Protein 9CP0 (pdb70)

Secondary structure (DSSP, 8-state):
-EEEE-PPPTTPPPP-EEE--BTTB--SEEEEEE-TTS--EEEE---EEESS-EEEETTEEE-GGGS----EEEEEEETTEEEEEEEEEEEEEEEE-SSS-EEEEEEEEEESS-EEEEEB--SSS-BEEEEEEEEEE--SSS--EEEEEEEEPPPB-PPPEEEEE-TT-EEEEEEEEES-EEEEEETTEEEEE--SPPPS---EE---HHHHHHTSS--TTPPEEEEE--/-EEEE-PPPTTPPPP-EEE--BTTB--SEEEEEE-TTSS-EEEE---EEESS-EEEETTEE--TT---EEEEEEETTEEEEEEEEEEEEEEEE-SSS-EEEEEEEEEESS-EEEEEB--SSS-BEEEEEEEEEE--SSS--EEEEEEEEPPPB-PPPEEEEE-TT-EEEEEEEEES-EEEEEETTEEEEE--SPPPS---EE---HHHHHHTSB--TTPPEEEEE--/-EEEE-PPPTTPPPP-EEE--BTTB--SEEEEEEPTTS--EEEE---EEESS-EEEETTEE--TT---EEEEEEETTEEEEEEEEEEEEEEEE-SSS-EEEEEEEEEESS-EEEEEB--SSS-BEEEEEEEEEE--SSS--EEEEEEEEPPPB-PPPEEEEE-TT-EEEEEEEEES-EEEEEETTEEEEE--SPPPS---EE---HHHHHTTSB--TTPPEEEEE--/-EEEE-PPPTTPPPP-EEE--STT---SEEEEEE-TTS--EEEE---EEESS-EEEETTEE--TT---EEEEEEETTEEEEEEEEEEEEEEEE-SSS-EEEEEEEEEES--EEEEEB--SSS-BEEEEEEEEEE--SSS--EEEEEEEEPPPB-PPPEEEEE-TT-EEEEEEEEES-EEEEEETTEEEEE--SPPPS----B---HHHHHHTSS--TT--EEEEE--

Structure (mmCIF, N/CA/C/O backbone):
data_9CP0
#
_entry.id   9CP0
#
_cell.length_a   46.386
_cell.length_b   66.211
_cell.length_c   87.752
_cell.angle_alpha   74.540
_cell.angle_beta   81.670
_cell.angle_gamma   78.610
#
_symmetry.space_group_name_H-M   'P 1'
#
loop_
_entity.id
_entity.type
_entity.pdbx_description
1 polymer 'Spike protein'
2 non-polymer 'CALCIUM ION'
3 water water
#
loop_
_atom_site.group_PDB
_atom_site.id
_atom_site.type_symbol
_atom_site.label_atom_id
_atom_site.label_alt_id
_atom_site.label_comp_id
_atom_site.label_asym_id
_atom_site.label_entity_id
_atom_site.label_seq_id
_atom_site.pdbx_PDB_ins_code
_atom_site.Cartn_x
_atom_site.Cartn_y
_atom_site.Cartn_z
_atom_site.occupancy
_atom_site.B_iso_or_equiv
_atom_site.auth_seq_id
_atom_site.auth_comp_id
_atom_site.auth_asym_id
_atom_site.auth_atom_id
_atom_site.pdbx_PDB_model_num
ATOM 1 N N . PRO A 1 8 ? 42.17827 33.57388 31.75040 1.000 23.92000 425 PRO B N 1
ATOM 2 C CA . PRO A 1 8 ? 41.43625 33.86484 32.98639 1.000 19.48000 425 PRO B CA 1
ATOM 3 C C . PRO A 1 8 ? 40.99526 35.32184 33.03044 1.000 19.19000 425 PRO B C 1
ATOM 4 O O . PRO A 1 8 ? 41.83027 36.21684 32.85849 1.000 21.77000 425 PRO B O 1
ATOM 8 N N . VAL A 1 9 ? 39.69926 35.56185 33.21942 1.000 11.85000 426 VAL B N 1
ATOM 9 C CA . VAL A 1 9 ? 39.13027 36.90485 33.21846 1.000 11.97000 426 VAL B CA 1
ATOM 10 C C . VAL A 1 9 ? 38.61325 37.23580 34.61246 1.000 16.98000 426 VAL B C 1
ATOM 11 O O . VAL A 1 9 ? 37.85223 36.45879 35.20142 1.000 9.89000 426 VAL B O 1
ATOM 15 N N . GLN A 1 10 ? 39.03925 38.38478 35.13351 1.000 12.24000 427 GLN B N 1
ATOM 16 C CA . GLN A 1 10 ? 38.42623 38.96174 36.32052 1.000 15.66000 427 GLN B CA 1
ATOM 17 C C . GLN A 1 10 ? 37.13525 39.67177 35.93552 1.000 15.68000 427 GLN B C 1
ATOM 18 O O . GLN A 1 10 ? 37.07228 40.36681 34.91755 1.000 12.20000 427 GLN B O 1
ATOM 24 N N . ILE A 1 11 ? 36.09523 39.47475 36.74150 1.000 11.73000 428 ILE B N 1
ATOM 25 C CA . ILE A 1 11 ? 34.80224 40.10677 36.52150 1.000 10.22000 428 ILE B CA 1
ATOM 26 C C . ILE A 1 11 ? 34.39422 40.81373 37.80551 1.000 14.42000 428 ILE B C 1
ATOM 27 O O . ILE A 1 11 ? 34.57220 40.27369 38.90150 1.000 13.64000 428 ILE B O 1
ATOM 32 N N . TYR A 1 12 ? 33.85824 42.02074 37.66655 1.000 11.30000 429 TYR B N 1
ATOM 33 C CA . TYR A 1 12 ? 33.19522 42.70970 38.75956 1.000 12.11000 429 TYR B CA 1
ATOM 34 C C . TYR A 1 12 ? 32.04824 43.52674 38.18757 1.000 13.37000 429 TYR B C 1
ATOM 35 O O . TYR A 1 12 ? 31.96227 43.75278 36.98058 1.000 12.18000 429 TYR B O 1
ATOM 44 N N . SER A 1 13 ? 31.17323 43.97971 39.08057 1.000 13.24000 430 SER B N 1
ATOM 45 C CA . SER A 1 13 ? 29.99524 44.75574 38.71758 1.000 11.49000 430 SER B CA 1
ATOM 46 C C . SER A 1 13 ? 29.41823 45.39470 39.96859 1.000 14.42000 430 SER B C 1
ATOM 47 O O . SER A 1 13 ? 29.46620 44.79365 41.04857 1.000 11.56000 430 SER B O 1
ATOM 50 N N . PRO A 1 14 ? 28.86524 46.60170 39.86062 1.000 14.96000 431 PRO B N 1
ATOM 51 C CA . PRO A 1 14 ? 28.08822 47.15067 40.97563 1.000 14.35000 431 PRO B CA 1
ATOM 52 C C . PRO A 1 14 ? 26.79221 46.37568 41.13158 1.000 14.96000 431 PRO B C 1
ATOM 53 O O . PRO A 1 14 ? 26.17323 45.95972 40.14855 1.000 12.01000 431 PRO B O 1
ATOM 57 N N . SER A 1 15 ? 26.41219 46.15263 42.38856 1.000 15.12000 432 SER B N 1
ATOM 58 C CA . SER A 1 15 ? 25.18518 45.36464 42.65551 1.000 12.90000 432 SER B CA 1
ATOM 59 C C . SER A 1 15 ? 23.97519 46.29665 42.62052 1.000 14.91000 432 SER B C 1
ATOM 60 O O . SER A 1 15 ? 24.13519 47.48664 42.93557 1.000 19.06000 432 SER B O 1
ATOM 63 N N . LEU A 1 16 ? 22.81519 45.77167 42.23048 1.000 17.97000 433 LEU B N 1
ATOM 64 C CA . LEU A 1 16 ? 21.58019 46.58968 42.27348 1.000 17.99000 433 LEU B CA 1
ATOM 65 C C . LEU A 1 16 ? 21.17717 46.74963 43.74148 1.000 19.80000 433 LEU B C 1
ATOM 66 O O . LEU A 1 16 ? 21.69414 45.99360 44.58546 1.000 16.33000 433 LEU B O 1
ATOM 71 N N . PHE A 1 17 ? 20.28117 47.69163 44.01750 1.000 20.09000 434 PHE B N 1
ATOM 72 C CA . PHE A 1 17 ? 19.81115 47.92459 45.40250 1.000 23.12000 434 PHE B CA 1
ATOM 73 C C . PHE A 1 17 ? 19.28112 46.61157 45.98444 1.000 23.26000 434 PHE B C 1
ATOM 74 O O . PHE A 1 17 ? 18.31613 46.05460 45.43240 1.000 22.83000 434 PHE B O 1
ATOM 82 N N . GLY A 1 18 ? 19.91010 46.12852 47.05644 1.000 22.40000 435 GLY B N 1
ATOM 83 C CA . GLY A 1 18 ? 19.42707 44.91050 47.73438 1.000 23.46000 435 GLY B CA 1
ATOM 84 C C . GLY A 1 18 ? 19.56708 43.64553 46.90034 1.000 19.31000 435 GLY B C 1
ATOM 85 O O . GLY A 1 18 ? 18.85106 42.67453 47.20729 1.000 20.88000 435 GLY B O 1
ATOM 86 N N . GLU A 1 19 ? 20.43610 43.63756 45.88735 1.000 17.27000 436 GLU B N 1
ATOM 87 C CA . GLU A 1 19 ? 20.49810 42.44659 45.04631 1.000 17.55000 436 GLU B CA 1
ATOM 88 C C . GLU A 1 19 ? 21.08108 41.28756 45.84928 1.000 17.64000 436 GLU B C 1
ATOM 89 O O . GLU A 1 19 ? 22.11907 41.45652 46.50030 1.000 15.85000 436 GLU B O 1
ATOM 95 N N . PRO A 1 20 ? 20.43706 40.11556 45.84922 1.000 16.87000 437 PRO B N 1
ATOM 96 C CA . PRO A 1 20 ? 20.96704 38.97553 46.61019 1.000 12.73000 437 PRO B CA 1
ATOM 97 C C . PRO A 1 20 ? 22.34804 38.55754 46.13120 1.000 12.32000 437 PRO B C 1
ATOM 98 O O . PRO A 1 20 ? 22.67507 38.63858 44.94421 1.000 13.11000 437 PRO B O 1
ATOM 102 N N . ALA A 1 21 ? 23.16202 38.09549 47.07420 1.000 11.33000 438 ALA B N 1
ATOM 103 C CA . ALA A 1 21 ? 24.45602 37.54849 46.70720 1.000 13.38000 438 ALA B CA 1
ATOM 104 C C . ALA A 1 21 ? 24.29702 36.15752 46.10015 1.000 12.78000 438 ALA B C 1
ATOM 105 O O . ALA A 1 21 ? 23.26901 35.48452 46.25611 1.000 10.52000 438 ALA B O 1
ATOM 107 N N . LEU A 1 22 ? 25.34503 35.73453 45.39615 1.000 13.00000 439 LEU B N 1
ATOM 108 C CA . LEU A 1 22 ? 25.38003 34.41056 44.79311 1.000 15.17000 439 LEU B CA 1
ATOM 109 C C . LEU A 1 22 ? 25.08500 33.32552 45.82206 1.000 12.08000 439 LEU B C 1
ATOM 110 O O . LEU A 1 22 ? 25.66598 33.31247 46.91007 1.000 11.68000 439 LEU B O 1
ATOM 115 N N . TYR A 1 23 ? 24.19400 32.40254 45.46701 1.000 10.41000 440 TYR B N 1
ATOM 116 C CA . TYR A 1 23 ? 23.87197 31.25951 46.31396 1.000 10.60000 440 TYR B CA 1
ATOM 117 C C . TYR A 1 23 ? 23.78098 29.99655 45.47091 1.000 13.02000 440 TYR B C 1
ATOM 118 O O . TYR A 1 23 ? 23.80000 30.03559 44.23391 1.000 12.96000 440 TYR B O 1
ATOM 127 N N . GLY A 1 24 ? 23.67695 28.86452 46.16087 1.000 11.58000 441 GLY B N 1
ATOM 128 C CA . GLY A 1 24 ? 23.58195 27.56855 45.52282 1.000 11.44000 441 GLY B CA 1
ATOM 129 C C . GLY A 1 24 ? 22.16794 27.03556 45.62077 1.000 11.21000 441 GLY B C 1
ATOM 130 O O . GLY A 1 24 ? 21.44593 27.33153 46.57177 1.000 10.25000 441 GLY B O 1
ATOM 131 N N . SER A 1 25 ? 21.76796 26.25360 44.62774 1.000 9.89000 442 SER B N 1
ATOM 132 C CA . SER A 1 25 ? 20.47795 25.59061 44.68869 1.000 11.85000 442 SER B CA 1
ATOM 133 C C . SER A 1 25 ? 20.62494 24.15762 44.21864 1.000 12.39000 442 SER B C 1
ATOM 134 O O . SER A 1 25 ? 21.38496 23.87165 43.28864 1.000 10.35000 442 SER B O 1
ATOM 137 N N . THR A 1 26 ? 19.89292 23.26260 44.87159 1.000 12.29000 443 THR B N 1
ATOM 138 C CA . THR A 1 26 ? 19.74992 21.88462 44.43254 1.000 12.87000 443 THR B CA 1
ATOM 139 C C . THR A 1 26 ? 18.27092 21.59364 44.24650 1.000 11.65000 443 THR B C 1
ATOM 140 O O . THR A 1 26 ? 17.43591 22.06362 45.02550 1.000 11.67000 443 THR B O 1
ATOM 144 N N . ALA A 1 27 ? 17.94693 20.82669 43.20546 1.000 11.64000 444 ALA B N 1
ATOM 145 C CA . ALA A 1 27 ? 16.54493 20.57571 42.89843 1.000 13.87000 444 ALA B CA 1
ATOM 146 C C . ALA A 1 27 ? 16.26293 19.12873 42.50137 1.000 12.79000 444 ALA B C 1
ATOM 147 O O . ALA A 1 27 ? 15.21194 18.85776 41.90834 1.000 11.52000 444 ALA B O 1
ATOM 149 N N . THR A 1 28 ? 17.16591 18.19371 42.79335 1.000 13.71000 445 THR B N 1
ATOM 150 C CA . THR A 1 28 ? 17.03191 16.82473 42.31430 1.000 16.80000 445 THR B CA 1
ATOM 151 C C . THR A 1 28 ? 17.26388 15.84268 43.45227 1.000 16.15000 445 THR B C 1
ATOM 152 O O . THR A 1 28 ? 18.27987 15.92365 44.14929 1.000 17.73000 445 THR B O 1
ATOM 156 N N . ILE A 1 29 ? 16.33087 14.90469 43.61921 1.000 17.24000 446 ILE B N 1
ATOM 157 C CA . ILE A 1 29 ? 16.48284 13.79365 44.55518 1.000 16.96000 446 ILE B CA 1
ATOM 158 C C . ILE A 1 29 ? 15.94784 12.54268 43.87412 1.000 14.07000 446 ILE B C 1
ATOM 159 O O . ILE A 1 29 ? 14.78085 12.50471 43.47410 1.000 14.27000 446 ILE B O 1
ATOM 164 N N . GLY A 1 30 ? 16.79183 11.52668 43.73910 1.000 12.72000 447 GLY B N 1
ATOM 165 C CA . GLY A 1 30 ? 16.37183 10.33571 43.02205 1.000 17.22000 447 GLY B CA 1
ATOM 166 C C . GLY A 1 30 ? 16.14286 10.66876 41.56305 1.000 16.57000 447 GLY B C 1
ATOM 167 O O . GLY A 1 30 ? 16.98588 11.28978 40.90409 1.000 18.34000 447 GLY B O 1
ATOM 168 N N . GLN A 1 31 ? 14.98187 10.28079 41.05002 1.000 14.95000 448 GLN B N 1
ATOM 169 C CA . GLN A 1 31 ? 14.60290 10.58185 39.67602 1.000 19.99000 448 GLN B CA 1
ATOM 170 C C . GLN A 1 31 ? 13.84991 11.89986 39.55106 1.000 17.00000 448 GLN B C 1
ATOM 171 O O . GLN A 1 31 ? 13.46594 12.27790 38.43806 1.000 13.81000 448 GLN B O 1
ATOM 177 N N . ARG A 1 32 ? 13.63390 12.60182 40.65808 1.000 12.54000 449 ARG B N 1
ATOM 178 C CA . ARG A 1 32 ? 12.89491 13.85483 40.62811 1.000 10.10000 449 ARG B CA 1
ATOM 179 C C . ARG A 1 32 ? 13.77493 14.96484 40.06417 1.000 13.06000 449 ARG B C 1
ATOM 180 O O . ARG A 1 32 ? 14.94693 15.08482 40.42919 1.000 13.21000 449 ARG B O 1
ATOM 188 N N . VAL A 1 33 ? 13.19896 15.77188 39.17719 1.000 7.83000 450 VAL B N 1
ATOM 189 C CA . VAL A 1 33 ? 13.84998 16.94689 38.60224 1.000 9.30000 450 VAL B CA 1
ATOM 190 C C . VAL A 1 33 ? 12.85099 18.09190 38.71727 1.000 9.17000 450 VAL B C 1
ATOM 191 O O . VAL A 1 33 ? 11.63799 17.84191 38.77023 1.000 9.04000 450 VAL B O 1
ATOM 195 N N . PRO A 1 34 ? 13.29600 19.34389 38.78432 1.000 8.11000 451 PRO B N 1
ATOM 196 C CA . PRO A 1 34 ? 12.34401 20.45290 38.91134 1.000 8.44000 451 PRO B CA 1
ATOM 197 C C . PRO A 1 34 ? 11.39403 20.52795 37.72733 1.000 11.83000 451 PRO B C 1
ATOM 198 O O . PRO A 1 34 ? 11.68405 20.03499 36.63132 1.000 12.30000 451 PRO B O 1
ATOM 202 N N . VAL A 1 35 ? 10.23703 21.15295 37.96233 1.000 11.94000 452 VAL B N 1
ATOM 203 C CA . VAL A 1 35 ? 9.29106 21.36300 36.87032 1.000 11.24000 452 VAL B CA 1
ATOM 204 C C . VAL A 1 35 ? 9.80108 22.44403 35.92737 1.000 12.46000 452 VAL B C 1
ATOM 205 O O . VAL A 1 35 ? 9.68611 22.32608 34.70036 1.000 12.70000 452 VAL B O 1
ATOM 209 N N . ALA A 1 36 ? 10.38208 23.50301 36.47642 1.000 12.06000 453 ALA B N 1
ATOM 210 C CA . ALA A 1 36 ? 10.93611 24.56603 35.65847 1.000 10.91000 453 ALA B CA 1
ATOM 211 C C . ALA A 1 36 ? 12.16410 25.12899 36.35251 1.000 12.50000 453 ALA B C 1
ATOM 212 O O . ALA A 1 36 ? 12.12008 25.44395 37.54552 1.000 12.36000 453 ALA B O 1
ATOM 214 N N . ALA A 1 37 ? 13.25412 25.25301 35.60554 1.000 11.90000 454 ALA B N 1
ATOM 215 C CA . ALA A 1 37 ? 14.51511 25.71398 36.16758 1.000 11.65000 454 ALA B CA 1
ATOM 216 C C . ALA A 1 37 ? 15.45414 26.05601 35.02461 1.000 12.79000 454 ALA B C 1
ATOM 217 O O . ALA A 1 37 ? 15.18916 25.74506 33.85859 1.000 12.25000 454 ALA B O 1
ATOM 219 N N . VAL A 1 38 ? 16.56014 26.69699 35.38165 1.000 9.33000 455 VAL B N 1
ATOM 220 C CA . VAL A 1 38 ? 17.63916 26.94901 34.44168 1.000 11.65000 455 VAL B CA 1
ATOM 221 C C . VAL A 1 38 ? 18.43415 25.66201 34.27965 1.000 12.11000 455 VAL B C 1
ATOM 222 O O . VAL A 1 38 ? 18.77412 25.00197 35.26863 1.000 10.64000 455 VAL B O 1
ATOM 226 N N . CYS A 1 39 ? 18.69817 25.28105 33.02864 1.000 13.34000 456 CYS B N 1
ATOM 227 C CA . CYS A 1 39 ? 19.36216 24.02906 32.68661 1.000 11.95000 456 CYS B CA 1
ATOM 228 C C . CYS A 1 39 ? 20.68318 24.27207 31.97464 1.000 12.52000 456 CYS B C 1
ATOM 229 O O . CYS A 1 39 ? 20.77520 25.14410 31.11168 1.000 10.99000 456 CYS B O 1
ATOM 232 N N . MET A 1 40 ? 21.68816 23.46005 32.30763 1.000 14.19000 457 MET B N 1
ATOM 233 C CA . MET A 1 40 ? 22.97118 23.43807 31.60966 1.000 12.47000 457 MET B CA 1
ATOM 234 C C . MET A 1 40 ? 23.16117 22.02308 31.08261 1.000 16.64000 457 MET B C 1
ATOM 235 O O . MET A 1 40 ? 23.21815 21.07005 31.86757 1.000 14.58000 457 MET B O 1
ATOM 240 N N . GLN A 1 41 ? 23.24320 21.88613 29.76260 1.000 15.51000 458 GLN B N 1
ATOM 241 C CA . GLN A 1 41 ? 23.40320 20.59515 29.10856 1.000 15.61000 458 GLN B CA 1
ATOM 242 C C . GLN A 1 41 ? 24.83820 20.42716 28.62758 1.000 17.62000 458 GLN B C 1
ATOM 243 O O . GLN A 1 41 ? 25.48922 21.40017 28.23063 1.000 17.98000 458 GLN B O 1
ATOM 249 N N . ALA A 1 42 ? 25.33119 19.18915 28.67054 1.000 17.08000 459 ALA B N 1
ATOM 250 C CA . ALA A 1 42 ? 26.66220 18.91316 28.15256 1.000 18.71000 459 ALA B CA 1
ATOM 251 C C . ALA A 1 42 ? 26.71123 19.20721 26.65857 1.000 21.17000 459 ALA B C 1
ATOM 252 O O . ALA A 1 42 ? 25.75924 18.93325 25.92154 1.000 17.05000 459 ALA B O 1
ATOM 254 N N . VAL A 1 43 ? 27.82824 19.78722 26.21461 1.000 22.56000 460 VAL B N 1
ATOM 255 C CA . VAL A 1 43 ? 27.93927 20.17727 24.81263 1.000 23.01000 460 VAL B CA 1
ATOM 256 C C . VAL A 1 43 ? 27.86128 18.96130 23.90358 1.000 23.07000 460 VAL B C 1
ATOM 257 O O . VAL A 1 43 ? 27.27730 19.02935 22.81557 1.000 28.90000 460 VAL B O 1
ATOM 261 N N . GLY A 1 44 ? 28.41326 17.82928 24.32855 1.000 24.45000 461 GLY B N 1
ATOM 262 C CA . GLY A 1 44 ? 28.39627 16.64831 23.48851 1.000 25.74000 461 GLY B CA 1
ATOM 263 C C . GLY A 1 44 ? 27.65524 15.47430 24.09245 1.000 23.66000 461 GLY B C 1
ATOM 264 O O . GLY A 1 44 ? 27.98124 14.31731 23.80541 1.000 26.30000 461 GLY B O 1
ATOM 265 N N . GLY A 1 45 ? 26.65823 15.75128 24.93044 1.000 24.83000 462 GLY B N 1
ATOM 266 C CA . GLY A 1 45 ? 25.94421 14.69626 25.61839 1.000 19.09000 462 GLY B CA 1
ATOM 267 C C . GLY A 1 45 ? 24.52820 15.10726 25.96138 1.000 19.16000 462 GLY B C 1
ATOM 268 O O . GLY A 1 45 ? 24.08422 16.21427 25.64941 1.000 18.93000 462 GLY B O 1
ATOM 269 N N . ALA A 1 46 ? 23.81618 14.18624 26.61133 1.000 18.54000 463 ALA B N 1
ATOM 270 C CA . ALA A 1 46 ? 22.45718 14.42624 27.07431 1.000 17.40000 463 ALA B CA 1
ATOM 271 C C . ALA A 1 46 ? 22.38715 14.69018 28.57632 1.000 19.15000 463 ALA B C 1
ATOM 272 O O . ALA A 1 46 ? 21.28514 14.77517 29.12630 1.000 15.75000 463 ALA B O 1
ATOM 274 N N . GLN A 1 47 ? 23.52614 14.81815 29.25335 1.000 19.19000 464 GLN B N 1
ATOM 275 C CA . GLN A 1 47 ? 23.50511 15.04109 30.69236 1.000 17.44000 464 GLN B CA 1
ATOM 276 C C . GLN A 1 47 ? 23.16512 16.49409 30.99140 1.000 16.67000 464 GLN B C 1
ATOM 277 O O . GLN A 1 47 ? 23.44415 17.39611 30.19644 1.000 15.48000 464 GLN B O 1
ATOM 283 N N . LYS A 1 48 ? 22.56710 16.72105 32.15940 1.000 12.80000 465 LYS B N 1
ATOM 284 C CA . LYS A 1 48 ? 22.08411 18.04304 32.52444 1.000 13.27000 465 LYS B CA 1
ATOM 285 C C . LYS A 1 48 ? 22.19408 18.25498 34.02545 1.000 13.58000 465 LYS B C 1
ATOM 286 O O . LYS A 1 48 ? 22.14606 17.30495 34.81141 1.000 12.84000 465 LYS B O 1
ATOM 292 N N . VAL A 1 49 ? 22.33409 19.52297 34.40750 1.000 11.33000 466 VAL B N 1
ATOM 293 C CA . VAL A 1 49 ? 22.19106 19.95992 35.78651 1.000 12.24000 466 VAL B CA 1
ATOM 294 C C . VAL A 1 49 ? 21.20307 21.11893 35.78954 1.000 11.50000 466 VAL B C 1
ATOM 295 O O . VAL A 1 49 ? 20.88010 21.69097 34.74655 1.000 11.69000 466 VAL B O 1
ATOM 299 N N . TYR A 1 50 ? 20.68706 21.43289 36.97354 1.000 10.11000 467 TYR B N 1
ATOM 300 C CA . TYR A 1 50 ? 19.62206 22.41589 37.11455 1.000 9.12000 467 TYR B CA 1
ATOM 301 C C . TYR A 1 50 ? 19.98305 23.41485 38.20760 1.000 9.31000 467 TYR B C 1
ATOM 302 O O . TYR A 1 50 ? 20.83603 23.15181 39.05460 1.000 8.08000 467 TYR B O 1
ATOM 311 N N . THR A 1 51 ? 19.33806 24.57986 38.15463 1.000 7.47000 468 THR B N 1
ATOM 312 C CA . THR A 1 51 ? 19.53105 25.61282 39.16067 1.000 9.27000 468 THR B CA 1
ATOM 313 C C . THR A 1 51 ? 18.36406 26.57983 39.08168 1.000 6.98000 468 THR B C 1
ATOM 314 O O . THR A 1 51 ? 17.64708 26.63988 38.08067 1.000 8.26000 468 THR B O 1
ATOM 318 N N . TYR A 1 52 ? 18.15805 27.30479 40.17771 1.000 6.93000 469 TYR B N 1
ATOM 319 C CA . TYR A 1 52 ? 17.32406 28.49680 40.18674 1.000 6.06000 469 TYR B CA 1
ATOM 320 C C . TYR A 1 52 ? 18.15807 29.75879 40.36680 1.000 6.41000 469 TYR B C 1
ATOM 321 O O . TYR A 1 52 ? 17.59708 30.85579 40.45383 1.000 5.15000 469 TYR B O 1
ATOM 330 N N . SER A 1 53 ? 19.48007 29.62577 40.41682 1.000 5.51000 470 SER B N 1
ATOM 331 C CA . SER A 1 53 ? 20.35808 30.78876 40.53588 1.000 7.11000 470 SER B CA 1
ATOM 332 C C . SER A 1 53 ? 20.41911 31.56081 39.22391 1.000 9.66000 470 SER B C 1
ATOM 333 O O . SER A 1 53 ? 20.73612 30.99084 38.17589 1.000 7.57000 470 SER B O 1
ATOM 336 N N . LEU A 1 54 ? 20.13912 32.86681 39.29295 1.000 13.65000 471 LEU B N 1
ATOM 337 C CA . LEU A 1 54 ? 20.09115 33.71685 38.09598 1.000 12.65000 471 LEU B CA 1
ATOM 338 C C . LEU A 1 54 ? 20.23616 35.17784 38.54404 1.000 12.57000 471 LEU B C 1
ATOM 339 O O . LEU A 1 54 ? 19.23516 35.86584 38.74204 1.000 16.30000 471 LEU B O 1
ATOM 344 N N . ARG A 1 55 ? 21.48116 35.64882 38.65708 1.000 14.44000 472 ARG B N 1
ATOM 345 C CA . ARG A 1 55 ? 21.77216 36.96480 39.22213 1.000 12.04000 472 ARG B CA 1
ATOM 346 C C . ARG A 1 55 ? 22.32319 37.90183 38.15218 1.000 11.72000 472 ARG B C 1
ATOM 347 O O . ARG A 1 55 ? 23.40220 37.65984 37.60419 1.000 7.96000 472 ARG B O 1
ATOM 355 N N . GLU A 1 56 ? 21.59821 38.98685 37.89120 1.000 9.89000 473 GLU B N 1
ATOM 356 C CA . GLU A 1 56 ? 22.00023 39.93888 36.87025 1.000 13.48000 473 GLU B CA 1
ATOM 357 C C . GLU A 1 56 ? 23.21323 40.73985 37.31930 1.000 12.86000 473 GLU B C 1
ATOM 358 O O . GLU A 1 56 ? 23.32321 41.14481 38.48232 1.000 9.78000 473 GLU B O 1
ATOM 364 N N . LEU A 1 57 ? 24.12525 40.96188 36.36432 1.000 13.97000 474 LEU B N 1
ATOM 365 C CA . LEU A 1 57 ? 25.29426 41.84386 36.60838 1.000 13.80000 474 LEU B CA 1
ATOM 366 C C . LEU A 1 57 ? 24.92728 43.20088 36.00142 1.000 15.18000 474 LEU B C 1
ATOM 367 O O . LEU A 1 57 ? 24.96831 43.30993 34.76443 1.000 17.31000 474 LEU B O 1
ATOM 372 N N . LEU A 1 58 ? 24.55828 44.17986 36.82945 1.000 15.56000 475 LEU B N 1
ATOM 373 C CA . LEU A 1 58 ? 24.07530 45.50088 36.34049 1.000 17.87000 475 LEU B CA 1
ATOM 374 C C . LEU A 1 58 ? 24.98832 46.06991 35.25153 1.000 17.82000 475 LEU B C 1
ATOM 375 O O . LEU A 1 58 ? 24.48235 46.34296 34.14953 1.000 22.09000 475 LEU B O 1
ATOM 380 N N . ASP A 1 59 ? 26.27332 46.25389 35.55856 1.000 20.57000 476 ASP B N 1
ATOM 381 C CA . ASP A 1 59 ? 27.21234 46.87891 34.58860 1.000 17.12000 476 ASP B CA 1
ATOM 382 C C . ASP A 1 59 ? 28.56933 46.21189 34.78160 1.000 15.75000 476 ASP B C 1
ATOM 383 O O . ASP A 1 59 ? 29.43033 46.80686 35.44964 1.000 18.84000 476 ASP B O 1
ATOM 388 N N . PRO A 1 60 ? 28.79433 45.00691 34.22456 1.000 14.91000 477 PRO B N 1
ATOM 389 C CA . PRO A 1 60 ? 30.02732 44.26389 34.48756 1.000 14.02000 477 PRO B CA 1
ATOM 390 C C . PRO A 1 60 ? 31.22234 44.89091 33.79360 1.000 16.62000 477 PRO B C 1
ATOM 391 O O . PRO A 1 60 ? 31.10136 45.69494 32.86563 1.000 15.75000 477 PRO B O 1
ATOM 395 N N . VAL A 1 61 ? 32.39533 44.51488 34.28361 1.000 13.80000 478 VAL B N 1
ATOM 396 C CA . VAL A 1 61 ? 33.66234 44.88389 33.67165 1.000 14.59000 478 VAL B CA 1
ATOM 397 C C . VAL A 1 61 ? 34.52833 43.63688 33.66462 1.000 14.33000 478 VAL B C 1
ATOM 398 O O . VAL A 1 61 ? 34.61630 42.92984 34.67260 1.000 12.89000 478 VAL B O 1
ATOM 402 N N . PHE A 1 62 ? 35.12535 43.33692 32.52062 1.000 13.16000 479 PHE B N 1
ATOM 403 C CA . PHE A 1 62 ? 35.96034 42.15991 32.37459 1.000 13.93000 479 PHE B CA 1
ATOM 404 C C . PHE A 1 62 ? 37.40835 42.60690 32.25764 1.000 14.25000 479 PHE B C 1
ATOM 405 O O . PHE A 1 62 ? 37.72037 43.49693 31.46468 1.000 13.06000 479 PHE B O 1
ATOM 413 N N . VAL A 1 63 ? 38.28433 41.99287 33.04663 1.000 14.00000 480 VAL B N 1
ATOM 414 C CA . VAL A 1 63 ? 39.69733 42.33785 33.06267 1.000 16.29000 480 VAL B CA 1
ATOM 415 C C . VAL A 1 63 ? 40.49732 41.06985 32.84664 1.000 15.99000 480 VAL B C 1
ATOM 416 O O . VAL A 1 63 ? 40.29630 40.07283 33.54860 1.000 13.86000 480 VAL B O 1
ATOM 420 N N . GLN A 1 64 ? 41.40434 41.11088 31.88166 1.000 16.65000 481 GLN B N 1
ATOM 421 C CA . GLN A 1 64 ? 42.24134 39.96688 31.55963 1.000 19.10000 481 GLN B CA 1
ATOM 422 C C . GLN A 1 64 ? 43.69134 40.42587 31.55768 1.000 20.07000 481 GLN B C 1
ATOM 423 O O . GLN A 1 64 ? 44.06636 41.31789 30.78572 1.000 18.80000 481 GLN B O 1
ATOM 429 N N . ASN A 1 65 ? 44.49132 39.82983 32.44167 1.000 21.22000 482 ASN B N 1
ATOM 430 C CA . ASN A 1 65 ? 45.92132 40.10881 32.53471 1.000 21.27000 482 ASN B CA 1
ATOM 431 C C . ASN A 1 65 ? 46.20333 41.59980 32.71677 1.000 22.48000 482 ASN B C 1
ATOM 432 O O . ASN A 1 65 ? 47.21534 42.12081 32.23481 1.000 21.42000 482 ASN B O 1
ATOM 437 N N . GLY A 1 66 ? 45.30032 42.30079 33.40178 1.000 21.45000 483 GLY B N 1
ATOM 438 C CA . GLY A 1 66 ? 45.49733 43.69077 33.74783 1.000 20.23000 483 GLY B CA 1
ATOM 439 C C . GLY A 1 66 ? 44.76535 44.70181 32.89186 1.000 18.86000 483 GLY B C 1
ATOM 440 O O . GLY A 1 66 ? 44.84336 45.89980 33.18990 1.000 16.92000 483 GLY B O 1
ATOM 441 N N . ASN A 1 67 ? 44.05537 44.27285 31.84983 1.000 18.99000 484 ASN B N 1
ATOM 442 C CA . ASN A 1 67 ? 43.41240 45.20789 30.93785 1.000 16.60000 484 ASN B CA 1
ATOM 443 C C . ASN A 1 67 ? 41.95240 44.84692 30.72181 1.000 15.00000 484 ASN B C 1
ATOM 444 O O . ASN A 1 67 ? 41.61039 43.67493 30.54476 1.000 16.46000 484 ASN B O 1
ATOM 449 N N . ILE A 1 68 ? 41.10041 45.87592 30.73783 1.000 13.81000 485 ILE B N 1
ATOM 450 C CA . ILE A 1 68 ? 39.69741 45.71295 30.37880 1.000 11.46000 485 ILE B CA 1
ATOM 451 C C . ILE A 1 68 ? 39.59443 45.16900 28.96077 1.000 16.34000 485 ILE B C 1
ATOM 452 O O . ILE A 1 68 ? 40.27846 45.64303 28.04780 1.000 13.94000 485 ILE B O 1
ATOM 457 N N . ILE A 1 69 ? 38.74643 44.15002 28.76472 1.000 17.91000 486 ILE B N 1
ATOM 458 C CA . ILE A 1 69 ? 38.56545 43.56107 27.44370 1.000 15.46000 486 ILE B CA 1
ATOM 459 C C . ILE A 1 69 ? 37.08245 43.45910 27.10366 1.000 17.82000 486 ILE B C 1
ATOM 460 O O . ILE A 1 69 ? 36.21044 43.47807 27.97665 1.000 16.42000 486 ILE B O 1
ATOM 465 N N . ASP A 1 70 ? 36.80848 43.36015 25.80165 1.000 16.56000 487 ASP B N 1
ATOM 466 C CA . ASP A 1 70 ? 35.46948 43.10318 25.28462 1.000 20.59000 487 ASP B CA 1
ATOM 467 C C . ASP A 1 70 ? 35.38548 41.60819 25.00056 1.000 19.58000 487 ASP B C 1
ATOM 468 O O . ASP A 1 70 ? 35.82649 41.14023 23.95155 1.000 21.58000 487 ASP B O 1
ATOM 473 N N . ILE A 1 71 ? 34.80845 40.86016 25.94052 1.000 22.05000 488 ILE B N 1
ATOM 474 C CA . ILE A 1 71 ? 34.81444 39.40516 25.89047 1.000 20.57000 488 ILE B CA 1
ATOM 475 C C . ILE A 1 71 ? 34.03645 38.83521 24.70743 1.000 20.14000 488 ILE B C 1
ATOM 476 O O . ILE A 1 71 ? 34.19845 37.65522 24.38039 1.000 18.65000 488 ILE B O 1
ATOM 481 N N . THR A 1 72 ? 33.19947 39.63725 24.05045 1.000 20.09000 489 THR B N 1
ATOM 482 C CA . THR A 1 72 ? 32.40149 39.13230 22.94141 1.000 20.35000 489 THR B CA 1
ATOM 483 C C . THR A 1 72 ? 33.12552 39.16634 21.60443 1.000 22.37000 489 THR B C 1
ATOM 484 O O . THR A 1 72 ? 32.69053 38.49038 20.66540 1.000 23.85000 489 THR B O 1
ATOM 488 N N . VAL A 1 73 ? 34.20753 39.92533 21.48648 1.000 21.24000 490 VAL B N 1
ATOM 489 C CA . VAL A 1 73 ? 34.89155 40.02237 20.21349 1.000 18.37000 490 VAL B CA 1
ATOM 490 C C . VAL A 1 73 ? 36.19254 39.23736 20.28749 1.000 19.12000 490 VAL B C 1
ATOM 491 O O . VAL A 1 73 ? 37.21656 39.65837 19.75853 1.000 29.08000 490 VAL B O 1
ATOM 495 N N . PRO A 1 77 ? 33.91645 30.93935 21.06714 1.000 16.92000 494 PRO B N 1
ATOM 496 C CA . PRO A 1 77 ? 33.32643 29.60135 21.22108 1.000 21.08000 494 PRO B CA 1
ATOM 497 C C . PRO A 1 77 ? 32.44641 29.49031 22.46906 1.000 20.70000 494 PRO B C 1
ATOM 498 O O . PRO A 1 77 ? 32.95238 29.19527 23.54506 1.000 21.04000 494 PRO B O 1
ATOM 502 N N . THR A 1 78 ? 31.14341 29.71233 22.30504 1.000 20.45000 495 THR B N 1
ATOM 503 C CA . THR A 1 78 ? 30.19939 29.78230 23.40803 1.000 19.44000 495 THR B CA 1
ATOM 504 C C . THR A 1 78 ? 29.28538 28.56031 23.41296 1.000 20.06000 495 THR B C 1
ATOM 505 O O . THR A 1 78 ? 29.01340 27.96735 22.36494 1.000 17.84000 495 THR B O 1
ATOM 509 N N . TYR A 1 79 ? 28.82135 28.17427 24.61094 1.000 15.68000 496 TYR B N 1
ATOM 510 C CA . TYR A 1 79 ? 27.85634 27.08427 24.69288 1.000 16.30000 496 TYR B CA 1
ATOM 511 C C . TYR A 1 79 ? 26.57133 27.57326 25.34988 1.000 15.61000 496 TYR B C 1
ATOM 512 O O . TYR A 1 79 ? 26.61933 28.41923 26.25091 1.000 16.38000 496 TYR B O 1
ATOM 521 N N . PRO A 1 80 ? 25.41634 27.08129 24.91784 1.000 15.61000 497 PRO B N 1
ATOM 522 C CA . PRO A 1 80 ? 24.15734 27.69929 25.33684 1.000 16.12000 497 PRO B CA 1
ATOM 523 C C . PRO A 1 80 ? 23.76431 27.30224 26.74981 1.000 13.00000 497 PRO B C 1
ATOM 524 O O . PRO A 1 80 ? 24.18029 26.26721 27.27078 1.000 10.02000 497 PRO B O 1
ATOM 528 N N . ILE A 1 81 ? 22.96330 28.16522 27.37483 1.000 13.39000 498 ILE B N 1
ATOM 529 C CA . ILE A 1 81 ? 22.30827 27.87518 28.64481 1.000 10.89000 498 ILE B CA 1
ATOM 530 C C . ILE A 1 81 ? 20.81028 27.91520 28.39878 1.000 11.99000 498 ILE B C 1
ATOM 531 O O . ILE A 1 81 ? 20.31130 28.81623 27.71380 1.000 14.26000 498 ILE B O 1
ATOM 536 N N . TYR A 1 82 ? 20.10326 26.92019 28.92073 1.000 10.84000 499 TYR B N 1
ATOM 537 C CA . TYR A 1 82 ? 18.69726 26.72822 28.61870 1.000 11.66000 499 TYR B CA 1
ATOM 538 C C . TYR A 1 82 ? 17.83924 26.93818 29.85569 1.000 12.45000 499 TYR B C 1
ATOM 539 O O . TYR A 1 82 ? 18.32522 27.04513 30.98670 1.000 9.25000 499 TYR B O 1
ATOM 548 N N . GLN A 1 83 ? 16.53825 26.99820 29.60866 1.000 10.22000 500 GLN B N 1
ATOM 549 C CA . GLN A 1 83 ? 15.53323 26.82617 30.63964 1.000 11.23000 500 GLN B CA 1
ATOM 550 C C . GLN A 1 83 ? 14.83622 25.49619 30.41458 1.000 14.13000 500 GLN B C 1
ATOM 551 O O . GLN A 1 83 ? 14.61724 25.08823 29.26756 1.000 9.10000 500 GLN B O 1
ATOM 557 N N . LYS A 1 84 ? 14.52419 24.80915 31.50655 1.000 8.55000 501 LYS B N 1
ATOM 558 C CA . LYS A 1 84 ? 13.57818 23.70216 31.48649 1.000 12.19000 501 LYS B CA 1
ATOM 559 C C . LYS A 1 84 ? 12.22818 24.25016 31.91648 1.000 10.73000 501 LYS B C 1
ATOM 560 O O . LYS A 1 84 ? 12.13316 24.92312 32.94750 1.000 10.38000 501 LYS B O 1
ATOM 566 N N . ASP A 1 85 ? 11.19919 23.99320 31.11445 1.000 11.10000 502 ASP B N 1
ATOM 567 C CA . ASP A 1 85 ? 9.83919 24.45120 31.40444 1.000 13.11000 502 ASP B CA 1
ATOM 568 C C . ASP A 1 85 ? 8.90018 23.28122 31.13038 1.000 13.73000 502 ASP B C 1
ATOM 569 O O . ASP A 1 85 ? 8.49020 23.06226 29.98537 1.000 11.40000 502 ASP B O 1
ATOM 574 N N . GLY A 1 86 ? 8.56716 22.53118 32.17635 1.000 14.13000 503 GLY B N 1
ATOM 575 C CA . GLY A 1 86 ? 7.83315 21.29120 31.97129 1.000 12.88000 503 GLY B CA 1
ATOM 576 C C . GLY A 1 86 ? 8.75215 20.25821 31.35127 1.000 13.76000 503 GLY B C 1
ATOM 577 O O . GLY A 1 86 ? 9.88614 20.05418 31.80328 1.000 13.52000 503 GLY B O 1
ATOM 578 N N . SER A 1 87 ? 8.27116 19.59425 30.30023 1.000 14.69000 504 SER B N 1
ATOM 579 C CA . SER A 1 87 ? 9.12417 18.72928 29.49722 1.000 14.59000 504 SER B CA 1
ATOM 580 C C . SER A 1 87 ? 9.92820 19.49931 28.46126 1.000 11.68000 504 SER B C 1
ATOM 581 O O . SER A 1 87 ? 10.79221 18.90932 27.80726 1.000 12.74000 504 SER B O 1
ATOM 584 N N . ASP A 1 88 ? 9.65821 20.78632 28.28630 1.000 13.60000 505 ASP B N 1
ATOM 585 C CA . ASP A 1 88 ? 10.28224 21.57535 27.23635 1.000 11.70000 505 ASP B CA 1
ATOM 586 C C . ASP A 1 88 ? 11.58724 22.19432 27.72039 1.000 13.30000 505 ASP B C 1
ATOM 587 O O . ASP A 1 88 ? 11.70322 22.61327 28.87641 1.000 16.12000 505 ASP B O 1
ATOM 592 N N . TYR A 1 89 ? 12.57526 22.23234 26.83041 1.000 13.32000 506 TYR B N 1
ATOM 593 C CA . TYR A 1 89 ? 13.82426 22.95532 27.04846 1.000 12.33000 506 TYR B CA 1
ATOM 594 C C . TYR A 1 89 ? 13.98329 24.01036 25.97451 1.000 14.80000 506 TYR B C 1
ATOM 595 O O . TYR A 1 89 ? 13.66731 23.76441 24.81549 1.000 13.88000 506 TYR B O 1
ATOM 604 N N . SER A 1 90 ? 14.53029 25.16534 26.34156 1.000 14.88000 507 SER B N 1
ATOM 605 C CA . SER A 1 90 ? 14.67132 26.21238 25.35260 1.000 10.35000 507 SER B CA 1
ATOM 606 C C . SER A 1 90 ? 15.90232 27.04435 25.67365 1.000 12.26000 507 SER B C 1
ATOM 607 O O . SER A 1 90 ? 16.17430 27.30331 26.85667 1.000 10.95000 507 SER B O 1
ATOM 610 N N . PRO A 1 91 ? 16.65735 27.47338 24.66968 1.000 11.80000 508 PRO B N 1
ATOM 611 C CA . PRO A 1 91 ? 17.85235 28.27536 24.94874 1.000 10.83000 508 PRO B CA 1
ATOM 612 C C . PRO A 1 91 ? 17.46735 29.67335 25.38878 1.000 12.05000 508 PRO B C 1
ATOM 613 O O . PRO A 1 91 ? 16.50937 30.26238 24.87978 1.000 11.53000 508 PRO B O 1
ATOM 617 N N . ILE A 1 92 ? 18.21834 30.19630 26.35281 1.000 13.73000 509 ILE B N 1
ATOM 618 C CA . ILE A 1 92 ? 18.01334 31.55429 26.83286 1.000 13.66000 509 ILE B CA 1
ATOM 619 C C . ILE A 1 92 ? 19.26235 32.41628 26.72492 1.000 12.40000 509 ILE B C 1
ATOM 620 O O . ILE A 1 92 ? 19.14137 33.65228 26.73296 1.000 14.99000 509 ILE B O 1
ATOM 625 N N . GLY A 1 93 ? 20.44835 31.83127 26.61092 1.000 12.34000 510 GLY B N 1
ATOM 626 C CA . GLY A 1 93 ? 21.64536 32.63927 26.51597 1.000 15.17000 510 GLY B CA 1
ATOM 627 C C . GLY A 1 93 ? 22.85036 31.81227 26.12796 1.000 15.39000 510 GLY B C 1
ATOM 628 O O . GLY A 1 93 ? 22.74136 30.62628 25.81292 1.000 15.13000 510 GLY B O 1
ATOM 629 N N . ASP A 1 94 ? 24.01037 32.46626 26.14501 1.000 17.07000 511 ASP B N 1
ATOM 630 C CA . ASP A 1 94 ? 25.26937 31.83726 25.77001 1.000 16.26000 511 ASP B CA 1
ATOM 631 C C . ASP A 1 94 ? 26.31435 32.07621 26.84904 1.000 13.61000 511 ASP B C 1
ATOM 632 O O . ASP A 1 94 ? 26.46135 33.19819 27.34008 1.000 16.57000 511 ASP B O 1
ATOM 637 N N . VAL A 1 95 ? 27.05033 31.02419 27.19301 1.000 13.74000 512 VAL B N 1
ATOM 638 C CA . VAL A 1 95 ? 28.04831 31.07814 28.25303 1.000 15.17000 512 VAL B CA 1
ATOM 639 C C . VAL A 1 95 ? 29.38933 31.46915 27.65307 1.000 15.98000 512 VAL B C 1
ATOM 640 O O . VAL A 1 95 ? 29.82634 30.89518 26.65006 1.000 16.58000 512 VAL B O 1
ATOM 644 N N . TYR A 1 96 ? 30.04433 32.44912 28.27912 1.000 14.84000 513 TYR B N 1
ATOM 645 C CA . TYR A 1 96 ? 31.34234 32.94812 27.84517 1.000 16.07000 513 TYR B CA 1
ATOM 646 C C . TYR A 1 96 ? 32.49632 32.53408 28.74517 1.000 18.31000 513 TYR B C 1
ATOM 647 O O . TYR A 1 96 ? 33.62933 32.45309 28.26119 1.000 16.87000 513 TYR B O 1
ATOM 656 N N . ALA A 1 97 ? 32.23729 32.26804 30.02516 1.000 15.66000 514 ALA B N 1
ATOM 657 C CA . ALA A 1 97 ? 33.26127 31.84799 30.97216 1.000 17.71000 514 ALA B CA 1
ATOM 658 C C . ALA A 1 97 ? 32.61224 30.99796 32.06012 1.000 12.84000 514 ALA B C 1
ATOM 659 O O . ALA A 1 97 ? 31.40924 31.09796 32.31410 1.000 11.02000 514 ALA B O 1
ATOM 661 N N . ALA A 1 98 ? 33.42822 30.15093 32.69110 1.000 12.47000 515 ALA B N 1
ATOM 662 C CA . ALA A 1 98 ? 32.98519 29.33089 33.81106 1.000 15.77000 515 ALA B CA 1
ATOM 663 C C . ALA A 1 98 ? 34.19617 28.89885 34.62707 1.000 16.44000 515 ALA B C 1
ATOM 664 O O . ALA A 1 98 ? 35.33218 28.92985 34.14709 1.000 16.26000 515 ALA B O 1
ATOM 666 N N . HIS A 1 99 ? 33.93614 28.48280 35.86905 1.000 15.35000 516 HIS B N 1
ATOM 667 C CA . HIS A 1 99 ? 34.98312 27.97876 36.75105 1.000 15.52000 516 HIS B CA 1
ATOM 668 C C . HIS A 1 99 ? 34.36309 27.06173 37.79401 1.000 15.05000 516 HIS B C 1
ATOM 669 O O . HIS A 1 99 ? 33.20009 27.22473 38.17199 1.000 15.63000 516 HIS B O 1
ATOM 676 N N . PHE A 1 100 ? 35.16308 26.10570 38.26499 1.000 14.98000 517 PHE B N 1
ATOM 677 C CA . PHE A 1 100 ? 34.71205 25.08767 39.20194 1.000 16.61000 517 PHE B CA 1
ATOM 678 C C . PHE A 1 100 ? 35.66202 25.02062 40.39196 1.000 20.12000 517 PHE B C 1
ATOM 679 O O . PHE A 1 100 ? 36.84803 25.35161 40.27799 1.000 21.92000 517 PHE B O 1
ATOM 687 N N . THR A 1 101 ? 35.12500 24.60458 41.54293 1.000 18.81000 518 THR B N 1
ATOM 688 C CA . THR A 1 101 ? 35.93897 24.31653 42.71793 1.000 21.46000 518 THR B CA 1
ATOM 689 C C . THR A 1 101 ? 35.10895 23.54350 43.73289 1.000 19.68000 518 THR B C 1
ATOM 690 O O . THR A 1 101 ? 33.88495 23.68651 43.79787 1.000 16.26000 518 THR B O 1
ATOM 694 N N . THR A 1 102 ? 35.79392 22.72347 44.52187 1.000 19.93000 519 THR B N 1
ATOM 695 C CA . THR A 1 102 ? 35.19090 22.02443 45.64784 1.000 21.28000 519 THR B CA 1
ATOM 696 C C . THR A 1 102 ? 35.61588 22.69938 46.94387 1.000 21.20000 519 THR B C 1
ATOM 697 O O . THR A 1 102 ? 36.80288 22.96636 47.15190 1.000 19.98000 519 THR B O 1
ATOM 701 N N . ILE A 1 103 ? 34.64286 22.97736 47.80586 1.000 21.44000 520 ILE B N 1
ATOM 702 C CA . ILE A 1 103 ? 34.87984 23.55230 49.12489 1.000 21.68000 520 ILE B CA 1
ATOM 703 C C . ILE A 1 103 ? 34.52081 22.49727 50.15984 1.000 23.36000 520 ILE B C 1
ATOM 704 O O . ILE A 1 103 ? 33.37181 22.04128 50.22380 1.000 22.36000 520 ILE B O 1
ATOM 709 N N . GLY A 1 104 ? 35.50180 22.10023 50.95284 1.000 26.24000 521 GLY B N 1
ATOM 710 C CA . GLY A 1 104 ? 35.29977 21.13719 52.01281 1.000 28.72000 521 GLY B CA 1
ATOM 711 C C . GLY A 1 104 ? 36.09576 19.86320 51.78177 1.000 31.10000 521 GLY B C 1
ATOM 712 O O . GLY A 1 104 ? 36.56378 19.56923 50.67777 1.000 31.64000 521 GLY B O 1
ATOM 713 N N . SER A 1 105 ? 36.24373 19.09015 52.86075 1.000 32.89000 522 SER B N 1
ATOM 714 C CA . SER A 1 105 ? 36.95972 17.81815 52.81071 1.000 35.09000 522 SER B CA 1
ATOM 715 C C . SER A 1 105 ? 36.02470 16.65615 53.12465 1.000 34.47000 522 SER B C 1
ATOM 716 O O . SER A 1 105 ? 35.68071 15.89118 52.21962 1.000 36.09000 522 SER B O 1
ATOM 719 N N . SER A 1 106 ? 35.59568 16.49810 54.37964 1.000 34.44000 523 SER B N 1
ATOM 720 C CA . SER A 1 106 ? 34.72666 15.37510 54.71858 1.000 33.13000 523 SER B CA 1
ATOM 721 C C . SER A 1 106 ? 33.35367 15.52414 54.07356 1.000 30.45000 523 SER B C 1
ATOM 722 O O . SER A 1 106 ? 32.77467 14.53916 53.59951 1.000 36.06000 523 SER B O 1
ATOM 725 N N . ARG A 1 107 ? 32.82269 16.74914 54.03160 1.000 30.04000 524 ARG B N 1
ATOM 726 C CA . ARG A 1 107 ? 31.53170 17.04818 53.41458 1.000 28.55000 524 ARG B CA 1
ATOM 727 C C . ARG A 1 107 ? 31.75873 18.10722 52.33863 1.000 27.74000 524 ARG B C 1
ATOM 728 O O . ARG A 1 107 ? 31.57474 19.30921 52.58367 1.000 27.07000 524 ARG B O 1
ATOM 736 N N . PRO A 1 108 ? 32.15475 17.69826 51.13662 1.000 26.54000 525 PRO B N 1
ATOM 737 C CA . PRO A 1 108 ? 32.51378 18.67129 50.10166 1.000 26.59000 525 PRO B CA 1
ATOM 738 C C . PRO A 1 108 ? 31.29580 19.22433 49.38166 1.000 24.85000 525 PRO B C 1
ATOM 739 O O . PRO A 1 108 ? 30.25979 18.56634 49.25261 1.000 22.17000 525 PRO B O 1
ATOM 743 N N . VAL A 1 109 ? 31.44182 20.45535 48.89571 1.000 18.22000 526 VAL B N 1
ATOM 744 C CA . VAL A 1 109 ? 30.41284 21.13738 48.11971 1.000 15.50000 526 VAL B CA 1
ATOM 745 C C . VAL A 1 109 ? 31.02787 21.49643 46.77674 1.000 17.66000 526 VAL B C 1
ATOM 746 O O . VAL A 1 109 ? 31.98188 22.28342 46.71578 1.000 16.31000 526 VAL B O 1
ATOM 750 N N . GLN A 1 110 ? 30.49588 20.92047 45.70171 1.000 16.93000 527 GLN B N 1
ATOM 751 C CA . GLN A 1 110 ? 31.00091 21.23552 44.37373 1.000 15.63000 527 GLN B CA 1
ATOM 752 C C . GLN A 1 110 ? 30.25093 22.44254 43.82576 1.000 13.97000 527 GLN B C 1
ATOM 753 O O . GLN A 1 110 ? 29.01793 22.47656 43.83674 1.000 12.99000 527 GLN B O 1
ATOM 759 N N . TRP A 1 111 ? 31.00395 23.43955 43.35881 1.000 16.13000 528 TRP B N 1
ATOM 760 C CA . TRP A 1 111 ? 30.46597 24.74257 42.97985 1.000 15.58000 528 TRP B CA 1
ATOM 761 C C . TRP A 1 111 ? 30.96700 25.11162 41.59187 1.000 14.06000 528 TRP B C 1
ATOM 762 O O . TRP A 1 111 ? 32.18001 25.20862 41.37890 1.000 15.48000 528 TRP B O 1
ATOM 773 N N . THR A 1 112 ? 30.04102 25.33066 40.65586 1.000 15.21000 529 THR B N 1
ATOM 774 C CA . THR A 1 112 ? 30.37205 25.80371 39.31388 1.000 10.60000 529 THR B CA 1
ATOM 775 C C . THR A 1 112 ? 29.60907 27.08473 39.02892 1.000 10.88000 529 THR B C 1
ATOM 776 O O . THR A 1 112 ? 28.37507 27.09474 39.06789 1.000 9.30000 529 THR B O 1
ATOM 780 N N . THR A 1 113 ? 30.33609 28.15573 38.71897 1.000 8.45000 530 THR B N 1
ATOM 781 C CA . THR A 1 113 ? 29.73711 29.42075 38.31601 1.000 9.09000 530 THR B CA 1
ATOM 782 C C . THR A 1 113 ? 29.96014 29.62281 36.82402 1.000 11.99000 530 THR B C 1
ATOM 783 O O . THR A 1 113 ? 31.04814 29.34381 36.31303 1.000 11.20000 530 THR B O 1
ATOM 787 N N . VAL A 1 114 ? 28.92315 30.08284 36.12801 1.000 10.59000 531 VAL B N 1
ATOM 788 C CA . VAL A 1 114 ? 28.99618 30.33589 34.69802 1.000 11.83000 531 VAL B CA 1
ATOM 789 C C . VAL A 1 114 ? 28.50020 31.74591 34.42707 1.000 10.94000 531 VAL B C 1
ATOM 790 O O . VAL A 1 114 ? 27.46020 32.17890 34.94106 1.000 10.26000 531 VAL B O 1
ATOM 794 N N . LEU A 1 115 ? 29.28622 32.46993 33.65511 1.000 12.14000 532 LEU B N 1
ATOM 795 C CA . LEU A 1 115 ? 28.91825 33.76795 33.12915 1.000 13.14000 532 LEU B CA 1
ATOM 796 C C . LEU A 1 115 ? 28.27727 33.55701 31.76513 1.000 11.03000 532 LEU B C 1
ATOM 797 O O . LEU A 1 115 ? 28.83228 32.84803 30.92011 1.000 12.99000 532 LEU B O 1
ATOM 802 N N . TRP A 1 116 ? 27.10728 34.15503 31.55413 1.000 11.10000 533 TRP B N 1
ATOM 803 C CA . TRP A 1 116 ? 26.40030 33.99408 30.29611 1.000 12.42000 533 TRP B CA 1
ATOM 804 C C . TRP A 1 116 ? 25.60532 35.25110 29.99414 1.000 13.42000 533 TRP B C 1
ATOM 805 O O . TRP A 1 116 ? 25.24431 36.01007 30.89716 1.000 11.29000 533 TRP B O 1
ATOM 816 N N . ARG A 1 117 ? 25.36535 35.48015 28.70615 1.000 14.29000 534 ARG B N 1
ATOM 817 C CA . ARG A 1 117 ? 24.61137 36.63517 28.24617 1.000 15.02000 534 ARG B CA 1
ATOM 818 C C . ARG A 1 117 ? 23.30737 36.15121 27.62813 1.000 15.98000 534 ARG B C 1
ATOM 819 O O . ARG A 1 117 ? 23.31338 35.24924 26.78310 1.000 17.12000 534 ARG B O 1
ATOM 827 N N . ALA A 1 118 ? 22.19637 36.74420 28.06113 1.000 16.27000 535 ALA B N 1
ATOM 828 C CA . ALA A 1 118 ? 20.89338 36.37324 27.53009 1.000 17.80000 535 ALA B CA 1
ATOM 829 C C . ALA A 1 118 ? 20.79441 36.73629 26.05511 1.000 16.98000 535 ALA B C 1
ATOM 830 O O . ALA A 1 118 ? 21.30843 37.77030 25.61715 1.000 15.79000 535 ALA B O 1
ATOM 832 N N . ASN A 1 119 ? 20.13542 35.87133 25.28606 1.000 16.58000 536 ASN B N 1
ATOM 833 C CA . ASN A 1 119 ? 19.87844 36.11238 23.87206 1.000 17.08000 536 ASN B CA 1
ATOM 834 C C . ASN A 1 119 ? 18.39345 36.27141 23.57404 1.000 18.21000 536 ASN B C 1
ATOM 835 O O . ASN A 1 119 ? 17.99547 36.23145 22.40703 1.000 21.02000 536 ASN B O 1
ATOM 840 N N . ILE A 1 120 ? 17.56543 36.43638 24.60303 1.000 18.24000 537 ILE B N 1
ATOM 841 C CA . ILE A 1 120 ? 16.13744 36.66640 24.42601 1.000 16.67000 537 ILE B CA 1
ATOM 842 C C . ILE A 1 120 ? 15.64142 37.40636 25.65803 1.000 19.06000 537 ILE B C 1
ATOM 843 O O . ILE A 1 120 ? 16.22140 37.29331 26.74104 1.000 19.23000 537 ILE B O 1
ATOM 848 N N . SER A 1 121 ? 14.57143 38.18137 25.48504 1.000 21.02000 538 SER B N 1
ATOM 849 C CA . SER A 1 121 ? 13.92542 38.92034 26.56606 1.000 18.66000 538 SER B CA 1
ATOM 850 C C . SER A 1 121 ? 12.56341 38.27934 26.81301 1.000 23.02000 538 SER B C 1
ATOM 851 O O . SER A 1 121 ? 11.65443 38.41038 25.98399 1.000 26.52000 538 SER B O 1
ATOM 854 N N . LYS A 1 122 ? 12.42338 37.59230 27.94298 1.000 18.24000 539 LYS B N 1
ATOM 855 C CA . LYS A 1 122 ? 11.19137 36.87930 28.26393 1.000 19.70000 539 LYS B CA 1
ATOM 856 C C . LYS A 1 122 ? 11.19434 36.53725 29.74892 1.000 19.65000 539 LYS B C 1
ATOM 857 O O . LYS A 1 122 ? 12.15533 36.81821 30.46994 1.000 19.82000 539 LYS B O 1
ATOM 863 N N . GLN A 1 123 ? 10.10732 35.91224 30.19987 1.000 22.42000 540 GLN B N 1
ATOM 864 C CA . GLN A 1 123 ? 9.94229 35.52719 31.59685 1.000 19.69000 540 GLN B CA 1
ATOM 865 C C . GLN A 1 123 ? 10.30027 34.05518 31.75181 1.000 18.60000 540 GLN B C 1
ATOM 866 O O . GLN A 1 123 ? 9.64928 33.18921 31.15876 1.000 22.72000 540 GLN B O 1
ATOM 872 N N . ILE A 1 124 ? 11.32826 33.77314 32.54382 1.000 17.97000 541 ILE B N 1
ATOM 873 C CA . ILE A 1 124 ? 11.80124 32.40813 32.74377 1.000 15.30000 541 ILE B CA 1
ATOM 874 C C . ILE A 1 124 ? 11.04821 31.78509 33.91274 1.000 17.60000 541 ILE B C 1
ATOM 875 O O . ILE A 1 124 ? 10.97220 32.36905 34.99976 1.000 16.01000 541 ILE B O 1
ATOM 880 N N . ARG A 1 125 ? 10.49820 30.59411 33.69068 1.000 16.87000 542 ARG B N 1
ATOM 881 C CA . ARG A 1 125 ? 9.69818 29.91708 34.69964 1.000 13.94000 542 ARG B CA 1
ATOM 882 C C . ARG A 1 125 ? 10.58815 29.14003 35.65663 1.000 12.09000 542 ARG B C 1
ATOM 883 O O . ARG A 1 125 ? 11.46015 28.37804 35.22762 1.000 9.52000 542 ARG B O 1
ATOM 891 N N . LEU A 1 126 ? 10.35413 29.33399 36.95363 1.000 14.52000 543 LEU B N 1
ATOM 892 C CA . LEU A 1 126 ? 10.96210 28.53694 38.00762 1.000 13.01000 543 LEU B CA 1
ATOM 893 C C . LEU A 1 126 ? 9.84208 27.88593 38.80457 1.000 12.11000 543 LEU B C 1
ATOM 894 O O . LEU A 1 126 ? 8.93508 28.57692 39.28158 1.000 13.74000 543 LEU B O 1
ATOM 899 N N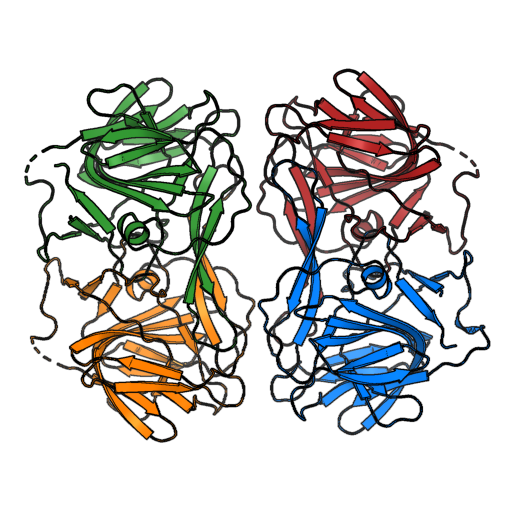 . ARG A 1 127 ? 9.90707 26.56792 38.94752 1.000 10.80000 544 ARG B N 1
ATOM 900 C CA . ARG A 1 127 ? 8.89705 25.82390 39.69848 1.000 12.35000 544 ARG B CA 1
ATOM 901 C C . ARG A 1 127 ? 9.48803 24.47388 40.05744 1.000 10.72000 544 ARG B C 1
ATOM 902 O O . ARG A 1 127 ? 9.86404 23.70791 39.16742 1.000 10.03000 544 ARG B O 1
ATOM 910 N N . GLY A 1 128 ? 9.58300 24.18283 41.35243 1.000 9.46000 545 GLY B N 1
ATOM 911 C CA . GLY A 1 128 ? 10.10898 22.90481 41.77539 1.000 8.11000 545 GLY B CA 1
ATOM 912 C C . GLY A 1 128 ? 9.10497 21.78583 41.59133 1.000 8.57000 545 GLY B C 1
ATOM 913 O O . GLY A 1 128 ? 7.91698 22.00385 41.34732 1.000 9.15000 545 GLY B O 1
ATOM 914 N N . HIS A 1 129 ? 9.61296 20.56182 41.69430 1.000 7.47000 546 HIS B N 1
ATOM 915 C CA . HIS A 1 129 ? 8.74895 19.38883 41.72924 1.000 9.02000 546 HIS B CA 1
ATOM 916 C C . HIS A 1 129 ? 7.70693 19.53280 42.83222 1.000 11.62000 546 HIS B C 1
ATOM 917 O O . HIS A 1 129 ? 7.95091 20.16576 43.86825 1.000 7.86000 546 HIS B O 1
ATOM 924 N N . ALA A 1 130 ? 6.52892 18.93982 42.59718 1.000 12.54000 547 ALA B N 1
ATOM 925 C CA . ALA A 1 130 ? 5.44291 19.02779 43.57116 1.000 11.08000 547 ALA B CA 1
ATOM 926 C C . ALA A 1 130 ? 5.87588 18.49474 44.93215 1.000 11.51000 547 ALA B C 1
ATOM 927 O O . ALA A 1 130 ? 5.58386 19.09470 45.97416 1.000 11.07000 547 ALA B O 1
ATOM 929 N N . THR A 1 131 ? 6.55786 17.35473 44.94012 1.000 13.33000 548 THR B N 1
ATOM 930 C CA . THR A 1 131 ? 7.15484 16.83868 46.16111 1.000 11.60000 548 THR B CA 1
ATOM 931 C C . THR A 1 131 ? 8.36084 17.69265 46.52917 1.000 11.55000 548 THR B C 1
ATOM 932 O O . THR A 1 131 ? 9.17786 18.00068 45.65319 1.000 10.97000 548 THR B O 1
ATOM 936 N N . PRO A 1 132 ? 8.50782 18.10361 47.80318 1.000 10.19000 549 PRO B N 1
ATOM 937 C CA . PRO A 1 132 ? 9.65482 18.93558 48.17924 1.000 9.62000 549 PRO B CA 1
ATOM 938 C C . PRO A 1 132 ? 10.97582 18.30458 47.77924 1.000 9.89000 549 PRO B C 1
ATOM 939 O O . PRO A 1 132 ? 11.29180 17.16857 48.14320 1.000 8.70000 549 PRO B O 1
ATOM 943 N N . THR A 1 133 ? 11.74884 19.05560 47.00428 1.000 9.83000 550 THR B N 1
ATOM 944 C CA . THR A 1 133 ? 13.02685 18.60061 46.48629 1.000 9.36000 550 THR B CA 1
ATOM 945 C C . THR A 1 133 ? 14.06286 19.71360 46.46535 1.000 8.60000 550 THR B C 1
ATOM 946 O O . THR A 1 133 ? 15.24586 19.42260 46.27036 1.000 10.55000 550 THR B O 1
ATOM 950 N N . ASP A 1 134 ? 13.66786 20.95660 46.73239 1.000 9.47000 551 ASP B N 1
ATOM 951 C CA . ASP A 1 134 ? 14.50088 22.14059 46.54545 1.000 9.79000 551 ASP B CA 1
ATOM 952 C C . ASP A 1 134 ? 15.18986 22.55154 47.84247 1.000 11.04000 551 ASP B C 1
ATOM 953 O O . ASP A 1 134 ? 14.53284 22.73651 48.87447 1.000 11.62000 551 ASP B O 1
ATOM 958 N N . GLN A 1 135 ? 16.50986 22.71853 47.77651 1.000 12.42000 552 GLN B N 1
ATOM 959 C CA . GLN A 1 135 ? 17.29885 23.22548 48.88854 1.000 8.81000 552 GLN B CA 1
ATOM 960 C C . GLN A 1 135 ? 18.29087 24.25249 48.36660 1.000 11.14000 552 GLN B C 1
ATOM 961 O O . GLN A 1 135 ? 18.75489 24.17053 47.22460 1.000 9.59000 552 GLN B O 1
ATOM 967 N N . PHE A 1 136 ? 18.61786 25.21146 49.22064 1.000 8.47000 553 PHE B N 1
ATOM 968 C CA . PHE A 1 136 ? 19.50588 26.30846 48.86670 1.000 8.77000 553 PHE B CA 1
ATOM 969 C C . PHE A 1 136 ? 20.67286 26.35141 49.83472 1.000 10.57000 553 PHE B C 1
ATOM 970 O O . PHE A 1 136 ? 20.52883 26.00537 51.00970 1.000 10.60000 553 PHE B O 1
ATOM 978 N N . LEU A 1 137 ? 21.83787 26.74642 49.32576 1.000 12.77000 554 LEU B N 1
ATOM 979 C CA . LEU A 1 137 ? 23.08786 26.70438 50.07078 1.000 8.70000 554 LEU B CA 1
ATOM 980 C C . LEU A 1 137 ? 23.76687 28.06138 49.97784 1.000 9.71000 554 LEU B C 1
ATOM 981 O O . LEU A 1 137 ? 23.79890 28.67942 48.90786 1.000 8.21000 554 LEU B O 1
ATOM 986 N N . PHE A 1 138 ? 24.30085 28.52333 51.10487 1.000 7.95000 555 PHE B N 1
ATOM 987 C CA . PHE A 1 138 ? 24.99887 29.79832 51.15193 1.000 8.67000 555 PHE B CA 1
ATOM 988 C C . PHE A 1 138 ? 26.12385 29.69628 52.16395 1.000 12.22000 555 PHE B C 1
ATOM 989 O O . PHE A 1 138 ? 25.92782 29.17224 53.26692 1.000 9.37000 555 PHE B O 1
ATOM 997 N N . PHE A 1 139 ? 27.29586 30.20128 51.78599 1.000 9.14000 556 PHE B N 1
ATOM 998 C CA . PHE A 1 139 ? 28.43384 30.30123 52.69601 1.000 11.74000 556 PHE B CA 1
ATOM 999 C C . PHE A 1 139 ? 28.34684 31.67021 53.35106 1.000 12.69000 556 PHE B C 1
ATOM 1000 O O . PHE A 1 139 ? 28.88686 32.65622 52.84711 1.000 10.64000 556 PHE B O 1
ATOM 1008 N N . ASN A 1 140 ? 27.66082 31.73618 54.48505 1.000 13.03000 557 ASN B N 1
ATOM 1009 C CA . ASN A 1 140 ? 27.41682 33.02215 55.12809 1.000 12.99000 557 ASN B CA 1
ATOM 1010 C C . ASN A 1 140 ? 28.67681 33.51012 55.84014 1.000 11.02000 557 ASN B C 1
ATOM 1011 O O . ASN A 1 140 ? 29.17179 32.82708 56.74512 1.000 10.41000 557 ASN B O 1
ATOM 1016 N N . PRO A 1 141 ? 29.22883 34.66312 55.46119 1.000 11.60000 558 PRO B N 1
ATOM 1017 C CA . PRO A 1 141 ? 30.42982 35.16509 56.13723 1.000 9.18000 558 PRO B CA 1
ATOM 1018 C C . PRO A 1 141 ? 30.11980 35.53904 57.58024 1.000 8.31000 558 PRO B C 1
ATOM 1019 O O . PRO A 1 141 ? 29.12280 36.20604 57.86424 1.000 7.83000 558 PRO B O 1
ATOM 1023 N N . GLN A 1 142 ? 30.97878 35.10700 58.49124 1.000 6.07000 559 GLN B N 1
ATOM 1024 C CA . GLN A 1 142 ? 30.76875 35.36795 59.90924 1.000 10.77000 559 GLN B CA 1
ATOM 1025 C C . GLN A 1 142 ? 31.98575 36.06091 60.51029 1.000 11.52000 559 GLN B C 1
ATOM 1026 O O . GLN A 1 142 ? 33.12675 35.78892 60.11930 1.000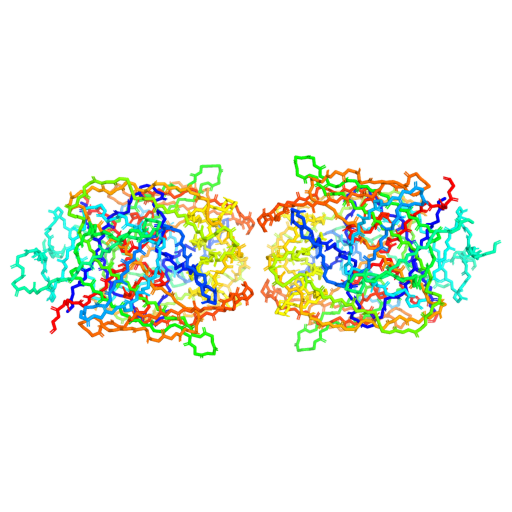 9.45000 559 GLN B O 1
ATOM 1032 N N . LEU A 1 143 ? 31.73074 36.95788 61.45932 1.000 11.49000 560 LEU B N 1
ATOM 1033 C CA . LEU A 1 143 ? 32.78573 37.54384 62.27536 1.000 13.08000 560 LEU B CA 1
ATOM 1034 C C . LEU A 1 143 ? 33.07170 36.59779 63.42933 1.000 13.03000 560 LEU B C 1
ATOM 1035 O O . LEU A 1 143 ? 32.20568 36.36577 64.27431 1.000 14.21000 560 LEU B O 1
ATOM 1040 N N . SER A 1 144 ? 34.26469 36.01878 63.44733 1.000 15.00000 561 SER B N 1
ATOM 1041 C CA . SER A 1 144 ? 34.67466 35.13274 64.52331 1.000 14.37000 561 SER B CA 1
ATOM 1042 C C . SER A 1 144 ? 35.74965 35.81070 65.35436 1.000 16.02000 561 SER B C 1
ATOM 1043 O O . SER A 1 144 ? 36.62367 36.50471 64.82140 1.000 14.14000 561 SER B O 1
ATOM 1046 N N . MET A 1 145 ? 35.67963 35.59965 66.66035 1.000 14.98000 562 MET B N 1
ATOM 1047 C CA . MET A 1 145 ? 36.61261 36.19261 67.60139 1.000 12.70000 562 MET B CA 1
ATOM 1048 C C . MET A 1 145 ? 37.10059 35.12357 68.56236 1.000 16.66000 562 MET B C 1
ATOM 1049 O O . MET A 1 145 ? 36.29357 34.41855 69.17831 1.000 18.14000 562 MET B O 1
ATOM 1054 N N . SER A 1 146 ? 38.41358 34.99755 68.67838 1.000 14.37000 563 SER B N 1
ATOM 1055 C CA . SER A 1 146 ? 39.04756 34.08251 69.61835 1.000 18.81000 563 SER B CA 1
ATOM 1056 C C . SER A 1 146 ? 39.64754 34.93846 70.73240 1.000 20.20000 563 SER B C 1
ATOM 1057 O O . SER A 1 146 ? 40.76055 35.45446 70.60944 1.000 22.12000 563 SER B O 1
ATOM 1060 N N . GLY A 1 147 ? 38.88552 35.10843 71.81239 1.000 18.42000 564 GLY B N 1
ATOM 1061 C CA . GLY A 1 147 ? 39.35451 35.85138 72.96443 1.000 17.53000 564 GLY B CA 1
ATOM 1062 C C . GLY A 1 147 ? 39.34353 37.35439 72.77548 1.000 19.18000 564 GLY B C 1
ATOM 1063 O O . GLY A 1 147 ? 38.38254 37.91642 72.23848 1.000 19.47000 564 GLY B O 1
ATOM 1064 N N . SER A 1 148 ? 40.40252 38.01636 73.22653 1.000 14.71000 565 SER B N 1
ATOM 1065 C CA . SER A 1 148 ? 40.54254 39.46737 73.09258 1.000 15.48000 565 SER B CA 1
ATOM 1066 C C . SER A 1 148 ? 41.48357 39.83240 71.95261 1.000 12.61000 565 SER B C 1
ATOM 1067 O O . SER A 1 148 ? 42.40057 40.63238 72.12666 1.000 15.19000 565 SER B O 1
ATOM 1070 N N . ASN A 1 149 ? 41.27758 39.26644 70.76759 1.000 14.85000 566 ASN B N 1
ATOM 1071 C CA . ASN A 1 149 ? 42.15461 39.54348 69.63762 1.000 15.46000 566 ASN B CA 1
ATOM 1072 C C . ASN A 1 149 ? 41.33963 40.00753 68.44162 1.000 14.17000 566 ASN B C 1
ATOM 1073 O O . ASN A 1 149 ? 40.10463 40.01854 68.46459 1.000 13.72000 566 ASN B O 1
ATOM 1078 N N . LEU A 1 150 ? 42.05766 40.39756 67.38864 1.000 12.69000 567 LEU B N 1
ATOM 1079 C CA . LEU A 1 150 ? 41.41569 40.86861 66.17565 1.000 12.13000 567 LEU B CA 1
ATOM 1080 C C . LEU A 1 150 ? 40.56069 39.76364 65.56759 1.000 9.33000 567 LEU B C 1
ATOM 1081 O O . LEU A 1 150 ? 40.99568 38.61064 65.49356 1.000 10.72000 567 LEU B O 1
ATOM 1086 N N . PRO A 1 151 ? 39.35670 40.08567 65.10758 1.000 9.07000 568 PRO B N 1
ATOM 1087 C CA . PRO A 1 151 ? 38.47370 39.06070 64.55553 1.000 12.05000 568 PRO B CA 1
ATOM 1088 C C . PRO A 1 151 ? 38.88972 38.66375 63.14852 1.000 12.44000 568 PRO B C 1
ATOM 1089 O O . PRO A 1 151 ? 39.60774 39.38177 62.45056 1.000 11.62000 568 PRO B O 1
ATOM 1093 N N . THR A 1 152 ? 38.42672 37.48677 62.74947 1.000 13.63000 569 THR B N 1
ATOM 1094 C CA . THR A 1 152 ? 38.59874 36.98682 61.39345 1.000 12.32000 569 THR B CA 1
ATOM 1095 C C . THR A 1 152 ? 37.22975 36.68085 60.79842 1.000 14.15000 569 THR B C 1
ATOM 1096 O O . THR A 1 152 ? 36.20474 36.73184 61.48440 1.000 12.07000 569 THR B O 1
ATOM 1100 N N . THR A 1 153 ? 37.21577 36.33990 59.50840 1.000 11.05000 570 THR B N 1
ATOM 1101 C CA . THR A 1 153 ? 35.98478 35.96594 58.82037 1.000 12.41000 570 THR B CA 1
ATOM 1102 C C . THR A 1 153 ? 35.97277 34.45794 58.59731 1.000 12.83000 570 THR B C 1
ATOM 1103 O O . THR A 1 153 ? 36.78378 33.93597 57.82631 1.000 14.93000 570 THR B O 1
ATOM 1107 N N . THR A 1 154 ? 35.05975 33.76393 59.27527 1.000 13.17000 571 THR B N 1
ATOM 1108 C CA . THR A 1 154 ? 34.73974 32.37294 58.97421 1.000 10.34000 571 THR B CA 1
ATOM 1109 C C . THR A 1 154 ? 33.46376 32.30999 58.14618 1.000 9.86000 571 THR B C 1
ATOM 1110 O O . THR A 1 154 ? 32.67777 33.26299 58.09120 1.000 8.04000 571 THR B O 1
ATOM 1114 N N . TYR A 1 155 ? 33.24876 31.15401 57.51614 1.000 12.20000 572 TYR B N 1
ATOM 1115 C CA . TYR A 1 155 ? 32.08177 30.92705 56.67411 1.000 10.42000 572 TYR B CA 1
ATOM 1116 C C . TYR A 1 155 ? 31.36775 29.67104 57.14905 1.000 11.66000 572 TYR B C 1
ATOM 1117 O O . TYR A 1 155 ? 31.97574 28.59803 57.21602 1.000 12.50000 572 TYR B O 1
ATOM 1126 N N . GLY A 1 156 ? 30.09374 29.81204 57.49503 1.000 10.43000 573 GLY B N 1
ATOM 1127 C CA . GLY A 1 156 ? 29.26373 28.65804 57.75297 1.000 12.79000 573 GLY B CA 1
ATOM 1128 C C . GLY A 1 156 ? 28.50975 28.23609 56.51094 1.000 14.20000 573 GLY B C 1
ATOM 1129 O O . GLY A 1 156 ? 28.38477 28.99513 55.55396 1.000 16.73000 573 GLY B O 1
ATOM 1130 N N . LEU A 1 157 ? 28.02874 26.99810 56.50688 1.000 14.11000 574 LEU B N 1
ATOM 1131 C CA . LEU A 1 157 ? 27.24575 26.48415 55.38485 1.000 12.30000 574 LEU B CA 1
ATOM 1132 C C . LEU A 1 157 ? 25.78075 26.52915 55.79982 1.000 12.06000 574 LEU B C 1
ATOM 1133 O O . LEU A 1 157 ? 25.32572 25.71312 56.60078 1.000 11.57000 574 LEU B O 1
ATOM 1138 N N . THR A 1 158 ? 25.05277 27.51017 55.27985 1.000 10.94000 575 THR B N 1
ATOM 1139 C CA . THR A 1 158 ? 23.61476 27.60518 55.49682 1.000 12.70000 575 THR B CA 1
ATOM 1140 C C . THR A 1 158 ? 22.89577 26.77522 54.43378 1.000 11.97000 575 THR B C 1
ATOM 1141 O O . THR A 1 158 ? 23.03880 27.03427 53.23179 1.000 10.61000 575 THR B O 1
ATOM 1145 N N . VAL A 1 159 ? 22.12776 25.78321 54.87473 1.000 9.96000 576 VAL B N 1
ATOM 1146 C CA . VAL A 1 159 ? 21.33676 24.93325 53.99068 1.000 11.19000 576 VAL B CA 1
ATOM 1147 C C . VAL A 1 159 ? 19.87476 25.09925 54.36866 1.000 11.67000 576 VAL B C 1
ATOM 1148 O O . VAL A 1 159 ? 19.49974 24.86922 55.52464 1.000 11.57000 576 VAL B O 1
ATOM 1152 N N . SER A 1 160 ? 19.05378 25.49530 53.40366 1.000 9.35000 577 SER B N 1
ATOM 1153 C CA . SER A 1 160 ? 17.64378 25.67330 53.68564 1.000 10.68000 577 SER B CA 1
ATOM 1154 C C . SER A 1 160 ? 16.96776 24.31630 53.86957 1.000 11.03000 577 SER B C 1
ATOM 1155 O O . SER A 1 160 ? 17.48976 23.27231 53.46555 1.000 11.47000 577 SER B O 1
ATOM 1158 N N . SER A 1 161 ? 15.80275 24.33929 54.50955 1.000 10.96000 578 SER B N 1
ATOM 1159 C CA . SER A 1 161 ? 15.03173 23.11629 54.65849 1.000 10.65000 578 SER B CA 1
ATOM 1160 C C . SER A 1 161 ? 14.44676 22.70535 53.31047 1.000 11.34000 578 SER B C 1
ATOM 1161 O O . SER A 1 161 ? 14.44678 23.46738 52.34049 1.000 12.93000 578 SER B O 1
ATOM 1164 N N . LEU A 1 162 ? 13.94975 21.47535 53.25641 1.000 12.08000 579 LEU B N 1
ATOM 1165 C CA . LEU A 1 162 ? 13.32476 20.97640 52.04038 1.000 14.37000 579 LEU B CA 1
ATOM 1166 C C . LEU A 1 162 ? 12.04078 21.74743 51.76539 1.000 13.68000 579 LEU B C 1
ATOM 1167 O O . LEU A 1 162 ? 11.20776 21.91740 52.65738 1.000 11.60000 579 LEU B O 1
ATOM 1172 N N . VAL A 1 163 ? 11.89480 22.24547 50.53540 1.000 11.05000 580 VAL B N 1
ATOM 1173 C CA . VAL A 1 163 ? 10.69482 22.96650 50.13140 1.000 11.02000 580 VAL B CA 1
ATOM 1174 C C . VAL A 1 163 ? 10.36984 22.59855 48.69239 1.000 11.95000 580 VAL B C 1
ATOM 1175 O O . VAL A 1 163 ? 11.21885 22.10957 47.94338 1.000 12.16000 580 VAL B O 1
ATOM 1179 N N . SER A 1 164 ? 9.12185 22.84058 48.31237 1.000 11.36000 581 SER B N 1
ATOM 1180 C CA . SER A 1 164 ? 8.69688 22.75864 46.92036 1.000 12.80000 581 SER B CA 1
ATOM 1181 C C . SER A 1 164 ? 8.57690 24.18766 46.40741 1.000 11.88000 581 SER B C 1
ATOM 1182 O O . SER A 1 164 ? 7.62090 24.89465 46.74842 1.000 12.04000 581 SER B O 1
ATOM 1185 N N . LEU A 1 165 ? 9.55292 24.61168 45.59844 1.000 14.89000 582 LEU B N 1
ATOM 1186 C CA . LEU A 1 165 ? 9.60694 25.99269 45.13650 1.000 10.62000 582 LEU B CA 1
ATOM 1187 C C . LEU A 1 165 ? 8.31596 26.38673 44.44049 1.000 11.44000 582 LEU B C 1
ATOM 1188 O O . LEU A 1 165 ? 7.94297 25.79677 43.42146 1.000 15.06000 582 LEU B O 1
ATOM 1193 N N . THR A 1 166 ? 7.64496 27.39772 44.98451 1.000 11.25000 583 THR B N 1
ATOM 1194 C CA . THR A 1 166 ? 6.41598 27.89375 44.38251 1.000 12.43000 583 THR B CA 1
ATOM 1195 C C . THR A 1 166 ? 6.69001 28.50480 43.01253 1.000 17.93000 583 THR B C 1
ATOM 1196 O O . THR A 1 166 ? 7.71402 29.16280 42.79558 1.000 13.67000 583 THR B O 1
ATOM 1200 N N . GLU A 1 167 ? 5.75902 28.26884 42.08751 1.000 18.69000 584 GLU B N 1
ATOM 1201 C CA . GLU A 1 167 ? 5.87705 28.79589 40.73453 1.000 19.45000 584 GLU B CA 1
ATOM 1202 C C . GLU A 1 167 ? 6.14307 30.29689 40.76059 1.000 21.42000 584 GLU B C 1
ATOM 1203 O O . GLU A 1 167 ? 5.66506 31.01786 41.64561 1.000 20.98000 584 GLU B O 1
ATOM 1209 N N . ARG A 1 168 ? 6.92709 30.75692 39.78862 1.000 19.18000 585 ARG B N 1
ATOM 1210 C CA . ARG A 1 168 ? 7.30911 32.15892 39.69868 1.000 21.38000 585 ARG B CA 1
ATOM 1211 C C . ARG A 1 168 ? 7.89313 32.41196 38.31870 1.000 20.31000 585 ARG B C 1
ATOM 1212 O O . ARG A 1 168 ? 8.17914 31.48199 37.56467 1.000 18.57000 585 ARG B O 1
ATOM 1220 N N . GLN A 1 169 ? 8.08115 33.69197 38.00875 1.000 21.76000 586 GLN B N 1
ATOM 1221 C CA . GLN A 1 169 ? 8.61918 34.12901 36.72578 1.000 21.00000 586 GLN B CA 1
ATOM 1222 C C . GLN A 1 169 ? 9.78218 35.07099 36.99583 1.000 23.05000 586 GLN B C 1
ATOM 1223 O O . GLN A 1 169 ? 9.61418 36.07797 37.69087 1.000 24.18000 586 GLN B O 1
ATOM 1229 N N . GLU A 1 170 ? 10.95619 34.74900 36.45384 1.000 21.32000 587 GLU B N 1
ATOM 1230 C CA . GLU A 1 170 ? 12.12420 35.61899 36.53090 1.000 18.81000 587 GLU B CA 1
ATOM 1231 C C . GLU A 1 170 ? 12.38823 36.21704 35.15693 1.000 22.80000 587 GLU B C 1
ATOM 1232 O O . GLU A 1 170 ? 12.54224 35.48207 34.17490 1.000 19.02000 587 GLU B O 1
ATOM 1238 N N . GLU A 1 171 ? 12.45224 37.54204 35.09198 1.000 21.53000 588 GLU B N 1
ATOM 1239 C CA . GLU A 1 171 ? 12.64228 38.24208 33.83001 1.000 23.28000 588 GLU B CA 1
ATOM 1240 C C . GLU A 1 171 ? 14.12228 38.34208 33.49304 1.000 22.45000 588 GLU B C 1
ATOM 1241 O O . GLU A 1 171 ? 14.94227 38.71104 34.34307 1.000 18.55000 588 GLU B O 1
ATOM 1247 N N . ILE A 1 172 ? 14.46030 37.98412 32.25603 1.000 19.25000 589 ILE B N 1
ATOM 1248 C CA . ILE A 1 172 ? 15.79232 38.19613 31.71206 1.000 18.45000 589 ILE B CA 1
ATOM 1249 C C . ILE A 1 172 ? 15.65035 39.03518 30.45109 1.000 19.79000 589 ILE B C 1
ATOM 1250 O O . ILE A 1 172 ? 14.61636 39.00721 29.77507 1.000 20.33000 589 ILE B O 1
ATOM 1255 N N . ASN A 1 173 ? 16.69236 39.79918 30.14814 1.000 18.85000 590 ASN B N 1
ATOM 1256 C CA . ASN A 1 173 ? 16.70339 40.68422 28.99517 1.000 21.57000 590 ASN B CA 1
ATOM 1257 C C . ASN A 1 173 ? 17.90240 40.35624 28.12318 1.000 20.07000 590 ASN B C 1
ATOM 1258 O O . ASN A 1 173 ? 19.02039 40.21121 28.62820 1.000 18.46000 590 ASN B O 1
ATOM 1263 N N . ALA A 1 174 ? 17.66343 40.23129 26.82017 1.000 16.07000 591 ALA B N 1
ATOM 1264 C CA . ALA A 1 174 ? 18.74044 39.93632 25.88818 1.000 18.90000 591 ALA B CA 1
ATOM 1265 C C . ALA A 1 174 ? 19.80945 41.01830 25.95424 1.000 16.41000 591 ALA B C 1
ATOM 1266 O O . ALA A 1 174 ? 19.50546 42.21331 26.01128 1.000 15.19000 591 ALA B O 1
ATOM 1268 N N . GLY A 1 175 ? 21.07045 40.58929 25.96025 1.000 15.26000 592 GLY B N 1
ATOM 1269 C CA . GLY A 1 175 ? 22.20246 41.47828 26.00631 1.000 17.99000 592 GLY B CA 1
ATOM 1270 C C . GLY A 1 175 ? 22.77343 41.69222 27.39133 1.000 19.66000 592 GLY B C 1
ATOM 1271 O O . GLY A 1 175 ? 23.90943 42.16521 27.51136 1.000 19.26000 592 GLY B O 1
ATOM 1272 N N . LYS A 1 176 ? 22.01941 41.35719 28.43630 1.000 19.06000 593 LYS B N 1
ATOM 1273 C CA . LYS A 1 176 ? 22.49238 41.51114 29.80131 1.000 16.89000 593 LYS B CA 1
ATOM 1274 C C . LYS A 1 176 ? 23.29936 40.29111 30.21928 1.000 16.35000 593 LYS B C 1
ATOM 1275 O O . LYS A 1 176 ? 23.13136 39.19513 29.68024 1.000 19.90000 593 LYS B O 1
ATOM 1281 N N . TRP A 1 177 ? 24.18735 40.49407 31.18131 1.000 15.40000 594 TRP B N 1
ATOM 1282 C CA . TRP A 1 177 ? 25.03933 39.43404 31.69829 1.000 15.45000 594 TRP B CA 1
ATOM 1283 C C . TRP A 1 177 ? 24.45730 38.88000 32.98925 1.000 12.85000 594 TRP B C 1
ATOM 1284 O O . TRP A 1 177 ? 23.97629 39.63397 33.84027 1.000 14.92000 594 TRP B O 1
ATOM 1295 N N . TYR A 1 178 ? 24.51628 37.55999 33.13121 1.000 13.37000 595 TYR B N 1
ATOM 1296 C CA . TYR A 1 178 ? 23.92125 36.87696 34.26817 1.000 14.02000 595 TYR B CA 1
ATOM 1297 C C . TYR A 1 178 ? 24.89123 35.82393 34.77915 1.000 12.18000 595 TYR B C 1
ATOM 1298 O O . TYR A 1 178 ? 25.53124 35.11895 33.99414 1.000 12.08000 595 TYR B O 1
ATOM 1307 N N . LEU A 1 179 ? 25.01221 35.74188 36.09715 1.000 8.08000 596 LEU B N 1
ATOM 1308 C CA . LEU A 1 179 ? 25.70619 34.64585 36.75212 1.000 9.14000 596 LEU B CA 1
ATOM 1309 C C . LEU A 1 179 ? 24.69417 33.55085 37.06906 1.000 6.87000 596 LEU B C 1
ATOM 1310 O O . LEU A 1 179 ? 23.51317 33.83185 37.27205 1.000 9.16000 596 LEU B O 1
ATOM 1315 N N . SER A 1 180 ? 25.15616 32.29684 37.08502 1.000 7.33000 597 SER B N 1
ATOM 1316 C CA . SER A 1 180 ? 24.31314 31.16284 37.46497 1.000 7.83000 597 SER B CA 1
ATOM 1317 C C . SER A 1 180 ? 25.19512 30.06781 38.04294 1.000 9.90000 597 SER B C 1
ATOM 1318 O O . SER A 1 180 ? 26.13913 29.61782 37.38994 1.000 11.84000 597 SER B O 1
ATOM 1321 N N . THR A 1 181 ? 24.85809 29.60277 39.23692 1.000 10.84000 598 THR B N 1
ATOM 1322 C CA . THR A 1 181 ? 25.63407 28.56173 39.88390 1.000 9.93000 598 THR B CA 1
ATOM 1323 C C . THR A 1 181 ? 25.00506 27.20075 39.63583 1.000 9.11000 598 THR B C 1
ATOM 1324 O O . THR A 1 181 ? 23.79306 27.07877 39.46081 1.000 9.46000 598 THR B O 1
ATOM 1328 N N . PHE A 1 182 ? 25.84805 26.17374 39.63281 1.000 8.32000 599 PHE B N 1
ATOM 1329 C CA . PHE A 1 182 ? 25.40704 24.78475 39.56075 1.000 11.52000 599 PHE B CA 1
ATOM 1330 C C . PHE A 1 182 ? 26.20101 24.04770 40.63374 1.000 12.53000 599 PHE B C 1
ATOM 1331 O O . PHE A 1 182 ? 27.41001 23.84470 40.48576 1.000 13.94000 599 PHE B O 1
ATOM 1339 N N . VAL A 1 183 ? 25.52399 23.66567 41.72071 1.000 15.17000 600 VAL B N 1
ATOM 1340 C CA . VAL A 1 183 ? 26.19096 23.19062 42.92571 1.000 14.01000 600 VAL B CA 1
ATOM 1341 C C . VAL A 1 183 ? 25.66494 21.81061 43.30265 1.000 14.23000 600 VAL B C 1
ATOM 1342 O O . VAL A 1 183 ? 24.56294 21.40663 42.92461 1.000 13.43000 600 VAL B O 1
ATOM 1346 N N . ALA A 1 184 ? 26.48092 21.09157 44.06964 1.000 14.51000 601 ALA B N 1
ATOM 1347 C CA . ALA A 1 184 ? 26.14190 19.75756 44.53858 1.000 18.72000 601 ALA B CA 1
ATOM 1348 C C . ALA A 1 184 ? 26.74787 19.55550 45.91958 1.000 18.79000 601 ALA B C 1
ATOM 1349 O O . ALA A 1 184 ? 27.77587 20.14948 46.25363 1.000 15.77000 601 ALA B O 1
ATOM 1351 N N . PHE A 1 185 ? 26.10584 18.71348 46.71954 1.000 17.78000 602 PHE B N 1
ATOM 1352 C CA . PHE A 1 185 ? 26.59182 18.37542 48.05454 1.000 17.69000 602 PHE B CA 1
ATOM 1353 C C . PHE A 1 185 ? 27.01980 16.91342 48.02749 1.000 17.25000 602 PHE B C 1
ATOM 1354 O O . PHE A 1 185 ? 26.18279 16.01242 48.12544 1.000 20.02000 602 PHE B O 1
ATOM 1362 N N . ASN A 1 186 ? 28.32580 16.68841 47.88951 1.000 16.21000 603 ASN B N 1
ATOM 1363 C CA . ASN A 1 186 ? 28.90379 15.35141 47.76247 1.000 18.71000 603 ASN B CA 1
ATOM 1364 C C . ASN A 1 186 ? 28.22581 14.57546 46.62943 1.000 19.15000 603 ASN B C 1
ATOM 1365 O O . ASN A 1 186 ? 27.69279 13.47846 46.81238 1.000 16.94000 603 ASN B O 1
ATOM 1370 N N . GLY A 1 187 ? 28.24383 15.18250 45.44345 1.000 19.32000 604 GLY B N 1
ATOM 1371 C CA . GLY A 1 187 ? 27.57785 14.63555 44.28142 1.000 19.85000 604 GLY B CA 1
ATOM 1372 C C . GLY A 1 187 ? 28.53586 13.96458 43.31041 1.000 20.50000 604 GLY B C 1
ATOM 1373 O O . GLY A 1 187 ? 29.69885 13.69056 43.61542 1.000 22.30000 604 GLY B O 1
ATOM 1374 N N . ARG A 1 188 ? 28.01988 13.68563 42.11339 1.000 19.94000 605 ARG B N 1
ATOM 1375 C CA . ARG A 1 188 ? 28.80090 13.07066 41.05138 1.000 21.64000 605 ARG B CA 1
ATOM 1376 C C . ARG A 1 188 ? 29.04893 14.08570 39.94343 1.000 18.19000 605 ARG B C 1
ATOM 1377 O O . ARG A 1 188 ? 28.26194 15.01271 39.73445 1.000 18.68000 605 ARG B O 1
ATOM 1385 N N . ARG A 1 189 ? 30.16194 13.91471 39.24344 1.000 22.19000 606 ARG B N 1
ATOM 1386 C CA . ARG A 1 189 ? 30.48097 14.77175 38.10548 1.000 22.12000 606 ARG B CA 1
ATOM 1387 C C . ARG A 1 189 ? 29.63199 14.32581 36.92445 1.000 20.33000 606 ARG B C 1
ATOM 1388 O O . ARG A 1 189 ? 29.91299 13.30583 36.29641 1.000 25.19000 606 ARG B O 1
ATOM 1396 N N . GLU A 1 190 ? 28.59600 15.10783 36.61045 1.000 17.99000 607 GLU B N 1
ATOM 1397 C CA . GLU A 1 190 ? 27.68802 14.74688 35.52742 1.000 16.63000 607 GLU B CA 1
ATOM 1398 C C . GLU A 1 190 ? 28.36705 14.87392 34.16844 1.000 20.37000 607 GLU B C 1
ATOM 1399 O O . GLU A 1 190 ? 28.24205 13.98695 33.31641 1.000 20.75000 607 GLU B O 1
ATOM 1405 N N . PHE A 1 191 ? 29.08106 15.97192 33.94750 1.000 18.23000 608 PHE B N 1
ATOM 1406 C CA . PHE A 1 191 ? 29.70209 16.25096 32.65452 1.000 18.97000 608 PHE B CA 1
ATOM 1407 C C . PHE A 1 191 ? 30.64310 17.43995 32.81558 1.000 21.06000 608 PHE B C 1
ATOM 1408 O O . PHE A 1 191 ? 30.79508 17.99691 33.90960 1.000 19.35000 608 PHE B O 1
ATOM 1416 N N . ASP A 1 192 ? 31.26512 17.83598 31.70661 1.000 19.82000 609 ASP B N 1
ATOM 1417 C CA . ASP A 1 192 ? 32.09613 19.02698 31.67967 1.000 20.76000 609 ASP B CA 1
ATOM 1418 C C . ASP A 1 192 ? 31.90916 19.75603 30.35969 1.000 22.95000 609 ASP B C 1
ATOM 1419 O O . ASP A 1 192 ? 31.65418 19.14607 29.31666 1.000 24.03000 609 ASP B O 1
ATOM 1424 N N . ASN A 1 193 ? 32.02518 21.07702 30.41474 1.000 22.30000 610 ASN B N 1
ATOM 1425 C CA . ASN A 1 193 ? 31.88121 21.92007 29.23777 1.000 21.01000 610 ASN B CA 1
ATOM 1426 C C . ASN A 1 193 ? 33.17022 22.71106 29.08082 1.000 24.18000 610 ASN B C 1
ATOM 1427 O O . ASN A 1 193 ? 33.44521 23.62403 29.86886 1.000 19.51000 610 ASN B O 1
ATOM 1432 N N . TYR A 1 194 ? 33.96123 22.34109 28.07182 1.000 24.06000 611 TYR B N 1
ATOM 1433 C CA . TYR A 1 194 ? 35.24424 22.98609 27.80487 1.000 24.49000 611 TYR B CA 1
ATOM 1434 C C . TYR A 1 194 ? 36.16322 22.91003 29.02189 1.000 25.48000 611 TYR B C 1
ATOM 1435 O O . TYR A 1 194 ? 36.88022 23.86002 29.34394 1.000 24.73000 611 TYR B O 1
ATOM 1444 N N . GLY A 1 195 ? 36.12620 21.77301 29.71184 1.000 24.70000 612 GLY B N 1
ATOM 1445 C CA . GLY A 1 195 ? 37.01317 21.49796 30.81685 1.000 24.27000 612 GLY B CA 1
ATOM 1446 C C . GLY A 1 195 ? 36.43015 21.74392 32.19585 1.000 21.44000 612 GLY B C 1
ATOM 1447 O O . GLY A 1 195 ? 36.97313 21.22687 33.17784 1.000 20.90000 612 GLY B O 1
ATOM 1448 N N . ILE A 1 196 ? 35.34415 22.51192 32.29886 1.000 20.64000 613 ILE B N 1
ATOM 1449 C CA . ILE A 1 196 ? 34.77413 22.88888 33.58786 1.000 20.52000 613 ILE B CA 1
ATOM 1450 C C . ILE A 1 196 ? 33.72912 21.83088 33.96680 1.000 19.76000 613 ILE B C 1
ATOM 1451 O O . ILE A 1 196 ? 32.69213 21.73691 33.29478 1.000 19.21000 613 ILE B O 1
ATOM 1456 N N . PRO A 1 197 ? 33.95509 21.05583 35.02378 1.000 21.41000 614 PRO B N 1
ATOM 1457 C CA . PRO A 1 197 ? 32.98707 20.01483 35.39672 1.000 20.06000 614 PRO B CA 1
ATOM 1458 C C . PRO A 1 197 ? 31.73507 20.60082 36.02572 1.000 16.66000 614 PRO B C 1
ATOM 1459 O O . PRO A 1 197 ? 31.74506 21.69080 36.60276 1.000 19.19000 614 PRO B O 1
ATOM 1463 N N . PHE A 1 198 ? 30.64206 19.84983 35.90567 1.000 16.16000 615 PHE B N 1
ATOM 1464 C CA . PHE A 1 198 ? 29.36705 20.21482 36.51466 1.000 16.82000 615 PHE B CA 1
ATOM 1465 C C . PHE A 1 198 ? 28.87403 19.03080 37.33361 1.000 19.42000 615 PHE B C 1
ATOM 1466 O O . PHE A 1 198 ? 28.69902 17.93182 36.79556 1.000 16.93000 615 PHE B O 1
ATOM 1474 N N . TYR A 1 199 ? 28.65300 19.24975 38.62561 1.000 15.31000 616 TYR B N 1
ATOM 1475 C CA . TYR A 1 199 ? 28.26298 18.19672 39.55056 1.000 16.11000 616 TYR B CA 1
ATOM 1476 C C . TYR A 1 199 ? 26.78097 18.29272 39.89554 1.000 15.44000 616 TYR B C 1
ATOM 1477 O O . TYR A 1 199 ? 26.16398 19.35773 39.81057 1.000 15.64000 616 TYR B O 1
ATOM 1486 N N . LEU A 1 200 ? 26.21995 17.15071 40.29249 1.000 18.19000 617 LEU B N 1
ATOM 1487 C CA . LEU A 1 200 ? 24.80994 17.04271 40.62845 1.000 16.53000 617 LEU B CA 1
ATOM 1488 C C . LEU A 1 200 ? 24.66491 16.21567 41.89742 1.000 16.95000 617 LEU B C 1
ATOM 1489 O O . LEU A 1 200 ? 25.33990 15.19466 42.05740 1.000 15.80000 617 LEU B O 1
ATOM 1494 N N . SER A 1 201 ? 23.79290 16.66564 42.79842 1.000 14.98000 618 SER B N 1
ATOM 1495 C CA . SER A 1 201 ? 23.45987 15.93360 44.01739 1.000 19.01000 618 SER B CA 1
ATOM 1496 C C . SER A 1 201 ? 22.02886 15.41762 43.94434 1.000 17.07000 618 SER B C 1
ATOM 1497 O O . SER A 1 201 ? 21.12688 16.12664 43.48435 1.000 17.72000 618 SER B O 1
ATOM 1500 N N . LEU A 1 202 ? 21.81484 14.18960 44.42129 1.000 19.66000 619 LEU B N 1
ATOM 1501 C CA . LEU A 1 202 ? 20.51084 13.54362 44.31724 1.000 18.20000 619 LEU B CA 1
ATOM 1502 C C . LEU A 1 202 ? 20.01481 13.04957 45.66822 1.000 17.82000 619 LEU B C 1
ATOM 1503 O O . LEU A 1 202 ? 19.30180 12.04658 45.74217 1.000 17.83000 619 LEU B O 1
ATOM 1508 N N . GLN A 1 203 ? 20.36480 13.75053 46.74425 1.000 19.29000 620 GLN B N 1
ATOM 1509 C CA . GLN A 1 203 ? 19.95477 13.38649 48.09123 1.000 19.39000 620 GLN B CA 1
ATOM 1510 C C . GLN A 1 203 ? 19.62676 14.65146 48.86327 1.000 17.13000 620 GLN B C 1
ATOM 1511 O O . GLN A 1 203 ? 20.26178 15.69146 48.66932 1.000 17.62000 620 GLN B O 1
ATOM 1517 N N . GLN A 1 204 ? 18.63775 14.55744 49.74525 1.000 16.24000 621 GLN B N 1
ATOM 1518 C CA . GLN A 1 204 ? 18.34074 15.67841 50.62428 1.000 16.27000 621 GLN B CA 1
ATOM 1519 C C . GLN A 1 204 ? 19.55273 15.99536 51.49632 1.000 15.13000 621 GLN B C 1
ATOM 1520 O O . GLN A 1 204 ? 20.26071 15.09534 51.95530 1.000 15.26000 621 GLN B O 1
ATOM 1526 N N . ILE A 1 205 ? 19.81874 17.29235 51.67637 1.000 12.68000 622 ILE B N 1
ATOM 1527 C CA . ILE A 1 205 ? 20.96873 17.76632 52.43541 1.000 13.79000 622 ILE B CA 1
ATOM 1528 C C . ILE A 1 205 ? 20.56570 17.98727 53.88541 1.000 11.99000 622 ILE B C 1
ATOM 1529 O O . ILE A 1 205 ? 19.54870 18.62926 54.17241 1.000 11.63000 622 ILE B O 1
ATOM 1534 N N . ASP A 1 206 ? 21.37568 17.46722 54.80340 1.000 13.24000 623 ASP B N 1
ATOM 1535 C CA . ASP A 1 206 ? 21.18365 17.75517 56.21941 1.000 16.36000 623 ASP B CA 1
ATOM 1536 C C . ASP A 1 206 ? 21.34066 19.25016 56.47447 1.000 17.92000 623 ASP B C 1
ATOM 1537 O O . ASP A 1 206 ? 22.36668 19.84717 56.13451 1.000 18.70000 623 ASP B O 1
ATOM 1542 N N . THR A 1 207 ? 20.31466 19.85415 57.07847 1.000 18.65000 624 THR B N 1
ATOM 1543 C CA . THR A 1 207 ? 20.34467 21.28114 57.38053 1.000 17.77000 624 THR B CA 1
ATOM 1544 C C . THR A 1 207 ? 21.38865 21.64409 58.42856 1.000 20.01000 624 THR B C 1
ATOM 1545 O O . THR A 1 207 ? 21.73066 22.82208 58.55861 1.000 18.84000 624 THR B O 1
ATOM 1549 N N . GLN A 1 208 ? 21.88063 20.67506 59.19453 1.000 22.14000 625 GLN B N 1
ATOM 1550 C CA . GLN A 1 208 ? 22.90061 20.93201 60.20356 1.000 23.12000 625 GLN B CA 1
ATOM 1551 C C . GLN A 1 208 ? 24.26462 20.77802 59.54758 1.000 21.85000 625 GLN B C 1
ATOM 1552 O O . GLN A 1 208 ? 24.63662 19.67903 59.12355 1.000 21.70000 625 GLN B O 1
ATOM 1558 N N . GLN A 1 209 ? 25.00263 21.88202 59.44464 1.000 22.45000 626 GLN B N 1
ATOM 1559 C CA . GLN A 1 209 ? 26.34164 21.87103 58.88166 1.000 20.55000 626 GLN B CA 1
ATOM 1560 C C . GLN A 1 209 ? 27.24263 22.75099 59.73371 1.000 24.17000 626 GLN B C 1
ATOM 1561 O O . GLN A 1 209 ? 26.78962 23.46596 60.63273 1.000 22.36000 626 GLN B O 1
ATOM 1567 N N . GLY A 1 210 ? 28.53564 22.69298 59.43173 1.000 21.21000 627 GLY B N 1
ATOM 1568 C CA . GLY A 1 210 ? 29.51963 23.40995 60.21378 1.000 21.96000 627 GLY B CA 1
ATOM 1569 C C . GLY A 1 210 ? 30.13866 24.57197 59.47383 1.000 19.82000 627 GLY B C 1
ATOM 1570 O O . GLY A 1 210 ? 29.46168 25.24700 58.69385 1.000 19.96000 627 GLY B O 1
ATOM 1571 N N . ASN A 1 211 ? 31.42065 24.82295 59.72087 1.000 18.73000 628 ASN B N 1
ATOM 1572 C CA . ASN A 1 211 ? 32.17168 25.87996 59.06192 1.000 19.33000 628 ASN B CA 1
ATOM 1573 C C . ASN A 1 211 ? 33.07369 25.28399 57.98692 1.000 17.71000 628 ASN B C 1
ATOM 1574 O O . ASN A 1 211 ? 33.51668 24.13699 58.09088 1.000 20.68000 628 ASN B O 1
ATOM 1579 N N . TYR A 1 212 ? 33.35372 26.07903 56.95595 1.000 17.62000 629 TYR B N 1
ATOM 1580 C CA . TYR A 1 212 ? 34.21974 25.67006 55.85495 1.000 18.85000 629 TYR B CA 1
ATOM 1581 C C . TYR A 1 212 ? 35.39475 26.63306 55.75401 1.000 18.95000 629 TYR B C 1
ATOM 1582 O O . TYR A 1 212 ? 35.19976 27.84906 55.65805 1.000 15.77000 629 TYR B O 1
ATOM 1591 N N . GLU A 1 213 ? 36.60674 26.08404 55.75801 1.000 18.94000 630 GLU B N 1
ATOM 1592 C CA . GLU A 1 213 ? 37.81075 26.89504 55.66407 1.000 25.15000 630 GLU B CA 1
ATOM 1593 C C . GLU A 1 213 ? 37.86578 27.64608 54.33009 1.000 27.05000 630 GLU B C 1
ATOM 1594 O O . GLU A 1 213 ? 37.37680 27.15713 53.30707 1.000 25.45000 630 GLU B O 1
ATOM 1600 N N . PRO A 1 214 ? 38.45280 28.84008 54.31815 1.000 23.62000 631 PRO B N 1
ATOM 1601 C CA . PRO A 1 214 ? 38.50683 29.62512 53.07918 1.000 24.39000 631 PRO B CA 1
ATOM 1602 C C . PRO A 1 214 ? 39.41384 28.98215 52.04117 1.000 25.13000 631 PRO B C 1
ATOM 1603 O O . PRO A 1 214 ? 40.25883 28.14013 52.35016 1.000 28.79000 631 PRO B O 1
ATOM 1607 N N . THR A 1 215 ? 39.20887 29.38520 50.78618 1.000 25.96000 632 THR B N 1
ATOM 1608 C CA . THR A 1 215 ? 40.09589 29.03823 49.68319 1.000 23.98000 632 THR B CA 1
ATOM 1609 C C . THR A 1 215 ? 40.11692 30.20127 48.70623 1.000 20.54000 632 THR B C 1
ATOM 1610 O O . THR A 1 215 ? 39.15492 30.96728 48.61524 1.000 18.40000 632 THR B O 1
ATOM 1614 N N . THR A 1 216 ? 41.21693 30.32129 47.96326 1.000 22.76000 633 THR B N 1
ATOM 1615 C CA . THR A 1 216 ? 41.26296 31.34233 46.92130 1.000 21.61000 633 THR B CA 1
ATOM 1616 C C . THR A 1 216 ? 40.27598 31.03638 45.80527 1.000 20.14000 633 THR B C 1
ATOM 1617 O O . THR A 1 216 ? 39.69500 31.95940 45.22429 1.000 19.60000 633 THR B O 1
ATOM 1621 N N . GLU A 1 217 ? 40.05897 29.75539 45.50321 1.000 21.61000 634 GLU B N 1
ATOM 1622 C CA . GLU A 1 217 ? 39.12399 29.40144 44.43918 1.000 20.95000 634 GLU B CA 1
ATOM 1623 C C . GLU A 1 217 ? 37.68799 29.73044 44.82017 1.000 19.92000 634 GLU B C 1
ATOM 1624 O O . GLU A 1 217 ? 36.87700 30.05248 43.94416 1.000 17.35000 634 GLU B O 1
ATOM 1630 N N . ALA A 1 218 ? 37.35796 29.65239 46.11216 1.000 16.55000 635 ALA B N 1
ATOM 1631 C CA . ALA A 1 218 ? 36.00395 29.97039 46.54814 1.000 16.09000 635 ALA B CA 1
ATOM 1632 C C . ALA A 1 218 ? 35.66797 31.42740 46.27219 1.000 13.07000 635 ALA B C 1
ATOM 1633 O O . ALA A 1 218 ? 34.52198 31.75843 45.94418 1.000 12.26000 635 ALA B O 1
ATOM 1635 N N . TYR A 1 219 ? 36.65098 32.31939 46.42024 1.000 15.66000 636 TYR B N 1
ATOM 1636 C CA . TYR A 1 219 ? 36.43900 33.71540 46.05629 1.000 15.53000 636 TYR B CA 1
ATOM 1637 C C . TYR A 1 219 ? 36.27703 33.86146 44.54829 1.000 13.55000 636 TYR B C 1
ATOM 1638 O O . TYR A 1 219 ? 35.40005 34.59849 44.07930 1.000 13.75000 636 TYR B O 1
ATOM 1647 N N . ASN A 1 220 ? 37.11404 33.16348 43.77728 1.000 13.07000 637 ASN B N 1
ATOM 1648 C CA . ASN A 1 220 ? 37.10207 33.31353 42.32329 1.000 16.57000 637 ASN B CA 1
ATOM 1649 C C . ASN A 1 220 ? 35.77607 32.85457 41.73625 1.000 14.70000 637 ASN B C 1
ATOM 1650 O O . ASN A 1 220 ? 35.16210 33.56460 40.93526 1.000 16.28000 637 ASN B O 1
ATOM 1655 N N . VAL A 1 221 ? 35.31705 31.66256 42.13019 1.000 19.25000 638 VAL B N 1
ATOM 1656 C CA . VAL A 1 221 ? 34.01306 31.16659 41.69415 1.000 14.47000 638 VAL B CA 1
ATOM 1657 C C . VAL A 1 221 ? 32.87305 31.86257 42.41615 1.000 13.54000 638 VAL B C 1
ATOM 1658 O O . VAL A 1 221 ? 31.72606 31.78660 41.96313 1.000 12.84000 638 VAL B O 1
ATOM 1662 N N . GLY A 1 222 ? 33.15404 32.56153 43.51119 1.000 11.31000 639 GLY B N 1
ATOM 1663 C CA . GLY A 1 222 ? 32.13403 33.32051 44.20219 1.000 11.49000 639 GLY B CA 1
ATOM 1664 C C . GLY A 1 222 ? 31.35500 32.54348 45.24015 1.000 10.36000 639 GLY B C 1
ATOM 1665 O O . GLY A 1 222 ? 30.26900 32.98348 45.63715 1.000 5.61000 639 GLY B O 1
ATOM 1666 N N . ALA A 1 223 ? 31.86998 31.39346 45.67812 1.000 8.02000 640 ALA B N 1
ATOM 1667 C CA . ALA A 1 223 ? 31.19396 30.62743 46.71608 1.000 10.61000 640 ALA B CA 1
ATOM 1668 C C . ALA A 1 223 ? 31.27494 31.33638 48.06611 1.000 10.16000 640 ALA B C 1
ATOM 1669 O O . ALA A 1 223 ? 30.32692 31.28236 48.85209 1.000 10.65000 640 ALA B O 1
ATOM 1671 N N . MET A 1 224 ? 32.39094 32.00336 48.36315 1.000 11.03000 641 MET B N 1
ATOM 1672 C CA . MET A 1 224 ? 32.50692 32.78031 49.59318 1.000 11.05000 641 MET B CA 1
ATOM 1673 C C . MET A 1 224 ? 32.80894 34.23532 49.28824 1.000 11.51000 641 MET B C 1
ATOM 1674 O O . MET A 1 224 ? 33.72896 34.54434 48.52527 1.000 12.31000 641 MET B O 1
ATOM 1679 N N . LEU A 1 225 ? 32.03394 35.12030 49.89426 1.000 11.85000 642 LEU B N 1
ATOM 1680 C CA . LEU A 1 225 ? 32.20296 36.53931 49.66331 1.000 10.10000 642 LEU B CA 1
ATOM 1681 C C . LEU A 1 225 ? 33.44795 37.04627 50.37736 1.000 11.91000 642 LEU B C 1
ATOM 1682 O O . LEU A 1 225 ? 33.88592 36.50023 51.39435 1.000 11.31000 642 LEU B O 1
ATOM 1687 N N . ASN A 1 226 ? 34.02797 38.09329 49.81541 1.000 9.60000 643 ASN B N 1
ATOM 1688 C CA . ASN A 1 226 ? 35.12796 38.78725 50.44945 1.000 11.39000 643 ASN B CA 1
ATOM 1689 C C . ASN A 1 226 ? 35.10699 40.21927 49.95151 1.000 12.38000 643 ASN B C 1
ATOM 1690 O O . ASN A 1 226 ? 34.30201 40.59431 49.09350 1.000 11.14000 643 ASN B O 1
ATOM 1695 N N . THR A 1 227 ? 35.99298 41.01924 50.51155 1.000 10.40000 644 THR B N 1
ATOM 1696 C CA . THR A 1 227 ? 35.95200 42.45125 50.27760 1.000 10.98000 644 THR B CA 1
ATOM 1697 C C . THR A 1 227 ? 36.65703 42.79829 48.97263 1.000 9.98000 644 THR B C 1
ATOM 1698 O O . THR A 1 227 ? 37.75503 42.30129 48.69763 1.000 9.03000 644 THR B O 1
ATOM 1702 N N . ALA A 1 228 ? 35.99705 43.62533 48.16165 1.000 7.15000 645 ALA B N 1
ATOM 1703 C CA . ALA A 1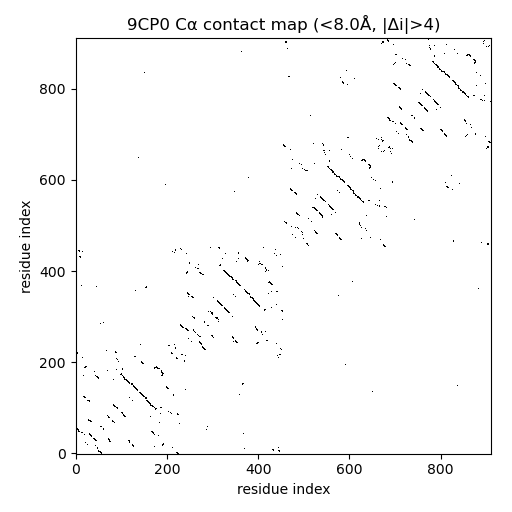 228 ? 36.54008 44.11137 46.89368 1.000 14.99000 645 ALA B CA 1
ATOM 1704 C C . ALA A 1 228 ? 37.11209 42.98240 46.03765 1.000 14.76000 645 ALA B C 1
ATOM 1705 O O . ALA A 1 228 ? 38.04511 43.18942 45.25667 1.000 12.99000 645 ALA B O 1
ATOM 1707 N N . THR A 1 229 ? 36.55707 41.77640 46.17159 1.000 11.39000 646 THR B N 1
ATOM 1708 C CA . THR A 1 229 ? 37.12708 40.61842 45.50056 1.000 12.93000 646 THR B CA 1
ATOM 1709 C C . THR A 1 229 ? 36.31310 40.27647 44.26453 1.000 11.93000 646 THR B C 1
ATOM 1710 O O . THR A 1 229 ? 35.11609 39.98048 44.38450 1.000 9.60000 646 THR B O 1
ATOM 1714 N N . PRO A 1 230 ? 36.90612 40.29351 43.07754 1.000 11.39000 647 PRO B N 1
ATOM 1715 C CA . PRO A 1 230 ? 36.15414 39.96856 41.86652 1.000 12.73000 647 PRO B CA 1
ATOM 1716 C C . PRO A 1 230 ? 36.03913 38.46457 41.68346 1.000 13.31000 647 PRO B C 1
ATOM 1717 O O . PRO A 1 230 ? 36.80111 37.67754 42.24644 1.000 10.33000 647 PRO B O 1
ATOM 1721 N N . LEU A 1 231 ? 35.07214 38.08361 40.85443 1.000 14.06000 648 LEU B N 1
ATOM 1722 C CA . LEU A 1 231 ? 35.07714 36.76463 40.24838 1.000 15.31000 648 LEU B CA 1
ATOM 1723 C C . LEU A 1 231 ? 36.24916 36.62965 39.28640 1.000 17.09000 648 LEU B C 1
ATOM 1724 O O . LEU A 1 231 ? 36.73418 37.61167 38.71744 1.000 15.19000 648 LEU B O 1
ATOM 1729 N N . LYS A 1 232 ? 36.71215 35.39266 39.12036 1.000 18.43000 649 LYS B N 1
ATOM 1730 C CA . LYS A 1 232 ? 37.75916 35.06568 38.15737 1.000 17.63000 649 LYS B CA 1
ATOM 1731 C C . LYS A 1 232 ? 37.43416 33.69571 37.57131 1.000 17.99000 649 LYS B C 1
ATOM 1732 O O . LYS A 1 232 ? 37.53314 32.68068 38.26927 1.000 18.12000 649 LYS B O 1
ATOM 1738 N N . LEU A 1 233 ? 37.03318 33.67076 36.30130 1.000 17.00000 650 LEU B N 1
ATOM 1739 C CA . LEU A 1 233 ? 36.61019 32.45679 35.61925 1.000 16.17000 650 LEU B CA 1
ATOM 1740 C C . LEU A 1 233 ? 37.47621 32.21282 34.39126 1.000 18.53000 650 LEU B C 1
ATOM 1741 O O . LEU A 1 233 ? 38.10223 33.13384 33.85630 1.000 16.91000 650 LEU B O 1
ATOM 1746 N N . HIS A 1 234 ? 37.49020 30.96184 33.93421 1.000 19.10000 651 HIS B N 1
ATOM 1747 C CA . HIS A 1 234 ? 38.23122 30.58388 32.74021 1.000 19.63000 651 HIS B CA 1
ATOM 1748 C C . HIS A 1 234 ? 37.39525 30.82293 31.48820 1.000 19.14000 651 HIS B C 1
ATOM 1749 O O . HIS A 1 234 ? 36.17225 30.66094 31.49217 1.000 16.94000 651 HIS B O 1
ATOM 1756 N N . LEU A 1 235 ? 38.07427 31.21197 30.41023 1.000 20.99000 652 LEU B N 1
ATOM 1757 C CA . LEU A 1 235 ? 37.43030 31.31502 29.10822 1.000 20.49000 652 LEU B CA 1
ATOM 1758 C C . LEU A 1 235 ? 37.15130 29.92104 28.55216 1.000 19.93000 652 LEU B C 1
ATOM 1759 O O . LEU A 1 235 ? 37.63228 28.90902 29.06614 1.000 23.78000 652 LEU B O 1
ATOM 1764 N N . ASN A 1 236 ? 36.36632 29.87409 27.47915 1.000 22.79000 653 ASN B N 1
ATOM 1765 C CA . ASN A 1 236 ? 35.99032 28.60912 26.84809 1.000 22.20000 653 ASN B CA 1
ATOM 1766 C C . ASN A 1 236 ? 37.13033 28.14314 25.94910 1.000 24.24000 653 ASN B C 1
ATOM 1767 O O . ASN A 1 236 ? 37.33035 28.67018 24.85312 1.000 26.60000 653 ASN B O 1
ATOM 1772 N N . ALA A 1 237 ? 37.87831 27.14511 26.40908 1.000 25.72000 654 ALA B N 1
ATOM 1773 C CA . ALA A 1 237 ? 38.99632 26.60413 25.64008 1.000 26.12000 654 ALA B CA 1
ATOM 1774 C C . ALA A 1 237 ? 39.34530 25.19111 26.09603 1.000 29.22000 654 ALA B C 1
ATOM 1775 O O . ALA A 1 237 ? 39.43027 24.91607 27.29402 1.000 32.01000 654 ALA B O 1
ATOM 1777 N N . PRO B 1 8 ? 34.20850 59.19962 40.89166 1.000 21.00000 425 PRO C N 1
ATOM 1778 C CA . PRO B 1 8 ? 34.62852 58.12660 41.79663 1.000 15.59000 425 PRO C CA 1
ATOM 1779 C C . PRO B 1 8 ? 35.48252 57.06063 41.12659 1.000 17.13000 425 PRO C C 1
ATOM 1780 O O . PRO B 1 8 ? 35.43351 56.87966 39.90258 1.000 17.96000 425 PRO C O 1
ATOM 1784 N N . VAL B 1 9 ? 36.26054 56.36261 41.94756 1.000 12.32000 426 VAL C N 1
ATOM 1785 C CA . VAL B 1 9 ? 37.12254 55.27063 41.51652 1.000 12.96000 426 VAL C CA 1
ATOM 1786 C C . VAL B 1 9 ? 36.53056 53.95361 41.99649 1.000 15.75000 426 VAL C C 1
ATOM 1787 O O . VAL B 1 9 ? 36.27857 53.77658 43.19549 1.000 12.34000 426 VAL C O 1
ATOM 1791 N N . GLN B 1 10 ? 36.30556 53.03764 41.05747 1.000 12.82000 427 GLN C N 1
ATOM 1792 C CA . GLN B 1 10 ? 35.98057 51.65762 41.38543 1.000 14.48000 427 GLN C CA 1
ATOM 1793 C C . GLN B 1 10 ? 37.26058 50.90162 41.72240 1.000 16.12000 427 GLN C C 1
ATOM 1794 O O . GLN B 1 10 ? 38.25757 50.99065 40.99639 1.000 14.11000 427 GLN C O 1
ATOM 1800 N N . ILE B 1 11 ? 37.23760 50.17359 42.83338 1.000 13.04000 428 ILE C N 1
ATOM 1801 C CA . ILE B 1 11 ? 38.40361 49.46459 43.34134 1.000 12.67000 428 ILE C CA 1
ATOM 1802 C C . ILE B 1 11 ? 38.05263 47.99658 43.51731 1.000 16.23000 428 ILE C C 1
ATOM 1803 O O . ILE B 1 11 ? 36.97063 47.65956 44.00631 1.000 16.14000 428 ILE C O 1
ATOM 1808 N N . TYR B 1 12 ? 38.97263 47.12660 43.11427 1.000 13.74000 429 TYR C N 1
ATOM 1809 C CA . TYR B 1 12 ? 38.86064 45.70059 43.37623 1.000 12.98000 429 TYR C CA 1
ATOM 1810 C C . TYR B 1 12 ? 40.25165 45.10360 43.50820 1.000 13.58000 429 TYR C C 1
ATOM 1811 O O . TYR B 1 12 ? 41.25464 45.72562 43.14621 1.000 15.25000 429 TYR C O 1
ATOM 1820 N N . SER B 1 13 ? 40.29067 43.88259 44.04117 1.000 13.11000 430 SER C N 1
ATOM 1821 C CA . SER B 1 13 ? 41.52167 43.13559 44.24713 1.000 12.92000 430 SER C CA 1
ATOM 1822 C C . SER B 1 13 ? 41.20669 41.70358 44.65210 1.000 15.49000 430 SER C C 1
ATOM 1823 O O . SER B 1 13 ? 40.23470 41.46055 45.38110 1.000 16.27000 430 SER C O 1
ATOM 1826 N N . PRO B 1 14 ? 42.00369 40.73360 44.21006 1.000 16.50000 431 PRO C N 1
ATOM 1827 C CA . PRO B 1 14 ? 41.89771 39.38658 44.78102 1.000 17.86000 431 PRO C CA 1
ATOM 1828 C C . PRO B 1 14 ? 42.27073 39.41254 46.25602 1.000 18.35000 431 PRO C C 1
ATOM 1829 O O . PRO B 1 14 ? 43.12273 40.19154 46.69103 1.000 17.20000 431 PRO C O 1
ATOM 1833 N N . SER B 1 15 ? 41.62074 38.55751 47.03100 1.000 16.06000 432 SER C N 1
ATOM 1834 C CA . SER B 1 15 ? 41.94076 38.46748 48.44500 1.000 18.47000 432 SER C CA 1
ATOM 1835 C C . SER B 1 15 ? 42.98677 37.38148 48.67796 1.000 20.37000 432 SER C C 1
ATOM 1836 O O . SER B 1 15 ? 43.13777 36.45050 47.88493 1.000 20.84000 432 SER C O 1
ATOM 1839 N N . LEU B 1 16 ? 43.72379 37.52046 49.77595 1.000 19.02000 433 LEU C N 1
ATOM 1840 C CA . LEU B 1 16 ? 44.63380 36.45845 50.16891 1.000 21.73000 433 LEU C CA 1
ATOM 1841 C C . LEU B 1 16 ? 43.86082 35.28743 50.76189 1.000 22.36000 433 LEU C C 1
ATOM 1842 O O . LEU B 1 16 ? 42.70782 35.41841 51.17791 1.000 22.42000 433 LEU C O 1
ATOM 1847 N N . PHE B 1 17 ? 44.51583 34.12744 50.77985 1.000 24.39000 434 PHE C N 1
ATOM 1848 C CA . PHE B 1 17 ? 43.97184 32.92141 51.39082 1.000 24.49000 434 PHE C CA 1
ATOM 1849 C C . PHE B 1 17 ? 43.64286 33.18637 52.85483 1.000 27.99000 434 PHE C C 1
ATOM 1850 O O . PHE B 1 17 ? 44.54486 33.40736 53.67383 1.000 32.21000 434 PHE C O 1
ATOM 1858 N N . GLY B 1 18 ? 42.35486 33.17535 53.19085 1.000 23.29000 435 GLY C N 1
ATOM 1859 C CA . GLY B 1 18 ? 41.92587 33.41631 54.55486 1.000 23.91000 435 GLY C CA 1
ATOM 1860 C C . GLY B 1 18 ? 41.92787 34.86430 54.98390 1.000 21.66000 435 GLY C C 1
ATOM 1861 O O . GLY B 1 18 ? 41.70388 35.13826 56.16691 1.000 22.67000 435 GLY C O 1
ATOM 1862 N N . GLU B 1 19 ? 42.16885 35.79633 54.07192 1.000 17.59000 436 GLU C N 1
ATOM 1863 C CA . GLU B 1 19 ? 42.17084 37.20832 54.42796 1.000 17.10000 436 GLU C CA 1
ATOM 1864 C C . GLU B 1 19 ? 40.78684 37.62829 54.91799 1.000 17.11000 436 GLU C C 1
ATOM 1865 O O . GLU B 1 19 ? 39.78884 37.37930 54.22799 1.000 15.20000 436 GLU C O 1
ATOM 1871 N N . PRO B 1 20 ? 40.68185 38.23926 56.10201 1.000 14.08000 437 PRO C N 1
ATOM 1872 C CA . PRO B 1 20 ? 39.37186 38.67023 56.60303 1.000 10.45000 437 PRO C CA 1
ATOM 1873 C C . PRO B 1 20 ? 38.72484 39.72025 55.71507 1.000 10.22000 437 PRO C C 1
ATOM 1874 O O . PRO B 1 20 ? 39.39782 40.48928 55.02608 1.000 10.79000 437 PRO C O 1
ATOM 1878 N N . ALA B 1 21 ? 37.39584 39.75924 55.75509 1.000 9.17000 438 ALA C N 1
ATOM 1879 C CA . ALA B 1 21 ? 36.63982 40.81725 55.10613 1.000 8.57000 438 ALA C CA 1
ATOM 1880 C C . ALA B 1 21 ? 36.66682 42.09023 55.93916 1.000 11.07000 438 ALA C C 1
ATOM 1881 O O . ALA B 1 21 ? 36.89383 42.06620 57.15516 1.000 6.81000 438 ALA C O 1
ATOM 1883 N N . LEU B 1 22 ? 36.44280 43.21525 55.25619 1.000 10.78000 439 LEU C N 1
ATOM 1884 C CA . LEU B 1 22 ? 36.35780 44.50623 55.92623 1.000 9.93000 439 LEU C CA 1
ATOM 1885 C C . LEU B 1 22 ? 35.41181 44.44719 57.11824 1.000 7.75000 439 LEU C C 1
ATOM 1886 O O . LEU B 1 22 ? 34.35382 43.81218 57.07123 1.000 7.33000 439 LEU C O 1
ATOM 1891 N N . TYR B 1 23 ? 35.77682 45.15416 58.17925 1.000 7.57000 440 TYR C N 1
ATOM 1892 C CA . TYR B 1 23 ? 34.90883 45.22312 59.34127 1.000 7.87000 440 TYR C CA 1
ATOM 1893 C C . TYR B 1 23 ? 35.09683 46.55910 60.03630 1.000 9.35000 440 TYR C C 1
ATOM 1894 O O . TYR B 1 23 ? 35.91282 47.40012 59.63431 1.000 7.21000 440 TYR C O 1
ATOM 1903 N N . GLY B 1 24 ? 34.31084 46.74407 61.08932 1.000 7.66000 441 GLY C N 1
ATOM 1904 C CA . GLY B 1 24 ? 34.30784 47.97305 61.85135 1.000 6.10000 441 GLY C CA 1
ATOM 1905 C C . GLY B 1 24 ? 34.81786 47.70601 63.25134 1.000 8.30000 441 GLY C C 1
ATOM 1906 O O . GLY B 1 24 ? 34.56787 46.64799 63.82731 1.000 6.82000 441 GLY C O 1
ATOM 1907 N N . SER B 1 25 ? 35.55586 48.66400 63.78735 1.000 7.11000 442 SER C N 1
ATOM 1908 C CA . SER B 1 25 ? 36.03787 48.55797 65.14835 1.000 7.46000 442 SER C CA 1
ATOM 1909 C C . SER B 1 25 ? 35.81587 49.87895 65.85138 1.000 8.42000 442 SER C C 1
ATOM 1910 O O . SER B 1 25 ? 35.83885 50.94697 65.22841 1.000 7.81000 442 SER C O 1
ATOM 1913 N N . THR B 1 26 ? 35.60089 49.79091 67.15838 1.000 7.22000 443 THR C N 1
ATOM 1914 C CA . THR B 1 26 ? 35.54889 50.95589 68.01742 1.000 10.44000 443 THR C CA 1
ATOM 1915 C C . THR B 1 26 ? 36.45190 50.70386 69.21440 1.000 9.39000 443 THR C C 1
ATOM 1916 O O . THR B 1 26 ? 36.64092 49.55685 69.63437 1.000 8.85000 443 THR C O 1
ATOM 1920 N N . ALA B 1 27 ? 37.06190 51.78785 69.72042 1.000 10.14000 444 ALA C N 1
ATOM 1921 C CA . ALA B 1 27 ? 38.06991 51.66983 70.76741 1.000 9.87000 444 ALA C CA 1
ATOM 1922 C C . ALA B 1 27 ? 38.02891 52.81880 71.77544 1.000 10.09000 444 ALA C C 1
ATOM 1923 O O . ALA B 1 27 ? 38.98992 52.99079 72.53543 1.000 7.97000 444 ALA C O 1
ATOM 1925 N N . THR B 1 28 ? 36.94591 53.59779 71.81747 1.000 10.89000 445 THR C N 1
ATOM 1926 C CA . THR B 1 28 ? 36.85091 54.77577 72.67051 1.000 12.21000 445 THR C CA 1
ATOM 1927 C C . THR B 1 28 ? 35.55092 54.74274 73.45752 1.000 10.88000 445 THR C C 1
ATOM 1928 O O . THR B 1 28 ? 34.47891 54.55474 72.87853 1.000 11.01000 445 THR C O 1
ATOM 1932 N N . ILE B 1 29 ? 35.64093 54.97170 74.76753 1.000 11.68000 446 ILE C N 1
ATOM 1933 C CA . ILE B 1 29 ? 34.47894 55.07867 75.64254 1.000 12.46000 446 ILE C CA 1
ATOM 1934 C C . ILE B 1 29 ? 34.79594 56.12964 76.69757 1.000 10.81000 446 ILE C C 1
ATOM 1935 O O . ILE B 1 29 ? 35.81895 56.03163 77.38455 1.000 9.81000 446 ILE C O 1
ATOM 1940 N N . GLY B 1 30 ? 33.94094 57.14063 76.81661 1.000 10.56000 447 GLY C N 1
ATOM 1941 C CA . GLY B 1 30 ? 34.26494 58.26361 77.68063 1.000 12.10000 447 GLY C CA 1
ATOM 1942 C C . GLY B 1 30 ? 35.51193 58.96263 77.17064 1.000 13.73000 447 GLY C C 1
ATOM 1943 O O . GLY B 1 30 ? 35.63291 59.27767 75.98165 1.000 12.61000 447 GLY C O 1
ATOM 1944 N N . GLN B 1 31 ? 36.46694 59.17762 78.06663 1.000 9.86000 448 GLN C N 1
ATOM 1945 C CA . GLN B 1 31 ? 37.74093 59.79164 77.71663 1.000 17.06000 448 GLN C CA 1
ATOM 1946 C C . GLN B 1 31 ? 38.79693 58.75666 77.35659 1.000 13.44000 448 GLN C C 1
ATOM 1947 O O . GLN B 1 31 ? 39.92392 59.13268 77.01159 1.000 9.36000 448 GLN C O 1
ATOM 1953 N N . ARG B 1 32 ? 38.44894 57.47365 77.42856 1.000 9.46000 449 ARG C N 1
ATOM 1954 C CA . ARG B 1 32 ? 39.39495 56.41067 77.12852 1.000 8.42000 449 ARG C CA 1
ATOM 1955 C C . ARG B 1 32 ? 39.69793 56.37471 75.63252 1.000 9.39000 449 ARG C C 1
ATOM 1956 O O . ARG B 1 32 ? 38.80492 56.53573 74.80053 1.000 9.74000 449 ARG C O 1
ATOM 1964 N N . VAL B 1 33 ? 40.96893 56.17573 75.29550 1.000 6.11000 450 VAL C N 1
ATOM 1965 C CA . VAL B 1 33 ? 41.36891 55.92677 73.91249 1.000 7.19000 450 VAL C CA 1
ATOM 1966 C C . VAL B 1 33 ? 42.28292 54.69778 73.92244 1.000 7.02000 450 VAL C C 1
ATOM 1967 O O . VAL B 1 33 ? 42.79994 54.31176 74.97742 1.000 5.19000 450 VAL C O 1
ATOM 1971 N N . PRO B 1 34 ? 42.47892 54.06881 72.76642 1.000 3.91000 451 PRO C N 1
ATOM 1972 C CA . PRO B 1 34 ? 43.36293 52.89782 72.72438 1.000 5.62000 451 PRO C CA 1
ATOM 1973 C C . PRO B 1 34 ? 44.80693 53.26483 73.01737 1.000 8.00000 451 PRO C C 1
ATOM 1974 O O . PRO B 1 34 ? 45.23091 54.41183 72.84640 1.000 8.90000 451 PRO C O 1
ATOM 1978 N N . VAL B 1 35 ? 45.56894 52.26182 73.45534 1.000 8.55000 452 VAL C N 1
ATOM 1979 C CA . VAL B 1 35 ? 46.98194 52.47782 73.74433 1.000 8.27000 452 VAL C CA 1
ATOM 1980 C C . VAL B 1 35 ? 47.77392 52.57087 72.45032 1.000 11.92000 452 VAL C C 1
ATOM 1981 O O . VAL B 1 35 ? 48.69592 53.38388 72.31733 1.000 11.06000 452 VAL C O 1
ATOM 1985 N N . ALA B 1 36 ? 47.42292 51.73889 71.47730 1.000 12.14000 453 ALA C N 1
ATOM 1986 C CA . ALA B 1 36 ? 48.07291 51.70993 70.17829 1.000 10.02000 453 ALA C CA 1
ATOM 1987 C C . ALA B 1 36 ? 47.02290 51.32795 69.14829 1.000 9.76000 453 ALA C C 1
ATOM 1988 O O . ALA B 1 36 ? 46.28491 50.35694 69.34728 1.000 10.71000 453 ALA C O 1
ATOM 1990 N N . ALA B 1 37 ? 46.93988 52.09398 68.06532 1.000 11.42000 454 ALA C N 1
ATOM 1991 C CA . ALA B 1 37 ? 45.94187 51.84100 67.02832 1.000 9.28000 454 ALA C CA 1
ATOM 1992 C C . ALA B 1 37 ? 46.31485 52.64304 65.79734 1.000 9.81000 454 ALA C C 1
ATOM 1993 O O . ALA B 1 37 ? 47.24984 53.45204 65.82135 1.000 8.38000 454 ALA C O 1
ATOM 1995 N N . VAL B 1 38 ? 45.57184 52.40806 64.71534 1.000 7.69000 455 VAL C N 1
ATOM 1996 C CA . VAL B 1 38 ? 45.70682 53.23209 63.52536 1.000 6.90000 455 VAL C CA 1
ATOM 1997 C C . VAL B 1 38 ? 44.84381 54.48008 63.68541 1.000 8.58000 455 VAL C C 1
ATOM 1998 O O . VAL B 1 38 ? 43.68281 54.40006 64.09642 1.000 8.18000 455 VAL C O 1
ATOM 2002 N N . CYS B 1 39 ? 45.43479 55.64410 63.40543 1.000 8.83000 456 CYS C N 1
ATOM 2003 C CA . CYS B 1 39 ? 44.82379 56.94708 63.64047 1.000 8.44000 456 CYS C CA 1
ATOM 2004 C C . CYS B 1 39 ? 44.63976 57.71712 62.34650 1.000 12.30000 456 CYS C C 1
ATOM 2005 O O . CYS B 1 39 ? 45.47175 57.64115 61.44249 1.000 11.43000 456 CYS C O 1
ATOM 2008 N N . MET B 1 40 ? 43.55876 58.49311 62.29153 1.000 13.31000 457 MET C N 1
ATOM 2009 C CA . MET B 1 40 ? 43.29774 59.42214 61.20056 1.000 12.21000 457 MET C CA 1
ATOM 2010 C C . MET B 1 40 ? 42.97273 60.75812 61.85060 1.000 13.55000 457 MET C C 1
ATOM 2011 O O . MET B 1 40 ? 41.93774 60.88809 62.51162 1.000 11.87000 457 MET C O 1
ATOM 2016 N N . GLN B 1 41 ? 43.86372 61.73513 61.70762 1.000 12.16000 458 GLN C N 1
ATOM 2017 C CA . GLN B 1 41 ? 43.62572 63.08411 62.20066 1.000 13.47000 458 GLN C CA 1
ATOM 2018 C C . GLN B 1 41 ? 43.22170 63.98114 61.03969 1.000 13.22000 458 GLN C C 1
ATOM 2019 O O . GLN B 1 41 ? 43.65969 63.77918 59.90368 1.000 14.87000 458 GLN C O 1
ATOM 2025 N N . ALA B 1 42 ? 42.34369 64.94213 61.32172 1.000 13.52000 459 ALA C N 1
ATOM 2026 C CA . ALA B 1 42 ? 41.86467 65.84515 60.28975 1.000 14.94000 459 ALA C CA 1
ATOM 2027 C C . ALA B 1 42 ? 42.98266 66.77417 59.84077 1.000 17.34000 459 ALA C C 1
ATOM 2028 O O . ALA B 1 42 ? 43.82367 67.18716 60.64277 1.000 14.75000 459 ALA C O 1
ATOM 2030 N N . VAL B 1 43 ? 42.99664 67.09521 58.54677 1.000 16.77000 460 VAL C N 1
ATOM 2031 C CA . VAL B 1 43 ? 43.93463 68.10023 58.06679 1.000 16.41000 460 VAL C CA 1
ATOM 2032 C C . VAL B 1 43 ? 43.57462 69.43221 58.70283 1.000 18.11000 460 VAL C C 1
ATOM 2033 O O . VAL B 1 43 ? 42.39262 69.78820 58.82786 1.000 20.43000 460 VAL C O 1
ATOM 2037 N N . GLY B 1 44 ? 44.59762 70.16121 59.14084 1.000 22.15000 461 GLY C N 1
ATOM 2038 C CA . GLY B 1 44 ? 44.38062 71.43919 59.78788 1.000 21.18000 461 GLY C CA 1
ATOM 2039 C C . GLY B 1 44 ? 43.55464 71.35414 61.05089 1.000 22.46000 461 GLY C C 1
ATOM 2040 O O . GLY B 1 44 ? 42.93663 72.35113 61.44792 1.000 22.82000 461 GLY C O 1
ATOM 2041 N N . GLY B 1 45 ? 43.49165 70.17913 61.67485 1.000 21.29000 462 GLY C N 1
ATOM 2042 C CA . GLY B 1 45 ? 42.73367 70.01609 62.90186 1.000 19.12000 462 GLY C CA 1
ATOM 2043 C C . GLY B 1 45 ? 43.41569 69.07507 63.86882 1.000 16.15000 462 GLY C C 1
ATOM 2044 O O . GLY B 1 45 ? 44.32469 68.32308 63.50379 1.000 18.12000 462 GLY C O 1
ATOM 2045 N N . ALA B 1 46 ? 42.95970 69.12303 65.11983 1.000 18.79000 463 ALA C N 1
ATOM 2046 C CA . ALA B 1 46 ? 43.46072 68.23900 66.16380 1.000 18.90000 463 ALA C CA 1
ATOM 2047 C C . ALA B 1 46 ? 42.56173 67.03699 66.42778 1.000 16.44000 463 ALA C C 1
ATOM 2048 O O . ALA B 1 46 ? 42.95575 66.14497 67.18675 1.000 13.95000 463 ALA C O 1
ATOM 2050 N N . GLN B 1 47 ? 41.38073 66.98700 65.81979 1.000 18.30000 464 GLN C N 1
ATOM 2051 C CA . GLN B 1 47 ? 40.45374 65.88298 66.03777 1.000 16.48000 464 GLN C CA 1
ATOM 2052 C C . GLN B 1 47 ? 40.98774 64.58700 65.43673 1.000 14.84000 464 GLN C C 1
ATOM 2053 O O . GLN B 1 47 ? 41.69373 64.58404 64.42672 1.000 13.54000 464 GLN C O 1
ATOM 2059 N N . LYS B 1 48 ? 40.62476 63.46798 66.06470 1.000 12.17000 465 LYS C N 1
ATOM 2060 C CA . LYS B 1 48 ? 41.16977 62.17300 65.69266 1.000 10.15000 465 LYS C CA 1
ATOM 2061 C C . LYS B 1 48 ? 40.10678 61.09598 65.84864 1.000 12.32000 465 LYS C C 1
ATOM 2062 O O . LYS B 1 48 ? 39.22779 61.19195 66.70966 1.000 10.48000 465 LYS C O 1
ATOM 2068 N N . VAL B 1 49 ? 40.19978 60.06901 65.00061 1.000 10.67000 466 VAL C N 1
ATOM 2069 C CA . VAL B 1 49 ? 39.46679 58.82500 65.17759 1.000 9.66000 466 VAL C CA 1
ATOM 2070 C C . VAL B 1 49 ? 40.47080 57.67901 65.13654 1.000 7.98000 466 VAL C C 1
ATOM 2071 O O . VAL B 1 49 ? 41.61979 57.84503 64.72654 1.000 9.73000 466 VAL C O 1
ATOM 2075 N N . TYR B 1 50 ? 40.03281 56.51499 65.60552 1.000 8.62000 467 TYR C N 1
ATOM 2076 C CA . TYR B 1 50 ? 40.91282 55.37199 65.79248 1.000 7.58000 467 TYR C CA 1
ATOM 2077 C C . TYR B 1 50 ? 40.30883 54.14001 65.13945 1.000 7.28000 467 TYR C C 1
ATOM 2078 O O . TYR B 1 50 ? 39.11282 54.08900 64.84946 1.000 6.82000 467 TYR C O 1
ATOM 2087 N N . THR B 1 51 ? 41.16683 53.15802 64.87741 1.000 5.66000 468 THR C N 1
ATOM 2088 C CA . THR B 1 51 ? 40.72183 51.93503 64.23738 1.000 5.86000 468 THR C CA 1
ATOM 2089 C C . THR B 1 51 ? 41.76285 50.85204 64.45934 1.000 5.11000 468 THR C C 1
ATOM 2090 O O . THR B 1 51 ? 42.94485 51.13804 64.66934 1.000 6.24000 468 THR C O 1
ATOM 2094 N N . TYR B 1 52 ? 41.29086 49.60903 64.48031 1.000 5.60000 469 TYR C N 1
ATOM 2095 C CA . TYR B 1 52 ? 42.15986 48.44704 64.37827 1.000 5.04000 469 TYR C CA 1
ATOM 2096 C C . TYR B 1 52 ? 42.08485 47.80508 62.99825 1.000 4.74000 469 TYR C C 1
ATOM 2097 O O . TYR B 1 52 ? 42.75986 46.79709 62.76022 1.000 5.17000 469 TYR C O 1
ATOM 2106 N N . SER B 1 53 ? 41.29584 48.36210 62.08828 1.000 5.67000 470 SER C N 1
ATOM 2107 C CA . SER B 1 53 ? 41.13083 47.77013 60.76126 1.000 7.63000 470 SER C CA 1
ATOM 2108 C C . SER B 1 53 ? 42.36882 48.00617 59.90626 1.000 8.60000 470 SER C C 1
ATOM 2109 O O . SER B 1 53 ? 42.79680 49.15018 59.72028 1.000 8.43000 470 SER C O 1
ATOM 2112 N N . LEU B 1 54 ? 42.94182 46.91619 59.38522 1.000 12.97000 471 LEU C N 1
ATOM 2113 C CA . LEU B 1 54 ? 44.13981 46.97422 58.53821 1.000 13.35000 471 LEU C CA 1
ATOM 2114 C C . LEU B 1 54 ? 44.08281 45.80025 57.55518 1.000 14.52000 471 LEU C C 1
ATOM 2115 O O . LEU B 1 54 ? 44.47182 44.68024 57.89814 1.000 19.19000 471 LEU C O 1
ATOM 2120 N N . ARG B 1 55 ? 43.61579 46.06928 56.33319 1.000 12.46000 472 ARG C N 1
ATOM 2121 C CA . ARG B 1 55 ? 43.37679 45.01530 55.35216 1.000 14.23000 472 ARG C CA 1
ATOM 2122 C C . ARG B 1 55 ? 44.24577 45.22134 54.12016 1.000 10.42000 472 ARG C C 1
ATOM 2123 O O . ARG B 1 55 ? 44.02976 46.16636 53.35419 1.000 9.59000 472 ARG C O 1
ATOM 2131 N N . GLU B 1 56 ? 45.18978 44.30835 53.91512 1.000 12.03000 473 GLU C N 1
ATOM 2132 C CA . GLU B 1 56 ? 46.00176 44.29139 52.70711 1.000 13.68000 473 GLU C CA 1
ATOM 2133 C C . GLU B 1 56 ? 45.12575 44.21342 51.46112 1.000 13.59000 473 GLU C C 1
ATOM 2134 O O . GLU B 1 56 ? 44.14176 43.46941 51.41911 1.000 10.80000 473 GLU C O 1
ATOM 2140 N N . LEU B 1 57 ? 45.49273 44.98345 50.44014 1.000 13.73000 474 LEU C N 1
ATOM 2141 C CA . LEU B 1 57 ? 44.97872 44.78349 49.08614 1.000 13.43000 474 LEU C CA 1
ATOM 2142 C C . LEU B 1 57 ? 46.11471 44.14152 48.29311 1.000 14.26000 474 LEU C C 1
ATOM 2143 O O . LEU B 1 57 ? 47.07070 44.81354 47.90411 1.000 17.62000 474 LEU C O 1
ATOM 2148 N N . LEU B 1 58 ? 46.00672 42.82652 48.07707 1.000 16.79000 475 LEU C N 1
ATOM 2149 C CA . LEU B 1 58 ? 47.10972 42.04455 47.52304 1.000 16.58000 475 LEU C CA 1
ATOM 2150 C C . LEU B 1 58 ? 47.56070 42.58959 46.17405 1.000 18.21000 475 LEU C C 1
ATOM 2151 O O . LEU B 1 58 ? 48.76070 42.74660 45.92204 1.000 22.07000 475 LEU C O 1
ATOM 2156 N N . ASP B 1 59 ? 46.61869 42.86760 45.28907 1.000 19.08000 476 ASP C N 1
ATOM 2157 C CA . ASP B 1 59 ? 46.97267 43.42164 43.98708 1.000 20.04000 476 ASP C CA 1
ATOM 2158 C C . ASP B 1 59 ? 45.79566 44.21665 43.44811 1.000 18.53000 476 ASP C C 1
ATOM 2159 O O . ASP B 1 59 ? 44.99965 43.68766 42.66311 1.000 17.45000 476 ASP C O 1
ATOM 2164 N N . PRO B 1 60 ? 45.63065 45.46864 43.85815 1.000 16.73000 477 PRO C N 1
ATOM 2165 C CA . PRO B 1 60 ? 44.41964 46.19764 43.49018 1.000 14.17000 477 PRO C CA 1
ATOM 2166 C C . PRO B 1 60 ? 44.44662 46.65168 42.04219 1.000 17.11000 477 PRO C C 1
ATOM 2167 O O . PRO B 1 60 ? 45.48061 46.66670 41.36718 1.000 19.05000 477 PRO C O 1
ATOM 2171 N N . VAL B 1 61 ? 43.25961 47.00868 41.57022 1.000 12.77000 478 VAL C N 1
ATOM 2172 C CA . VAL B 1 61 ? 43.07459 47.61471 40.26524 1.000 14.98000 478 VAL C CA 1
ATOM 2173 C C . VAL B 1 61 ? 42.10858 48.77570 40.44828 1.000 15.3400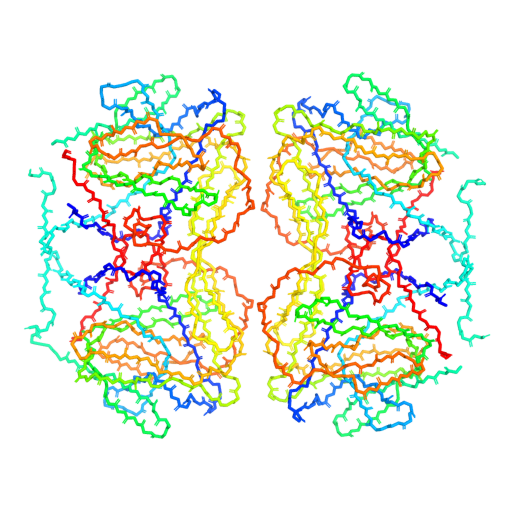0 478 VAL C C 1
ATOM 2174 O O . VAL B 1 61 ? 41.10359 48.65567 41.15929 1.000 12.43000 478 VAL C O 1
ATOM 2178 N N . PHE B 1 62 ? 42.42257 49.90472 39.82531 1.000 12.66000 479 PHE C N 1
ATOM 2179 C CA . PHE B 1 62 ? 41.66956 51.14071 39.97335 1.000 13.33000 479 PHE C CA 1
ATOM 2180 C C . PHE B 1 62 ? 41.00154 51.47074 38.64737 1.000 15.86000 479 PHE C C 1
ATOM 2181 O O . PHE B 1 62 ? 41.65853 51.44877 37.60136 1.000 16.88000 479 PHE C O 1
ATOM 2189 N N . VAL B 1 63 ? 39.71054 51.79073 38.68939 1.000 12.95000 480 VAL C N 1
ATOM 2190 C CA . VAL B 1 63 ? 38.93752 52.04576 37.48041 1.000 18.68000 480 VAL C CA 1
ATOM 2191 C C . VAL B 1 63 ? 38.14751 53.33174 37.66445 1.000 18.15000 480 VAL C C 1
ATOM 2192 O O . VAL B 1 63 ? 37.45152 53.49671 38.66946 1.000 17.01000 480 VAL C O 1
ATOM 2196 N N . GLN B 1 64 ? 38.25049 54.24177 36.69548 1.000 20.54000 481 GLN C N 1
ATOM 2197 C CA . GLN B 1 64 ? 37.47648 55.47776 36.70052 1.000 19.49000 481 GLN C CA 1
ATOM 2198 C C . GLN B 1 64 ? 36.76347 55.61780 35.36553 1.000 21.56000 481 GLN C C 1
ATOM 2199 O O . GLN B 1 64 ? 37.40845 55.61483 34.30952 1.000 20.95000 481 GLN C O 1
ATOM 2205 N N . ASN B 1 65 ? 35.43547 55.74178 35.41755 1.000 22.07000 482 ASN C N 1
ATOM 2206 C CA . ASN B 1 65 ? 34.60345 55.96081 34.23157 1.000 25.37000 482 ASN C CA 1
ATOM 2207 C C . ASN B 1 65 ? 34.84145 54.88784 33.16753 1.000 23.74000 482 ASN C C 1
ATOM 2208 O O . ASN B 1 65 ? 34.85043 55.16987 31.96654 1.000 21.73000 482 ASN C O 1
ATOM 2213 N N . GLY B 1 66 ? 35.03646 53.64783 33.61150 1.000 21.98000 483 GLY C N 1
ATOM 2214 C CA . GLY B 1 66 ? 35.21846 52.53586 32.70046 1.000 24.31000 483 GLY C CA 1
ATOM 2215 C C . GLY B 1 66 ? 36.62446 52.33288 32.18744 1.000 22.78000 483 GLY C C 1
ATOM 2216 O O . GLY B 1 66 ? 36.82545 51.49891 31.29542 1.000 20.07000 483 GLY C O 1
ATOM 2217 N N . ASN B 1 67 ? 37.60246 53.06188 32.71745 1.000 19.20000 484 ASN C N 1
ATOM 2218 C CA . ASN B 1 67 ? 38.98345 52.95490 32.27743 1.000 18.00000 484 ASN C CA 1
ATOM 2219 C C . ASN B 1 67 ? 39.87947 52.70587 33.48041 1.000 14.83000 484 ASN C C 1
ATOM 2220 O O . ASN B 1 67 ? 39.71648 53.34084 34.52143 1.000 16.58000 484 ASN C O 1
ATOM 2225 N N . ILE B 1 68 ? 40.79848 51.74988 33.33738 1.000 14.38000 485 ILE C N 1
ATOM 2226 C CA . ILE B 1 68 ? 41.81049 51.49287 34.35736 1.000 9.97000 485 ILE C CA 1
ATOM 2227 C C . ILE B 1 68 ? 42.77148 52.67387 34.40938 1.000 15.47000 485 ILE C C 1
ATOM 2228 O O . ILE B 1 68 ? 43.28046 53.12490 33.37639 1.000 15.23000 485 ILE C O 1
ATOM 2233 N N . ILE B 1 69 ? 43.02149 53.18984 35.61539 1.000 15.68000 486 ILE C N 1
ATOM 2234 C CA . ILE B 1 69 ? 43.84348 54.37984 35.79341 1.000 18.80000 486 ILE C CA 1
ATOM 2235 C C . ILE B 1 69 ? 44.91950 54.10182 36.83539 1.000 20.69000 486 ILE C C 1
ATOM 2236 O O . ILE B 1 69 ? 44.91551 53.07380 37.51737 1.000 24.73000 486 ILE C O 1
ATOM 2241 N N . ASP B 1 70 ? 45.85549 55.04183 36.94941 1.000 20.82000 487 ASP C N 1
ATOM 2242 C CA . ASP B 1 70 ? 46.89450 55.00481 37.97140 1.000 25.55000 487 ASP C CA 1
ATOM 2243 C C . ASP B 1 70 ? 46.60051 56.12678 38.96543 1.000 24.77000 487 ASP C C 1
ATOM 2244 O O . ASP B 1 70 ? 46.70349 57.31079 38.62446 1.000 24.66000 487 ASP C O 1
ATOM 2249 N N . ILE B 1 71 ? 46.22552 55.75074 40.19142 1.000 23.18000 488 ILE C N 1
ATOM 2250 C CA . ILE B 1 71 ? 45.86253 56.74071 41.20446 1.000 24.29000 488 ILE C CA 1
ATOM 2251 C C . ILE B 1 71 ? 47.03752 57.64871 41.53947 1.000 22.80000 488 ILE C C 1
ATOM 2252 O O . ILE B 1 71 ? 46.84852 58.82570 41.86750 1.000 23.30000 488 ILE C O 1
ATOM 2257 N N . THR B 1 72 ? 48.26053 57.13772 41.44144 1.000 25.93000 489 THR C N 1
ATOM 2258 C CA . THR B 1 72 ? 49.45652 57.90272 41.80345 1.000 25.95000 489 THR C CA 1
ATOM 2259 C C . THR B 1 72 ? 50.08550 58.60976 40.60446 1.000 27.88000 489 THR C C 1
ATOM 2260 O O . THR B 1 72 ? 51.29050 58.50178 40.37644 1.000 31.55000 489 THR C O 1
ATOM 2264 N N . VAL B 1 73 ? 49.29249 59.34378 39.82849 1.000 28.62000 490 VAL C N 1
ATOM 2265 C CA . VAL B 1 73 ? 49.84347 60.15981 38.74550 1.000 29.14000 490 VAL C CA 1
ATOM 2266 C C . VAL B 1 73 ? 48.89246 61.29681 38.39355 1.000 31.04000 490 VAL C C 1
ATOM 2267 O O . VAL B 1 73 ? 48.51346 62.08879 39.25557 1.000 43.82000 490 VAL C O 1
ATOM 2271 N N . PRO B 1 77 ? 46.51050 65.37160 45.46369 1.000 17.25000 494 PRO C N 1
ATOM 2272 C CA . PRO B 1 77 ? 46.23751 65.96556 46.78471 1.000 22.38000 494 PRO C CA 1
ATOM 2273 C C . PRO B 1 77 ? 45.92254 64.93853 47.87768 1.000 23.63000 494 PRO C C 1
ATOM 2274 O O . PRO B 1 77 ? 44.75254 64.69351 48.12269 1.000 23.53000 494 PRO C O 1
ATOM 2278 N N . THR B 1 78 ? 46.93055 64.37552 48.53965 1.000 22.57000 495 THR C N 1
ATOM 2279 C CA . THR B 1 78 ? 46.72757 63.30049 49.49963 1.000 18.09000 495 THR C CA 1
ATOM 2280 C C . THR B 1 78 ? 46.84458 63.80645 50.93764 1.000 18.64000 495 THR C C 1
ATOM 2281 O O . THR B 1 78 ? 47.39158 64.87945 51.19866 1.000 20.81000 495 THR C O 1
ATOM 2285 N N . TYR B 1 79 ? 46.30460 63.02342 51.87662 1.000 17.22000 496 TYR C N 1
ATOM 2286 C CA . TYR B 1 79 ? 46.43461 63.32238 53.29963 1.000 16.22000 496 TYR C CA 1
ATOM 2287 C C . TYR B 1 79 ? 46.83863 62.06536 54.05559 1.000 16.10000 496 TYR C C 1
ATOM 2288 O O . TYR B 1 79 ? 46.31664 60.97637 53.78557 1.000 15.21000 496 TYR C O 1
ATOM 2297 N N . PRO B 1 80 ? 47.74464 62.18635 55.01658 1.000 19.48000 497 PRO C N 1
ATOM 2298 C CA . PRO B 1 80 ? 48.36566 60.99733 55.59854 1.000 15.67000 497 PRO C CA 1
ATOM 2299 C C . PRO B 1 80 ? 47.46868 60.28030 56.60353 1.000 13.46000 497 PRO C C 1
ATOM 2300 O O . PRO B 1 80 ? 46.42068 60.77528 57.02156 1.000 11.31000 497 PRO C O 1
ATOM 2304 N N . ILE B 1 81 ? 47.89369 59.06829 56.94950 1.000 11.44000 498 ILE C N 1
ATOM 2305 C CA . ILE B 1 81 ? 47.25571 58.24426 57.96848 1.000 10.38000 498 ILE C CA 1
ATOM 2306 C C . ILE B 1 81 ? 48.33072 57.82224 58.95446 1.000 11.71000 498 ILE C C 1
ATOM 2307 O O . ILE B 1 81 ? 49.44072 57.45026 58.55743 1.000 13.17000 498 ILE C O 1
ATOM 2312 N N . TYR B 1 82 ? 48.01274 57.91020 60.24146 1.000 10.17000 499 TYR C N 1
ATOM 2313 C CA . TYR B 1 82 ? 49.00475 57.77718 61.29345 1.000 10.54000 499 TYR C CA 1
ATOM 2314 C C . TYR B 1 82 ? 48.78277 56.50416 62.09342 1.000 11.14000 499 TYR C C 1
ATOM 2315 O O . TYR B 1 82 ? 47.75778 55.82915 61.97141 1.000 8.20000 499 TYR C O 1
ATOM 2324 N N . GLN B 1 83 ? 49.76278 56.19414 62.93440 1.000 9.53000 500 GLN C N 1
ATOM 2325 C CA . GLN B 1 83 ? 49.57680 55.23111 63.99937 1.000 7.98000 500 GLN C CA 1
ATOM 2326 C C . GLN B 1 83 ? 49.73781 55.97708 65.30839 1.000 10.10000 500 GLN C C 1
ATOM 2327 O O . GLN B 1 83 ? 50.56781 56.88908 65.41241 1.000 8.56000 500 GLN C O 1
ATOM 2333 N N . LYS B 1 84 ? 48.92783 55.61705 66.28639 1.000 6.61000 501 LYS C N 1
ATOM 2334 C CA . LYS B 1 84 ? 49.11584 56.06901 67.65640 1.000 8.36000 501 LYS C CA 1
ATOM 2335 C C . LYS B 1 84 ? 49.76986 54.91199 68.39136 1.000 8.94000 501 LYS C C 1
ATOM 2336 O O . LYS B 1 84 ? 49.23787 53.79799 68.39234 1.000 10.75000 501 LYS C O 1
ATOM 2342 N N . ASP B 1 85 ? 50.94586 55.15399 68.95935 1.000 8.34000 502 ASP C N 1
ATOM 2343 C CA . ASP B 1 85 ? 51.70288 54.13897 69.68732 1.000 9.79000 502 ASP C CA 1
ATOM 2344 C C . ASP B 1 85 ? 51.99389 54.75194 71.05133 1.000 12.18000 502 ASP C C 1
ATOM 2345 O O . ASP B 1 85 ? 52.96589 55.49494 71.20334 1.000 13.56000 502 ASP C O 1
ATOM 2350 N N . GLY B 1 86 ? 51.15990 54.43891 72.03933 1.000 12.73000 503 GLY C N 1
ATOM 2351 C CA . GLY B 1 86 ? 51.25591 55.11887 73.31235 1.000 10.55000 503 GLY C CA 1
ATOM 2352 C C . GLY B 1 86 ? 50.88190 56.57387 73.14039 1.000 12.74000 503 GLY C C 1
ATOM 2353 O O . GLY B 1 86 ? 49.80789 56.88588 72.61641 1.000 13.70000 503 GLY C O 1
ATOM 2354 N N . SER B 1 87 ? 51.76690 57.47487 73.55541 1.000 13.63000 504 SER C N 1
ATOM 2355 C CA . SER B 1 87 ? 51.58488 58.89987 73.34045 1.000 14.25000 504 SER C CA 1
ATOM 2356 C C . SER B 1 87 ? 52.27386 59.38391 72.07545 1.000 13.29000 504 SER C C 1
ATOM 2357 O O . SER B 1 87 ? 52.38985 60.59692 71.86949 1.000 15.95000 504 SER C O 1
ATOM 2360 N N . ASP B 1 88 ? 52.73686 58.46994 71.22542 1.000 15.77000 505 ASP C N 1
ATOM 2361 C CA . ASP B 1 88 ? 53.55485 58.81498 70.06942 1.000 12.19000 505 ASP C CA 1
ATOM 2362 C C . ASP B 1 88 ? 52.80183 58.50401 68.78142 1.000 11.38000 505 ASP C C 1
ATOM 2363 O O . ASP B 1 88 ? 52.64984 57.33502 68.41339 1.000 12.98000 505 ASP C O 1
ATOM 2368 N N . TYR B 1 89 ? 52.37382 59.55002 68.07746 1.000 12.11000 506 TYR C N 1
ATOM 2369 C CA . TYR B 1 89 ? 51.73680 59.40705 66.77546 1.000 9.58000 506 TYR C CA 1
ATOM 2370 C C . TYR B 1 89 ? 52.79879 59.48709 65.68545 1.000 11.19000 506 TYR C C 1
ATOM 2371 O O . TYR B 1 89 ? 53.77978 60.22110 65.81446 1.000 11.09000 506 TYR C O 1
ATOM 2380 N N . SER B 1 90 ? 52.60478 58.72812 64.60143 1.000 10.55000 507 SER C N 1
ATOM 2381 C CA . SER B 1 90 ? 53.58977 58.74316 63.53542 1.000 10.17000 507 SER C CA 1
ATOM 2382 C C . SER B 1 90 ? 52.93476 58.37819 62.21342 1.000 10.14000 507 SER C C 1
ATOM 2383 O O . SER B 1 90 ? 52.08676 57.47318 62.17340 1.000 10.73000 507 SER C O 1
ATOM 2386 N N . PRO B 1 91 ? 53.30174 59.05422 61.13043 1.000 9.23000 508 PRO C N 1
ATOM 2387 C CA . PRO B 1 91 ? 52.68873 58.75225 59.83543 1.000 9.19000 508 PRO C CA 1
ATOM 2388 C C . PRO B 1 91 ? 53.13773 57.39427 59.33939 1.000 10.23000 508 PRO C C 1
ATOM 2389 O O . PRO B 1 91 ? 54.26674 56.96727 59.58536 1.000 8.77000 508 PRO C O 1
ATOM 2393 N N . ILE B 1 92 ? 52.22573 56.70528 58.65438 1.000 12.08000 509 ILE C N 1
ATOM 2394 C CA . ILE B 1 92 ? 52.52273 55.38730 58.11334 1.000 11.09000 509 ILE C CA 1
ATOM 2395 C C . ILE B 1 92 ? 52.14372 55.29334 56.63734 1.000 11.73000 509 ILE C C 1
ATOM 2396 O O . ILE B 1 92 ? 52.55972 54.35836 55.94731 1.000 14.87000 509 ILE C O 1
ATOM 2401 N N . GLY B 1 93 ? 51.36570 56.24534 56.13638 1.000 10.93000 510 GLY C N 1
ATOM 2402 C CA . GLY B 1 93 ? 50.98169 56.17138 54.73838 1.000 13.41000 510 GLY C CA 1
ATOM 2403 C C . GLY B 1 93 ? 50.18067 57.38738 54.34042 1.000 12.85000 510 GLY C C 1
ATOM 2404 O O . GLY B 1 93 ? 49.98368 58.31436 55.12745 1.000 13.55000 510 GLY C O 1
ATOM 2405 N N . ASP B 1 94 ? 49.72166 57.37542 53.08943 1.000 14.12000 511 ASP C N 1
ATOM 2406 C CA . ASP B 1 94 ? 48.96264 58.48642 52.53647 1.000 14.52000 511 ASP C CA 1
ATOM 2407 C C . ASP B 1 94 ? 47.66564 57.98443 51.93047 1.000 12.89000 511 ASP C C 1
ATOM 2408 O O . ASP B 1 94 ? 47.64664 56.95345 51.25144 1.000 12.27000 511 ASP C O 1
ATOM 2413 N N . VAL B 1 95 ? 46.59364 58.73141 52.16650 1.000 15.45000 512 VAL C N 1
ATOM 2414 C CA . VAL B 1 95 ? 45.25564 58.34041 51.74651 1.000 14.21000 512 VAL C CA 1
ATOM 2415 C C . VAL B 1 95 ? 44.95961 58.98345 50.40453 1.000 15.22000 512 VAL C C 1
ATOM 2416 O O . VAL B 1 95 ? 45.12160 60.19746 50.23956 1.000 15.95000 512 VAL C O 1
ATOM 2420 N N . TYR B 1 96 ? 44.50061 58.17147 49.45351 1.000 13.85000 513 TYR C N 1
ATOM 2421 C CA . TYR B 1 96 ? 44.19159 58.64651 48.11553 1.000 14.13000 513 TYR C CA 1
ATOM 2422 C C . TYR B 1 96 ? 42.70259 58.78050 47.84455 1.000 13.51000 513 TYR C C 1
ATOM 2423 O O . TYR B 1 96 ? 42.31857 59.61152 47.01458 1.000 12.90000 513 TYR C O 1
ATOM 2432 N N . ALA B 1 97 ? 41.86160 58.00248 48.52654 1.000 11.62000 514 ALA C N 1
ATOM 2433 C CA . ALA B 1 97 ? 40.42160 58.04947 48.32656 1.000 12.20000 514 ALA C CA 1
ATOM 2434 C C . ALA B 1 97 ? 39.73262 57.58343 49.60155 1.000 9.13000 514 ALA C C 1
ATOM 2435 O O . ALA B 1 97 ? 40.30363 56.82341 50.38852 1.000 8.04000 514 ALA C O 1
ATOM 2437 N N . ALA B 1 98 ? 38.50262 58.05241 49.79258 1.000 8.96000 515 ALA C N 1
ATOM 2438 C CA . ALA B 1 98 ? 37.70963 57.67337 50.95258 1.000 12.24000 515 ALA C CA 1
ATOM 2439 C C . ALA B 1 98 ? 36.23663 57.88637 50.63760 1.000 13.76000 515 ALA C C 1
ATOM 2440 O O . ALA B 1 98 ? 35.88161 58.64439 49.73162 1.000 12.72000 515 ALA C O 1
ATOM 2442 N N . HIS B 1 99 ? 35.38064 57.22234 51.41259 1.000 13.99000 516 HIS C N 1
ATOM 2443 C CA . HIS B 1 99 ? 33.94264 57.34034 51.22261 1.000 16.06000 516 HIS C CA 1
ATOM 2444 C C . HIS B 1 99 ? 33.24166 57.01129 52.53361 1.000 14.55000 516 HIS C C 1
ATOM 2445 O O . HIS B 1 99 ? 33.70067 56.15428 53.29358 1.000 12.76000 516 HIS C O 1
ATOM 2452 N N . PHE B 1 100 ? 32.13965 57.70828 52.79664 1.000 13.79000 517 PHE C N 1
ATOM 2453 C CA . PHE B 1 100 ? 31.37467 57.53724 54.02065 1.000 16.67000 517 PHE C CA 1
ATOM 2454 C C . PHE B 1 100 ? 29.90967 57.30623 53.67766 1.000 18.96000 517 PHE C C 1
ATOM 2455 O O . PHE B 1 100 ? 29.42365 57.74926 52.63268 1.000 21.07000 517 PHE C O 1
ATOM 2463 N N . THR B 1 101 ? 29.20868 56.59820 54.56265 1.000 17.15000 518 THR C N 1
ATOM 2464 C CA . THR B 1 101 ? 27.76368 56.49020 54.42966 1.000 19.94000 518 THR C CA 1
ATOM 2465 C C . THR B 1 101 ? 27.14670 56.06615 55.75166 1.000 18.31000 518 THR C C 1
ATOM 2466 O O . THR B 1 101 ? 27.77472 55.37514 56.56163 1.000 17.59000 518 THR C O 1
ATOM 2470 N N . THR B 1 102 ? 25.90470 56.49214 55.94968 1.000 16.75000 519 THR C N 1
ATOM 2471 C CA . THR B 1 102 ? 25.14672 56.14010 57.13568 1.000 19.82000 519 THR C CA 1
ATOM 2472 C C . THR B 1 102 ? 24.32072 54.89810 56.84066 1.000 19.72000 519 THR C C 1
ATOM 2473 O O . THR B 1 102 ? 23.59471 54.84512 55.84266 1.000 21.40000 519 THR C O 1
ATOM 2477 N N . ILE B 1 103 ? 24.45474 53.89408 57.69963 1.000 20.29000 520 ILE C N 1
ATOM 2478 C CA . ILE B 1 103 ? 23.76675 52.62108 57.54760 1.000 20.40000 520 ILE C CA 1
ATOM 2479 C C . ILE B 1 103 ? 22.77777 52.49004 58.69561 1.000 21.08000 520 ILE C C 1
ATOM 2480 O O . ILE B 1 103 ? 23.16478 52.56701 59.86961 1.000 20.04000 520 ILE C O 1
ATOM 2485 N N . GLY B 1 104 ? 21.50976 52.30004 58.36262 1.000 21.58000 521 GLY C N 1
ATOM 2486 C CA . GLY B 1 104 ? 20.46078 52.14500 59.34863 1.000 22.36000 521 GLY C CA 1
ATOM 2487 C C . GLY B 1 104 ? 19.60577 53.39399 59.46967 1.000 27.23000 521 GLY C C 1
ATOM 2488 O O . GLY B 1 104 ? 19.82075 54.40801 58.80170 1.000 28.45000 521 GLY C O 1
ATOM 2489 N N . SER B 1 105 ? 18.61878 53.29696 60.36168 1.000 29.78000 522 SER C N 1
ATOM 2490 C CA . SER B 1 105 ? 17.65577 54.36894 60.58172 1.000 30.83000 522 SER C CA 1
ATOM 2491 C C . SER B 1 105 ? 17.65678 54.82590 62.03873 1.000 29.30000 522 SER C C 1
ATOM 2492 O O . SER B 1 105 ? 18.34778 55.78790 62.39275 1.000 29.55000 522 SER C O 1
ATOM 2495 N N . SER B 1 106 ? 16.88080 54.15087 62.89072 1.000 29.44000 523 SER C N 1
ATOM 2496 C CA . SER B 1 106 ? 16.79881 54.54583 64.29473 1.000 26.37000 523 SER C CA 1
ATOM 2497 C C . SER B 1 106 ? 18.06783 54.20882 65.06871 1.000 25.44000 523 SER C C 1
ATOM 2498 O O . SER B 1 106 ? 18.30783 54.79880 66.12872 1.000 26.42000 523 SER C O 1
ATOM 2501 N N . ARG B 1 107 ? 18.88483 53.28284 64.56868 1.000 23.04000 524 ARG C N 1
ATOM 2502 C CA . ARG B 1 107 ? 20.16484 52.92984 65.18265 1.000 21.48000 524 ARG C CA 1
ATOM 2503 C C . ARG B 1 107 ? 21.25182 52.96188 64.11264 1.000 21.88000 524 ARG C C 1
ATOM 2504 O O . ARG B 1 107 ? 21.79883 51.92189 63.72060 1.000 20.08000 524 ARG C O 1
ATOM 2512 N N . PRO B 1 108 ? 21.61181 54.15189 63.64167 1.000 21.46000 525 PRO C N 1
ATOM 2513 C CA . PRO B 1 108 ? 22.52279 54.25993 62.50066 1.000 20.57000 525 PRO C CA 1
ATOM 2514 C C . PRO B 1 108 ? 23.94980 53.86593 62.84363 1.000 19.25000 525 PRO C C 1
ATOM 2515 O O . PRO B 1 108 ? 24.43581 54.07391 63.96063 1.000 13.81000 525 PRO C O 1
ATOM 2519 N N . VAL B 1 109 ? 24.62080 53.28897 61.84961 1.000 15.21000 526 VAL C N 1
ATOM 2520 C CA . VAL B 1 109 ? 26.03880 52.95998 61.92158 1.000 13.30000 526 VAL C CA 1
ATOM 2521 C C . VAL B 1 109 ? 26.74778 53.78001 60.85260 1.000 15.87000 526 VAL C C 1
ATOM 2522 O O . VAL B 1 109 ? 26.46177 53.62804 59.65860 1.000 16.48000 526 VAL C O 1
ATOM 2526 N N . GLN B 1 110 ? 27.65878 54.65201 61.27361 1.000 16.73000 527 GLN C N 1
ATOM 2527 C CA . GLN B 1 110 ? 28.40276 55.48604 60.33662 1.000 13.52000 527 GLN C CA 1
ATOM 2528 C C . GLN B 1 110 ? 29.69276 54.77106 59.95459 1.000 12.38000 527 GLN C C 1
ATOM 2529 O O . GLN B 1 110 ? 30.50577 54.44404 60.82257 1.000 9.37000 527 GLN C O 1
ATOM 2535 N N . TRP B 1 111 ? 29.86575 54.52510 58.65758 1.000 14.95000 528 TRP C N 1
ATOM 2536 C CA . TRP B 1 111 ? 30.97575 53.75012 58.11355 1.000 11.78000 528 TRP C CA 1
ATOM 2537 C C . TRP B 1 111 ? 31.80973 54.62615 57.18656 1.000 14.18000 528 TRP C C 1
ATOM 2538 O O . TRP B 1 111 ? 31.28271 55.17618 56.21458 1.000 14.67000 528 TRP C O 1
ATOM 2549 N N . THR B 1 112 ? 33.10873 54.74416 57.47555 1.000 10.78000 529 THR C N 1
ATOM 2550 C CA . THR B 1 112 ? 34.03672 55.50119 56.63856 1.000 9.55000 529 THR C CA 1
ATOM 2551 C C . THR B 1 112 ? 35.18672 54.58621 56.24452 1.000 7.95000 529 THR C C 1
ATOM 2552 O O . THR B 1 112 ? 35.94373 54.13719 57.10550 1.000 9.08000 529 THR C O 1
ATOM 2556 N N . THR B 1 113 ? 35.31571 54.30424 54.95251 1.000 8.24000 530 THR C N 1
ATOM 2557 C CA . THR B 1 113 ? 36.43571 53.53527 54.42848 1.000 8.16000 530 THR C CA 1
ATOM 2558 C C . THR B 1 113 ? 37.42369 54.47030 53.73649 1.000 9.67000 530 THR C C 1
ATOM 2559 O O . THR B 1 113 ? 37.02168 55.40931 53.04252 1.000 10.83000 530 THR C O 1
ATOM 2563 N N . VAL B 1 114 ? 38.71570 54.21630 53.93847 1.000 8.79000 531 VAL C N 1
ATOM 2564 C CA . VAL B 1 114 ? 39.77468 55.01333 53.33148 1.000 7.59000 531 VAL C CA 1
ATOM 2565 C C . VAL B 1 114 ? 40.76068 54.08235 52.64344 1.000 8.50000 531 VAL C C 1
ATOM 2566 O O . VAL B 1 114 ? 41.14070 53.03534 53.18241 1.000 8.83000 531 VAL C O 1
ATOM 2570 N N . LEU B 1 115 ? 41.15566 54.46139 51.43945 1.000 9.97000 532 LEU C N 1
ATOM 2571 C CA . LEU B 1 115 ? 42.18266 53.76142 50.69142 1.000 10.45000 532 LEU C CA 1
ATOM 2572 C C . LEU B 1 115 ? 43.49566 54.51242 50.85842 1.000 8.63000 532 LEU C C 1
ATOM 2573 O O . LEU B 1 115 ? 43.54864 55.72443 50.62945 1.000 10.86000 532 LEU C O 1
ATOM 2578 N N . TRP B 1 116 ? 44.54767 53.80142 51.25939 1.000 8.49000 533 TRP C N 1
ATOM 2579 C CA . TRP B 1 116 ? 45.82267 54.44443 51.53239 1.000 12.71000 533 TRP C CA 1
ATOM 2580 C C . TRP B 1 116 ? 46.97467 53.52645 51.15935 1.000 12.67000 533 TRP C C 1
ATOM 2581 O O . TRP B 1 116 ? 46.84068 52.30044 51.15332 1.000 9.82000 533 TRP C O 1
ATOM 2592 N N . ARG B 1 117 ? 48.11466 54.14146 50.84736 1.000 9.85000 534 ARG C N 1
ATOM 2593 C CA . ARG B 1 117 ? 49.32266 53.40748 50.51132 1.000 12.06000 534 ARG C CA 1
ATOM 2594 C C . ARG B 1 117 ? 50.37667 53.67146 51.57732 1.000 13.62000 534 ARG C C 1
ATOM 2595 O O . ARG B 1 117 ? 50.69967 54.82946 51.86635 1.000 11.10000 534 ARG C O 1
ATOM 2603 N N . ALA B 1 118 ? 50.88969 52.59245 52.16828 1.000 12.24000 535 ALA C N 1
ATOM 2604 C CA . ALA B 1 118 ? 51.93170 52.69143 53.17927 1.000 14.25000 535 ALA C CA 1
ATOM 2605 C C . ALA B 1 118 ? 53.18969 53.31646 52.59028 1.000 12.57000 535 ALA C C 1
ATOM 2606 O O . ALA B 1 118 ? 53.56668 53.02649 51.45226 1.000 12.67000 535 ALA C O 1
ATOM 2608 N N . ASN B 1 119 ? 53.84769 54.17844 53.36829 1.000 14.90000 536 ASN C N 1
ATOM 2609 C CA . ASN B 1 119 ? 55.12668 54.74046 52.94829 1.000 13.53000 536 ASN C CA 1
ATOM 2610 C C . ASN B 1 119 ? 56.27269 54.29945 53.85127 1.000 16.46000 536 ASN C C 1
ATOM 2611 O O . ASN B 1 119 ? 57.34669 54.90646 53.82027 1.000 15.34000 536 ASN C O 1
ATOM 2616 N N . ILE B 1 120 ? 56.06871 53.25542 54.65024 1.000 13.92000 537 ILE C N 1
ATOM 2617 C CA . ILE B 1 120 ? 57.10773 52.73341 55.53221 1.000 16.16000 537 ILE C CA 1
ATOM 2618 C C . ILE B 1 120 ? 56.79874 51.26940 55.80018 1.000 18.46000 537 ILE C C 1
ATOM 2619 O O . ILE B 1 120 ? 55.63475 50.88439 55.95618 1.000 17.15000 537 ILE C O 1
ATOM 2624 N N . SER B 1 121 ? 57.84875 50.44741 55.83114 1.000 18.69000 538 SER C N 1
ATOM 2625 C CA . SER B 1 121 ? 57.72476 49.02540 56.14411 1.000 19.58000 538 SER C CA 1
ATOM 2626 C C . SER B 1 121 ? 58.04278 48.84736 57.62310 1.000 20.91000 538 SER C C 1
ATOM 2627 O O . SER B 1 121 ? 59.20979 48.84536 58.02408 1.000 23.61000 538 SER C O 1
ATOM 2630 N N . LYS B 1 122 ? 57.00079 48.69533 58.43510 1.000 19.52000 539 LYS C N 1
ATOM 2631 C CA . LYS B 1 122 ? 57.15881 48.73129 59.87810 1.000 20.49000 539 LYS C CA 1
ATOM 2632 C C . LYS B 1 122 ? 56.12883 47.80426 60.51709 1.000 20.93000 539 LYS C C 1
ATOM 2633 O O . LYS B 1 122 ? 55.13482 47.42027 59.88909 1.000 17.68000 539 LYS C O 1
ATOM 2639 N N . GLN B 1 123 ? 56.39084 47.43223 61.77308 1.000 22.41000 540 GLN C N 1
ATOM 2640 C CA . GLN B 1 123 ? 55.44286 46.69320 62.60207 1.000 18.68000 540 GLN C CA 1
ATOM 2641 C C . GLN B 1 123 ? 54.54586 47.68917 63.32811 1.000 19.90000 540 GLN C C 1
ATOM 2642 O O . GLN B 1 123 ? 55.03286 48.53016 64.09512 1.000 21.93000 540 GLN C O 1
ATOM 2648 N N . ILE B 1 124 ? 53.24086 47.59917 63.08912 1.000 16.21000 541 ILE C N 1
ATOM 2649 C CA . ILE B 1 124 ? 52.26486 48.50514 63.68215 1.000 13.23000 541 ILE C CA 1
ATOM 2650 C C . ILE B 1 124 ? 51.66888 47.81211 64.90314 1.000 16.07000 541 ILE C C 1
ATOM 2651 O O . ILE B 1 124 ? 50.97588 46.79610 64.77912 1.000 17.52000 541 ILE C O 1
ATOM 2656 N N . ARG B 1 125 ? 51.94389 48.35408 66.08515 1.000 14.75000 542 ARG C N 1
ATOM 2657 C CA . ARG B 1 125 ? 51.40490 47.80204 67.31915 1.000 10.79000 542 ARG C CA 1
ATOM 2658 C C . ARG B 1 125 ? 49.94090 48.18502 67.45817 1.000 10.01000 542 ARG C C 1
ATOM 2659 O O . ARG B 1 125 ? 49.56989 49.34302 67.23721 1.000 8.44000 542 ARG C O 1
ATOM 2667 N N . LEU B 1 126 ? 49.10392 47.20600 67.80016 1.000 10.10000 543 LEU C N 1
ATOM 2668 C CA . LEU B 1 126 ? 47.72992 47.45198 68.21018 1.000 9.71000 543 LEU C CA 1
ATOM 2669 C C . LEU B 1 126 ? 47.55394 46.96494 69.63917 1.000 9.26000 543 LEU C C 1
ATOM 2670 O O . LEU B 1 126 ? 48.02595 45.87894 69.99113 1.000 10.27000 543 LEU C O 1
ATOM 2675 N N . ARG B 1 127 ? 46.90194 47.78291 70.45620 1.000 10.28000 544 ARG C N 1
ATOM 2676 C CA . ARG B 1 127 ? 46.64696 47.43787 71.84919 1.000 11.23000 544 ARG C CA 1
ATOM 2677 C C . ARG B 1 127 ? 45.58596 48.37685 72.39523 1.000 10.88000 544 ARG C C 1
ATOM 2678 O O . ARG B 1 127 ? 45.72395 49.59785 72.29026 1.000 8.02000 544 ARG C O 1
ATOM 2686 N N . GLY B 1 128 ? 44.52097 47.80682 72.96023 1.000 8.58000 545 GLY C N 1
ATOM 2687 C CA . GLY B 1 128 ? 43.47397 48.62680 73.51726 1.000 6.54000 545 GLY C CA 1
ATOM 2688 C C . GLY B 1 128 ? 43.82398 49.12677 74.90227 1.000 7.38000 545 GLY C C 1
ATOM 2689 O O . GLY B 1 128 ? 44.76199 48.66176 75.55025 1.000 7.83000 545 GLY C O 1
ATOM 2690 N N . HIS B 1 129 ? 43.04998 50.11275 75.34431 1.000 5.72000 546 HIS C N 1
ATOM 2691 C CA . HIS B 1 129 ? 43.12499 50.56571 76.72332 1.000 7.26000 546 HIS C CA 1
ATOM 2692 C C . HIS B 1 129 ? 43.00201 49.37868 77.67329 1.000 10.88000 546 HIS C C 1
ATOM 2693 O O . HIS B 1 129 ? 42.38802 48.35669 77.34727 1.000 10.28000 546 HIS C O 1
ATOM 2700 N N . ALA B 1 130 ? 43.59202 49.51965 78.86528 1.000 11.83000 547 ALA C N 1
ATOM 2701 C CA . ALA B 1 130 ? 43.62405 48.40363 79.80625 1.000 10.95000 547 ALA C CA 1
ATOM 2702 C C . ALA B 1 130 ? 42.22205 48.00961 80.25126 1.000 11.83000 547 ALA C C 1
ATOM 2703 O O . ALA B 1 130 ? 41.91306 46.81860 80.37723 1.000 12.73000 547 ALA C O 1
ATOM 2705 N N . THR B 1 131 ? 41.36905 48.99459 80.50730 1.000 10.66000 548 THR C N 1
ATOM 2706 C CA . THR B 1 131 ? 39.95705 48.72557 80.73230 1.000 10.25000 548 THR C CA 1
ATOM 2707 C C . THR B 1 131 ? 39.30704 48.32960 79.41230 1.000 9.53000 548 THR C C 1
ATOM 2708 O O . THR B 1 131 ? 39.51402 49.00963 78.40532 1.000 8.64000 548 THR C O 1
ATOM 2712 N N . PRO B 1 132 ? 38.51605 47.24360 79.37528 1.000 10.68000 549 PRO C N 1
ATOM 2713 C CA . PRO B 1 132 ? 37.88704 46.83563 78.11028 1.000 8.32000 549 PRO C CA 1
ATOM 2714 C C . PRO B 1 132 ? 37.10202 47.96364 77.46032 1.000 9.19000 549 PRO C C 1
ATOM 2715 O O . PRO B 1 132 ? 36.19902 48.54762 78.06634 1.000 9.72000 549 PRO C O 1
ATOM 2719 N N . THR B 1 133 ? 37.45800 48.27468 76.21132 1.000 6.78000 550 THR C N 1
ATOM 2720 C CA . THR B 1 133 ? 36.87999 49.38469 75.46136 1.000 7.52000 550 THR C CA 1
ATOM 2721 C C . THR B 1 133 ? 36.65797 49.01173 74.00035 1.000 6.90000 550 THR C C 1
ATOM 2722 O O . THR B 1 133 ? 35.90796 49.70074 73.30038 1.000 6.88000 550 THR C O 1
ATOM 2726 N N . ASP B 1 134 ? 37.25598 47.91875 73.54431 1.000 6.72000 551 ASP C N 1
ATOM 2727 C CA . ASP B 1 134 ? 37.29796 47.54679 72.13630 1.000 7.08000 551 ASP C CA 1
ATOM 2728 C C . ASP B 1 134 ? 36.12797 46.66479 71.74229 1.000 9.63000 551 ASP C C 1
ATOM 2729 O O . ASP B 1 134 ? 35.90298 45.60177 72.33427 1.000 10.53000 551 ASP C O 1
ATOM 2734 N N . GLN B 1 135 ? 35.39595 47.10381 70.72431 1.000 10.35000 552 GLN C N 1
ATOM 2735 C CA . GLN B 1 135 ? 34.36695 46.28982 70.10930 1.000 8.56000 552 GLN C CA 1
ATOM 2736 C C . GLN B 1 135 ? 34.54593 46.31986 68.59830 1.000 8.00000 552 GLN C C 1
ATOM 2737 O O . GLN B 1 135 ? 35.21292 47.19788 68.03932 1.000 6.71000 552 GLN C O 1
ATOM 2743 N N . PHE B 1 136 ? 33.93493 45.33987 67.95428 1.000 7.08000 553 PHE C N 1
ATOM 2744 C CA . PHE B 1 136 ? 34.06292 45.13292 66.52427 1.000 6.07000 553 PHE C CA 1
ATOM 2745 C C . PHE B 1 136 ? 32.67691 44.96992 65.92829 1.000 9.39000 553 PHE C C 1
ATOM 2746 O O . PHE B 1 136 ? 31.78192 44.38790 66.55728 1.000 8.41000 553 PHE C O 1
ATOM 2754 N N . LEU B 1 137 ? 32.50989 45.45895 64.70230 1.000 7.32000 554 LEU C N 1
ATOM 2755 C CA . LEU B 1 137 ? 31.21989 45.49696 64.03632 1.000 6.71000 554 LEU C CA 1
ATOM 2756 C C . LEU B 1 137 ? 31.34487 44.85700 62.66030 1.000 7.72000 554 LEU C C 1
ATOM 2757 O O . LEU B 1 137 ? 32.31786 45.09703 61.93729 1.000 6.22000 554 LEU C O 1
ATOM 2762 N N . PHE B 1 138 ? 30.35688 44.04600 62.30329 1.000 7.07000 555 PHE C N 1
ATOM 2763 C CA . PHE B 1 138 ? 30.33587 43.39904 60.99827 1.000 6.72000 555 PHE C CA 1
ATOM 2764 C C . PHE B 1 138 ? 28.89186 43.18104 60.58328 1.000 10.23000 555 PHE C C 1
ATOM 2765 O O . PHE B 1 138 ? 28.06388 42.77701 61.40528 1.000 11.27000 555 PHE C O 1
ATOM 2773 N N . PHE B 1 139 ? 28.59485 43.45607 59.31229 1.000 11.30000 556 PHE C N 1
ATOM 2774 C CA . PHE B 1 139 ? 27.28084 43.16607 58.74330 1.000 10.04000 556 PHE C CA 1
ATOM 2775 C C . PHE B 1 139 ? 27.36585 41.81509 58.05426 1.000 13.18000 556 PHE C C 1
ATOM 2776 O O . PHE B 1 139 ? 27.79683 41.71913 56.90425 1.000 10.69000 556 PHE C O 1
ATOM 2784 N N . ASN B 1 140 ? 26.93086 40.77107 58.74524 1.000 10.41000 557 ASN C N 1
ATOM 2785 C CA . ASN B 1 140 ? 27.11987 39.41809 58.24320 1.000 11.19000 557 ASN C CA 1
ATOM 2786 C C . ASN B 1 140 ? 26.03286 39.06910 57.23320 1.000 11.80000 557 ASN C C 1
ATOM 2787 O O . ASN B 1 140 ? 24.85386 39.01808 57.60021 1.000 10.59000 557 ASN C O 1
ATOM 2792 N N . PRO B 1 141 ? 26.37385 38.84814 55.96219 1.000 11.66000 558 PRO C N 1
ATOM 2793 C CA . PRO B 1 141 ? 25.35084 38.46216 54.98219 1.000 9.50000 558 PRO C CA 1
ATOM 2794 C C . PRO B 1 141 ? 24.67585 37.16414 55.39016 1.000 8.44000 558 PRO C C 1
ATOM 2795 O O . PRO B 1 141 ? 25.33487 36.16814 55.69713 1.000 7.29000 558 PRO C O 1
ATOM 2799 N N . GLN B 1 142 ? 23.35185 37.18513 55.39318 1.000 8.67000 559 GLN C N 1
ATOM 2800 C CA . GLN B 1 142 ? 22.56187 36.01112 55.73816 1.000 11.28000 559 GLN C CA 1
ATOM 2801 C C . GLN B 1 142 ? 21.68786 35.57814 54.57116 1.000 12.21000 559 GLN C C 1
ATOM 2802 O O . GLN B 1 142 ? 21.21384 36.40416 53.78918 1.000 13.12000 559 GLN C O 1
ATOM 2808 N N . LEU B 1 143 ? 21.46087 34.26714 54.48012 1.000 14.50000 560 LEU C N 1
ATOM 2809 C CA . LEU B 1 143 ? 20.51386 33.71916 53.51612 1.000 13.30000 560 LEU C CA 1
ATOM 2810 C C . LEU B 1 143 ? 19.12787 33.79113 54.14114 1.000 15.10000 560 LEU C C 1
ATOM 2811 O O . LEU B 1 143 ? 18.88188 33.19010 55.19212 1.000 15.00000 560 LEU C O 1
ATOM 2816 N N . SER B 1 144 ? 18.23985 34.55914 53.52117 1.000 15.34000 561 SER C N 1
ATOM 2817 C CA . SER B 1 144 ? 16.89286 34.79212 54.01819 1.000 15.27000 561 SER C CA 1
ATOM 2818 C C . SER B 1 144 ? 15.88585 34.04113 53.16118 1.000 17.23000 561 SER C C 1
ATOM 2819 O O . SER B 1 144 ? 15.91984 34.13717 51.93018 1.000 14.29000 561 SER C O 1
ATOM 2822 N N . MET B 1 145 ? 14.98087 33.31311 53.81517 1.000 15.93000 562 MET C N 1
ATOM 2823 C CA . MET B 1 145 ? 13.88687 32.61412 53.14816 1.000 17.33000 562 MET C CA 1
ATOM 2824 C C . MET B 1 145 ? 12.55587 32.93209 53.80719 1.000 18.72000 562 MET C C 1
ATOM 2825 O O . MET B 1 145 ? 12.38689 32.72205 55.01319 1.000 19.98000 562 MET C O 1
ATOM 2830 N N . SER B 1 146 ? 11.60886 33.39010 52.99921 1.000 20.21000 563 SER C N 1
ATOM 2831 C CA . SER B 1 146 ? 10.23886 33.65608 53.41524 1.000 19.50000 563 SER C CA 1
ATOM 2832 C C . SER B 1 146 ? 9.34186 32.70009 52.63922 1.000 22.87000 563 SER C C 1
ATOM 2833 O O . SER B 1 146 ? 9.13184 32.88112 51.43423 1.000 22.61000 563 SER C O 1
ATOM 2836 N N . GLY B 1 147 ? 8.83888 31.67607 53.32120 1.000 19.92000 564 GLY C N 1
ATOM 2837 C CA . GLY B 1 147 ? 8.01588 30.66508 52.67618 1.000 20.77000 564 GLY C CA 1
ATOM 2838 C C . GLY B 1 147 ? 8.81687 29.71111 51.81314 1.000 22.11000 564 GLY C C 1
ATOM 2839 O O . GLY B 1 147 ? 9.93388 29.32211 52.17112 1.000 20.76000 564 GLY C O 1
ATOM 2840 N N . SER B 1 148 ? 8.24586 29.31214 50.67714 1.000 18.43000 565 SER C N 1
ATOM 2841 C CA . SER B 1 148 ? 8.95186 28.44917 49.73811 1.000 17.93000 565 SER C CA 1
ATOM 2842 C C . SER B 1 148 ? 9.28284 29.20221 48.45812 1.000 17.38000 565 SER C C 1
ATOM 2843 O O . SER B 1 148 ? 8.94583 28.74223 47.36312 1.000 16.46000 565 SER C O 1
ATOM 2846 N N . ASN B 1 149 ? 9.96083 30.33821 48.58515 1.000 16.02000 566 ASN C N 1
ATOM 2847 C CA . ASN B 1 149 ? 10.35781 31.16124 47.45217 1.000 14.86000 566 ASN C CA 1
ATOM 2848 C C . ASN B 1 149 ? 11.87581 31.19326 47.33315 1.000 14.33000 566 ASN C C 1
ATOM 2849 O O . ASN B 1 149 ? 12.60382 30.61024 48.14012 1.000 16.41000 566 ASN C O 1
ATOM 2854 N N . LEU B 1 150 ? 12.35079 31.88929 46.30216 1.000 15.50000 567 LEU C N 1
ATOM 2855 C CA . LEU B 1 150 ? 13.78079 32.09331 46.14915 1.000 12.67000 567 LEU C CA 1
ATOM 2856 C C . LEU B 1 150 ? 14.31980 32.87528 47.34417 1.000 8.69000 567 LEU C C 1
ATOM 2857 O O . LEU B 1 150 ? 13.71579 33.87126 47.75620 1.000 8.37000 567 LEU C O 1
ATOM 2862 N N . PRO B 1 151 ? 15.44881 32.46227 47.90814 1.000 7.68000 568 PRO C N 1
ATOM 2863 C CA . PRO B 1 151 ? 16.04081 33.21525 49.01316 1.000 11.14000 568 PRO C CA 1
ATOM 2864 C C . PRO B 1 151 ? 16.61480 34.54227 48.54319 1.000 12.40000 568 PRO C C 1
ATOM 2865 O O . PRO B 1 151 ? 16.87678 34.75430 47.35619 1.000 11.06000 568 PRO C O 1
ATOM 2869 N N . THR B 1 152 ? 16.77380 35.45024 49.50521 1.000 11.45000 569 THR C N 1
ATOM 2870 C CA . THR B 1 152 ? 17.46179 36.73125 49.36124 1.000 12.68000 569 THR C CA 1
ATOM 2871 C C . THR B 1 152 ? 18.59980 36.79823 50.37622 1.000 12.32000 569 THR C C 1
ATOM 2872 O O . THR B 1 152 ? 18.74382 35.92621 51.23420 1.000 10.50000 569 THR C O 1
ATOM 2876 N N . THR B 1 153 ? 19.39479 37.87224 50.30025 1.000 12.13000 570 THR C N 1
ATOM 2877 C CA . THR B 1 153 ? 20.49780 38.10822 51.23024 1.000 12.66000 570 THR C CA 1
ATOM 2878 C C . THR B 1 153 ? 20.12080 39.25220 52.16927 1.000 13.27000 570 THR C C 1
ATOM 2879 O O . THR B 1 153 ? 19.96878 40.39421 51.72431 1.000 14.43000 570 THR C O 1
ATOM 2883 N N . THR B 1 154 ? 19.98682 38.95616 53.46327 1.000 10.89000 571 THR C N 1
ATOM 2884 C CA . THR B 1 154 ? 19.84982 39.97413 54.49930 1.000 11.55000 571 THR C CA 1
ATOM 2885 C C . THR B 1 154 ? 21.17283 40.14912 55.22929 1.000 10.54000 571 THR C C 1
ATOM 2886 O O . THR B 1 154 ? 22.04983 39.28213 55.18725 1.000 9.93000 571 THR C O 1
ATOM 2890 N N . TYR B 1 155 ? 21.28283 41.26010 55.95432 1.000 11.53000 572 TYR C N 1
ATOM 2891 C CA . TYR B 1 155 ? 22.49583 41.59209 56.68731 1.000 11.45000 572 TYR C CA 1
ATOM 2892 C C . TYR B 1 155 ? 22.13785 41.88205 58.13532 1.000 10.12000 572 TYR C C 1
ATOM 2893 O O . TYR B 1 155 ? 21.28184 42.72803 58.41036 1.000 10.62000 572 TYR C O 1
ATOM 2902 N N . GLY B 1 156 ? 22.78686 41.17603 59.04830 1.000 11.22000 573 GLY C N 1
ATOM 2903 C CA . GLY B 1 156 ? 22.61988 41.43599 60.46431 1.000 12.95000 573 GLY C CA 1
ATOM 2904 C C . GLY B 1 156 ? 23.82988 42.15998 61.00331 1.000 14.94000 573 GLY C C 1
ATOM 2905 O O . GLY B 1 156 ? 24.91087 42.06801 60.42230 1.000 16.38000 573 GLY C O 1
ATOM 2906 N N . LEU B 1 157 ? 23.67288 42.90595 62.08833 1.000 16.30000 574 LEU C N 1
ATOM 2907 C CA . LEU B 1 157 ? 24.77088 43.66894 62.65934 1.000 12.37000 574 LEU C CA 1
ATOM 2908 C C . LEU B 1 157 ? 25.34490 42.85492 63.80831 1.000 13.85000 574 LEU C C 1
ATOM 2909 O O . LEU B 1 157 ? 24.69592 42.69488 64.84732 1.000 16.19000 574 LEU C O 1
ATOM 2914 N N . THR B 1 158 ? 26.54991 42.32493 63.61328 1.000 13.27000 575 THR C N 1
ATOM 2915 C CA . THR B 1 158 ? 27.24293 41.55391 64.63925 1.000 12.71000 575 THR C CA 1
ATOM 2916 C C . THR B 1 158 ? 28.16693 42.47590 65.42727 1.000 13.21000 575 THR C C 1
ATOM 2917 O O . THR B 1 158 ? 29.11692 43.03892 64.86927 1.000 12.12000 575 THR C O 1
ATOM 2921 N N . VAL B 1 159 ? 27.90194 42.61786 66.72228 1.000 11.67000 576 VAL C N 1
ATOM 2922 C CA . VAL B 1 159 ? 28.70794 43.45584 67.59729 1.000 11.15000 576 VAL C CA 1
ATOM 2923 C C . VAL B 1 159 ? 29.36496 42.55582 68.62726 1.000 11.22000 576 VAL C C 1
ATOM 2924 O O . VAL B 1 159 ? 28.67398 41.89579 69.41425 1.000 11.16000 576 VAL C O 1
ATOM 2928 N N . SER B 1 160 ? 30.69396 42.53283 68.62424 1.000 10.44000 577 SER C N 1
ATOM 2929 C CA . SER B 1 160 ? 31.43498 41.75181 69.59721 1.000 12.88000 577 SER C CA 1
ATOM 2930 C C . SER B 1 160 ? 31.29999 42.36777 70.99323 1.000 12.48000 577 SER C C 1
ATOM 2931 O O . SER B 1 160 ? 31.02598 43.56176 71.15227 1.000 13.33000 577 SER C O 1
ATOM 2934 N N . SER B 1 161 ? 31.45701 41.52074 72.00920 1.000 11.13000 578 SER C N 1
ATOM 2935 C CA . SER B 1 161 ? 31.43202 42.00670 73.38222 1.000 12.27000 578 SER C CA 1
ATOM 2936 C C . SER B 1 161 ? 32.67702 42.83871 73.66623 1.000 10.85000 578 SER C C 1
ATOM 2937 O O . SER B 1 161 ? 33.66101 42.80674 72.92321 1.000 12.94000 578 SER C O 1
ATOM 2940 N N . LEU B 1 162 ? 32.62003 43.60168 74.75325 1.000 11.37000 579 LEU C N 1
ATOM 2941 C CA . LEU B 1 162 ? 33.74002 44.45768 75.11626 1.000 11.63000 579 LEU C CA 1
ATOM 2942 C C . LEU B 1 162 ? 34.95103 43.61468 75.48422 1.000 12.08000 579 LEU C C 1
ATOM 2943 O O . LEU B 1 162 ? 34.84505 42.65465 76.25020 1.000 10.48000 579 LEU C O 1
ATOM 2948 N N . VAL B 1 163 ? 36.10402 43.96870 74.92022 1.000 10.28000 580 VAL C N 1
ATOM 2949 C CA . VAL B 1 163 ? 37.36803 43.32770 75.24919 1.000 9.64000 580 VAL C CA 1
ATOM 2950 C C . VAL B 1 163 ? 38.43403 44.40271 75.37120 1.000 9.22000 580 VAL C C 1
ATOM 2951 O O . VAL B 1 163 ? 38.25101 45.54772 74.95424 1.000 8.22000 580 VAL C O 1
ATOM 2955 N N . SER B 1 164 ? 39.55404 44.01770 75.96118 1.000 9.42000 581 SER C N 1
ATOM 2956 C CA . SER B 1 164 ? 40.77103 44.82371 75.97219 1.000 10.57000 581 SER C CA 1
ATOM 2957 C C . SER B 1 164 ? 41.76002 44.15374 75.03616 1.000 9.44000 581 SER C C 1
ATOM 2958 O O . SER B 1 164 ? 42.46504 43.21874 75.43412 1.000 9.15000 581 SER C O 1
ATOM 2961 N N . LEU B 1 165 ? 41.81301 44.64978 73.79817 1.000 11.15000 582 LEU C N 1
ATOM 2962 C CA . LEU B 1 165 ? 42.60900 44.04182 72.74314 1.000 9.41000 582 LEU C CA 1
ATOM 2963 C C . LEU B 1 165 ? 44.03301 43.77681 73.20312 1.000 9.68000 582 LEU C C 1
ATOM 2964 O O . LEU B 1 165 ? 44.76700 44.70381 73.55914 1.000 13.96000 582 LEU C O 1
ATOM 2969 N N . THR B 1 166 ? 44.41102 42.50082 73.20008 1.000 7.84000 583 THR C N 1
ATOM 2970 C CA . THR B 1 166 ? 45.76402 42.10282 73.55105 1.000 8.44000 583 THR C CA 1
ATOM 2971 C C . THR B 1 166 ? 46.77301 42.71085 72.58306 1.000 14.26000 583 THR C C 1
ATOM 2972 O O . THR B 1 166 ? 46.51199 42.84488 71.38007 1.000 11.79000 583 THR C O 1
ATOM 2976 N N . GLU B 1 167 ? 47.93401 43.06785 73.12606 1.000 12.90000 584 GLU C N 1
ATOM 2977 C CA . GLU B 1 167 ? 49.01100 43.62588 72.32206 1.000 13.49000 584 GLU C CA 1
ATOM 2978 C C . GLU B 1 167 ? 49.35899 42.69991 71.15903 1.000 15.46000 584 GLU C C 1
ATOM 2979 O O . GLU B 1 167 ? 49.37200 41.47191 71.30099 1.000 17.00000 584 GLU C O 1
ATOM 2985 N N . ARG B 1 168 ? 49.63897 43.29695 70.00204 1.000 14.87000 585 ARG C N 1
ATOM 2986 C CA . ARG B 1 168 ? 49.96197 42.51798 68.81602 1.000 16.41000 585 ARG C CA 1
ATOM 2987 C C . ARG B 1 168 ? 50.68195 43.40702 67.81703 1.000 17.70000 585 ARG C C 1
ATOM 2988 O O . ARG B 1 168 ? 50.60594 44.63802 67.87807 1.000 17.66000 585 ARG C O 1
ATOM 2996 N N . GLN B 1 169 ? 51.37794 42.75905 66.89001 1.000 19.86000 586 GLN C N 1
ATOM 2997 C CA . GLN B 1 169 ? 52.13092 43.42708 65.84202 1.000 22.18000 586 GLN C CA 1
ATOM 2998 C C . GLN B 1 169 ? 51.49191 43.10812 64.49702 1.000 22.82000 586 GLN C C 1
ATOM 2999 O O . GLN B 1 169 ? 51.20192 41.94212 64.20599 1.000 23.10000 586 GLN C O 1
ATOM 3005 N N . GLU B 1 170 ? 51.26289 44.13814 63.68705 1.000 23.74000 587 GLU C N 1
ATOM 3006 C CA . GLU B 1 170 ? 50.75588 43.98217 62.33005 1.000 20.60000 587 GLU C CA 1
ATOM 3007 C C . GLU B 1 170 ? 51.76386 44.57020 61.35505 1.000 20.48000 587 GLU C C 1
ATOM 3008 O O . GLU B 1 170 ? 52.24885 45.68920 61.55308 1.000 18.83000 587 GLU C O 1
ATOM 3014 N N . GLU B 1 171 ? 52.07586 43.81424 60.31203 1.000 20.25000 588 GLU C N 1
ATOM 3015 C CA . GLU B 1 171 ? 53.10684 44.19227 59.35803 1.000 22.67000 588 GLU C CA 1
ATOM 3016 C C . GLU B 1 171 ? 52.50282 45.00830 58.22606 1.000 21.74000 588 GLU C C 1
ATOM 3017 O O . GLU B 1 171 ? 51.49782 44.60530 57.63106 1.000 20.86000 588 GLU C O 1
ATOM 3023 N N . ILE B 1 172 ? 53.11381 46.15431 57.93508 1.000 18.86000 589 ILE C N 1
ATOM 3024 C CA . ILE B 1 172 ? 52.79579 46.92234 56.73910 1.000 18.59000 589 ILE C CA 1
ATOM 3025 C C . ILE B 1 172 ? 54.07978 47.10537 55.94209 1.000 19.02000 589 ILE C C 1
ATOM 3026 O O . ILE B 1 172 ? 55.18378 47.08537 56.49508 1.000 20.47000 589 ILE C O 1
ATOM 3031 N N . ASN B 1 173 ? 53.92676 47.26241 54.62810 1.000 21.27000 590 ASN C N 1
ATOM 3032 C CA . ASN B 1 173 ? 55.05575 47.37944 53.71809 1.000 19.14000 590 ASN C CA 1
ATOM 3033 C C . ASN B 1 173 ? 54.87373 48.59647 52.82413 1.000 20.89000 590 ASN C C 1
ATOM 3034 O O . ASN B 1 173 ? 53.79972 48.79647 52.24414 1.000 17.13000 590 ASN C O 1
ATOM 3039 N N . ALA B 1 174 ? 55.93172 49.40448 52.72114 1.000 15.12000 591 ALA C N 1
ATOM 3040 C CA . ALA B 1 174 ? 55.92570 50.55950 51.83317 1.000 15.49000 591 ALA C CA 1
ATOM 3041 C C . ALA B 1 174 ? 55.57269 50.14554 50.41016 1.000 15.29000 591 ALA C C 1
ATOM 3042 O O . ALA B 1 174 ? 56.12969 49.18256 49.87413 1.000 14.97000 591 ALA C O 1
ATOM 3044 N N . GLY B 1 175 ? 54.64467 50.88355 49.80019 1.000 13.41000 592 GLY C N 1
ATOM 3045 C CA . GLY B 1 175 ? 54.19366 50.62558 48.45419 1.000 14.60000 592 GLY C CA 1
ATOM 3046 C C . GLY B 1 175 ? 52.90367 49.83857 48.37118 1.000 15.72000 592 GLY C C 1
ATOM 3047 O O . GLY B 1 175 ? 52.20465 49.92059 47.35119 1.000 12.82000 592 GLY C O 1
ATOM 3048 N N . LYS B 1 176 ? 52.56569 49.08654 49.41417 1.000 15.36000 593 LYS C N 1
ATOM 3049 C CA . LYS B 1 176 ? 51.34469 48.29953 49.40116 1.000 13.90000 593 LYS C CA 1
ATOM 3050 C C . LYS B 1 176 ? 50.14269 49.18151 49.70620 1.000 13.78000 593 LYS C C 1
ATOM 3051 O O . LYS B 1 176 ? 50.25269 50.21449 50.37423 1.000 15.56000 593 LYS C O 1
ATOM 3057 N N . TRP B 1 177 ? 48.99369 48.77352 49.18820 1.000 12.63000 594 TRP C N 1
ATOM 3058 C CA . TRP B 1 177 ? 47.73668 49.46650 49.41523 1.000 12.56000 594 TRP C CA 1
ATOM 3059 C C . TRP B 1 177 ? 46.96370 48.77146 50.52922 1.000 11.43000 594 TRP C C 1
ATOM 3060 O O . TRP B 1 177 ? 47.06371 47.55646 50.70819 1.000 10.25000 594 TRP C O 1
ATOM 3071 N N . TYR B 1 178 ? 46.21070 49.56144 51.29225 1.000 12.80000 595 TYR C N 1
ATOM 3072 C CA . TYR B 1 178 ? 45.53872 49.07240 52.49025 1.000 10.22000 595 TYR C CA 1
ATOM 3073 C C . TYR B 1 178 ? 44.18172 49.74438 52.62528 1.000 9.02000 595 TYR C C 1
ATOM 3074 O O . TYR B 1 178 ? 44.02870 50.92939 52.30932 1.000 11.10000 595 TYR C O 1
ATOM 3083 N N . LEU B 1 179 ? 43.19873 48.97336 53.08427 1.000 9.10000 596 LEU C N 1
ATOM 3084 C CA . LEU B 1 179 ? 41.90473 49.50434 53.48530 1.000 7.95000 596 LEU C CA 1
ATOM 3085 C C . LEU B 1 179 ? 41.87975 49.68430 54.99831 1.000 6.11000 596 LEU C C 1
ATOM 3086 O O . LEU B 1 179 ? 42.49476 48.91028 55.73528 1.000 7.61000 596 LEU C O 1
ATOM 3091 N N . SER B 1 180 ? 41.17274 50.71728 55.45034 1.000 5.19000 597 SER C N 1
ATOM 3092 C CA . SER B 1 180 ? 41.06476 51.02924 56.87735 1.000 6.54000 597 SER C CA 1
ATOM 3093 C C . SER B 1 180 ? 39.73275 51.72422 57.10539 1.000 7.41000 597 SER C C 1
ATOM 3094 O O . SER B 1 180 ? 39.52374 52.84423 56.63342 1.000 8.13000 597 SER C O 1
ATOM 3097 N N . THR B 1 181 ? 38.84077 51.07119 57.83838 1.000 7.93000 598 THR C N 1
ATOM 3098 C CA . THR B 1 181 ? 37.55477 51.65517 58.16741 1.000 6.79000 598 THR C CA 1
ATOM 3099 C C . THR B 1 181 ? 37.63977 52.46214 59.45643 1.000 6.83000 598 THR C C 1
ATOM 3100 O O . THR B 1 181 ? 38.44479 52.17312 60.34242 1.000 5.56000 598 THR C O 1
ATOM 3104 N N . PHE B 1 182 ? 36.77377 53.46713 59.55847 1.000 6.38000 599 PHE C N 1
ATOM 3105 C CA . PHE B 1 182 ? 36.61377 54.29110 60.75350 1.000 6.43000 599 PHE C CA 1
ATOM 3106 C C . PHE B 1 182 ? 35.11378 54.41108 60.98752 1.000 10.39000 599 PHE C C 1
ATOM 3107 O O . PHE B 1 182 ? 34.44876 55.24509 60.36055 1.000 10.10000 599 PHE C O 1
ATOM 3115 N N . VAL B 1 183 ? 34.58879 53.56305 61.87150 1.000 10.43000 600 VAL C N 1
ATOM 3116 C CA . VAL B 1 183 ? 33.15580 53.41603 62.05351 1.000 10.65000 600 VAL C CA 1
ATOM 3117 C C . VAL B 1 183 ? 32.75381 53.90999 63.44053 1.000 12.33000 600 VAL C C 1
ATOM 3118 O O . VAL B 1 183 ? 33.58682 54.13997 64.31753 1.000 12.22000 600 VAL C O 1
ATOM 3122 N N . ALA B 1 184 ? 31.44381 54.03497 63.63455 1.000 14.08000 601 ALA C N 1
ATOM 3123 C CA . ALA B 1 184 ? 30.88082 54.54393 64.87157 1.000 13.77000 601 ALA C CA 1
ATOM 3124 C C . ALA B 1 184 ? 29.43883 54.07592 64.96057 1.000 14.70000 601 ALA C C 1
ATOM 3125 O O . ALA B 1 184 ? 28.74081 54.01794 63.94458 1.000 12.92000 601 ALA C O 1
ATOM 3127 N N . PHE B 1 185 ? 29.00884 53.72688 66.17257 1.000 12.73000 602 PHE C N 1
ATOM 3128 C CA . PHE B 1 185 ? 27.63285 53.33186 66.43157 1.000 12.33000 602 PHE C CA 1
ATOM 3129 C C . PHE B 1 185 ? 26.92385 54.51384 67.07062 1.000 12.82000 602 PHE C C 1
ATOM 3130 O O . PHE B 1 185 ? 27.15886 54.82381 68.24462 1.000 13.28000 602 PHE C O 1
ATOM 3138 N N . ASN B 1 186 ? 26.05583 55.16586 66.29864 1.000 13.53000 603 ASN C N 1
ATOM 3139 C CA . ASN B 1 186 ? 25.31083 56.33984 66.75068 1.000 15.89000 603 ASN C CA 1
ATOM 3140 C C . ASN B 1 186 ? 26.26983 57.38483 67.31270 1.000 17.01000 603 ASN C C 1
ATOM 3141 O O . ASN B 1 186 ? 26.13883 57.84880 68.44772 1.000 16.45000 603 ASN C O 1
ATOM 3146 N N . GLY B 1 187 ? 27.26381 57.72786 66.51070 1.000 15.78000 604 GLY C N 1
ATOM 3147 C CA . GLY B 1 187 ? 28.35781 58.56386 66.94971 1.000 16.56000 604 GLY C CA 1
ATOM 3148 C C . GLY B 1 187 ? 28.13580 60.02986 66.65975 1.000 16.72000 604 GLY C C 1
ATOM 3149 O O . GLY B 1 187 ? 27.00879 60.49686 66.47578 1.000 16.37000 604 GLY C O 1
ATOM 3150 N N . ARG B 1 188 ? 29.24379 60.76687 66.62576 1.000 14.53000 605 ARG C N 1
ATOM 3151 C CA . ARG B 1 188 ? 29.22877 62.19288 66.35380 1.000 18.42000 605 ARG C CA 1
ATOM 3152 C C . ARG B 1 188 ? 30.18376 62.50192 65.21080 1.000 14.59000 605 ARG C C 1
ATOM 3153 O O . ARG B 1 188 ? 31.19176 61.81593 65.01877 1.000 13.64000 605 ARG C O 1
ATOM 3161 N N . ARG B 1 189 ? 29.84674 63.54094 64.45283 1.000 16.04000 606 ARG C N 1
ATOM 3162 C CA . ARG B 1 189 ? 30.70672 64.05897 63.38783 1.000 17.45000 606 ARG C CA 1
ATOM 3163 C C . ARG B 1 189 ? 31.94773 64.69797 63.99884 1.000 16.36000 606 ARG C C 1
ATOM 3164 O O . ARG B 1 189 ? 31.92972 65.87096 64.37387 1.000 18.69000 606 ARG C O 1
ATOM 3172 N N . GLU B 1 190 ? 33.04073 63.93297 64.09080 1.000 15.35000 607 GLU C N 1
ATOM 3173 C CA . GLU B 1 190 ? 34.27174 64.46597 64.67480 1.000 15.28000 607 GLU C CA 1
ATOM 3174 C C . GLU B 1 190 ? 34.93872 65.47000 63.74182 1.000 17.48000 607 GLU C C 1
ATOM 3175 O O . GLU B 1 190 ? 35.33371 66.55799 64.17285 1.000 15.03000 607 GLU C O 1
ATOM 3181 N N . PHE B 1 191 ? 35.08570 65.11604 62.46681 1.000 15.64000 608 PHE C N 1
ATOM 3182 C CA . PHE B 1 191 ? 35.71069 65.99207 61.48083 1.000 14.49000 608 PHE C CA 1
ATOM 3183 C C . PHE B 1 191 ? 35.40467 65.44810 60.09482 1.000 16.17000 608 PHE C C 1
ATOM 3184 O O . PHE B 1 191 ? 34.69868 64.44810 59.93880 1.000 17.97000 608 PHE C O 1
ATOM 3192 N N . ASP B 1 192 ? 35.96066 66.10814 59.08283 1.000 15.97000 609 ASP C N 1
ATOM 3193 C CA . ASP B 1 192 ? 35.87864 65.63417 57.71182 1.000 16.76000 609 ASP C CA 1
ATOM 3194 C C . ASP B 1 192 ? 37.18063 65.96120 56.99681 1.000 18.34000 609 ASP C C 1
ATOM 3195 O O . ASP B 1 192 ? 37.86763 66.92720 57.33583 1.000 18.06000 609 ASP C O 1
ATOM 3200 N N . ASN B 1 193 ? 37.51763 65.14023 56.00778 1.000 19.05000 610 ASN C N 1
ATOM 3201 C CA . ASN B 1 193 ? 38.73362 65.31327 55.22378 1.000 19.46000 610 ASN C CA 1
ATOM 3202 C C . ASN B 1 193 ? 38.34360 65.32130 53.75278 1.000 21.21000 610 ASN C C 1
ATOM 3203 O O . ASN B 1 193 ? 37.92660 64.28931 53.21176 1.000 17.36000 610 ASN C O 1
ATOM 3208 N N . TYR B 1 194 ? 38.47458 66.48732 53.11981 1.000 18.97000 611 TYR C N 1
ATOM 3209 C CA . TYR B 1 194 ? 38.08157 66.68636 51.72682 1.000 20.35000 611 TYR C CA 1
ATOM 3210 C C . TYR B 1 194 ? 36.63757 66.24135 51.50583 1.000 19.83000 611 TYR C C 1
ATOM 3211 O O . TYR B 1 194 ? 36.31756 65.50437 50.57381 1.000 17.18000 611 TYR C O 1
ATOM 3220 N N . GLY B 1 195 ? 35.75957 66.69532 52.40185 1.000 18.60000 612 GLY C N 1
ATOM 3221 C CA . GLY B 1 195 ? 34.34258 66.43231 52.29986 1.000 18.28000 612 GLY C CA 1
ATOM 3222 C C . GLY B 1 195 ? 33.89459 65.07729 52.79182 1.000 16.82000 612 GLY C C 1
ATOM 3223 O O . GLY B 1 195 ? 32.68259 64.82628 52.84083 1.000 15.91000 612 GLY C O 1
ATOM 3224 N N . ILE B 1 196 ? 34.81860 64.19229 53.15379 1.000 16.43000 613 ILE C N 1
ATOM 3225 C CA . ILE B 1 196 ? 34.47862 62.85527 53.63176 1.000 16.37000 613 ILE C CA 1
ATOM 3226 C C . ILE B 1 196 ? 34.40464 62.91423 55.15676 1.000 16.75000 613 ILE C C 1
ATOM 3227 O O . ILE B 1 196 ? 35.44564 63.10322 55.80675 1.000 16.99000 613 ILE C O 1
ATOM 3232 N N . PRO B 1 197 ? 33.23165 62.74620 55.75577 1.000 17.31000 614 PRO C N 1
ATOM 3233 C CA . PRO B 1 197 ? 33.12866 62.84616 57.21477 1.000 17.33000 614 PRO C CA 1
ATOM 3234 C C . PRO B 1 197 ? 33.76168 61.65215 57.90973 1.000 15.31000 614 PRO C C 1
ATOM 3235 O O . PRO B 1 197 ? 33.94268 60.57517 57.33470 1.000 14.61000 614 PRO C O 1
ATOM 3239 N N . PHE B 1 198 ? 34.10969 61.86612 59.17573 1.000 15.42000 615 PHE C N 1
ATOM 3240 C CA . PHE B 1 198 ? 34.65171 60.82410 60.03770 1.000 14.00000 615 PHE C CA 1
ATOM 3241 C C . PHE B 1 198 ? 33.89673 60.87206 61.35771 1.000 16.07000 615 PHE C C 1
ATOM 3242 O O . PHE B 1 198 ? 33.83173 61.92604 62.00174 1.000 15.15000 615 PHE C O 1
ATOM 3250 N N . TYR B 1 199 ? 33.30374 59.74304 61.74469 1.000 13.04000 616 TYR C N 1
ATOM 3251 C CA . TYR B 1 199 ? 32.44475 59.66700 62.91669 1.000 14.18000 616 TYR C CA 1
ATOM 3252 C C . TYR B 1 199 ? 33.13377 58.93098 64.05966 1.000 13.67000 616 TYR C C 1
ATOM 3253 O O . TYR B 1 199 ? 34.06378 58.14299 63.86363 1.000 12.10000 616 TYR C O 1
ATOM 3262 N N . LEU B 1 200 ? 32.64779 59.19494 65.26868 1.000 16.48000 617 LEU C N 1
ATOM 3263 C CA . LEU B 1 200 ? 33.22181 58.61691 66.47465 1.000 14.16000 617 LEU C CA 1
ATOM 3264 C C . LEU B 1 200 ? 32.10582 58.38987 67.47966 1.000 12.97000 617 LEU C C 1
ATOM 3265 O O . LEU B 1 200 ? 31.25081 59.25986 67.66070 1.000 14.89000 617 LEU C O 1
ATOM 3270 N N . SER B 1 201 ? 32.10484 57.22286 68.11463 1.000 13.60000 618 SER C N 1
ATOM 3271 C CA . SER B 1 201 ? 31.15785 56.91582 69.17463 1.000 14.99000 618 SER C CA 1
ATOM 3272 C C . SER B 1 201 ? 31.92287 56.61279 70.45361 1.000 13.65000 618 SER C C 1
ATOM 3273 O O . SER B 1 201 ? 33.01687 56.04280 70.42159 1.000 12.46000 618 SER C O 1
ATOM 3276 N N . LEU B 1 202 ? 31.32988 56.98175 71.58963 1.000 12.84000 619 LEU C N 1
ATOM 3277 C CA . LEU B 1 202 ? 32.03189 56.89572 72.86362 1.000 13.07000 619 LEU C CA 1
ATOM 3278 C C . LEU B 1 202 ? 31.26791 56.09169 73.90961 1.000 13.70000 619 LEU C C 1
ATOM 3279 O O . LEU B 1 202 ? 31.53993 56.23766 75.10361 1.000 10.64000 619 LEU C O 1
ATOM 3284 N N . GLN B 1 203 ? 30.32291 55.24569 73.50560 1.000 13.45000 620 GLN C N 1
ATOM 3285 C CA . GLN B 1 203 ? 29.57993 54.43266 74.45958 1.000 14.27000 620 GLN C CA 1
ATOM 3286 C C . GLN B 1 203 ? 29.61694 52.97267 74.03754 1.000 15.73000 620 GLN C C 1
ATOM 3287 O O . GLN B 1 203 ? 29.71693 52.65171 72.84953 1.000 13.93000 620 GLN C O 1
ATOM 3293 N N . GLN B 1 204 ? 29.52696 52.08964 75.02552 1.000 16.28000 621 GLN C N 1
ATOM 3294 C CA . GLN B 1 204 ? 29.51797 50.66565 74.73048 1.000 14.75000 621 GLN C CA 1
ATOM 3295 C C . GLN B 1 204 ? 28.30896 50.31867 73.86748 1.000 14.25000 621 GLN C C 1
ATOM 3296 O O . GLN B 1 204 ? 27.23196 50.90165 74.01651 1.000 14.06000 621 GLN C O 1
ATOM 3302 N N . ILE B 1 205 ? 28.51096 49.40469 72.92246 1.000 11.94000 622 ILE C N 1
ATOM 3303 C CA . ILE B 1 205 ? 27.48595 49.04871 71.94946 1.000 12.61000 622 ILE C CA 1
ATOM 3304 C C . ILE B 1 205 ? 26.73896 47.81369 72.43543 1.000 9.04000 622 ILE C C 1
ATOM 3305 O O . ILE B 1 205 ? 27.35598 46.80569 72.79740 1.000 11.03000 622 ILE C O 1
ATOM 3310 N N . ASP B 1 206 ? 25.41296 47.87468 72.41145 1.000 10.76000 623 ASP C N 1
ATOM 3311 C CA . ASP B 1 206 ? 24.62098 46.69767 72.75343 1.000 12.80000 623 ASP C CA 1
ATOM 3312 C C . ASP B 1 206 ? 24.89097 45.59170 71.74439 1.000 16.06000 623 ASP C C 1
ATOM 3313 O O . ASP B 1 206 ? 24.61996 45.74573 70.54840 1.000 19.34000 623 ASP C O 1
ATOM 3318 N N . THR B 1 207 ? 25.42699 44.47869 72.22236 1.000 15.41000 624 THR C N 1
ATOM 3319 C CA . THR B 1 207 ? 25.76299 43.38271 71.31232 1.000 15.00000 624 THR C CA 1
ATOM 3320 C C . THR B 1 207 ? 24.53199 42.64272 70.76832 1.000 18.52000 624 THR C C 1
ATOM 3321 O O . THR B 1 207 ? 24.72199 41.64474 70.06129 1.000 19.89000 624 THR C O 1
ATOM 3325 N N . GLN B 1 208 ? 23.31299 43.09670 71.05934 1.000 19.64000 625 GLN C N 1
ATOM 3326 C CA . GLN B 1 208 ? 22.08899 42.53671 70.49534 1.000 18.88000 625 GLN C CA 1
ATOM 3327 C C . GLN B 1 208 ? 21.54397 43.52373 69.46938 1.000 19.62000 625 GLN C C 1
ATOM 3328 O O . GLN B 1 208 ? 20.99196 44.56572 69.83541 1.000 18.73000 625 GLN C O 1
ATOM 3334 N N . GLN B 1 209 ? 21.70395 43.19677 68.18736 1.000 19.74000 626 GLN C N 1
ATOM 3335 C CA . GLN B 1 209 ? 21.30593 44.08379 67.10839 1.000 18.29000 626 GLN C CA 1
ATOM 3336 C C . GLN B 1 209 ? 20.49093 43.31282 66.08138 1.000 21.29000 626 GLN C C 1
ATOM 3337 O O . GLN B 1 209 ? 20.67194 42.10382 65.90235 1.000 18.78000 626 GLN C O 1
ATOM 3343 N N . GLY B 1 210 ? 19.59691 44.02983 65.39741 1.000 19.65000 627 GLY C N 1
ATOM 3344 C CA . GLY B 1 210 ? 18.75491 43.44685 64.37741 1.000 17.13000 627 GLY C CA 1
ATOM 3345 C C . GLY B 1 210 ? 19.36289 43.54989 62.99040 1.000 17.94000 627 GLY C C 1
ATOM 3346 O O . GLY B 1 210 ? 20.52888 43.90391 62.80640 1.000 15.91000 627 GLY C O 1
ATOM 3347 N N . ASN B 1 211 ? 18.53988 43.22491 61.99440 1.000 18.47000 628 ASN C N 1
ATOM 3348 C CA . ASN B 1 211 ? 18.96786 43.24395 60.60440 1.000 17.81000 628 ASN C CA 1
ATOM 3349 C C . ASN B 1 211 ? 18.93085 44.66497 60.04744 1.000 16.47000 628 ASN C C 1
ATOM 3350 O O . ASN B 1 211 ? 18.13584 45.50395 60.47947 1.000 16.66000 628 ASN C O 1
ATOM 3355 N N . TYR B 1 212 ? 19.79583 44.93000 59.06943 1.000 15.46000 629 TYR C N 1
ATOM 3356 C CA . TYR B 1 212 ? 19.91681 46.25202 58.46247 1.000 18.19000 629 TYR C CA 1
ATOM 3357 C C . TYR B 1 212 ? 19.59880 46.17406 56.97547 1.000 17.62000 629 TYR C C 1
ATOM 3358 O O . TYR B 1 212 ? 20.19180 45.37008 56.24844 1.000 15.93000 629 TYR C O 1
ATOM 3367 N N . GLU B 1 213 ? 18.67479 47.01906 56.53151 1.000 16.21000 630 GLU C N 1
ATOM 3368 C CA . GLU B 1 213 ? 18.32477 47.07610 55.12251 1.000 21.01000 630 GLU C CA 1
ATOM 3369 C C . GLU B 1 213 ? 19.54176 47.48313 54.29651 1.000 23.16000 630 GLU C C 1
ATOM 3370 O O . GLU B 1 213 ? 20.32475 48.34313 54.72152 1.000 24.14000 630 GLU C O 1
ATOM 3376 N N . PRO B 1 214 ? 19.72975 46.90617 53.11649 1.000 24.99000 631 PRO C N 1
ATOM 3377 C CA . PRO B 1 214 ? 20.91773 47.23020 52.32248 1.000 22.20000 631 PRO C CA 1
ATOM 3378 C C . PRO B 1 214 ? 20.78472 48.55622 51.59752 1.000 22.80000 631 PRO C C 1
ATOM 3379 O O . PRO B 1 214 ? 19.69571 48.98322 51.20955 1.000 24.58000 631 PRO C O 1
ATOM 3383 N N . THR B 1 215 ? 21.92571 49.21823 51.43953 1.000 23.71000 632 THR C N 1
ATOM 3384 C CA . THR B 1 215 ? 22.03769 50.44825 50.67356 1.000 21.55000 632 THR C CA 1
ATOM 3385 C C . THR B 1 215 ? 23.11968 50.27829 49.61854 1.000 19.97000 632 THR C C 1
ATOM 3386 O O . THR B 1 215 ? 24.06669 49.50729 49.79451 1.000 18.04000 632 THR C O 1
ATOM 3390 N N . THR B 1 216 ? 22.96566 50.99832 48.50556 1.000 24.00000 633 THR C N 1
ATOM 3391 C CA . THR B 1 216 ? 23.97765 50.94636 47.46055 1.000 19.87000 633 THR C CA 1
ATOM 3392 C C . THR B 1 216 ? 25.26265 51.65036 47.87556 1.000 20.53000 633 THR C C 1
ATOM 3393 O O . THR B 1 216 ? 26.32364 51.35938 47.31354 1.000 20.79000 633 THR C O 1
ATOM 3397 N N . GLU B 1 217 ? 25.19665 52.55133 48.85458 1.000 19.30000 634 GLU C N 1
ATOM 3398 C CA . GLU B 1 217 ? 26.41465 53.17832 49.35058 1.000 19.84000 634 GLU C CA 1
ATOM 3399 C C . GLU B 1 217 ? 27.16667 52.25330 50.29955 1.000 17.81000 634 GLU C C 1
ATOM 3400 O O . GLU B 1 217 ? 28.40167 52.29931 50.35154 1.000 15.50000 634 GLU C O 1
ATOM 3406 N N . ALA B 1 218 ? 26.44668 51.40028 51.03954 1.000 15.89000 635 ALA C N 1
ATOM 3407 C CA . ALA B 1 218 ? 27.10770 50.41826 51.89350 1.000 14.41000 635 ALA C CA 1
ATOM 3408 C C . ALA B 1 218 ? 27.90570 49.41629 51.07246 1.000 13.11000 635 ALA C C 1
ATOM 3409 O O . ALA B 1 218 ? 28.92571 48.89729 51.54544 1.000 11.94000 635 ALA C O 1
ATOM 3411 N N . TYR B 1 219 ? 27.44469 49.10932 49.85546 1.000 14.61000 636 TYR C N 1
ATOM 3412 C CA . TYR B 1 219 ? 28.25669 48.33235 48.92743 1.000 13.15000 636 TYR C CA 1
ATOM 3413 C C . TYR B 1 219 ? 29.50467 49.10737 48.52544 1.000 11.69000 636 TYR C C 1
ATOM 3414 O O . TYR B 1 219 ? 30.60568 48.54838 48.47941 1.000 11.97000 636 TYR C O 1
ATOM 3423 N N . ASN B 1 220 ? 29.34866 50.40338 48.23347 1.000 13.32000 637 ASN C N 1
ATOM 3424 C CA . ASN B 1 220 ? 30.47465 51.21140 47.76048 1.000 13.25000 637 ASN C CA 1
ATOM 3425 C C . ASN B 1 220 ? 31.56166 51.34438 48.81647 1.000 14.25000 637 ASN C C 1
ATOM 3426 O O . ASN B 1 220 ? 32.75466 51.30540 48.49146 1.000 14.65000 637 ASN C O 1
ATOM 3431 N N . VAL B 1 221 ? 31.17467 51.52334 50.08448 1.000 13.61000 638 VAL C N 1
ATOM 3432 C CA . VAL B 1 221 ? 32.15968 51.66632 51.15048 1.000 12.03000 638 VAL C CA 1
ATOM 3433 C C . VAL B 1 221 ? 32.66170 50.32831 51.66343 1.000 12.88000 638 VAL C C 1
ATOM 3434 O O . VAL B 1 221 ? 33.57371 50.30530 52.50542 1.000 10.52000 638 VAL C O 1
ATOM 3438 N N . GLY B 1 222 ? 32.08370 49.21732 51.20141 1.000 11.31000 639 GLY C N 1
ATOM 3439 C CA . GLY B 1 222 ? 32.50372 47.91431 51.66337 1.000 9.17000 639 GLY C CA 1
ATOM 3440 C C . GLY B 1 222 ? 31.89174 47.47427 52.97436 1.000 10.85000 639 GLY C C 1
ATOM 3441 O O . GLY B 1 222 ? 32.38876 46.52526 53.58733 1.000 7.63000 639 GLY C O 1
ATOM 3442 N N . ALA B 1 223 ? 30.82374 48.12925 53.42839 1.000 9.46000 640 ALA C N 1
ATOM 3443 C CA . ALA B 1 223 ? 30.24676 47.75821 54.71739 1.000 11.72000 640 ALA C CA 1
ATOM 3444 C C . ALA B 1 223 ? 29.42777 46.47420 54.61836 1.000 11.33000 640 ALA C C 1
ATOM 3445 O O . ALA B 1 223 ? 29.42679 45.66418 55.55034 1.000 10.62000 640 ALA C O 1
ATOM 3447 N N . MET B 1 224 ? 28.72676 46.26723 53.50437 1.000 9.89000 641 MET C N 1
ATOM 3448 C CA . MET B 1 224 ? 28.01676 45.02223 53.24234 1.000 11.54000 641 MET C CA 1
ATOM 3449 C C . MET B 1 224 ? 28.62176 44.32527 52.03432 1.000 12.83000 641 MET C C 1
ATOM 3450 O O . MET B 1 224 ? 28.77174 44.93230 50.97033 1.000 12.67000 641 MET C O 1
ATOM 3455 N N . LEU B 1 225 ? 28.96377 43.05327 52.20528 1.000 12.73000 642 LEU C N 1
ATOM 3456 C CA . LEU B 1 225 ? 29.53176 42.26230 51.12725 1.000 13.80000 642 LEU C CA 1
ATOM 3457 C C . LEU B 1 225 ? 28.47275 41.94932 50.07725 1.000 13.42000 642 LEU C C 1
ATOM 3458 O O . LEU B 1 225 ? 27.29276 41.76830 50.38826 1.000 13.54000 642 LEU C O 1
ATOM 3463 N N . ASN B 1 226 ? 28.89974 41.89436 48.82025 1.000 10.41000 643 ASN C N 1
ATOM 3464 C CA . ASN B 1 226 ? 28.03673 41.37938 47.76824 1.000 11.91000 643 ASN C CA 1
ATOM 3465 C C . ASN B 1 226 ? 28.91472 40.73742 46.70621 1.000 12.15000 643 ASN C C 1
ATOM 3466 O O . ASN B 1 226 ? 30.14472 40.79843 46.76020 1.000 12.36000 643 ASN C O 1
ATOM 3471 N N . THR B 1 227 ? 28.26272 40.10444 45.74220 1.000 12.84000 644 THR C N 1
ATOM 3472 C CA . THR B 1 227 ? 28.95571 39.29247 44.75517 1.000 9.61000 644 THR C CA 1
ATOM 3473 C C . THR B 1 227 ? 29.61469 40.17851 43.69819 1.000 10.72000 644 THR C C 1
ATOM 3474 O O . THR B 1 227 ? 28.97468 41.07452 43.13422 1.000 9.30000 644 THR C O 1
ATOM 3478 N N . ALA B 1 228 ? 30.90669 39.94452 43.46517 1.000 7.75000 645 ALA C N 1
ATOM 3479 C CA . ALA B 1 228 ? 31.66667 40.64356 42.42918 1.000 13.42000 645 ALA C CA 1
ATOM 3480 C C . ALA B 1 228 ? 31.52566 42.15755 42.54122 1.000 11.03000 645 ALA C C 1
ATOM 3481 O O . ALA B 1 228 ? 31.63264 42.88058 41.54724 1.000 9.21000 645 ALA C O 1
ATOM 3483 N N . THR B 1 229 ? 31.28267 42.65752 43.75224 1.000 10.45000 646 THR C N 1
ATOM 3484 C CA . THR B 1 229 ? 31.01266 44.07451 43.91828 1.000 10.15000 646 THR C CA 1
ATOM 3485 C C . THR B 1 229 ? 32.29366 44.80251 44.28729 1.000 13.78000 646 THR C C 1
ATOM 3486 O O . THR B 1 229 ? 32.88668 44.49849 45.32927 1.000 10.04000 646 THR C O 1
ATOM 3490 N N . PRO B 1 230 ? 32.74764 45.74954 43.48231 1.000 13.83000 647 PRO C N 1
ATOM 3491 C CA . PRO B 1 230 ? 33.97564 46.47154 43.80331 1.000 13.53000 647 PRO C CA 1
ATOM 3492 C C . PRO B 1 230 ? 33.71064 47.56551 44.82535 1.000 14.15000 647 PRO C C 1
ATOM 3493 O O . PRO B 1 230 ? 32.57764 47.98549 45.06237 1.000 12.24000 647 PRO C O 1
ATOM 3497 N N . LEU B 1 231 ? 34.79765 48.04650 45.40935 1.000 16.05000 648 LEU C N 1
ATOM 3498 C CA . LEU B 1 231 ? 34.72265 49.24848 46.21138 1.000 15.62000 648 LEU C CA 1
ATOM 3499 C C . LEU B 1 231 ? 34.51863 50.45250 45.29842 1.000 17.12000 648 LEU C C 1
ATOM 3500 O O . LEU B 1 231 ? 34.74461 50.38954 44.08741 1.000 15.58000 648 LEU C O 1
ATOM 3505 N N . LYS B 1 232 ? 34.07962 51.55948 45.89445 1.000 19.34000 649 LYS C N 1
ATOM 3506 C CA . LYS B 1 232 ? 33.85660 52.79350 45.14149 1.000 18.28000 649 LYS C CA 1
ATOM 3507 C C . LYS B 1 232 ? 33.95161 53.96148 46.11552 1.000 18.01000 649 LYS C C 1
ATOM 3508 O O . LYS B 1 232 ? 33.05161 54.15545 46.93953 1.000 19.14000 649 LYS C O 1
ATOM 3514 N N . LEU B 1 233 ? 35.03560 54.73049 46.02653 1.000 15.70000 650 LEU C N 1
ATOM 3515 C CA . LEU B 1 233 ? 35.28460 55.84146 46.93255 1.000 15.52000 650 LEU C CA 1
ATOM 3516 C C . LEU B 1 233 ? 35.55258 57.10949 46.13359 1.000 17.49000 650 LEU C C 1
ATOM 3517 O O . LEU B 1 233 ? 35.81557 57.07252 44.92558 1.000 17.78000 650 LEU C O 1
ATOM 3522 N N . HIS B 1 234 ? 35.49558 58.24447 46.82762 1.000 15.49000 651 HIS C N 1
ATOM 3523 C CA . HIS B 1 234 ? 35.75256 59.52549 46.19265 1.000 15.84000 651 HIS C CA 1
ATOM 3524 C C . HIS B 1 234 ? 37.23456 59.85650 46.26064 1.000 15.35000 651 HIS C C 1
ATOM 3525 O O . HIS B 1 234 ? 37.88457 59.64448 47.28763 1.000 12.30000 651 HIS C O 1
ATOM 3532 N N . LEU B 1 235 ? 37.76954 60.34753 45.14265 1.000 16.69000 652 LEU C N 1
ATOM 3533 C CA . LEU B 1 235 ? 39.12354 60.87855 45.11765 1.000 16.89000 652 LEU C CA 1
ATOM 3534 C C . LEU B 1 235 ? 39.20054 62.17453 45.91368 1.000 15.60000 652 LEU C C 1
ATOM 3535 O O . LEU B 1 235 ? 38.21853 62.90951 46.04571 1.000 19.84000 652 LEU C O 1
ATOM 3540 N N . ASN B 1 236 ? 40.38954 62.46752 46.42368 1.000 21.63000 653 ASN C N 1
ATO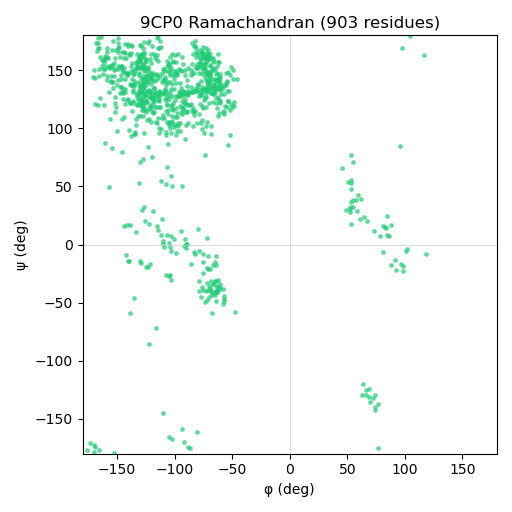M 3541 C CA . ASN B 1 236 ? 40.59754 63.67650 47.22071 1.000 20.53000 653 ASN C CA 1
ATOM 3542 C C . ASN B 1 236 ? 40.46452 64.89452 46.31774 1.000 21.44000 653 ASN C C 1
ATOM 3543 O O . ASN B 1 236 ? 41.38151 65.23055 45.56774 1.000 26.95000 653 ASN C O 1
ATOM 3548 N N . ALA B 1 237 ? 39.32051 65.56551 46.39078 1.000 21.62000 654 ALA C N 1
ATOM 3549 C CA . ALA B 1 237 ? 39.05249 66.72253 45.55381 1.000 20.94000 654 ALA C CA 1
ATOM 3550 C C . ALA B 1 237 ? 37.93249 67.56151 46.14885 1.000 24.06000 654 ALA C C 1
ATOM 3551 O O . ALA B 1 237 ? 37.45551 67.28347 47.25484 1.000 25.26000 654 ALA C O 1
ATOM 3553 N N . PRO C 1 8 ? 19.04886 14.32041 101.39037 1.000 28.22000 425 PRO D N 1
ATOM 3554 C CA . PRO C 1 8 ? 18.78984 14.65140 99.98537 1.000 21.61000 425 PRO D CA 1
ATOM 3555 C C . PRO C 1 8 ? 17.30384 14.87342 99.74540 1.000 21.10000 425 PRO D C 1
ATOM 3556 O O . PRO C 1 8 ? 16.51582 13.92343 99.78343 1.000 22.78000 425 PRO D O 1
ATOM 3560 N N . VAL C 1 9 ? 16.92685 16.13042 99.53939 1.000 16.09000 426 VAL D N 1
ATOM 3561 C CA . VAL C 1 9 ? 15.53685 16.54144 99.39242 1.000 15.80000 426 VAL D CA 1
ATOM 3562 C C . VAL C 1 9 ? 15.28982 16.90742 97.93442 1.000 19.28000 426 VAL D C 1
ATOM 3563 O O . VAL C 1 9 ? 16.09282 17.62841 97.32539 1.000 15.05000 426 VAL D O 1
ATOM 3567 N N . GLN C 1 10 ? 14.19281 16.39843 97.37245 1.000 15.77000 427 GLN D N 1
ATOM 3568 C CA . GLN C 1 10 ? 13.73678 16.82242 96.05745 1.000 19.13000 427 GLN D CA 1
ATOM 3569 C C . GLN C 1 10 ? 12.86780 18.06544 96.21446 1.000 17.89000 427 GLN D C 1
ATOM 3570 O O . GLN C 1 10 ? 12.02182 18.13046 97.11247 1.000 12.73000 427 GLN D O 1
ATOM 3576 N N . ILE C 1 11 ? 13.08880 19.05442 95.35244 1.000 16.11000 428 ILE D N 1
ATOM 3577 C CA . ILE C 1 11 ? 12.39682 20.33543 95.42644 1.000 15.95000 428 ILE D CA 1
ATOM 3578 C C . ILE C 1 11 ? 11.73379 20.60843 94.08845 1.000 17.50000 428 ILE D C 1
ATOM 3579 O O . ILE C 1 11 ? 12.37777 20.51441 93.03644 1.000 16.84000 428 ILE D O 1
ATOM 3584 N N . TYR C 1 12 ? 10.44980 20.95245 94.13048 1.000 15.78000 429 TYR D N 1
ATOM 3585 C CA . TYR C 1 12 ? 9.74978 21.43344 92.95349 1.000 14.30000 429 TYR D CA 1
ATOM 3586 C C . TYR C 1 12 ? 8.75080 22.49746 93.37050 1.000 13.65000 429 TYR D C 1
ATOM 3587 O O . TYR C 1 12 ? 8.41683 22.64248 94.54950 1.000 16.34000 429 TYR D O 1
ATOM 3596 N N . SER C 1 13 ? 8.26179 23.22345 92.37950 1.000 14.09000 430 SER D N 1
ATOM 3597 C CA . SER C 1 13 ? 7.33181 24.31847 92.59451 1.000 14.59000 430 SER D CA 1
ATOM 3598 C C . SER C 1 13 ? 6.77278 24.77946 91.25251 1.000 16.19000 430 SER D C 1
ATOM 3599 O O . SER C 1 13 ? 7.44776 24.66044 90.22150 1.000 14.00000 430 SER D O 1
ATOM 3602 N N . PRO C 1 14 ? 5.54879 25.29448 91.22453 1.000 17.95000 431 PRO D N 1
ATOM 3603 C CA . PRO C 1 14 ? 5.03577 25.92047 90.00454 1.000 13.79000 431 PRO D CA 1
ATOM 3604 C C . PRO C 1 14 ? 5.72378 27.24846 89.75351 1.000 17.71000 431 PRO D C 1
ATOM 3605 O O . PRO C 1 14 ? 6.10281 27.96446 90.68349 1.000 17.92000 431 PRO D O 1
ATOM 3609 N N . SER C 1 15 ? 5.87676 27.59044 88.48250 1.000 15.36000 432 SER D N 1
ATOM 3610 C CA . SER C 1 15 ? 6.48377 28.86543 88.14347 1.000 17.07000 432 SER D CA 1
ATOM 3611 C C . SER C 1 15 ? 5.41578 29.93144 87.94349 1.000 17.05000 432 SER D C 1
ATOM 3612 O O . SER C 1 15 ? 4.28677 29.64245 87.53951 1.000 18.37000 432 SER D O 1
ATOM 3615 N N . LEU C 1 16 ? 5.78380 31.17544 88.25146 1.000 18.55000 433 LEU D N 1
ATOM 3616 C CA . LEU C 1 16 ? 4.85281 32.30345 88.00947 1.000 19.65000 433 LEU D CA 1
ATOM 3617 C C . LEU C 1 16 ? 4.82579 32.56344 86.50347 1.000 22.06000 433 LEU D C 1
ATOM 3618 O O . LEU C 1 16 ? 5.77677 32.15142 85.81445 1.000 18.87000 433 LEU D O 1
ATOM 3623 N N . PHE C 1 17 ? 3.78378 33.24144 86.02748 1.000 21.85000 434 PHE D N 1
ATOM 3624 C CA . PHE C 1 17 ? 3.68876 33.57443 84.58548 1.000 22.60000 434 PHE D CA 1
ATOM 3625 C C . PHE C 1 17 ? 4.92976 34.36641 84.17045 1.000 24.48000 434 PHE D C 1
ATOM 3626 O O . PHE C 1 17 ? 5.10978 35.49541 84.66143 1.000 25.79000 434 PHE D O 1
ATOM 3634 N N . GLY C 1 18 ? 5.75573 33.78839 83.29844 1.000 23.88000 435 GLY D N 1
ATOM 3635 C CA . GLY C 1 18 ? 6.93073 34.51237 82.77440 1.000 24.71000 435 GLY D CA 1
ATOM 3636 C C . GLY C 1 18 ? 8.16175 34.41036 83.65938 1.000 20.07000 435 GLY D C 1
ATOM 3637 O O . GLY C 1 18 ? 9.13875 35.11535 83.35935 1.000 20.17000 435 GLY D O 1
ATOM 3638 N N . GLU C 1 19 ? 8.13476 33.58337 84.70639 1.000 17.61000 436 GLU D N 1
ATOM 3639 C CA . GLU C 1 19 ? 9.28178 33.56137 85.60537 1.000 19.30000 436 GLU D CA 1
ATOM 3640 C C . GLU C 1 19 ? 10.52476 33.07434 84.87234 1.000 18.27000 436 GLU D C 1
ATOM 3641 O O . GLU C 1 19 ? 10.45173 32.08334 84.13636 1.000 16.31000 436 GLU D O 1
ATOM 3647 N N . PRO C 1 20 ? 11.67177 33.74033 85.03431 1.000 18.98000 437 PRO D N 1
ATOM 3648 C CA . PRO C 1 20 ? 12.90275 33.25431 84.40329 1.000 16.85000 437 PRO D CA 1
ATOM 3649 C C . PRO C 1 20 ? 13.37075 31.94431 85.01030 1.000 13.27000 437 PRO D C 1
ATOM 3650 O O . PRO C 1 20 ? 13.15077 31.65832 86.18930 1.000 14.26000 437 PRO D O 1
ATOM 3654 N N . ALA C 1 21 ? 14.02772 31.14229 84.18229 1.000 12.14000 438 ALA D N 1
ATOM 3655 C CA . ALA C 1 21 ? 14.66471 29.93029 84.66629 1.000 12.36000 438 ALA D CA 1
ATOM 3656 C C . ALA C 1 21 ? 15.98073 30.26428 85.36126 1.000 13.83000 438 ALA D C 1
ATOM 3657 O O . ALA C 1 21 ? 16.55774 31.34527 85.17724 1.000 10.78000 438 ALA D O 1
ATOM 3659 N N . LEU C 1 22 ? 16.44274 29.32028 86.18126 1.000 13.33000 439 LEU D N 1
ATOM 3660 C CA . LEU C 1 22 ? 17.68375 29.50327 86.92123 1.000 10.72000 439 LEU D CA 1
ATOM 3661 C C . LEU C 1 22 ? 18.84074 29.82925 85.98620 1.000 10.24000 439 LEU D C 1
ATOM 3662 O O . LEU C 1 22 ? 19.00771 29.20124 84.93921 1.000 9.95000 439 LEU D O 1
ATOM 3667 N N . TYR C 1 23 ? 19.67276 30.78624 86.39018 1.000 8.78000 440 TYR D N 1
ATOM 3668 C CA . TYR C 1 23 ? 20.85175 31.13522 85.61115 1.000 10.44000 440 TYR D CA 1
ATOM 3669 C C . TYR C 1 23 ? 22.01177 31.47321 86.53012 1.000 9.66000 440 TYR D C 1
ATOM 3670 O O . TYR C 1 23 ? 21.86680 31.57523 87.75612 1.000 9.98000 440 TYR D O 1
ATOM 3679 N N . GLY C 1 24 ? 23.17676 31.64719 85.91309 1.000 11.25000 441 GLY D N 1
ATOM 3680 C CA . GLY C 1 24 ? 24.39678 31.97218 86.62306 1.000 8.49000 441 GLY D CA 1
ATOM 3681 C C . GLY C 1 24 ? 24.81179 33.40818 86.36604 1.000 9.55000 441 GLY D C 1
ATOM 3682 O O . GLY C 1 24 ? 24.54578 33.96517 85.30004 1.000 7.47000 441 GLY D O 1
ATOM 3683 N N . SER C 1 25 ? 25.46382 34.00718 87.35502 1.000 8.09000 442 SER D N 1
ATOM 3684 C CA . SER C 1 25 ? 26.01384 35.34317 87.19699 1.000 9.41000 442 SER D CA 1
ATOM 3685 C C . SER C 1 25 ? 27.40185 35.40416 87.81296 1.000 8.49000 442 SER D C 1
ATOM 3686 O O . SER C 1 25 ? 27.74386 34.61816 88.70096 1.000 8.73000 442 SER D O 1
ATOM 3689 N N . THR C 1 26 ? 28.21185 36.32714 87.29394 1.000 8.76000 443 THR D N 1
ATOM 3690 C CA . THR C 1 26 ? 29.51587 36.64613 87.85091 1.000 11.16000 443 THR D CA 1
ATOM 3691 C C . THR C 1 26 ? 29.66189 38.15813 87.88789 1.000 10.27000 443 THR D C 1
ATOM 3692 O O . THR C 1 26 ? 29.20788 38.85413 86.97689 1.000 8.20000 443 THR D O 1
ATOM 3696 N N . ALA C 1 27 ? 30.27092 38.66513 88.96087 1.000 10.86000 444 ALA D N 1
ATOM 3697 C CA . ALA C 1 27 ? 30.38494 40.10613 89.13685 1.000 10.09000 444 ALA D CA 1
ATOM 3698 C C . ALA C 1 27 ? 31.78395 40.54112 89.55282 1.000 9.63000 444 ALA D C 1
ATOM 3699 O O . ALA C 1 27 ? 31.96898 41.70912 89.91880 1.000 10.20000 444 ALA D O 1
ATOM 3701 N N . THR C 1 28 ? 32.77394 39.65311 89.49680 1.000 10.68000 445 THR D N 1
ATOM 3702 C CA . THR C 1 28 ? 34.10195 39.93110 90.02377 1.000 11.55000 445 THR D CA 1
ATOM 3703 C C . THR C 1 28 ? 35.15593 39.69507 88.95175 1.000 13.35000 445 THR D C 1
ATOM 3704 O O . THR C 1 28 ? 35.18990 38.62806 88.33076 1.000 11.86000 445 THR D O 1
ATOM 3708 N N . ILE C 1 29 ? 36.01994 40.69206 88.74872 1.000 12.90000 446 ILE D N 1
ATOM 3709 C CA . ILE C 1 29 ? 37.19392 40.57203 87.88770 1.000 13.34000 446 ILE D CA 1
ATOM 3710 C C . ILE C 1 29 ? 38.34494 41.26902 88.59567 1.000 11.19000 446 ILE D C 1
ATOM 3711 O O . ILE C 1 29 ? 38.24796 42.45903 88.90966 1.000 12.46000 446 ILE D O 1
ATOM 3716 N N . GLY C 1 30 ? 39.42294 40.53601 88.85665 1.000 10.92000 447 GLY D N 1
ATOM 3717 C CA . GLY C 1 30 ? 40.51896 41.10801 89.62263 1.000 13.63000 447 GLY D CA 1
ATOM 3718 C C . GLY C 1 30 ? 40.10099 41.32303 91.06563 1.000 16.24000 447 GLY D C 1
ATOM 3719 O O . GLY C 1 30 ? 39.53600 40.43304 91.71265 1.000 15.96000 447 GLY D O 1
ATOM 3720 N N . GLN C 1 31 ? 40.36702 42.52103 91.57761 1.000 14.79000 448 GLN D N 1
ATOM 3721 C CA . GLN C 1 31 ? 39.97005 42.90405 92.92562 1.000 17.62000 448 GLN D CA 1
ATOM 3722 C C . GLN C 1 31 ? 38.59906 43.56207 92.96064 1.000 14.48000 448 GLN D C 1
ATOM 3723 O O . GLN C 1 31 ? 38.16609 44.00909 94.02964 1.000 11.60000 448 GLN D O 1
ATOM 3729 N N . ARG C 1 32 ? 37.91104 43.62707 91.82565 1.000 11.32000 449 ARG D N 1
ATOM 3730 C CA . ARG C 1 32 ? 36.61905 44.29208 91.76267 1.000 10.01000 449 ARG D CA 1
ATOM 3731 C C . ARG C 1 32 ? 35.52605 43.37510 92.30271 1.000 12.38000 449 ARG D C 1
ATOM 3732 O O . ARG C 1 32 ? 35.51703 42.17010 92.03472 1.000 12.79000 449 ARG D O 1
ATOM 3740 N N . VAL C 1 33 ? 34.62007 43.95412 93.07872 1.000 6.52000 450 VAL D N 1
ATOM 3741 C CA . VAL C 1 33 ? 33.40107 43.28914 93.53275 1.000 8.55000 450 VAL D CA 1
ATOM 3742 C C . VAL C 1 33 ? 32.24007 44.17815 93.11377 1.000 6.82000 450 VAL D C 1
ATOM 3743 O O . VAL C 1 33 ? 32.43208 45.37615 92.84475 1.000 5.61000 450 VAL D O 1
ATOM 3747 N N . PRO C 1 34 ? 31.02507 43.63817 93.03780 1.000 6.39000 451 PRO D N 1
ATOM 3748 C CA . PRO C 1 34 ? 29.87407 44.49618 92.73681 1.000 6.82000 451 PRO D CA 1
ATOM 3749 C C . PRO C 1 34 ? 29.66011 45.54619 93.81881 1.000 10.94000 451 PRO D C 1
ATOM 3750 O O . PRO C 1 34 ? 30.19813 45.46320 94.92880 1.000 8.35000 451 PRO D O 1
ATOM 3754 N N . VAL C 1 35 ? 28.85811 46.55620 93.46881 1.000 11.85000 452 VAL D N 1
ATOM 3755 C CA . VAL C 1 35 ? 28.42915 47.54322 94.45381 1.000 11.23000 452 VAL D CA 1
ATOM 3756 C C . VAL C 1 35 ? 27.32416 46.97524 95.33984 1.000 14.09000 452 VAL D C 1
ATOM 3757 O O . VAL C 1 35 ? 27.35419 47.12925 96.56684 1.000 13.49000 452 VAL D O 1
ATOM 3761 N N . ALA C 1 36 ? 26.34214 46.30525 94.73787 1.000 13.28000 453 ALA D N 1
ATOM 3762 C CA . ALA C 1 36 ? 25.22014 45.73427 95.47290 1.000 13.37000 453 ALA D CA 1
ATOM 3763 C C . ALA C 1 36 ? 24.87811 44.37227 94.89092 1.000 13.37000 453 ALA D C 1
ATOM 3764 O O . ALA C 1 36 ? 24.62609 44.25726 93.68793 1.000 13.22000 453 ALA D O 1
ATOM 3766 N N . ALA C 1 37 ? 24.85212 43.34828 95.74093 1.000 13.48000 454 ALA D N 1
ATOM 3767 C CA . ALA C 1 37 ? 24.59009 42.00027 95.25795 1.000 10.34000 454 ALA D CA 1
ATOM 3768 C C . ALA C 1 37 ? 24.23810 41.10529 96.43297 1.000 12.75000 454 ALA D C 1
ATOM 3769 O O . ALA C 1 37 ? 24.50713 41.43630 97.59396 1.000 11.36000 454 ALA D O 1
ATOM 3771 N N . VAL C 1 38 ? 23.60808 39.97030 96.11399 1.000 9.73000 455 VAL D N 1
ATOM 3772 C CA . VAL C 1 38 ? 23.40409 38.93431 97.11301 1.000 10.45000 455 VAL D CA 1
ATOM 3773 C C . VAL C 1 38 ? 24.74709 38.27430 97.39199 1.000 10.97000 455 VAL D C 1
ATOM 3774 O O . VAL C 1 38 ? 25.53707 38.02328 96.47097 1.000 8.13000 455 VAL D O 1
ATOM 3778 N N . CYS C 1 39 ? 25.03811 38.03031 98.66898 1.000 11.55000 456 CYS D N 1
ATOM 3779 C CA . CYS C 1 39 ? 26.34411 37.51029 99.04096 1.000 11.56000 456 CYS D CA 1
ATOM 3780 C C . CYS C 1 39 ? 26.19711 36.25830 99.89198 1.000 11.38000 456 CYS D C 1
ATOM 3781 O O . CYS C 1 39 ? 25.18813 36.06332 100.57300 1.000 13.78000 456 CYS D O 1
ATOM 3784 N N . MET C 1 40 ? 27.22410 35.41529 99.85197 1.000 12.87000 457 MET D N 1
ATOM 3785 C CA . MET C 1 40 ? 27.30911 34.23530 100.70198 1.000 12.13000 457 MET D CA 1
ATOM 3786 C C . MET C 1 40 ? 28.69812 34.19929 101.31495 1.000 14.93000 457 MET D C 1
ATOM 3787 O O . MET C 1 40 ? 29.69710 34.17127 100.58793 1.000 12.21000 457 MET D O 1
ATOM 3792 N N . GLN C 1 41 ? 28.75815 34.22330 102.64195 1.000 13.81000 458 GLN D N 1
ATOM 3793 C CA . GLN C 1 41 ? 30.01516 34.18929 103.36992 1.000 13.40000 458 GLN D CA 1
ATOM 3794 C C . GLN C 1 41 ? 30.24316 32.81630 103.99093 1.000 14.91000 458 GLN D C 1
ATOM 3795 O O . GLN C 1 41 ? 29.29715 32.07031 104.26996 1.000 13.98000 458 GLN D O 1
ATOM 3801 N N . ALA C 1 42 ? 31.51516 32.48428 104.19491 1.000 12.42000 459 ALA D N 1
ATOM 3802 C CA . ALA C 1 42 ? 31.85515 31.19428 104.77092 1.000 13.79000 459 ALA D CA 1
ATOM 3803 C C . ALA C 1 42 ? 31.51218 31.16530 106.25392 1.000 16.39000 459 ALA D C 1
ATOM 3804 O O . ALA C 1 42 ? 31.79521 32.11231 106.98991 1.000 13.87000 459 ALA D O 1
ATOM 3806 N N . VAL C 1 43 ? 30.87518 30.07732 106.68995 1.000 17.58000 460 VAL D N 1
ATOM 3807 C CA . VAL C 1 43 ? 30.63921 29.90434 108.11695 1.000 15.54000 460 VAL D CA 1
ATOM 3808 C C . VAL C 1 43 ? 31.98922 29.86033 108.81293 1.000 18.08000 460 VAL D C 1
ATOM 3809 O O . VAL C 1 43 ? 32.86420 29.05731 108.46392 1.000 21.28000 460 VAL D O 1
ATOM 3813 N N . GLY C 1 44 ? 32.17925 30.75433 109.77691 1.000 22.25000 461 GLY D N 1
ATOM 3814 C CA . GLY C 1 44 ? 33.47827 30.88232 110.41288 1.000 20.40000 461 GLY D CA 1
ATOM 3815 C C . GLY C 1 44 ? 34.58025 31.28230 109.45886 1.000 21.45000 461 GLY D C 1
ATOM 3816 O O . GLY C 1 44 ? 35.69925 30.76429 109.55684 1.000 25.93000 461 GLY D O 1
ATOM 3817 N N . GLY C 1 45 ? 34.28924 32.18729 108.52685 1.000 19.08000 462 GLY D N 1
ATOM 3818 C CA . GLY C 1 45 ? 35.30123 32.63627 107.58683 1.000 18.07000 462 GLY D CA 1
ATOM 3819 C C . GLY C 1 45 ? 34.99824 34.02727 107.07582 1.000 18.27000 462 GLY D C 1
ATOM 3820 O O . GLY C 1 45 ? 33.90225 34.55928 107.25884 1.000 17.99000 462 GLY D O 1
ATOM 3821 N N . ALA C 1 46 ? 36.00323 34.61525 106.42779 1.000 17.55000 463 ALA D N 1
ATOM 3822 C CA . ALA C 1 46 ? 35.87024 35.92324 105.80178 1.000 17.27000 463 ALA D CA 1
ATOM 3823 C C . ALA C 1 46 ? 35.80420 35.83923 104.27978 1.000 16.56000 463 ALA D C 1
ATOM 3824 O O . ALA C 1 46 ? 35.83420 36.87722 103.60977 1.000 14.97000 463 ALA D O 1
ATOM 3826 N N . GLN C 1 47 ? 35.71117 34.63522 103.71680 1.000 19.02000 464 GLN D N 1
ATOM 3827 C CA . GLN C 1 47 ? 35.60814 34.49121 102.27080 1.000 14.92000 464 GLN D CA 1
ATOM 3828 C C . GLN C 1 47 ? 34.16014 34.67022 101.82883 1.000 15.64000 464 GLN D C 1
ATOM 3829 O O . GLN C 1 47 ? 33.22215 34.31924 102.55085 1.000 14.58000 464 GLN D O 1
ATOM 3835 N N . LYS C 1 48 ? 33.98212 35.22021 100.62883 1.000 12.75000 465 LYS D N 1
ATOM 3836 C CA . LYS C 1 48 ? 32.66611 35.62222 100.15485 1.000 11.22000 465 LYS D CA 1
ATOM 3837 C C . LYS C 1 48 ? 32.52708 35.32621 98.66586 1.000 12.53000 465 LYS D C 1
ATOM 3838 O O . LYS C 1 48 ? 33.49706 35.40119 97.90584 1.000 9.39000 465 LYS D O 1
ATOM 3844 N N . VAL C 1 49 ? 31.30206 35.00122 98.25389 1.000 11.12000 466 VAL D N 1
ATOM 3845 C CA . VAL C 1 49 ? 30.94703 34.88021 96.84689 1.000 11.26000 466 VAL D CA 1
ATOM 3846 C C . VAL C 1 49 ? 29.73104 35.76322 96.60191 1.000 10.77000 466 VAL D C 1
ATOM 3847 O O . VAL C 1 49 ? 29.03106 36.16224 97.53492 1.000 9.69000 466 VAL D O 1
ATOM 3851 N N . TYR C 1 50 ? 29.50402 36.09521 95.33291 1.000 8.32000 467 TYR D N 1
ATOM 3852 C CA . TYR C 1 50 ? 28.47502 37.05322 94.95792 1.000 8.28000 467 TYR D CA 1
ATOM 3853 C C . TYR C 1 50 ? 27.59999 36.48822 93.85095 1.000 8.03000 467 TYR D C 1
ATOM 3854 O O . TYR C 1 50 ? 27.99396 35.57621 93.12395 1.000 6.77000 467 TYR D O 1
ATOM 3863 N N . THR C 1 51 ? 26.38900 37.03424 93.74897 1.000 7.24000 468 THR D N 1
ATOM 3864 C CA . THR C 1 51 ? 25.47497 36.65924 92.68799 1.000 7.16000 468 THR D CA 1
ATOM 3865 C C . THR C 1 51 ? 24.42098 37.73825 92.52900 1.000 6.79000 468 THR D C 1
ATOM 3866 O O . THR C 1 51 ? 24.21401 38.57726 93.41100 1.000 7.04000 468 THR D O 1
ATOM 3870 N N . TYR C 1 52 ? 23.76595 37.70224 91.37302 1.000 5.38000 469 TYR D N 1
ATOM 3871 C CA . TYR C 1 52 ? 22.54096 38.43526 91.12103 1.000 6.03000 469 TYR D CA 1
ATOM 3872 C C . TYR C 1 52 ? 21.36194 37.47927 91.00307 1.000 5.69000 469 TYR D C 1
ATOM 3873 O O . TYR C 1 52 ? 20.23594 37.92228 90.75809 1.000 5.99000 469 TYR D O 1
ATOM 3882 N N . SER C 1 53 ? 21.59993 36.18127 91.15008 1.000 10.53000 470 SER D N 1
ATOM 3883 C CA . SER C 1 53 ? 20.54291 35.18728 90.99411 1.000 8.81000 470 SER D CA 1
ATOM 3884 C C . SER C 1 53 ? 19.67794 35.15831 92.24213 1.000 8.65000 470 SER D C 1
ATOM 3885 O O . SER C 1 53 ? 20.17296 34.91731 93.34612 1.000 8.45000 470 SER D O 1
ATOM 3888 N N . LEU C 1 54 ? 18.39094 35.42932 92.06615 1.000 11.91000 471 LEU D N 1
ATOM 3889 C CA . LEU C 1 54 ? 17.40596 35.18634 93.11018 1.000 13.75000 471 LEU D CA 1
ATOM 3890 C C . LEU C 1 54 ? 16.07894 34.90335 92.42521 1.000 12.92000 471 LEU D C 1
ATOM 3891 O O . LEU C 1 54 ? 15.55794 35.75635 91.70321 1.000 14.32000 471 LEU D O 1
ATOM 3896 N N . ARG C 1 55 ? 15.54493 33.70036 92.63423 1.000 14.47000 472 ARG D N 1
ATOM 3897 C CA . ARG C 1 55 ? 14.32491 33.26637 91.96926 1.000 10.86000 472 ARG D CA 1
ATOM 3898 C C . ARG C 1 55 ? 13.36792 32.70640 93.00829 1.000 10.61000 472 ARG D C 1
ATOM 3899 O O . ARG C 1 55 ? 13.69493 31.73740 93.69629 1.000 8.07000 472 ARG D O 1
ATOM 3907 N N . GLU C 1 56 ? 12.19293 33.31741 93.10831 1.000 9.49000 473 GLU D N 1
ATOM 3908 C CA . GLU C 1 56 ? 11.18095 32.87643 94.04833 1.000 14.25000 473 GLU D CA 1
ATOM 3909 C C . GLU C 1 56 ? 10.63492 31.51644 93.64236 1.000 13.51000 473 GLU D C 1
ATOM 3910 O O . GLU C 1 56 ? 10.35789 31.26343 92.46437 1.000 15.09000 473 GLU D O 1
ATOM 3916 N N . LEU C 1 57 ? 10.50493 30.63245 94.62637 1.000 13.65000 474 LEU D N 1
ATOM 3917 C CA . LEU C 1 57 ? 9.78891 29.36846 94.47240 1.000 13.98000 474 LEU D CA 1
ATOM 3918 C C . LEU C 1 57 ? 8.40093 29.59148 95.05943 1.000 15.50000 474 LEU D C 1
ATOM 3919 O O . LEU C 1 57 ? 8.19795 29.48550 96.26843 1.000 15.52000 474 LEU D O 1
ATOM 3924 N N . LEU C 1 58 ? 7.44491 29.94448 94.20644 1.000 14.12000 475 LEU D N 1
ATOM 3925 C CA . LEU C 1 58 ? 6.08093 30.10951 94.68347 1.000 19.56000 475 LEU D CA 1
ATOM 3926 C C . LEU C 1 58 ? 5.50091 28.73452 94.98250 1.000 16.94000 475 LEU D C 1
ATOM 3927 O O . LEU C 1 58 ? 5.40288 27.88751 94.08851 1.000 20.56000 475 LEU D O 1
ATOM 3932 N N . ASP C 1 59 ? 5.14494 28.51254 96.24451 1.000 21.95000 476 ASP D N 1
ATOM 3933 C CA . ASP C 1 59 ? 4.57293 27.25755 96.71853 1.000 18.50000 476 ASP D CA 1
ATOM 3934 C C . ASP C 1 59 ? 5.44391 26.05453 96.38253 1.000 15.21000 476 ASP D C 1
ATOM 3935 O O . ASP C 1 59 ? 5.07088 25.24153 95.52654 1.000 17.01000 476 ASP D O 1
ATOM 3940 N N . PRO C 1 60 ? 6.59592 25.89753 97.02450 1.000 13.56000 477 PRO D N 1
ATOM 3941 C CA . PRO C 1 60 ? 7.43490 24.72551 96.76750 1.000 13.25000 477 PRO D CA 1
ATOM 3942 C C . PRO C 1 60 ? 6.95290 23.50853 97.54352 1.000 15.64000 477 PRO D C 1
ATOM 3943 O O . PRO C 1 60 ? 6.10192 23.58755 98.43254 1.000 15.45000 477 PRO D O 1
ATOM 3947 N N . VAL C 1 61 ? 7.53188 22.36652 97.18552 1.000 13.33000 478 VAL D N 1
ATOM 3948 C CA . VAL C 1 61 ? 7.27988 21.09653 97.85254 1.000 17.29000 478 VAL D CA 1
ATOM 3949 C C . VAL C 1 61 ? 8.61487 20.38551 98.03052 1.000 17.38000 478 VAL D C 1
ATOM 3950 O O . VAL C 1 61 ? 9.45285 20.36949 97.12150 1.000 12.64000 478 VAL D O 1
ATOM 3954 N N . PHE C 1 62 ? 8.80989 19.79852 99.20752 1.000 12.22000 479 PHE D N 1
ATOM 3955 C CA . PHE C 1 62 ? 10.04789 19.13151 99.58651 1.000 13.25000 479 PHE D CA 1
ATOM 3956 C C . PHE C 1 62 ? 9.76887 17.65552 99.83253 1.000 18.22000 479 PHE D C 1
ATOM 3957 O O . PHE C 1 62 ? 8.84788 17.31754 100.58155 1.000 17.25000 479 PHE D O 1
ATOM 3965 N N . VAL C 1 63 ? 10.55485 16.78450 99.19852 1.000 16.83000 480 VAL D N 1
ATOM 3966 C CA . VAL C 1 63 ? 10.35183 15.34050 99.26754 1.000 19.94000 480 VAL D CA 1
ATOM 3967 C C . VAL C 1 63 ? 11.67783 14.66949 99.59752 1.000 21.20000 480 VAL D C 1
ATOM 3968 O O . VAL C 1 63 ? 12.69482 14.95147 98.95549 1.000 17.37000 480 VAL D O 1
ATOM 3972 N N . GLN C 1 64 ? 11.66584 13.77450 100.58653 1.000 19.55000 481 GLN D N 1
ATOM 3973 C CA . GLN C 1 64 ? 12.82484 12.95249 100.92151 1.000 22.21000 481 GLN D CA 1
ATOM 3974 C C . GLN C 1 64 ? 12.40782 11.49349 100.96154 1.000 22.71000 481 GLN D C 1
ATOM 3975 O O . GLN C 1 64 ? 11.54883 11.11251 101.76756 1.000 25.48000 481 GLN D O 1
ATOM 3981 N N . ASN C 1 65 ? 13.02579 10.68348 100.10053 1.000 27.25000 482 ASN D N 1
ATOM 3982 C CA . ASN C 1 65 ? 12.76077 9.24748 100.00155 1.000 27.92000 482 ASN D CA 1
ATOM 3983 C C . ASN C 1 65 ? 11.27276 8.96550 99.81659 1.000 25.24000 482 ASN D C 1
ATOM 3984 O O . ASN C 1 65 ? 10.73076 7.98751 100.33761 1.000 27.24000 482 ASN D O 1
ATOM 3989 N N . GLY C 1 66 ? 10.60576 9.83750 99.06459 1.000 22.11000 483 GLY D N 1
ATOM 3990 C CA . GLY C 1 66 ? 9.20975 9.63151 98.74363 1.000 24.22000 483 GLY D CA 1
ATOM 3991 C C . GLY C 1 66 ? 8.23677 10.12254 99.78364 1.000 22.19000 483 GLY D C 1
ATOM 3992 O O . GLY C 1 66 ? 7.10877 9.62655 99.84467 1.000 24.63000 483 GLY D O 1
ATOM 3993 N N . ASN C 1 67 ? 8.63580 11.08654 100.60862 1.000 21.36000 484 ASN D N 1
ATOM 3994 C CA . ASN C 1 67 ? 7.77183 11.62056 101.65363 1.000 20.90000 484 ASN D CA 1
ATOM 3995 C C . ASN C 1 67 ? 7.88285 13.13556 101.68562 1.000 16.86000 484 ASN D C 1
ATOM 3996 O O . ASN C 1 67 ? 8.97486 13.67655 101.88059 1.000 17.76000 484 ASN D O 1
ATOM 4001 N N . ILE C 1 68 ? 6.74886 13.80457 101.50063 1.000 15.06000 485 ILE D N 1
ATOM 4002 C CA . ILE C 1 68 ? 6.65188 15.25158 101.63262 1.000 13.44000 485 ILE D CA 1
ATOM 4003 C C . ILE C 1 68 ? 7.00992 15.61859 103.07061 1.000 19.35000 485 ILE D C 1
ATOM 4004 O O . ILE C 1 68 ? 6.28193 15.26661 104.00263 1.000 14.63000 485 ILE D O 1
ATOM 4009 N N . ILE C 1 69 ? 8.12993 16.31657 103.26058 1.000 16.90000 486 ILE D N 1
ATOM 4010 C CA . ILE C 1 69 ? 8.58996 16.68458 104.59356 1.000 18.52000 486 ILE D CA 1
ATOM 4011 C C . ILE C 1 69 ? 8.53098 18.19658 104.75455 1.000 19.37000 486 ILE D C 1
ATOM 4012 O O . ILE C 1 69 ? 8.55597 18.96157 103.78354 1.000 18.92000 486 ILE D O 1
ATOM 4017 N N . ASP C 1 70 ? 8.47702 18.62360 106.01854 1.000 18.39000 487 ASP D N 1
ATOM 4018 C CA . ASP C 1 70 ? 8.58804 20.03060 106.40153 1.000 22.15000 487 ASP D CA 1
ATOM 4019 C C . ASP C 1 70 ? 10.03205 20.30259 106.80149 1.000 21.82000 487 ASP D C 1
ATOM 4020 O O . ASP C 1 70 ? 10.46307 19.95259 107.90149 1.000 21.07000 487 ASP D O 1
ATOM 4025 N N . ILE C 1 71 ? 10.77204 20.96857 105.91647 1.000 20.26000 488 ILE D N 1
ATOM 4026 C CA . ILE C 1 71 ? 12.20905 21.10955 106.10944 1.000 20.68000 488 ILE D CA 1
ATOM 4027 C C . ILE C 1 71 ? 12.52209 22.03156 107.28842 1.000 20.35000 488 ILE D C 1
ATOM 4028 O O . ILE C 1 71 ? 13.61810 21.96755 107.85840 1.000 19.37000 488 ILE D O 1
ATOM 4033 N N . THR C 1 72 ? 11.57211 22.87558 107.68043 1.000 18.14000 489 THR D N 1
ATOM 4034 C CA . THR C 1 72 ? 11.71514 23.76159 108.82542 1.000 20.79000 489 THR D CA 1
ATOM 4035 C C . THR C 1 72 ? 11.47716 23.05961 110.15943 1.000 23.41000 489 THR D C 1
ATOM 4036 O O . THR C 1 72 ? 11.32919 23.74062 111.17943 1.000 26.31000 489 THR D O 1
ATOM 4040 N N . VAL C 1 73 ? 11.44914 21.73061 110.18545 1.000 22.39000 490 VAL D N 1
ATOM 4041 C CA . VAL C 1 73 ? 11.11216 20.99962 111.40146 1.000 23.21000 490 VAL D CA 1
ATOM 4042 C C . VAL C 1 73 ? 12.13615 19.90661 111.68945 1.000 26.76000 490 VAL D C 1
ATOM 4043 O O . VAL C 1 73 ? 13.24917 20.18260 112.14043 1.000 28.47000 490 VAL D O 1
ATOM 4047 N N . PRO C 1 77 ? 19.39520 23.77652 111.60726 1.000 16.96000 494 PRO D N 1
ATOM 4048 C CA . PRO C 1 77 ? 20.82319 23.86050 111.27423 1.000 20.25000 494 PRO D CA 1
ATOM 4049 C C . PRO C 1 77 ? 21.04818 24.60548 109.95921 1.000 20.16000 494 PRO D C 1
ATOM 4050 O O . PRO C 1 77 ? 21.16215 23.97147 108.91322 1.000 21.91000 494 PRO D O 1
ATOM 4054 N N . THR C 1 78 ? 21.10919 25.93648 110.01720 1.000 18.35000 495 THR D N 1
ATOM 4055 C CA . THR C 1 78 ? 21.10318 26.77447 108.82819 1.000 18.49000 495 THR D CA 1
ATOM 4056 C C . THR C 1 78 ? 22.25219 27.77445 108.88815 1.000 18.02000 495 THR D C 1
ATOM 4057 O O . THR C 1 78 ? 22.77122 28.08946 109.96314 1.000 20.09000 495 THR D O 1
ATOM 4061 N N . TYR C 1 79 ? 22.64418 28.27643 107.71714 1.000 14.19000 496 TYR D N 1
ATOM 4062 C CA . TYR C 1 79 ? 23.61319 29.36142 107.68211 1.000 15.99000 496 TYR D CA 1
ATOM 4063 C C . TYR C 1 79 ? 23.04519 30.53542 106.89411 1.000 15.13000 496 TYR D C 1
ATOM 4064 O O . TYR C 1 79 ? 22.32117 30.33142 105.91413 1.000 15.26000 496 TYR D O 1
ATOM 4073 N N . PRO C 1 80 ? 23.34221 31.76542 107.29609 1.000 16.49000 497 PRO D N 1
ATOM 4074 C CA . PRO C 1 80 ? 22.65422 32.91642 106.70509 1.000 15.96000 497 PRO D CA 1
ATOM 4075 C C . PRO C 1 80 ? 23.12419 33.22440 105.29208 1.000 16.48000 497 PRO D C 1
ATOM 4076 O O . PRO C 1 80 ? 24.26218 32.93938 104.90706 1.000 12.83000 497 PRO D O 1
ATOM 4080 N N . ILE C 1 81 ? 22.21218 33.80241 104.51209 1.000 15.28000 498 ILE D N 1
ATOM 4081 C CA . ILE C 1 81 ? 22.55216 34.39539 103.22408 1.000 15.93000 498 ILE D CA 1
ATOM 4082 C C . ILE C 1 81 ? 22.44918 35.90139 103.37506 1.000 16.01000 498 ILE D C 1
ATOM 4083 O O . ILE C 1 81 ? 21.55820 36.41141 104.06808 1.000 17.69000 498 ILE D O 1
ATOM 4088 N N . TYR C 1 82 ? 23.39618 36.61137 102.77303 1.000 14.11000 499 TYR D N 1
ATOM 4089 C CA . TYR C 1 82 ? 23.58120 38.03237 103.00702 1.000 15.28000 499 TYR D CA 1
ATOM 4090 C C . TYR C 1 82 ? 23.33119 38.82636 101.73401 1.000 13.26000 499 TYR D C 1
ATOM 4091 O O . TYR C 1 82 ? 23.38616 38.30535 100.61502 1.000 11.10000 499 TYR D O 1
ATOM 4100 N N . GLN C 1 83 ? 23.06221 40.10637 101.93000 1.000 12.95000 500 GLN D N 1
ATOM 4101 C CA . GLN C 1 83 ? 23.11020 41.09135 100.86699 1.000 12.64000 500 GLN D CA 1
ATOM 4102 C C . GLN C 1 83 ? 24.32021 41.99134 101.06796 1.000 13.66000 500 GLN D C 1
ATOM 4103 O O . GLN C 1 83 ? 24.71624 42.28335 102.20095 1.000 9.28000 500 GLN D O 1
ATOM 4109 N N . LYS C 1 84 ? 24.92520 42.39532 99.95294 1.000 9.96000 501 LYS D N 1
ATOM 4110 C CA . LYS C 1 84 ? 25.92621 43.45231 99.92691 1.000 13.08000 501 LYS D CA 1
ATOM 4111 C C . LYS C 1 84 ? 25.27821 44.70131 99.35391 1.000 13.19000 501 LYS D C 1
ATOM 4112 O O . LYS C 1 84 ? 24.70419 44.65631 98.26292 1.000 13.54000 501 LYS D O 1
ATOM 4118 N N . ASP C 1 85 ? 25.35324 45.80732 100.08989 1.000 13.97000 502 ASP D N 1
ATOM 4119 C CA . ASP C 1 85 ? 24.80425 47.08732 99.64189 1.000 13.89000 502 ASP D CA 1
ATOM 4120 C C . ASP C 1 85 ? 25.85727 48.15531 99.91886 1.000 14.06000 502 ASP D C 1
ATOM 4121 O O . ASP C 1 85 ? 25.93930 48.68832 101.03085 1.000 11.27000 502 ASP D O 1
ATOM 4126 N N . GLY C 1 86 ? 26.65725 48.46329 98.89984 1.000 15.78000 503 GLY D N 1
ATOM 4127 C CA . GLY C 1 86 ? 27.81627 49.31027 99.10980 1.000 12.97000 503 GLY D CA 1
ATOM 4128 C C . GLY C 1 86 ? 28.85627 48.56627 99.92279 1.000 14.99000 503 GLY D C 1
ATOM 4129 O O . GLY C 1 86 ? 29.13525 47.38226 99.69780 1.000 13.04000 503 GLY D O 1
ATOM 4130 N N . SER C 1 87 ? 29.42430 49.26027 100.90577 1.000 16.12000 504 SER D N 1
ATOM 4131 C CA . SER C 1 87 ? 30.34032 48.61727 101.83476 1.000 16.02000 504 SER D CA 1
ATOM 4132 C C . SER C 1 87 ? 29.62133 47.80829 102.90878 1.000 13.50000 504 SER D C 1
ATOM 4133 O O . SER C 1 87 ? 30.28734 47.12429 103.69378 1.000 14.64000 504 SER D O 1
ATOM 4136 N N . ASP C 1 88 ? 28.29433 47.85831 102.95681 1.000 14.47000 505 ASP D N 1
ATOM 4137 C CA . ASP C 1 88 ? 27.51634 47.26433 104.03683 1.000 13.95000 505 ASP D CA 1
ATOM 4138 C C . ASP C 1 88 ? 27.02432 45.87333 103.65086 1.000 15.14000 505 ASP D C 1
ATOM 4139 O O . ASP C 1 88 ? 26.47629 45.68033 102.56187 1.000 17.31000 505 ASP D O 1
ATOM 4144 N N . TYR C 1 89 ? 27.22732 44.90834 104.54586 1.000 15.68000 506 TYR D N 1
ATOM 4145 C CA . TYR C 1 89 ? 26.72530 43.54535 104.40189 1.000 12.16000 506 TYR D CA 1
ATOM 4146 C C . TYR C 1 89 ? 25.66132 43.32137 105.46391 1.000 15.65000 506 TYR D C 1
ATOM 4147 O O . TYR C 1 89 ? 25.90435 43.60838 106.64091 1.000 14.96000 506 TYR D O 1
ATOM 4156 N N . SER C 1 90 ? 24.50231 42.79738 105.06794 1.000 15.00000 507 SER D N 1
ATOM 4157 C CA . SER C 1 90 ? 23.42433 42.55241 106.01697 1.000 12.50000 507 SER D CA 1
ATOM 4158 C C . SER C 1 90 ? 22.72630 41.23741 105.69100 1.000 12.70000 507 SER D C 1
ATOM 4159 O O . SER C 1 90 ? 22.61627 40.86540 104.51701 1.000 15.32000 507 SER D O 1
ATOM 4162 N N . PRO C 1 91 ? 22.23731 40.52043 106.70302 1.000 11.55000 508 PRO D N 1
ATOM 4163 C CA . PRO C 1 91 ? 21.58329 39.22743 106.44704 1.000 11.80000 508 PRO D CA 1
ATOM 4164 C C . PRO C 1 91 ? 20.17628 39.40545 105.89707 1.000 12.23000 508 PRO D C 1
ATOM 4165 O O . PRO C 1 91 ? 19.43330 40.29846 106.30808 1.000 11.92000 508 PRO D O 1
ATOM 4169 N N . ILE C 1 92 ? 19.82125 38.54744 104.94109 1.000 13.64000 509 ILE D N 1
ATOM 4170 C CA . ILE C 1 92 ? 18.49824 38.58245 104.33212 1.000 12.59000 509 ILE D CA 1
ATOM 4171 C C . ILE C 1 92 ? 17.73522 37.27346 104.48715 1.000 12.11000 509 ILE D C 1
ATOM 4172 O O . ILE C 1 92 ? 16.51022 37.27048 104.29017 1.000 14.76000 509 ILE D O 1
ATOM 4177 N N . GLY C 1 93 ? 18.39522 36.16846 104.81615 1.000 11.52000 510 GLY D N 1
ATOM 4178 C CA . GLY C 1 93 ? 17.68621 34.92447 105.05317 1.000 13.78000 510 GLY D CA 1
ATOM 4179 C C . GLY C 1 93 ? 18.62520 33.85246 105.56217 1.000 13.40000 510 GLY D C 1
ATOM 4180 O O . GLY C 1 93 ? 19.77721 34.12145 105.90314 1.000 11.94000 510 GLY D O 1
ATOM 4181 N N . ASP C 1 94 ? 18.10919 32.62147 105.62719 1.000 13.75000 511 ASP D N 1
ATOM 4182 C CA . ASP C 1 94 ? 18.89918 31.47647 106.06919 1.000 14.32000 511 ASP D CA 1
ATOM 4183 C C . ASP C 1 94 ? 18.81415 30.34646 105.05420 1.000 12.43000 511 ASP D C 1
ATOM 4184 O O . ASP C 1 94 ? 17.75213 30.09446 104.48322 1.000 13.91000 511 ASP D O 1
ATOM 4189 N N . VAL C 1 95 ? 19.93213 29.64444 104.86518 1.000 14.80000 512 VAL D N 1
ATOM 4190 C CA . VAL C 1 95 ? 20.04310 28.60043 103.85419 1.000 15.36000 512 VAL D CA 1
ATOM 4191 C C . VAL C 1 95 ? 19.75410 27.25244 104.49621 1.000 16.68000 512 VAL D C 1
ATOM 4192 O O . VAL C 1 95 ? 20.34711 26.90044 105.52120 1.000 19.04000 512 VAL D O 1
ATOM 4196 N N . TYR C 1 96 ? 18.86407 26.48444 103.87524 1.000 13.40000 513 TYR D N 1
ATOM 4197 C CA . TYR C 1 96 ? 18.44207 25.19045 104.39026 1.000 15.47000 513 TYR D CA 1
ATOM 4198 C C . TYR C 1 96 ? 19.07104 24.00244 103.67526 1.000 17.19000 513 TYR D C 1
ATOM 4199 O O . TYR C 1 96 ? 19.28204 22.96244 104.30527 1.000 14.37000 513 TYR D O 1
ATOM 4208 N N . ALA C 1 97 ? 19.38601 24.13342 102.38625 1.000 12.70000 514 ALA D N 1
ATOM 4209 C CA . ALA C 1 97 ? 19.91598 23.02640 101.60226 1.000 14.84000 514 ALA D CA 1
ATOM 4210 C C . ALA C 1 97 ? 20.64696 23.58038 100.38623 1.000 11.93000 514 ALA D C 1
ATOM 4211 O O . ALA C 1 97 ? 20.24696 24.60338 99.82323 1.000 11.35000 514 ALA D O 1
ATOM 4213 N N . ALA C 1 98 ? 21.72394 22.89836 99.99222 1.000 9.93000 515 ALA D N 1
ATOM 4214 C CA . ALA C 1 98 ? 22.50393 23.31134 98.83220 1.000 15.03000 515 ALA D CA 1
ATOM 4215 C C . ALA C 1 98 ? 23.11690 22.08433 98.16920 1.000 16.09000 515 ALA D C 1
ATOM 4216 O O . ALA C 1 98 ? 23.08689 20.97933 98.71621 1.000 15.33000 515 ALA D O 1
ATOM 4218 N N . HIS C 1 99 ? 23.66987 22.28631 96.97018 1.000 13.57000 516 HIS D N 1
ATOM 4219 C CA . HIS C 1 99 ? 24.42085 21.23029 96.30318 1.000 14.33000 516 HIS D CA 1
ATOM 4220 C C . HIS C 1 99 ? 25.32583 21.85527 95.25115 1.000 13.76000 516 HIS D C 1
ATOM 4221 O O . HIS C 1 99 ? 25.02983 22.92626 94.71315 1.000 11.75000 516 HIS D O 1
ATOM 4228 N N . PHE C 1 100 ? 26.42882 21.16925 94.96414 1.000 12.10000 517 PHE D N 1
ATOM 4229 C CA . PHE C 1 100 ? 27.45280 21.64322 94.04511 1.000 15.08000 517 PHE D CA 1
ATOM 4230 C C . PHE C 1 100 ? 27.69277 20.61621 92.94512 1.000 17.40000 517 PHE D C 1
ATOM 4231 O O . PHE C 1 100 ? 27.50576 19.41321 93.14613 1.000 19.62000 517 PHE D O 1
ATOM 4239 N N . THR C 1 101 ? 28.09375 21.10419 91.77110 1.000 14.53000 518 THR D N 1
ATOM 4240 C CA . THR C 1 101 ? 28.52471 20.21217 90.70610 1.000 16.60000 518 THR D CA 1
ATOM 4241 C C . THR C 1 101 ? 29.32070 21.00415 89.67908 1.000 18.21000 518 THR D C 1
ATOM 4242 O O . THR C 1 101 ? 29.06571 22.18915 89.44807 1.000 16.98000 518 THR D O 1
ATOM 4246 N N . THR C 1 102 ? 30.30668 20.33913 89.08607 1.000 17.72000 519 THR D N 1
ATOM 4247 C CA . THR C 1 102 ? 31.09967 20.91811 88.01304 1.000 18.98000 519 THR D CA 1
ATOM 4248 C C . THR C 1 102 ? 30.48063 20.51811 86.68206 1.000 20.84000 519 THR D C 1
ATOM 4249 O O . THR C 1 102 ? 30.14561 19.34511 86.47408 1.000 18.97000 519 THR D O 1
ATOM 4253 N N . ILE C 1 103 ? 30.30763 21.49710 85.79605 1.000 19.12000 520 ILE D N 1
ATOM 4254 C CA . ILE C 1 103 ? 29.66260 21.28709 84.50807 1.000 20.00000 520 ILE D CA 1
ATOM 4255 C C . ILE C 1 103 ? 30.73758 21.32507 83.43505 1.000 19.82000 520 ILE D C 1
ATOM 4256 O O . ILE C 1 103 ? 31.46959 22.31406 83.31402 1.000 22.25000 520 ILE D O 1
ATOM 4261 N N . GLY C 1 104 ? 30.87555 20.24006 82.67705 1.000 21.98000 521 GLY D N 1
ATOM 4262 C CA . GLY C 1 104 ? 31.91752 20.18703 81.63503 1.000 21.36000 521 GLY D CA 1
ATOM 4263 C C . GLY C 1 104 ? 33.28953 19.93802 82.23501 1.000 21.89000 521 GLY D C 1
ATOM 4264 O O . GLY C 1 104 ? 33.36055 19.70603 83.45601 1.000 23.07000 521 GLY D O 1
ATOM 4265 N N . SER C 1 105 ? 34.34252 19.96800 81.41398 1.000 19.17000 522 SER D N 1
ATOM 4266 C CA . SER C 1 105 ? 35.69852 19.63899 81.92696 1.000 18.62000 522 SER D CA 1
ATOM 4267 C C . SER C 1 105 ? 36.74752 20.59097 81.33893 1.000 19.01000 522 SER D C 1
ATOM 4268 O O . SER C 1 105 ? 37.44155 21.25197 82.12791 1.000 21.64000 522 SER D O 1
ATOM 4271 N N . SER C 1 106 ? 36.86949 20.62695 80.00992 1.000 19.24000 523 SER D N 1
ATOM 4272 C CA . SER C 1 106 ? 37.85149 21.52593 79.34989 1.000 18.28000 523 SER D CA 1
ATOM 4273 C C . SER C 1 106 ? 37.57552 22.96694 79.78588 1.000 18.03000 523 SER D C 1
ATOM 4274 O O . SER C 1 106 ? 38.53854 23.65493 80.16686 1.000 19.29000 523 SER D O 1
ATOM 4277 N N . ARG C 1 107 ? 36.31352 23.39996 79.72691 1.000 17.52000 524 ARG D N 1
ATOM 4278 C CA . ARG C 1 107 ? 35.91955 24.73497 80.17790 1.000 17.68000 524 ARG D CA 1
ATOM 4279 C C . ARG C 1 107 ? 34.90357 24.56899 81.30692 1.000 17.67000 524 ARG D C 1
ATOM 4280 O O . ARG C 1 107 ? 33.69957 24.79900 81.11295 1.000 17.08000 524 ARG D O 1
ATOM 4288 N N . PRO C 1 108 ? 35.35559 24.19900 82.50492 1.000 19.08000 525 PRO D N 1
ATOM 4289 C CA . PRO C 1 108 ? 34.41361 23.81302 83.56294 1.000 18.43000 525 PRO D CA 1
ATOM 4290 C C . PRO C 1 108 ? 33.68364 25.01404 84.13794 1.000 18.23000 525 PRO D C 1
ATOM 4291 O O . PRO C 1 108 ? 34.24465 26.10303 84.27092 1.000 13.33000 525 PRO D O 1
ATOM 4295 N N . VAL C 1 109 ? 32.41564 24.80506 84.48397 1.000 16.57000 526 VAL D N 1
ATOM 4296 C CA . VAL C 1 109 ? 31.58867 25.82607 85.11898 1.000 13.44000 526 VAL D CA 1
ATOM 4297 C C . VAL C 1 109 ? 31.15569 25.25309 86.46099 1.000 16.97000 526 VAL D C 1
ATOM 4298 O O . VAL C 1 109 ? 30.29368 24.36511 86.52302 1.000 15.27000 526 VAL D O 1
ATOM 4302 N N . GLN C 1 110 ? 31.75372 25.74310 87.53998 1.000 17.21000 527 GLN D N 1
ATOM 4303 C CA . GLN C 1 110 ? 31.32574 25.31212 88.85999 1.000 13.96000 527 GLN D CA 1
ATOM 4304 C C . GLN C 1 110 ? 30.00276 25.98414 89.20701 1.000 13.39000 527 GLN D C 1
ATOM 4305 O O . GLN C 1 110 ? 29.82477 27.18314 88.98600 1.000 12.52000 527 GLN D O 1
ATOM 4311 N N . TRP C 1 111 ? 29.05976 25.19916 89.72104 1.000 13.86000 528 TRP D N 1
ATOM 4312 C CA . TRP C 1 111 ? 27.69577 25.66418 89.93106 1.000 12.47000 528 TRP D CA 1
ATOM 4313 C C . TRP C 1 111 ? 27.22179 25.20420 91.30208 1.000 12.48000 528 TRP D C 1
ATOM 4314 O O . TRP C 1 111 ? 27.26178 24.00920 91.59809 1.000 12.25000 528 TRP D O 1
ATOM 4325 N N . THR C 1 112 ? 26.79782 26.15421 92.13508 1.000 13.11000 529 THR D N 1
ATOM 4326 C CA . THR C 1 112 ? 26.26785 25.87823 93.46809 1.000 10.42000 529 THR D CA 1
ATOM 4327 C C . THR C 1 112 ? 24.90886 26.54725 93.59511 1.000 9.22000 529 THR D C 1
ATOM 4328 O O . THR C 1 112 ? 24.80287 27.76725 93.43810 1.000 8.21000 529 THR D O 1
ATOM 4332 N N . THR C 1 113 ? 23.87685 25.75827 93.88414 1.000 7.91000 530 THR D N 1
ATOM 4333 C CA . THR C 1 113 ? 22.53186 26.26829 94.12016 1.000 8.08000 530 THR D CA 1
ATOM 4334 C C . THR C 1 113 ? 22.19289 26.14431 95.59917 1.000 9.57000 530 THR D C 1
ATOM 4335 O O . THR C 1 113 ? 22.40889 25.08731 96.20018 1.000 10.79000 530 THR D O 1
ATOM 4339 N N . VAL C 1 114 ? 21.64392 27.20832 96.17617 1.000 10.39000 531 VAL D N 1
ATOM 4340 C CA . VAL C 1 114 ? 21.25695 27.20934 97.58118 1.000 8.06000 531 VAL D CA 1
ATOM 4341 C C . VAL C 1 114 ? 19.77196 27.51836 97.69221 1.000 9.41000 531 VAL D C 1
ATOM 4342 O O . VAL C 1 114 ? 19.25395 28.43536 97.04321 1.000 9.54000 531 VAL D O 1
ATOM 4346 N N . LEU C 1 115 ? 19.08596 26.71438 98.49023 1.000 10.86000 532 LEU D N 1
ATOM 4347 C CA . LEU C 1 115 ? 17.70297 26.95140 98.86426 1.000 11.42000 532 LEU D CA 1
ATOM 4348 C C . LEU C 1 115 ? 17.69101 27.72642 100.17825 1.000 12.35000 532 LEU D C 1
ATOM 4349 O O . LEU C 1 115 ? 18.38003 27.34742 101.13124 1.000 11.21000 532 LEU D O 1
ATOM 4354 N N . TRP C 1 116 ? 16.92703 28.81343 100.22426 1.000 11.19000 533 TRP D N 1
ATOM 4355 C CA . TRP C 1 116 ? 16.89906 29.64744 101.41025 1.000 11.49000 533 TRP D CA 1
ATOM 4356 C C . TRP C 1 116 ? 15.53207 30.28846 101.56327 1.000 13.41000 533 TRP D C 1
ATOM 4357 O O . TRP C 1 116 ? 14.82406 30.53446 100.58128 1.000 9.59000 533 TRP D O 1
ATOM 4368 N N . ARG C 1 117 ? 15.17010 30.54748 102.81827 1.000 12.50000 534 ARG D N 1
ATOM 4369 C CA . ARG C 1 117 ? 13.97012 31.28750 103.16329 1.000 14.11000 534 ARG D CA 1
ATOM 4370 C C . ARG C 1 117 ? 14.37515 32.65650 103.68827 1.000 15.07000 534 ARG D C 1
ATOM 4371 O O . ARG C 1 117 ? 15.23717 32.75750 104.57025 1.000 15.12000 534 ARG D O 1
ATOM 4379 N N . ALA C 1 118 ? 13.76215 33.70050 103.13627 1.000 15.73000 535 ALA D N 1
ATOM 4380 C CA . ALA C 1 118 ? 14.03218 35.05450 103.59125 1.000 16.23000 535 ALA D CA 1
ATOM 4381 C C . ALA C 1 118 ? 13.44321 35.27152 104.97826 1.000 16.92000 535 ALA D C 1
ATOM 4382 O O . ALA C 1 118 ? 12.35021 34.78954 105.28929 1.000 15.08000 535 ALA D O 1
ATOM 4384 N N . ASN C 1 119 ? 14.18224 35.99752 105.81924 1.000 17.69000 536 ASN D N 1
ATOM 4385 C CA . ASN C 1 119 ? 13.72127 36.36954 107.14924 1.000 16.37000 536 ASN D CA 1
ATOM 4386 C C . ASN C 1 119 ? 13.45029 37.86555 107.25623 1.000 18.54000 536 ASN D C 1
ATOM 4387 O O . ASN C 1 119 ? 13.45432 38.42056 108.35722 1.000 17.71000 536 ASN D O 1
ATOM 4392 N N . ILE C 1 120 ? 13.22428 38.52954 106.12323 1.000 19.83000 537 ILE D N 1
ATOM 4393 C CA . ILE C 1 120 ? 12.96029 39.96154 106.09822 1.000 18.08000 537 ILE D CA 1
ATOM 4394 C C . ILE C 1 120 ? 12.21627 40.26954 104.80723 1.000 20.43000 537 ILE D C 1
ATOM 4395 O O . ILE C 1 120 ? 12.34424 39.54553 103.81424 1.000 19.05000 537 ILE D O 1
ATOM 4400 N N . SER C 1 121 ? 11.42128 41.33755 104.82824 1.000 21.91000 538 SER D N 1
ATOM 4401 C CA . SER C 1 121 ? 10.69527 41.82255 103.65425 1.000 19.40000 538 SER D CA 1
ATOM 4402 C C . SER C 1 121 ? 11.25828 43.19853 103.30922 1.000 23.18000 538 SER D C 1
ATOM 4403 O O . SER C 1 121 ? 10.96630 44.18355 103.99721 1.000 23.55000 538 SER D O 1
ATOM 4406 N N . LYS C 1 122 ? 12.06626 43.27451 102.25620 1.000 18.07000 539 LYS D N 1
ATOM 4407 C CA . LYS C 1 122 ? 12.69626 44.53450 101.88717 1.000 19.53000 539 LYS D CA 1
ATOM 4408 C C . LYS C 1 122 ? 13.09923 44.48448 100.42117 1.000 22.35000 539 LYS D C 1
ATOM 4409 O O . LYS C 1 122 ? 13.06421 43.43147 99.77818 1.000 20.60000 539 LYS D O 1
ATOM 4415 N N . GLN C 1 123 ? 13.47924 45.64547 99.89915 1.000 22.42000 540 GLN D N 1
ATOM 4416 C CA . GLN C 1 123 ? 13.91521 45.77045 98.51414 1.000 20.74000 540 GLN D CA 1
ATOM 4417 C C . GLN C 1 123 ? 15.42421 45.56943 98.46311 1.000 19.67000 540 GLN D C 1
ATOM 4418 O O . GLN C 1 123 ? 16.17323 46.28743 99.13508 1.000 26.09000 540 GLN D O 1
ATOM 4424 N N . ILE C 1 124 ? 15.86818 44.59141 97.68011 1.000 18.22000 541 ILE D N 1
ATOM 4425 C CA . ILE C 1 124 ? 17.27617 44.22739 97.61008 1.000 16.58000 541 ILE D CA 1
ATOM 4426 C C . ILE C 1 124 ? 17.89816 44.98637 96.44506 1.000 18.76000 541 ILE D C 1
ATOM 4427 O O . ILE C 1 124 ? 17.43013 44.88337 95.30507 1.000 14.18000 541 ILE D O 1
ATOM 4432 N N . ARG C 1 125 ? 18.94817 45.75936 96.72303 1.000 19.86000 542 ARG D N 1
ATOM 4433 C CA . ARG C 1 125 ? 19.58716 46.53534 95.66701 1.000 12.86000 542 ARG D CA 1
ATOM 4434 C C . ARG C 1 125 ? 20.56813 45.66032 94.90300 1.000 12.70000 542 ARG D C 1
ATOM 4435 O O . ARG C 1 125 ? 21.38213 44.95032 95.50199 1.000 10.38000 542 ARG D O 1
ATOM 4443 N N . LEU C 1 126 ? 20.48610 45.71331 93.57700 1.000 14.96000 543 LEU D N 1
ATOM 4444 C CA . LEU C 1 126 ? 21.43708 45.04729 92.70298 1.000 12.32000 543 LEU D CA 1
ATOM 4445 C C . LEU C 1 126 ? 22.11107 46.12227 91.86296 1.000 13.02000 543 LEU D C 1
ATOM 4446 O O . LEU C 1 126 ? 21.43007 46.95927 91.25796 1.000 14.32000 543 LEU D O 1
ATOM 4451 N N . ARG C 1 127 ? 23.43907 46.10525 91.83593 1.000 10.75000 544 ARG D N 1
ATOM 4452 C CA . ARG C 1 127 ? 24.18507 47.10423 91.07290 1.000 10.73000 544 ARG D CA 1
ATOM 4453 C C . ARG C 1 127 ? 25.62406 46.63721 90.95488 1.000 10.70000 544 ARG D C 1
ATOM 4454 O O . ARG C 1 127 ? 26.30008 46.45022 91.96887 1.000 8.80000 544 ARG D O 1
ATOM 4462 N N . GLY C 1 128 ? 26.09203 46.44120 89.72087 1.000 9.15000 545 GLY D N 1
ATOM 4463 C CA . GLY C 1 128 ? 27.46602 46.04518 89.51685 1.000 8.45000 545 GLY D CA 1
ATOM 4464 C C . GLY C 1 128 ? 28.40904 47.22116 89.60581 1.000 7.98000 545 GLY D C 1
ATOM 4465 O O . GLY C 1 128 ? 28.00405 48.38217 89.54981 1.000 6.66000 545 GLY D O 1
ATOM 4466 N N . HIS C 1 129 ? 29.68804 46.89115 89.77279 1.000 7.34000 546 HIS D N 1
ATOM 4467 C CA . HIS C 1 129 ? 30.74805 47.89014 89.74576 1.000 9.07000 546 HIS D CA 1
ATOM 4468 C C . HIS C 1 129 ? 30.62204 48.79712 88.52575 1.000 9.65000 546 HIS D C 1
ATOM 4469 O O . HIS C 1 129 ? 30.13801 48.38812 87.46377 1.000 9.86000 546 HIS D O 1
ATOM 4476 N N . ALA C 1 130 ? 31.08406 50.04512 88.68173 1.000 10.90000 547 ALA D N 1
ATOM 4477 C CA . ALA C 1 130 ? 30.95105 51.03311 87.61172 1.000 10.28000 547 ALA D CA 1
ATOM 4478 C C . ALA C 1 130 ? 31.68001 50.58909 86.34771 1.000 9.38000 547 ALA D C 1
ATOM 4479 O O . ALA C 1 130 ? 31.22699 50.86108 85.22972 1.000 7.86000 547 ALA D O 1
ATOM 4481 N N . THR C 1 131 ? 32.82101 49.93007 86.50869 1.000 10.17000 548 THR D N 1
ATOM 4482 C CA . THR C 1 131 ? 33.53398 49.32405 85.39368 1.000 9.57000 548 THR D CA 1
ATOM 4483 C C . THR C 1 131 ? 32.86795 48.00906 85.02271 1.000 10.31000 548 THR D C 1
ATOM 4484 O O . THR C 1 131 ? 32.66496 47.16707 85.90073 1.000 8.59000 548 THR D O 1
ATOM 4488 N N . PRO C 1 132 ? 32.51192 47.79605 83.73972 1.000 10.51000 549 PRO D N 1
ATOM 4489 C CA . PRO C 1 132 ? 31.83190 46.55005 83.35775 1.000 8.36000 549 PRO D CA 1
ATOM 4490 C C . PRO C 1 132 ? 32.53090 45.31405 83.90175 1.000 7.13000 549 PRO D C 1
ATOM 4491 O O . PRO C 1 132 ? 33.70389 45.06503 83.61773 1.000 8.34000 549 PRO D O 1
ATOM 4495 N N . THR C 1 133 ? 31.81090 44.55307 84.72477 1.000 7.87000 550 THR D N 1
ATOM 4496 C CA . THR C 1 133 ? 32.32890 43.36407 85.38877 1.000 6.46000 550 THR D CA 1
ATOM 4497 C C . THR C 1 133 ? 31.31289 42.23708 85.41781 1.000 5.67000 550 THR D C 1
ATOM 4498 O O . THR C 1 133 ? 31.70188 41.09108 85.65981 1.000 6.42000 550 THR D O 1
ATOM 4502 N N . ASP C 1 134 ? 30.04888 42.52309 85.12283 1.000 5.46000 551 ASP D N 1
ATOM 4503 C CA . ASP C 1 134 ? 28.93388 41.59311 85.25586 1.000 6.22000 551 ASP D CA 1
ATOM 4504 C C . ASP C 1 134 ? 28.74584 40.76110 83.99688 1.000 6.52000 551 ASP D C 1
ATOM 4505 O O . ASP C 1 134 ? 28.70482 41.30609 82.89187 1.000 5.18000 551 ASP D O 1
ATOM 4510 N N . GLN C 1 135 ? 28.63983 39.44410 84.16989 1.000 6.97000 552 GLN D N 1
ATOM 4511 C CA . GLN C 1 135 ? 28.30879 38.54009 83.08291 1.000 7.26000 552 GLN D CA 1
ATOM 4512 C C . GLN C 1 135 ? 27.29479 37.52611 83.59294 1.000 8.96000 552 GLN D C 1
ATOM 4513 O O . GLN C 1 135 ? 27.19481 37.25313 84.79495 1.000 7.63000 552 GLN D O 1
ATOM 4519 N N . PHE C 1 136 ? 26.54276 36.97411 82.65796 1.000 6.34000 553 PHE D N 1
ATOM 4520 C CA . PHE C 1 136 ? 25.46076 36.05613 82.97300 1.000 7.45000 553 PHE D CA 1
ATOM 4521 C C . PHE C 1 136 ? 25.64472 34.78512 82.15901 1.000 8.63000 553 PHE D C 1
ATOM 4522 O O . PHE C 1 136 ? 26.12570 34.83410 81.02200 1.000 7.14000 553 PHE D O 1
ATOM 4530 N N . LEU C 1 137 ? 25.28472 33.64613 82.75203 1.000 7.10000 554 LEU D N 1
ATOM 4531 C CA . LEU C 1 137 ? 25.51969 32.34012 82.15704 1.000 6.58000 554 LEU D CA 1
ATOM 4532 C C . LEU C 1 137 ? 24.22868 31.53614 82.20107 1.000 6.38000 554 LEU D C 1
ATOM 4533 O O . LEU C 1 137 ? 23.48670 31.59616 83.18309 1.000 7.32000 554 LEU D O 1
ATOM 4538 N N . PHE C 1 138 ? 23.95165 30.80213 81.12609 1.000 6.73000 555 PHE D N 1
ATOM 4539 C CA . PHE C 1 138 ? 22.73864 30.00015 81.06512 1.000 6.20000 555 PHE D CA 1
ATOM 4540 C C . PHE C 1 138 ? 22.95760 28.88713 80.05413 1.000 10.39000 555 PHE D C 1
ATOM 4541 O O . PHE C 1 138 ? 23.43158 29.14611 78.94111 1.000 7.23000 555 PHE D O 1
ATOM 4549 N N . PHE C 1 139 ? 22.63059 27.65714 80.44115 1.000 7.54000 556 PHE D N 1
ATOM 4550 C CA . PHE C 1 139 ? 22.71556 26.52413 79.52816 1.000 9.59000 556 PHE D CA 1
ATOM 4551 C C . PHE C 1 139 ? 21.38954 26.43514 78.79919 1.000 11.43000 556 PHE D C 1
ATOM 4552 O O . PHE C 1 139 ? 20.38755 25.99316 79.36521 1.000 10.46000 556 PHE D O 1
ATOM 4560 N N . ASN C 1 140 ? 21.37952 26.85012 77.54218 1.000 9.99000 557 ASN D N 1
ATOM 4561 C CA . ASN C 1 140 ? 20.13351 26.89913 76.79921 1.000 10.52000 557 ASN D CA 1
ATOM 4562 C C . ASN C 1 140 ? 19.82648 25.53813 76.18623 1.000 10.68000 557 ASN D C 1
ATOM 4563 O O . ASN C 1 140 ? 20.60345 25.05711 75.35322 1.000 8.39000 557 ASN D O 1
ATOM 4568 N N . PRO C 1 141 ? 18.73948 24.87815 76.59026 1.000 9.95000 558 PRO D N 1
ATOM 4569 C CA . PRO C 1 141 ? 18.36245 23.60815 75.96028 1.000 9.50000 558 PRO D CA 1
ATOM 4570 C C . PRO C 1 141 ? 18.06842 23.80513 74.48329 1.000 6.90000 558 PRO D C 1
ATOM 4571 O O . PRO C 1 141 ? 17.34742 24.72614 74.09229 1.000 7.20000 558 PRO D O 1
ATOM 4575 N N . GLN C 1 142 ? 18.62039 22.92912 73.66328 1.000 7.18000 559 GLN D N 1
ATOM 4576 C CA . GLN C 1 142 ? 18.40536 23.00411 72.22629 1.000 9.15000 559 GLN D CA 1
ATOM 4577 C C . GLN C 1 142 ? 17.89633 21.66811 71.70631 1.000 9.06000 559 GLN D C 1
ATOM 4578 O O . GLN C 1 142 ? 18.17433 20.61011 72.27832 1.000 10.77000 559 GLN D O 1
ATOM 4584 N N . LEU C 1 143 ? 17.14731 21.72910 70.60733 1.000 9.36000 560 LEU D N 1
ATOM 4585 C CA . LEU C 1 143 ? 16.76428 20.54310 69.85435 1.000 10.56000 560 LEU D CA 1
ATOM 4586 C C . LEU C 1 143 ? 17.88125 20.23408 68.87133 1.000 10.57000 560 LEU D C 1
ATOM 4587 O O . LEU C 1 143 ? 18.23925 21.08406 68.05131 1.000 9.70000 560 LEU D O 1
ATOM 4592 N N . SER C 1 144 ? 18.45124 19.04007 68.98033 1.000 12.84000 561 SER D N 1
ATOM 4593 C CA . SER C 1 144 ? 19.54222 18.59505 68.12831 1.000 12.14000 561 SER D CA 1
ATOM 4594 C C . SER C 1 144 ? 19.07718 17.39704 67.31533 1.000 14.52000 561 SER D C 1
ATOM 4595 O O . SER C 1 144 ? 18.52318 16.44006 67.86736 1.000 10.04000 561 SER D O 1
ATOM 4598 N N . MET C 1 145 ? 19.32416 17.44103 66.01233 1.000 12.07000 562 MET D N 1
ATOM 4599 C CA . MET C 1 145 ? 18.90713 16.37202 65.11935 1.000 12.51000 562 MET D CA 1
ATOM 4600 C C . MET C 1 145 ? 20.08410 15.96400 64.25133 1.000 17.49000 562 MET D C 1
ATOM 4601 O O . MET C 1 145 ? 20.78110 16.82198 63.69830 1.000 14.82000 562 MET D O 1
ATOM 4606 N N . SER C 1 146 ? 20.30708 14.65999 64.14534 1.000 18.63000 563 SER D N 1
ATOM 4607 C CA . SER C 1 146 ? 21.37506 14.09797 63.32032 1.000 21.77000 563 SER D CA 1
ATOM 4608 C C . SER C 1 146 ? 20.72102 13.32697 62.17934 1.000 18.06000 563 SER D C 1
ATOM 4609 O O . SER C 1 146 ? 20.29001 12.18497 62.36036 1.000 18.54000 563 SER D O 1
ATOM 4612 N N . GLY C 1 147 ? 20.65501 13.94996 61.00134 1.000 21.54000 564 GLY D N 1
ATOM 4613 C CA . GLY C 1 147 ? 20.07497 13.27095 59.84736 1.000 17.93000 564 GLY D CA 1
ATOM 4614 C C . GLY C 1 147 ? 18.56298 13.19097 59.96039 1.000 17.36000 564 GLY D C 1
ATOM 4615 O O . GLY C 1 147 ? 17.89800 14.14498 60.37639 1.000 18.15000 564 GLY D O 1
ATOM 4616 N N . SER C 1 148 ? 18.00395 12.04197 59.57341 1.000 14.09000 565 SER D N 1
ATOM 4617 C CA . SER C 1 148 ? 16.57195 11.80799 59.74245 1.000 12.41000 565 SER D CA 1
ATOM 4618 C C . SER C 1 148 ? 16.31097 10.88201 60.92746 1.000 14.32000 565 SER D C 1
ATOM 4619 O O . SER C 1 148 ? 15.68495 9.82802 60.77649 1.000 13.46000 565 SER D O 1
ATOM 4622 N N . ASN C 1 149 ? 16.74700 11.29602 62.11545 1.000 13.52000 566 ASN D N 1
ATOM 4623 C CA . ASN C 1 149 ? 16.59501 10.51903 63.33646 1.000 13.19000 566 ASN D CA 1
ATOM 4624 C C . ASN C 1 149 ? 15.77804 11.29305 64.36247 1.000 10.96000 566 ASN D C 1
ATOM 4625 O O . ASN C 1 149 ? 15.50406 12.48806 64.21046 1.000 11.35000 566 ASN D O 1
ATOM 4630 N N . LEU C 1 150 ? 15.41906 10.59007 65.43048 1.000 9.88000 567 LEU D N 1
ATOM 4631 C CA . LEU C 1 150 ? 14.69809 11.21009 66.53149 1.000 9.49000 567 LEU D CA 1
ATOM 4632 C C . LEU C 1 150 ? 15.58212 12.26309 67.19046 1.000 8.18000 567 LEU D C 1
ATOM 4633 O O . LEU C 1 150 ? 16.75012 11.98508 67.47844 1.000 7.57000 567 LEU D O 1
ATOM 4638 N N . PRO C 1 151 ? 15.06814 13.46010 67.46346 1.000 7.35000 568 PRO D N 1
ATOM 4639 C CA . PRO C 1 151 ? 15.91816 14.50309 68.04343 1.000 11.66000 568 PRO D CA 1
ATOM 4640 C C . PRO C 1 151 ? 16.20219 14.26410 69.51543 1.000 11.88000 568 PRO D C 1
ATOM 4641 O O . PRO C 1 151 ? 15.39820 13.67812 70.24645 1.000 10.66000 568 PRO D O 1
ATOM 4645 N N . THR C 1 152 ? 17.38121 14.70909 69.93340 1.000 8.46000 569 THR D N 1
ATOM 4646 C CA . THR C 1 152 ? 17.82523 14.68310 71.32139 1.000 13.04000 569 THR D CA 1
ATOM 4647 C C . THR C 1 152 ? 17.93826 16.11111 71.84737 1.000 11.76000 569 THR D C 1
ATOM 4648 O O . THR C 1 152 ? 17.76826 17.08510 71.11236 1.000 11.91000 569 THR D O 1
ATOM 4652 N N . THR C 1 153 ? 18.24329 16.23112 73.13636 1.000 12.63000 570 THR D N 1
ATOM 4653 C CA . THR C 1 153 ? 18.42232 17.52512 73.78135 1.000 10.38000 570 THR D CA 1
ATOM 4654 C C . THR C 1 153 ? 19.91033 17.79911 73.97231 1.000 10.33000 570 THR D C 1
ATOM 4655 O O . THR C 1 153 ? 20.67333 16.90710 74.35331 1.000 12.30000 570 THR D O 1
ATOM 4659 N N . THR C 1 154 ? 20.33934 19.01110 73.62229 1.000 11.21000 571 THR D N 1
ATOM 4660 C CA . THR C 1 154 ? 21.68635 19.47908 73.92326 1.000 12.40000 571 THR D CA 1
ATOM 4661 C C . THR C 1 154 ? 21.59538 20.83809 74.59824 1.000 9.89000 571 THR D C 1
ATOM 4662 O O . THR C 1 154 ? 20.56439 21.51710 74.54226 1.000 8.61000 571 THR D O 1
ATOM 4666 N N . TYR C 1 155 ? 22.69940 21.24008 75.21922 1.000 10.69000 572 TYR D N 1
ATOM 4667 C CA . TYR C 1 155 ? 22.75043 22.48709 75.97220 1.000 10.19000 572 TYR D CA 1
ATOM 4668 C C . TYR C 1 155 ? 23.99943 23.26107 75.58417 1.000 8.41000 572 TYR D C 1
ATOM 4669 O O . TYR C 1 155 ? 25.12043 22.76506 75.74415 1.000 9.02000 572 TYR D O 1
ATOM 4678 N N . GLY C 1 156 ? 23.80344 24.46307 75.06716 1.000 8.49000 573 GLY D N 1
ATOM 4679 C CA . GLY C 1 156 ? 24.89845 25.38605 74.88012 1.000 9.62000 573 GLY D CA 1
ATOM 4680 C C . GLY C 1 156 ? 25.16848 26.16206 76.15211 1.000 9.81000 573 GLY D C 1
ATOM 4681 O O . GLY C 1 156 ? 24.46250 26.04808 77.14913 1.000 12.07000 573 GLY D O 1
ATOM 4682 N N . LEU C 1 157 ? 26.23649 26.94405 76.12408 1.000 9.68000 574 LEU D N 1
ATOM 4683 C CA . LEU C 1 157 ? 26.59253 27.82305 77.23506 1.000 8.21000 574 LEU D CA 1
ATOM 4684 C C . LEU C 1 157 ? 26.43254 29.25205 76.73605 1.000 9.35000 574 LEU D C 1
ATOM 4685 O O . LEU C 1 157 ? 27.31453 29.79703 76.07303 1.000 13.17000 574 LEU D O 1
ATOM 4690 N N . THR C 1 158 ? 25.27455 29.83307 77.01307 1.000 7.19000 575 THR D N 1
ATOM 4691 C CA . THR C 1 158 ? 24.99656 31.21607 76.65506 1.000 8.70000 575 THR D CA 1
ATOM 4692 C C . THR C 1 158 ? 25.67459 32.11807 77.68204 1.000 7.81000 575 THR D C 1
ATOM 4693 O O . THR C 1 158 ? 25.29962 32.12009 78.85804 1.000 7.86000 575 THR D O 1
ATOM 4697 N N . VAL C 1 159 ? 26.68859 32.86505 77.26001 1.000 9.32000 576 VAL D N 1
ATOM 4698 C CA . VAL C 1 159 ? 27.39762 33.77205 78.15198 1.000 8.23000 576 VAL D CA 1
ATOM 4699 C C . VAL C 1 159 ? 27.12763 35.19105 77.67597 1.000 10.41000 576 VAL D C 1
ATOM 4700 O O . VAL C 1 159 ? 27.36561 35.51904 76.50696 1.000 10.50000 576 VAL D O 1
ATOM 4704 N 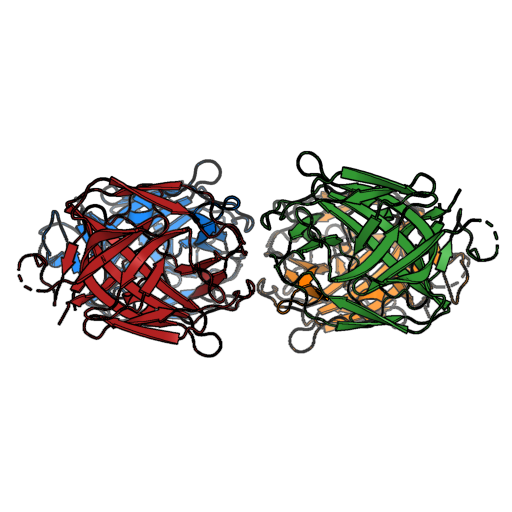N . SER C 1 160 ? 26.62766 36.02507 78.57897 1.000 8.12000 577 SER D N 1
ATOM 4705 C CA . SER C 1 160 ? 26.29967 37.39207 78.23597 1.000 6.26000 577 SER D CA 1
ATOM 4706 C C . SER C 1 160 ? 27.57368 38.20005 78.00093 1.000 6.85000 577 SER D C 1
ATOM 4707 O O . SER C 1 160 ? 28.68268 37.78504 78.34991 1.000 8.08000 577 SER D O 1
ATOM 4710 N N . SER C 1 161 ? 27.40168 39.36005 77.38492 1.000 6.64000 578 SER D N 1
ATOM 4711 C CA . SER C 1 161 ? 28.51769 40.26303 77.18489 1.000 7.95000 578 SER D CA 1
ATOM 4712 C C . SER C 1 161 ? 28.85173 40.96304 78.49687 1.000 7.88000 578 SER D C 1
ATOM 4713 O O . SER C 1 161 ? 28.07675 40.94106 79.45389 1.000 9.26000 578 SER D O 1
ATOM 4716 N N . LEU C 1 162 ? 30.02773 41.57202 78.54684 1.000 7.61000 579 LEU D N 1
ATOM 4717 C CA . LEU C 1 162 ? 30.44377 42.25903 79.76283 1.000 9.07000 579 LEU D CA 1
ATOM 4718 C C . LEU C 1 162 ? 29.62579 43.54104 79.90683 1.000 10.51000 579 LEU D C 1
ATOM 4719 O O . LEU C 1 162 ? 29.52678 44.32203 78.95382 1.000 8.18000 579 LEU D O 1
ATOM 4724 N N . VAL C 1 163 ? 28.98982 43.73706 81.07184 1.000 7.27000 580 VAL D N 1
ATOM 4725 C CA . VAL C 1 163 ? 28.17384 44.92408 81.32084 1.000 6.93000 580 VAL D CA 1
ATOM 4726 C C . VAL C 1 163 ? 28.31787 45.36809 82.77084 1.000 8.75000 580 VAL D C 1
ATOM 4727 O O . VAL C 1 163 ? 28.72988 44.60810 83.64784 1.000 10.01000 580 VAL D O 1
ATOM 4731 N N . SER C 1 164 ? 27.95989 46.62610 83.00883 1.000 9.72000 581 SER D N 1
ATOM 4732 C CA . SER C 1 164 ? 27.81693 47.18012 84.35483 1.000 8.85000 581 SER D CA 1
ATOM 4733 C C . SER C 1 164 ? 26.32794 47.19314 84.65886 1.000 9.76000 581 SER D C 1
ATOM 4734 O O . SER C 1 164 ? 25.59694 48.06314 84.17686 1.000 9.42000 581 SER D O 1
ATOM 4737 N N . LEU C 1 165 ? 25.87994 46.20315 85.43688 1.000 10.46000 582 LEU D N 1
ATOM 4738 C CA . LEU C 1 165 ? 24.47394 46.08617 85.78091 1.000 8.15000 582 LEU D CA 1
ATOM 4739 C C . LEU C 1 165 ? 23.92597 47.41419 86.26891 1.000 10.17000 582 LEU D C 1
ATOM 4740 O O . LEU C 1 165 ? 24.44900 47.99819 87.21989 1.000 13.67000 582 LEU D O 1
ATOM 4745 N N . THR C 1 166 ? 22.88496 47.90219 85.59592 1.000 8.31000 583 THR D N 1
ATOM 4746 C CA . THR C 1 166 ? 22.20099 49.10421 86.05293 1.000 10.75000 583 THR D CA 1
ATOM 4747 C C . THR C 1 166 ? 21.58502 48.85723 87.42594 1.000 16.18000 583 THR D C 1
ATOM 4748 O O . THR C 1 166 ? 21.09401 47.76024 87.71496 1.000 12.58000 583 THR D O 1
ATOM 4752 N N . GLU C 1 167 ? 21.62605 49.88224 88.27993 1.000 15.18000 584 GLU D N 1
ATOM 4753 C CA . GLU C 1 167 ? 21.11207 49.75526 89.63994 1.000 16.62000 584 GLU D CA 1
ATOM 4754 C C . GLU C 1 167 ? 19.61107 49.48528 89.64198 1.000 18.45000 584 GLU D C 1
ATOM 4755 O O . GLU C 1 167 ? 18.82707 50.24028 89.06198 1.000 21.15000 584 GLU D O 1
ATOM 4761 N N . ARG C 1 168 ? 19.21007 48.41729 90.32600 1.000 16.70000 585 ARG D N 1
ATOM 4762 C CA . ARG C 1 168 ? 17.82506 47.97331 90.31803 1.000 18.52000 585 ARG D CA 1
ATOM 4763 C C . ARG C 1 168 ? 17.42709 47.51133 91.71504 1.000 18.02000 585 ARG D C 1
ATOM 4764 O O . ARG C 1 168 ? 18.26511 47.36833 92.60903 1.000 19.90000 585 ARG D O 1
ATOM 4772 N N . GLN C 1 169 ? 16.12909 47.26435 91.88707 1.000 19.42000 586 GLN D N 1
ATOM 4773 C CA . GLN C 1 169 ? 15.55511 46.83837 93.15709 1.000 21.15000 586 GLN D CA 1
ATOM 4774 C C . GLN C 1 169 ? 14.83309 45.51338 92.95412 1.000 23.35000 586 GLN D C 1
ATOM 4775 O O . GLN C 1 169 ? 14.04707 45.37338 92.01214 1.000 22.70000 586 GLN D O 1
ATOM 4781 N N . GLU C 1 170 ? 15.08509 44.55038 93.84212 1.000 22.33000 587 GLU D N 1
ATOM 4782 C CA . GLU C 1 170 ? 14.41008 43.25439 93.81215 1.000 19.85000 587 GLU D CA 1
ATOM 4783 C C . GLU C 1 170 ? 13.76010 43.01141 95.16617 1.000 22.10000 587 GLU D C 1
ATOM 4784 O O . GLU C 1 170 ? 14.45812 42.83842 96.17016 1.000 20.81000 587 GLU D O 1
ATOM 4790 N N . GLU C 1 171 ? 12.43010 42.97743 95.19520 1.000 23.70000 588 GLU D N 1
ATOM 4791 C CA . GLU C 1 171 ? 11.71113 42.83545 96.45221 1.000 22.56000 588 GLU D CA 1
ATOM 4792 C C . GLU C 1 171 ? 11.66412 41.36846 96.86523 1.000 20.48000 588 GLU D C 1
ATOM 4793 O O . GLU C 1 171 ? 11.35909 40.48945 96.05125 1.000 17.59000 588 GLU D O 1
ATOM 4799 N N . ILE C 1 172 ? 11.99914 41.10647 98.12723 1.000 17.49000 589 ILE D N 1
ATOM 4800 C CA . ILE C 1 172 ? 11.87214 39.78048 98.71024 1.000 16.93000 589 ILE D CA 1
ATOM 4801 C C . ILE C 1 172 ? 10.92516 39.88050 99.90026 1.000 19.45000 589 ILE D C 1
ATOM 4802 O O . ILE C 1 172 ? 10.72919 40.94951 100.47925 1.000 19.69000 589 ILE D O 1
ATOM 4807 N N . ASN C 1 173 ? 10.31915 38.75051 100.24729 1.000 18.28000 590 ASN D N 1
ATOM 4808 C CA . ASN C 1 173 ? 9.35618 38.69754 101.33731 1.000 19.01000 590 ASN D CA 1
ATOM 4809 C C . ASN C 1 173 ? 9.76018 37.61654 102.32831 1.000 17.86000 590 ASN D C 1
ATOM 4810 O O . ASN C 1 173 ? 10.14716 36.51253 101.93432 1.000 16.46000 590 ASN D O 1
ATOM 4815 N N . ALA C 1 174 ? 9.68522 37.94956 103.61631 1.000 16.38000 591 ALA D N 1
ATOM 4816 C CA . ALA C 1 174 ? 9.98922 36.97857 104.65531 1.000 15.83000 591 ALA D CA 1
ATOM 4817 C C . ALA C 1 174 ? 9.02121 35.80658 104.57435 1.000 13.82000 591 ALA D C 1
ATOM 4818 O O . ALA C 1 174 ? 7.82720 35.98059 104.31537 1.000 10.18000 591 ALA D O 1
ATOM 4820 N N . GLY C 1 175 ? 9.54520 34.60357 104.80235 1.000 11.97000 592 GLY D N 1
ATOM 4821 C CA . GLY C 1 175 ? 8.77318 33.39258 104.70038 1.000 16.27000 592 GLY D CA 1
ATOM 4822 C C . GLY C 1 175 ? 8.73414 32.78957 103.31339 1.000 13.88000 592 GLY D C 1
ATOM 4823 O O . GLY C 1 175 ? 8.39412 31.60957 103.17640 1.000 14.66000 592 GLY D O 1
ATOM 4824 N N . LYS C 1 176 ? 9.08113 33.56455 102.28737 1.000 17.89000 593 LYS D N 1
ATOM 4825 C CA . LYS C 1 176 ? 9.09210 33.06454 100.92237 1.000 12.68000 593 LYS D CA 1
ATOM 4826 C C . LYS C 1 176 ? 10.37508 32.28952 100.65336 1.000 13.49000 593 LYS D C 1
ATOM 4827 O O . LYS C 1 176 ? 11.41810 32.52651 101.26833 1.000 14.73000 593 LYS D O 1
ATOM 4833 N N . TRP C 1 177 ? 10.28905 31.35551 99.72137 1.000 13.27000 594 TRP D N 1
ATOM 4834 C CA . TRP C 1 177 ? 11.40903 30.50249 99.36135 1.000 13.91000 594 TRP D CA 1
ATOM 4835 C C . TRP C 1 177 ? 12.02501 30.98147 98.05734 1.000 11.70000 594 TRP D C 1
ATOM 4836 O O . TRP C 1 177 ? 11.31399 31.33647 97.11435 1.000 11.50000 594 TRP D O 1
ATOM 4847 N N . TYR C 1 178 ? 13.35301 30.98245 98.01931 1.000 11.55000 595 TYR D N 1
ATOM 4848 C CA . TYR C 1 178 ? 14.12599 31.49643 96.90429 1.000 11.47000 595 TYR D CA 1
ATOM 4849 C C . TYR C 1 178 ? 15.25797 30.53141 96.59227 1.000 11.17000 595 TYR D C 1
ATOM 4850 O O . TYR C 1 178 ? 15.78598 29.85641 97.48327 1.000 9.74000 595 TYR D O 1
ATOM 4859 N N . LEU C 1 179 ? 15.59694 30.45339 95.30727 1.000 8.17000 596 LEU D N 1
ATOM 4860 C CA . LEU C 1 179 ? 16.80992 29.80737 94.82925 1.000 8.22000 596 LEU D CA 1
ATOM 4861 C C . LEU C 1 179 ? 17.86293 30.86635 94.53121 1.000 7.66000 596 LEU D C 1
ATOM 4862 O O . LEU C 1 179 ? 17.53694 31.99535 94.15921 1.000 9.63000 596 LEU D O 1
ATOM 4867 N N . SER C 1 180 ? 19.12993 30.49334 94.69519 1.000 6.34000 597 SER D N 1
ATOM 4868 C CA . SER C 1 180 ? 20.24594 31.40232 94.44416 1.000 7.35000 597 SER D CA 1
ATOM 4869 C C . SER C 1 180 ? 21.45892 30.58430 94.03414 1.000 8.71000 597 SER D C 1
ATOM 4870 O O . SER C 1 180 ? 21.91492 29.72630 94.79614 1.000 9.02000 597 SER D O 1
ATOM 4873 N N . THR C 1 181 ? 21.99290 30.86428 92.85113 1.000 10.08000 598 THR D N 1
ATOM 4874 C CA . THR C 1 181 ? 23.16188 30.16126 92.35511 1.000 8.16000 598 THR D CA 1
ATOM 4875 C C . THR C 1 181 ? 24.41889 30.98525 92.59407 1.000 7.19000 598 THR D C 1
ATOM 4876 O O . THR C 1 181 ? 24.38991 32.21525 92.58506 1.000 6.42000 598 THR D O 1
ATOM 4880 N N . PHE C 1 182 ? 25.52889 30.28324 92.78606 1.000 7.49000 599 PHE D N 1
ATOM 4881 C CA . PHE C 1 182 ? 26.84990 30.87922 92.94802 1.000 8.70000 599 PHE D CA 1
ATOM 4882 C C . PHE C 1 182 ? 27.77887 30.08320 92.04201 1.000 11.67000 599 PHE D C 1
ATOM 4883 O O . PHE C 1 182 ? 28.16586 28.95820 92.37602 1.000 10.13000 599 PHE D O 1
ATOM 4891 N N . VAL C 1 183 ? 28.11585 30.66818 90.89300 1.000 8.69000 600 VAL D N 1
ATOM 4892 C CA . VAL C 1 183 ? 28.80182 29.96516 89.82199 1.000 12.27000 600 VAL D CA 1
ATOM 4893 C C . VAL C 1 183 ? 30.12582 30.65514 89.52096 1.000 14.04000 600 VAL D C 1
ATOM 4894 O O . VAL C 1 183 ? 30.37485 31.80114 89.90694 1.000 13.60000 600 VAL D O 1
ATOM 4898 N N . ALA C 1 184 ? 30.97780 29.92712 88.80895 1.000 12.24000 601 ALA D N 1
ATOM 4899 C CA . ALA C 1 184 ? 32.29680 30.40110 88.44191 1.000 15.17000 601 ALA D CA 1
ATOM 4900 C C . ALA C 1 184 ? 32.68976 29.68908 87.15991 1.000 14.93000 601 ALA D C 1
ATOM 4901 O O . ALA C 1 184 ? 32.31674 28.52908 86.94693 1.000 14.02000 601 ALA D O 1
ATOM 4903 N N . PHE C 1 185 ? 33.41075 30.39506 86.30189 1.000 12.00000 602 PHE D N 1
ATOM 4904 C CA . PHE C 1 185 ? 33.87872 29.84404 85.03889 1.000 10.44000 602 PHE D CA 1
ATOM 4905 C C . PHE C 1 185 ? 35.36372 29.55703 85.20686 1.000 13.50000 602 PHE D C 1
ATOM 4906 O O . PHE C 1 185 ? 36.18773 30.47902 85.21283 1.000 15.91000 602 PHE D O 1
ATOM 4914 N N . ASN C 1 186 ? 35.70071 28.27702 85.34587 1.000 12.83000 603 ASN D N 1
ATOM 4915 C CA . ASN C 1 186 ? 37.04671 27.86001 85.72384 1.000 16.46000 603 ASN D CA 1
ATOM 4916 C C . ASN C 1 186 ? 37.50874 28.62002 86.96382 1.000 16.84000 603 ASN D C 1
ATOM 4917 O O . ASN C 1 186 ? 38.55975 29.26500 86.97879 1.000 15.96000 603 ASN D O 1
ATOM 4922 N N . GLY C 1 187 ? 36.69177 28.55204 88.00984 1.000 15.25000 604 GLY D N 1
ATOM 4923 C CA . GLY C 1 187 ? 36.91580 29.32405 89.21283 1.000 14.72000 604 GLY D CA 1
ATOM 4924 C C . GLY C 1 187 ? 37.83681 28.63605 90.19782 1.000 16.98000 604 GLY D C 1
ATOM 4925 O O . GLY C 1 187 ? 38.41479 27.58004 89.93182 1.000 15.30000 604 GLY D O 1
ATOM 4926 N N . ARG C 1 188 ? 37.97584 29.27006 91.36181 1.000 17.17000 605 ARG D N 1
ATOM 4927 C CA . ARG C 1 188 ? 38.74386 28.75006 92.48080 1.000 19.31000 605 ARG D CA 1
ATOM 4928 C C . ARG C 1 188 ? 37.79988 28.37909 93.61782 1.000 15.31000 605 ARG D C 1
ATOM 4929 O O . ARG C 1 188 ? 36.75289 29.00410 93.81084 1.000 14.55000 605 ARG D O 1
ATOM 4937 N N . ARG C 1 189 ? 38.18188 27.35309 94.36682 1.000 15.36000 606 ARG D N 1
ATOM 4938 C CA . ARG C 1 189 ? 37.39690 26.88411 95.50885 1.000 17.57000 606 ARG D CA 1
ATOM 4939 C C . ARG C 1 189 ? 37.55794 27.86712 96.65983 1.000 19.75000 606 ARG D C 1
ATOM 4940 O O . ARG C 1 189 ? 38.52095 27.78912 97.42481 1.000 24.09000 606 ARG D O 1
ATOM 4948 N N . GLU C 1 190 ? 36.60995 28.79814 96.80084 1.000 17.00000 607 GLU D N 1
ATOM 4949 C CA . GLU C 1 190 ? 36.73599 29.82515 97.83183 1.000 17.71000 607 GLU D CA 1
ATOM 4950 C C . GLU C 1 190 ? 36.47001 29.26316 99.22484 1.000 20.20000 607 GLU D C 1
ATOM 4951 O O . GLU C 1 190 ? 37.25203 29.49716 100.15382 1.000 18.59000 607 GLU D O 1
ATOM 4957 N N . PHE C 1 191 ? 35.36300 28.54218 99.39987 1.000 17.52000 608 PHE D N 1
ATOM 4958 C CA . PHE C 1 191 ? 35.00503 28.02220 100.71388 1.000 18.32000 608 PHE D CA 1
ATOM 4959 C C . PHE C 1 191 ? 33.90801 26.97421 100.55992 1.000 20.75000 608 PHE D C 1
ATOM 4960 O O . PHE C 1 191 ? 33.40798 26.71721 99.46093 1.000 17.90000 608 PHE D O 1
ATOM 4968 N N . ASP C 1 192 ? 33.52103 26.38623 101.69193 1.000 19.85000 609 ASP D N 1
ATOM 4969 C CA . ASP C 1 192 ? 32.47501 25.37524 101.72297 1.000 23.00000 609 ASP D CA 1
ATOM 4970 C C . ASP C 1 192 ? 31.63804 25.54227 102.97998 1.000 23.13000 609 ASP D C 1
ATOM 4971 O O . ASP C 1 192 ? 32.17907 25.66327 104.08297 1.000 25.02000 609 ASP D O 1
ATOM 4976 N N . ASN C 1 193 ? 30.32104 25.54228 102.80801 1.000 25.71000 610 ASN D N 1
ATOM 4977 C CA . ASN C 1 193 ? 29.37906 25.63531 103.91503 1.000 22.70000 610 ASN D CA 1
ATOM 4978 C C . ASN C 1 193 ? 28.70005 24.28132 104.06806 1.000 23.38000 610 ASN D C 1
ATOM 4979 O O . ASN C 1 193 ? 27.89902 23.87932 103.21508 1.000 23.82000 610 ASN D O 1
ATOM 4984 N N . TYR C 1 194 ? 29.04306 23.57932 105.14806 1.000 25.23000 611 TYR D N 1
ATOM 4985 C CA . TYR C 1 194 ? 28.45705 22.28134 105.48208 1.000 24.47000 611 TYR D CA 1
ATOM 4986 C C . TYR C 1 194 ? 28.70802 21.26532 104.37009 1.000 24.00000 611 TYR D C 1
ATOM 4987 O O . TYR C 1 194 ? 27.82300 20.49833 103.98812 1.000 20.11000 611 TYR D O 1
ATOM 4996 N N . GLY C 1 195 ? 29.92900 21.27130 103.83206 1.000 24.36000 612 GLY D N 1
ATOM 4997 C CA . GLY C 1 195 ? 30.33597 20.31028 102.83206 1.000 22.71000 612 GLY D CA 1
ATOM 4998 C C . GLY C 1 195 ? 30.11195 20.72327 101.39207 1.000 21.87000 612 GLY D C 1
ATOM 4999 O O . GLY C 1 195 ? 30.65492 20.07425 100.48906 1.000 19.12000 612 GLY D O 1
ATOM 5000 N N . ILE C 1 196 ? 29.33595 21.77628 101.14107 1.000 21.61000 613 ILE D N 1
ATOM 5001 C CA . ILE C 1 196 ? 29.00293 22.20327 99.78907 1.000 20.33000 613 ILE D CA 1
ATOM 5002 C C . ILE C 1 196 ? 30.00994 23.28925 99.38204 1.000 19.53000 613 ILE D C 1
ATOM 5003 O O . ILE C 1 196 ? 29.99996 24.37226 99.98503 1.000 19.17000 613 ILE D O 1
ATOM 5008 N N . PRO C 1 197 ? 30.87091 23.03923 98.39902 1.000 19.41000 614 PRO D N 1
ATOM 5009 C CA . PRO C 1 197 ? 31.82892 24.07321 97.98499 1.000 17.62000 614 PRO D CA 1
ATOM 5010 C C . PRO C 1 197 ? 31.14692 25.26921 97.34099 1.000 16.42000 614 PRO D C 1
ATOM 5011 O O . PRO C 1 197 ? 30.00091 25.21022 96.88702 1.000 15.72000 614 PRO D O 1
ATOM 5015 N N . PHE C 1 198 ? 31.88493 26.37920 97.32097 1.000 13.71000 615 PHE D N 1
ATOM 5016 C CA . PHE C 1 198 ? 31.44294 27.63020 96.71596 1.000 15.05000 615 PHE D CA 1
ATOM 5017 C C . PHE C 1 198 ? 32.60893 28.20718 95.92693 1.000 15.85000 615 PHE D C 1
ATOM 5018 O O . PHE C 1 198 ? 33.63394 28.57317 96.50891 1.000 17.34000 615 PHE D O 1
ATOM 5026 N N . TYR C 1 199 ? 32.45390 28.28417 94.60793 1.000 14.44000 616 TYR D N 1
ATOM 5027 C CA . TYR C 1 199 ? 33.53989 28.67014 93.71891 1.000 14.41000 616 TYR D CA 1
ATOM 5028 C C . TYR C 1 199 ? 33.40590 30.12014 93.27089 1.000 13.47000 616 TYR D C 1
ATOM 5029 O O . TYR C 1 199 ? 32.32190 30.70715 93.25991 1.000 11.59000 616 TYR D O 1
ATOM 5038 N N . LEU C 1 200 ? 34.53790 30.68512 92.87186 1.000 14.25000 617 LEU D N 1
ATOM 5039 C CA . LEU C 1 200 ? 34.61390 32.08612 92.47985 1.000 15.65000 617 LEU D CA 1
ATOM 5040 C C . LEU C 1 200 ? 35.58688 32.20809 91.31983 1.000 13.19000 617 LEU D C 1
ATOM 5041 O O . LEU C 1 200 ? 36.65687 31.60008 91.35681 1.000 11.82000 617 LEU D O 1
ATOM 5046 N N . SER C 1 201 ? 35.19687 32.95608 90.28783 1.000 12.60000 618 SER D N 1
ATOM 5047 C CA . SER C 1 201 ? 36.04585 33.21006 89.13181 1.000 14.16000 618 SER D CA 1
ATOM 5048 C C . SER C 1 201 ? 36.23486 34.71106 88.96379 1.000 11.90000 618 SER D C 1
ATOM 5049 O O . SER C 1 201 ? 35.31488 35.49507 89.21280 1.000 12.57000 618 SER D O 1
ATOM 5052 N N . LEU C 1 202 ? 37.42686 35.11004 88.51876 1.000 15.12000 619 LEU D N 1
ATOM 5053 C CA . LEU C 1 202 ? 37.83088 36.51003 88.56673 1.000 13.62000 619 LEU D CA 1
ATOM 5054 C C . LEU C 1 202 ? 38.33786 37.00301 87.21972 1.000 14.45000 619 LEU D C 1
ATOM 5055 O O . LEU C 1 202 ? 39.16887 37.90900 87.16269 1.000 14.34000 619 LEU D O 1
ATOM 5060 N N . GLN C 1 203 ? 37.84083 36.43600 86.12873 1.000 17.74000 620 GLN D N 1
ATOM 5061 C CA . GLN C 1 203 ? 38.31980 36.77398 84.79872 1.000 14.89000 620 GLN D CA 1
ATOM 5062 C C . GLN C 1 203 ? 37.13079 37.00199 83.88174 1.000 14.03000 620 GLN D C 1
ATOM 5063 O O . GLN C 1 203 ? 36.05578 36.43101 84.07377 1.000 15.57000 620 GLN D O 1
ATOM 5069 N N . GLN C 1 204 ? 37.33178 37.84198 82.87273 1.000 14.03000 621 GLN D N 1
ATOM 5070 C CA . GLN C 1 204 ? 36.35676 37.92198 81.79875 1.000 13.15000 621 GLN D CA 1
ATOM 5071 C C . GLN C 1 204 ? 36.10573 36.54297 81.21177 1.000 11.30000 621 GLN D C 1
ATOM 5072 O O . GLN C 1 204 ? 37.02771 35.73796 81.05876 1.000 12.61000 621 GLN D O 1
ATOM 5078 N N . ILE C 1 205 ? 34.84172 36.25999 80.90880 1.000 10.60000 622 ILE D N 1
ATOM 5079 C CA . ILE C 1 205 ? 34.45269 35.00899 80.27682 1.000 9.95000 622 ILE D CA 1
ATOM 5080 C C . ILE C 1 205 ? 34.26466 35.25397 78.79182 1.000 8.78000 622 ILE D C 1
ATOM 5081 O O . ILE C 1 205 ? 33.46466 36.10798 78.38983 1.000 8.98000 622 ILE D O 1
ATOM 5086 N N . ASP C 1 206 ? 34.97463 34.48895 77.97981 1.000 7.95000 623 ASP D N 1
ATOM 5087 C CA . ASP C 1 206 ? 34.77360 34.54394 76.53982 1.000 11.12000 623 ASP D CA 1
ATOM 5088 C C . ASP C 1 206 ? 33.34059 34.16096 76.19385 1.000 13.48000 623 ASP D C 1
ATOM 5089 O O . ASP C 1 206 ? 32.88558 33.06396 76.53187 1.000 14.37000 623 ASP D O 1
ATOM 5094 N N . THR C 1 207 ? 32.62759 35.06796 75.52086 1.000 15.37000 624 THR D N 1
ATOM 5095 C CA . THR C 1 207 ? 31.21058 34.87097 75.23289 1.000 13.77000 624 THR D CA 1
ATOM 5096 C C . THR C 1 207 ? 30.94354 33.78596 74.19591 1.000 16.85000 624 THR D C 1
ATOM 5097 O O . THR C 1 207 ? 29.77853 33.42098 74.00393 1.000 17.09000 624 THR D O 1
ATOM 5101 N N . GLN C 1 208 ? 31.96752 33.26494 73.51889 1.000 18.20000 625 GLN D N 1
ATOM 5102 C CA . GLN C 1 208 ? 31.79049 32.16794 72.56891 1.000 18.54000 625 GLN D CA 1
ATOM 5103 C C . GLN C 1 208 ? 32.17548 30.85794 73.24491 1.000 17.00000 625 GLN D C 1
ATOM 5104 O O . GLN C 1 208 ? 33.35649 30.60993 73.51089 1.000 16.49000 625 GLN D O 1
ATOM 5110 N N . GLN C 1 209 ? 31.17448 30.01695 73.50894 1.000 16.63000 626 GLN D N 1
ATOM 5111 C CA . GLN C 1 209 ? 31.36748 28.75396 74.20195 1.000 16.74000 626 GLN D CA 1
ATOM 5112 C C . GLN C 1 209 ? 30.64545 27.63996 73.46498 1.000 14.83000 626 GLN D C 1
ATOM 5113 O O . GLN C 1 209 ? 29.65644 27.86897 72.76600 1.000 15.50000 626 GLN D O 1
ATOM 5119 N N . GLY C 1 210 ? 31.13644 26.41796 73.66298 1.000 13.67000 627 GLY D N 1
ATOM 5120 C CA . GLY C 1 210 ? 30.56641 25.24596 73.03501 1.000 13.46000 627 GLY D CA 1
ATOM 5121 C C . GLY C 1 210 ? 29.45142 24.61998 73.85304 1.000 13.33000 627 GLY D C 1
ATOM 5122 O O . GLY C 1 210 ? 29.02044 25.13800 74.88504 1.000 12.45000 627 GLY D O 1
ATOM 5123 N N . ASN C 1 211 ? 28.98339 23.47498 73.36606 1.000 10.91000 628 ASN D N 1
ATOM 5124 C CA . ASN C 1 211 ? 27.94439 22.68800 74.01409 1.000 12.87000 628 ASN D CA 1
ATOM 5125 C C . ASN C 1 211 ? 28.50441 21.95601 75.23509 1.000 13.53000 628 ASN D C 1
ATOM 5126 O O . ASN C 1 211 ? 29.70141 21.66799 75.32806 1.000 14.30000 628 ASN D O 1
ATOM 5131 N N . TYR C 1 212 ? 27.61343 21.64103 76.17611 1.000 12.73000 629 TYR D N 1
ATOM 5132 C CA . TYR C 1 212 ? 27.98244 20.92104 77.38911 1.000 12.88000 629 TYR D CA 1
ATOM 5133 C C . TYR C 1 212 ? 27.09143 19.69705 77.53514 1.000 12.33000 629 TYR D C 1
ATOM 5134 O O . TYR C 1 212 ? 25.86443 19.80207 77.44416 1.000 11.85000 629 TYR D O 1
ATOM 5143 N N . GLU C 1 213 ? 27.70842 18.54505 77.77014 1.000 11.85000 630 GLU D N 1
ATOM 5144 C CA . GLU C 1 213 ? 26.94141 17.31706 77.88017 1.000 17.80000 630 GLU D CA 1
ATOM 5145 C C . GLU C 1 213 ? 26.13243 17.33008 79.17319 1.000 19.20000 630 GLU D C 1
ATOM 5146 O O . GLU C 1 213 ? 26.63146 17.76109 80.21917 1.000 20.06000 630 GLU D O 1
ATOM 5152 N N . PRO C 1 214 ? 24.87943 16.89310 79.12922 1.000 16.42000 631 PRO D N 1
ATOM 5153 C CA . PRO C 1 214 ? 24.04645 16.90512 80.33423 1.000 19.10000 631 PRO D CA 1
ATOM 5154 C C . PRO C 1 214 ? 24.39846 15.78413 81.29824 1.000 21.11000 631 PRO D C 1
ATOM 5155 O O . PRO C 1 214 ? 24.81644 14.69212 80.90424 1.000 24.45000 631 PRO D O 1
ATOM 5159 N N . THR C 1 215 ? 24.24449 16.08414 82.58724 1.000 21.35000 632 THR D N 1
ATOM 5160 C CA . THR C 1 215 ? 24.45450 15.12615 83.66324 1.000 22.93000 632 THR D CA 1
ATOM 5161 C C . THR C 1 215 ? 23.29252 15.20718 84.64227 1.000 19.21000 632 THR D C 1
ATOM 5162 O O . THR C 1 215 ? 22.60254 16.22719 84.73227 1.000 17.37000 632 THR D O 1
ATOM 5166 N N . THR C 1 216 ? 23.07352 14.11419 85.38028 1.000 20.93000 633 THR D N 1
ATOM 5167 C CA . THR C 1 216 ? 22.04355 14.13421 86.41431 1.000 20.82000 633 THR D CA 1
ATOM 5168 C C . THR C 1 216 ? 22.37658 15.15822 87.49229 1.000 16.48000 633 THR D C 1
ATOM 5169 O O . THR C 1 216 ? 21.49160 15.87424 87.97330 1.000 16.09000 633 THR D O 1
ATOM 5173 N N . GLU C 1 217 ? 23.65259 15.25921 87.86526 1.000 17.77000 634 GLU D N 1
ATOM 5174 C CA . GLU C 1 217 ? 24.05462 16.28621 88.82024 1.000 17.83000 634 GLU D CA 1
ATOM 5175 C C . GLU C 1 217 ? 23.75363 17.68321 88.29323 1.000 17.72000 634 GLU D C 1
ATOM 5176 O O . GLU C 1 217 ? 23.40466 18.57822 89.06923 1.000 14.49000 634 GLU D O 1
ATOM 5182 N N . ALA C 1 218 ? 23.86361 17.88719 86.97723 1.000 14.22000 635 ALA D N 1
ATOM 5183 C CA . ALA C 1 218 ? 23.48861 19.17219 86.39722 1.000 14.98000 635 ALA D CA 1
ATOM 5184 C C . ALA C 1 218 ? 21.99362 19.42321 86.53425 1.000 12.31000 635 ALA D C 1
ATOM 5185 O O . ALA C 1 218 ? 21.57164 20.54722 86.82825 1.000 13.09000 635 ALA D O 1
ATOM 5187 N N . TYR C 1 219 ? 21.17260 18.39322 86.29728 1.000 12.23000 636 TYR D N 1
ATOM 5188 C CA . TYR C 1 219 ? 19.74360 18.52624 86.55831 1.000 13.18000 636 TYR D CA 1
ATOM 5189 C C . TYR C 1 219 ? 19.49064 18.76326 88.04131 1.000 10.95000 636 TYR D C 1
ATOM 5190 O O . TYR C 1 219 ? 18.63566 19.57628 88.41132 1.000 8.52000 636 TYR D O 1
ATOM 5199 N N . ASN C 1 220 ? 20.22665 18.05526 88.89930 1.000 10.36000 637 ASN D N 1
ATOM 5200 C CA . ASN C 1 220 ? 20.00768 18.15228 90.34131 1.000 14.36000 637 ASN D CA 1
ATOM 5201 C C . ASN C 1 220 ? 20.17171 19.58428 90.82729 1.000 13.14000 637 ASN D C 1
ATOM 5202 O O . ASN C 1 220 ? 19.29073 20.12730 91.49930 1.000 13.39000 637 ASN D O 1
ATOM 5207 N N . VAL C 1 221 ? 21.28771 20.22527 90.46626 1.000 13.19000 638 VAL D N 1
ATOM 5208 C CA . VAL C 1 221 ? 21.52174 21.60527 90.87824 1.000 11.52000 638 VAL D CA 1
ATOM 5209 C C . VAL C 1 221 ? 20.67473 22.59027 90.08624 1.000 11.44000 638 VAL D C 1
ATOM 5210 O O . VAL C 1 221 ? 20.62875 23.77827 90.42823 1.000 10.93000 638 VAL D O 1
ATOM 5214 N N . GLY C 1 222 ? 19.98870 22.12927 89.04226 1.000 9.70000 639 GLY D N 1
ATOM 5215 C CA . GLY C 1 222 ? 19.17970 23.01027 88.22827 1.000 9.65000 639 GLY D CA 1
ATOM 5216 C C . GLY C 1 222 ? 19.94369 23.79425 87.18225 1.000 10.82000 639 GLY D C 1
ATOM 5217 O O . GLY C 1 222 ? 19.42069 24.78625 86.66725 1.000 9.42000 639 GLY D O 1
ATOM 5218 N N . ALA C 1 223 ? 21.17767 23.40023 86.86322 1.000 8.38000 640 ALA D N 1
ATOM 5219 C CA . ALA C 1 223 ? 21.93266 24.17821 85.88420 1.000 11.77000 640 ALA D CA 1
ATOM 5220 C C . ALA C 1 223 ? 21.43863 23.92420 84.46021 1.000 9.60000 640 ALA D C 1
ATOM 5221 O O . ALA C 1 223 ? 21.61862 24.78019 83.58720 1.000 11.68000 640 ALA D O 1
ATOM 5223 N N . MET C 1 224 ? 20.81861 22.77020 84.20424 1.000 9.02000 641 MET D N 1
ATOM 5224 C CA . MET C 1 224 ? 20.25558 22.46220 82.89425 1.000 9.94000 641 MET D CA 1
ATOM 5225 C C . MET C 1 224 ? 18.82358 21.98922 83.06429 1.000 11.99000 641 MET D C 1
ATOM 5226 O O . MET C 1 224 ? 18.56958 21.03423 83.80230 1.000 11.51000 641 MET D O 1
ATOM 5231 N N . LEU C 1 225 ? 17.89557 22.65722 82.38430 1.000 11.69000 642 LEU D N 1
ATOM 5232 C CA . LEU C 1 225 ? 16.48457 22.32924 82.51633 1.000 11.44000 642 LEU D CA 1
ATOM 5233 C C . LEU C 1 225 ? 16.15654 20.99024 81.85836 1.000 12.79000 642 LEU D C 1
ATOM 5234 O O . LEU C 1 225 ? 16.76851 20.58622 80.86335 1.000 9.21000 642 LEU D O 1
ATOM 5239 N N . ASN C 1 226 ? 15.17454 20.30226 82.43238 1.000 9.40000 643 ASN D N 1
ATOM 5240 C CA . ASN C 1 226 ? 14.63651 19.08826 81.83941 1.000 12.61000 643 ASN D CA 1
ATOM 5241 C C . ASN C 1 226 ? 13.20852 18.92728 82.32944 1.000 11.77000 643 ASN D C 1
ATOM 5242 O O . ASN C 1 226 ? 12.83955 19.43830 83.38844 1.000 13.33000 643 ASN D O 1
ATOM 5247 N N . THR C 1 227 ? 12.40650 18.23428 81.53447 1.000 13.59000 644 THR D N 1
ATOM 5248 C CA . THR C 1 227 ? 10.97550 18.15631 81.79550 1.000 12.29000 644 THR D CA 1
ATOM 5249 C C . THR C 1 227 ? 10.68852 17.40332 83.08951 1.000 11.38000 644 THR D C 1
ATOM 5250 O O . THR C 1 227 ? 11.26951 16.34532 83.35051 1.000 11.13000 644 THR D O 1
ATOM 5254 N N . ALA C 1 228 ? 9.80254 17.97534 83.90352 1.000 12.00000 645 ALA D N 1
ATOM 5255 C CA . ALA C 1 228 ? 9.33556 17.35436 85.14754 1.000 15.20000 645 ALA D CA 1
ATOM 5256 C C . ALA C 1 228 ? 10.49157 16.93136 86.04452 1.000 14.22000 645 ALA D C 1
ATOM 5257 O O . ALA C 1 228 ? 10.40658 15.93737 86.76853 1.000 12.04000 645 ALA D O 1
ATOM 5259 N N . THR C 1 229 ? 11.59558 17.67434 86.00749 1.000 11.51000 646 THR D N 1
ATOM 5260 C CA . THR C 1 229 ? 12.74559 17.29534 86.80347 1.000 11.09000 646 THR D CA 1
ATOM 5261 C C . THR C 1 229 ? 12.87863 18.24935 87.97645 1.000 13.31000 646 THR D C 1
ATOM 5262 O O . THR C 1 229 ? 13.02164 19.46334 87.77044 1.000 11.57000 646 THR D O 1
ATOM 5266 N N . PRO C 1 230 ? 12.81665 17.75836 89.20746 1.000 11.77000 647 PRO D N 1
ATOM 5267 C CA . PRO C 1 230 ? 12.95769 18.63537 90.36745 1.000 14.40000 647 PRO D CA 1
ATOM 5268 C C . PRO C 1 230 ? 14.42570 18.86836 90.67742 1.000 12.58000 647 PRO D C 1
ATOM 5269 O O . PRO C 1 230 ? 15.31768 18.21334 90.13940 1.000 12.47000 647 PRO D O 1
ATOM 5273 N N . LEU C 1 231 ? 14.66173 19.80136 91.58940 1.000 19.68000 648 LEU D N 1
ATOM 5274 C CA . LEU C 1 231 ? 15.98174 19.94135 92.17437 1.000 16.96000 648 LEU D CA 1
ATOM 5275 C C . LEU C 1 231 ? 16.23575 18.80336 93.15738 1.000 18.37000 648 LEU D C 1
ATOM 5276 O O . LEU C 1 231 ? 15.30775 18.17238 93.67340 1.000 17.00000 648 LEU D O 1
ATOM 5281 N N . LYS C 1 232 ? 17.51575 18.51935 93.39035 1.000 19.51000 649 LYS D N 1
ATOM 5282 C CA . LYS C 1 232 ? 17.92476 17.53035 94.38836 1.000 19.81000 649 LYS D CA 1
ATOM 5283 C C . LYS C 1 232 ? 19.14278 18.09334 95.11732 1.000 19.11000 649 LYS D C 1
ATOM 5284 O O . LYS C 1 232 ? 20.26777 18.00032 94.61730 1.000 18.08000 649 LYS D O 1
ATOM 5290 N N . LEU C 1 233 ? 18.91381 18.67036 96.29532 1.000 18.05000 650 LEU D N 1
ATOM 5291 C CA . LEU C 1 233 ? 19.97284 19.26135 97.10029 1.000 17.84000 650 LEU D CA 1
ATOM 5292 C C . LEU C 1 233 ? 20.08885 18.52237 98.42730 1.000 20.53000 650 LEU D C 1
ATOM 5293 O O . LEU C 1 233 ? 19.16685 17.82438 98.85733 1.000 17.39000 650 LEU D O 1
ATOM 5298 N N . HIS C 1 234 ? 21.23487 18.69436 99.07727 1.000 20.46000 651 HIS D N 1
ATOM 5299 C CA . HIS C 1 234 ? 21.51489 18.04437 100.34928 1.000 22.13000 651 HIS D CA 1
ATOM 5300 C C . HIS C 1 234 ? 21.16993 18.97139 101.50627 1.000 18.83000 651 HIS D C 1
ATOM 5301 O O . HIS C 1 234 ? 21.44294 20.17638 101.45425 1.000 15.20000 651 HIS D O 1
ATOM 5308 N N . LEU C 1 235 ? 20.57194 18.40141 102.55229 1.000 18.61000 652 LEU D N 1
ATOM 5309 C CA . LEU C 1 235 ? 20.33798 19.15642 103.77529 1.000 17.93000 652 LEU D CA 1
ATOM 5310 C C . LEU C 1 235 ? 21.65199 19.50441 104.46126 1.000 19.30000 652 LEU D C 1
ATOM 5311 O O . LEU C 1 235 ? 22.64398 18.77840 104.36324 1.000 23.00000 652 LEU D O 1
ATOM 5316 N N . ASN C 1 236 ? 21.64502 20.62942 105.17024 1.000 19.93000 653 ASN D N 1
ATOM 5317 C CA . ASN C 1 236 ? 22.82205 21.08141 105.89921 1.000 20.46000 653 ASN D CA 1
ATOM 5318 C C . ASN C 1 236 ? 23.21006 20.08342 106.98422 1.000 20.45000 653 ASN D C 1
ATOM 5319 O O . ASN C 1 236 ? 22.49407 19.93144 107.97723 1.000 21.46000 653 ASN D O 1
ATOM 5324 N N . ALA C 1 237 ? 24.33504 19.39840 106.80720 1.000 23.08000 654 ALA D N 1
ATOM 5325 C CA . ALA C 1 237 ? 24.81705 18.45941 107.81620 1.000 21.64000 654 ALA D CA 1
ATOM 5326 C C . ALA C 1 237 ? 26.34105 18.49639 107.92317 1.000 26.47000 654 ALA D C 1
ATOM 5327 O O . ALA C 1 237 ? 27.05203 18.24937 106.94816 1.000 29.05000 654 ALA D O 1
ATOM 5329 N N . PRO D 1 8 ? -6.40429 18.07758 89.63878 1.000 22.05000 425 PRO A N 1
ATOM 5330 C CA . PRO D 1 8 ? -5.14425 17.86150 88.92088 1.000 19.35000 425 PRO A CA 1
ATOM 5331 C C . PRO D 1 8 ? -4.04134 17.33948 89.82498 1.000 17.17000 425 PRO A C 1
ATOM 5332 O O . PRO D 1 8 ? -3.97741 17.71751 90.99497 1.000 19.40000 425 PRO A O 1
ATOM 5336 N N . VAL D 1 9 ? -3.18834 16.47142 89.29807 1.000 14.83000 426 VAL A N 1
ATOM 5337 C CA . VAL D 1 9 ? -2.02242 16.02039 90.04417 1.000 16.15000 426 VAL A CA 1
ATOM 5338 C C . VAL D 1 9 ? -0.75534 16.53331 89.37625 1.000 16.55000 426 VAL A C 1
ATOM 5339 O O . VAL D 1 9 ? -0.66725 16.67226 88.14825 1.000 13.49000 426 VAL A O 1
ATOM 5343 N N . GLN D 1 10 ? 0.22261 16.83729 90.21731 1.000 12.48000 427 GLN A N 1
ATOM 5344 C CA . GLN D 1 10 ? 1.55066 17.23121 89.79139 1.000 17.20000 427 GLN A CA 1
ATOM 5345 C C . GLN D 1 10 ? 2.38762 15.98517 89.54650 1.000 17.95000 427 GLN A C 1
ATOM 5346 O O . GLN D 1 10 ? 2.20052 14.94620 90.19152 1.000 13.19000 427 GLN A O 1
ATOM 5352 N N . ILE D 1 11 ? 3.29469 16.08609 88.57856 1.000 13.28000 428 ILE A N 1
ATOM 5353 C CA . ILE D 1 11 ? 4.18767 14.99604 88.21766 1.000 13.80000 428 ILE A CA 1
ATOM 5354 C C . ILE D 1 11 ? 5.60770 15.53197 88.17475 1.000 14.89000 428 ILE A C 1
ATOM 5355 O O . ILE D 1 11 ? 5.85079 16.61994 87.64573 1.000 15.42000 428 ILE A O 1
ATOM 5360 N N . TYR D 1 12 ? 6.53862 14.77394 88.73984 1.000 14.47000 429 TYR A N 1
ATOM 5361 C CA . TYR D 1 12 ? 7.95165 14.98687 88.49194 1.000 13.72000 429 TYR A CA 1
ATOM 5362 C C . TYR D 1 12 ? 8.64958 13.64284 88.56603 1.000 14.84000 429 TYR A C 1
ATOM 5363 O O . TYR D 1 12 ? 8.08050 12.63788 89.00502 1.000 14.49000 429 TYR A O 1
ATOM 5372 N N . SER D 1 13 ? 9.90561 13.65377 88.16513 1.000 13.92000 430 SER A N 1
ATOM 5373 C CA . SER D 1 13 ? 10.74856 12.47473 88.13423 1.000 13.00000 430 SER A CA 1
ATOM 5374 C C . SER D 1 13 ? 12.17660 12.92065 87.87032 1.000 15.76000 430 SER A C 1
ATOM 5375 O O . SER D 1 13 ? 12.39870 13.87361 87.11030 1.000 14.49000 430 SER A O 1
ATOM 5378 N N . PRO D 1 14 ? 13.16452 12.26762 88.47641 1.000 17.44000 431 PRO A N 1
ATOM 5379 C CA . PRO D 1 14 ? 14.55356 12.49754 88.06250 1.000 16.02000 431 PRO A CA 1
ATOM 5380 C C . PRO D 1 14 ? 14.74864 12.00149 86.63854 1.000 17.06000 431 PRO A C 1
ATOM 5381 O O . PRO D 1 14 ? 14.31062 10.90550 86.28354 1.000 16.65000 431 PRO A O 1
ATOM 5385 N N . SER D 1 15 ? 15.38974 12.82343 85.81856 1.000 15.24000 432 SER A N 1
ATOM 5386 C CA . SER D 1 15 ? 15.62383 12.44238 84.43759 1.000 16.24000 432 SER A CA 1
ATOM 5387 C C . SER D 1 15 ? 16.74378 11.41232 84.35370 1.000 16.74000 432 SER A C 1
ATOM 5388 O O . SER D 1 15 ? 17.64172 11.36331 85.19677 1.000 17.63000 432 SER A O 1
ATOM 5391 N N . LEU D 1 16 ? 16.68282 10.58329 83.31872 1.000 16.29000 433 LEU A N 1
ATOM 5392 C CA . LEU D 1 16 ? 17.81180 9.73223 82.99283 1.000 17.22000 433 LEU A CA 1
ATOM 5393 C C . LEU D 1 16 ? 18.97688 10.59615 82.52589 1.000 17.73000 433 LEU A C 1
ATOM 5394 O O . LEU D 1 16 ? 18.79797 11.72415 82.06384 1.000 16.71000 433 LEU A O 1
ATOM 5399 N N . PHE D 1 17 ? 20.18584 10.05110 82.64900 1.000 18.49000 434 PHE A N 1
ATOM 5400 C CA . PHE D 1 17 ? 21.38991 10.74403 82.20706 1.000 20.74000 434 PHE A CA 1
ATOM 5401 C C . PHE D 1 17 ? 21.30803 11.08299 80.72205 1.000 23.68000 434 PHE A C 1
ATOM 5402 O O . PHE D 1 17 ? 21.27805 10.18696 79.87307 1.000 21.46000 434 PHE A O 1
ATOM 5410 N N . GLY D 1 18 ? 21.26012 12.37798 80.40400 1.000 23.41000 435 GLY A N 1
ATOM 5411 C CA . GLY D 1 18 ? 21.14224 12.82494 79.02998 1.000 21.45000 435 GLY A CA 1
ATOM 5412 C C . GLY D 1 18 ? 19.78628 12.61698 78.39489 1.000 19.78000 435 GLY A C 1
ATOM 5413 O O . GLY D 1 18 ? 19.66837 12.76695 77.17387 1.000 19.69000 435 GLY A O 1
ATOM 5414 N N . GLU D 1 19 ? 18.75920 12.28406 79.17482 1.000 15.61000 436 GLU A N 1
ATOM 5415 C CA . GLU D 1 19 ? 17.45123 11.98910 78.59773 1.000 16.51000 436 GLU A CA 1
ATOM 5416 C C . GLU D 1 19 ? 16.87834 13.24510 77.94165 1.000 17.76000 436 GLU A C 1
ATOM 5417 O O . GLU D 1 19 ? 16.89635 14.32112 78.55562 1.000 14.32000 436 GLU A O 1
ATOM 5423 N N . PRO D 1 20 ? 16.39643 13.16009 76.69762 1.000 15.26000 437 PRO A N 1
ATOM 5424 C CA . PRO D 1 20 ? 15.87853 14.35409 76.01754 1.000 13.89000 437 PRO A CA 1
ATOM 5425 C C . PRO D 1 20 ? 14.67651 14.95017 76.73143 1.000 14.10000 437 PRO A C 1
ATOM 5426 O O . PRO D 1 20 ? 13.95842 14.28023 77.47740 1.000 13.54000 437 PRO A O 1
ATOM 5430 N N . ALA D 1 21 ? 14.46159 16.23817 76.48838 1.000 12.18000 438 ALA A N 1
ATOM 5431 C CA . ALA D 1 21 ? 13.28558 16.91024 77.00427 1.000 13.41000 438 ALA A CA 1
ATOM 5432 C C . ALA D 1 21 ? 12.09464 16.68627 76.07819 1.000 13.40000 438 ALA A C 1
ATOM 5433 O O . ALA D 1 21 ? 12.23271 16.27222 74.91821 1.000 9.98000 438 ALA A O 1
ATOM 5435 N N . LEU D 1 22 ? 10.90861 16.97034 76.61209 1.000 13.05000 439 LEU A N 1
ATOM 5436 C CA . LEU D 1 22 ? 9.68767 16.86937 75.82800 1.000 13.49000 439 LEU A CA 1
ATOM 5437 C C . LEU D 1 22 ? 9.75680 17.74833 74.58998 1.000 10.07000 439 LEU A C 1
ATOM 5438 O O . LEU D 1 22 ? 10.04785 18.94432 74.67596 1.000 10.00000 439 LEU A O 1
ATOM 5443 N N . TYR D 1 23 ? 9.44286 17.15931 73.44598 1.000 9.97000 440 TYR A N 1
ATOM 5444 C CA . TYR D 1 23 ? 9.36498 17.88227 72.18995 1.000 11.58000 440 TYR A CA 1
ATOM 5445 C C . TYR D 1 23 ? 8.08502 17.51731 71.45687 1.000 10.65000 440 TYR A C 1
ATOM 5446 O O . TYR D 1 23 ? 7.41895 16.52435 71.76885 1.000 11.31000 440 TYR A O 1
ATOM 5455 N N . GLY D 1 24 ? 7.74313 18.34829 70.48781 1.000 10.18000 441 GLY A N 1
ATOM 5456 C CA . GLY D 1 24 ? 6.60618 18.07732 69.64374 1.000 8.59000 441 GLY A CA 1
ATOM 5457 C C . GLY D 1 24 ? 7.02125 17.45526 68.32679 1.000 9.57000 441 GLY A C 1
ATOM 5458 O O . GLY D 1 24 ? 8.15328 17.58019 67.87987 1.000 9.20000 441 GLY A O 1
ATOM 5459 N N . SER D 1 25 ? 6.08826 16.74928 67.70274 1.000 8.77000 442 SER A N 1
ATOM 5460 C CA . SER D 1 25 ? 6.37332 16.12022 66.42279 1.000 9.62000 442 SER A CA 1
ATOM 5461 C C . SER D 1 25 ? 5.12239 16.12425 65.56769 1.000 9.54000 442 SER A C 1
ATOM 5462 O O . SER D 1 25 ? 4.00734 16.00332 66.08162 1.000 10.84000 442 SER A O 1
ATOM 5465 N N . THR D 1 26 ? 5.31849 16.26320 64.25770 1.000 11.12000 443 THR A N 1
ATOM 5466 C CA . THR D 1 26 ? 4.23556 16.20922 63.28863 1.000 11.43000 443 THR A CA 1
ATOM 5467 C C . THR D 1 26 ? 4.61759 15.21417 62.20669 1.000 12.22000 443 THR A C 1
ATOM 5468 O O . THR D 1 26 ? 5.79261 15.11410 61.84078 1.000 11.44000 443 THR A O 1
ATOM 5472 N N . ALA D 1 27 ? 3.62859 14.46220 61.70664 1.000 8.69000 444 ALA A N 1
ATOM 5473 C CA . ALA D 1 27 ? 3.92461 13.42315 60.72569 1.000 11.48000 444 ALA A CA 1
ATOM 5474 C C . ALA D 1 27 ? 2.86769 13.30317 59.62862 1.000 10.68000 444 ALA A C 1
ATOM 5475 O O . ALA D 1 27 ? 2.83969 12.28715 58.92465 1.000 9.32000 444 ALA A O 1
ATOM 5477 N N . THR D 1 28 ? 2.01475 14.31020 59.45452 1.000 13.25000 445 THR A N 1
ATOM 5478 C CA . THR D 1 28 ? 0.88681 14.23123 58.53444 1.000 14.24000 445 THR A CA 1
ATOM 5479 C C . THR D 1 28 ? 0.84294 15.46020 57.64040 1.000 14.56000 445 THR A C 1
ATOM 5480 O O . THR D 1 28 ? 0.84095 16.59221 58.13136 1.000 16.64000 445 THR A O 1
ATOM 5484 N N . ILE D 1 29 ? 0.77302 15.22816 56.33040 1.000 13.93000 446 ILE A N 1
ATOM 5485 C CA . ILE D 1 29 ? 0.65315 16.28313 55.33036 1.000 16.89000 446 ILE A CA 1
ATOM 5486 C C . ILE D 1 29 ? -0.26980 15.75414 54.23931 1.000 14.70000 446 ILE A C 1
ATOM 5487 O O . ILE D 1 29 ? 0.00119 14.70111 53.65236 1.000 17.13000 446 ILE A O 1
ATOM 5492 N N . GLY D 1 30 ? -1.37775 16.45418 53.99820 1.000 15.16000 447 GLY A N 1
ATOM 5493 C CA . GLY D 1 30 ? -2.40871 15.95520 53.10615 1.000 16.14000 447 GLY A CA 1
ATOM 5494 C C . GLY D 1 30 ? -3.04380 14.67525 53.60914 1.000 18.00000 447 GLY A C 1
ATOM 5495 O O . GLY D 1 30 ? -3.62488 14.64331 54.69910 1.000 19.37000 447 GLY A O 1
ATOM 5496 N N . GLN D 1 31 ? -2.93680 13.61122 52.81718 1.000 16.59000 448 GLN A N 1
ATOM 5497 C CA . GLN D 1 31 ? -3.44488 12.29725 53.18619 1.000 20.36000 448 GLN A CA 1
ATOM 5498 C C . GLN D 1 31 ? -2.33996 11.38022 53.68230 1.000 17.22000 448 GLN A C 1
ATOM 5499 O O . GLN D 1 31 ? -2.60104 10.20724 53.96232 1.000 14.06000 448 GLN A O 1
ATOM 5505 N N . ARG D 1 32 ? -1.11695 11.89017 53.81037 1.000 12.99000 449 ARG A N 1
ATOM 5506 C CA . ARG D 1 32 ? 0.00598 11.07413 54.24948 1.000 11.60000 449 ARG A CA 1
ATOM 5507 C C . ARG D 1 32 ? -0.02914 10.90318 55.76548 1.000 11.58000 449 ARG A C 1
ATOM 5508 O O . ARG D 1 32 ? -0.23715 11.86821 56.50244 1.000 12.06000 449 ARG A O 1
ATOM 5516 N N . VAL D 1 33 ? 0.15777 9.66718 56.21954 1.000 10.43000 450 VAL A N 1
ATOM 5517 C CA . VAL D 1 33 ? 0.30965 9.34722 57.63856 1.000 9.90000 450 VAL A CA 1
ATOM 5518 C C . VAL D 1 33 ? 1.60760 8.57517 57.80068 1.000 9.07000 450 VAL A C 1
ATOM 5519 O O . VAL D 1 33 ? 2.12364 7.98611 56.83474 1.000 7.07000 450 VAL A O 1
ATOM 5523 N N . PRO D 1 34 ? 2.18451 8.57518 58.99972 1.000 6.67000 451 PRO A N 1
ATOM 5524 C CA . PRO D 1 34 ? 3.41146 7.80513 59.21584 1.000 6.60000 451 PRO A CA 1
ATOM 5525 C C . PRO D 1 34 ? 3.18040 6.31013 59.07487 1.000 10.02000 451 PRO A C 1
ATOM 5526 O O . PRO D 1 34 ? 2.08436 5.79819 59.31281 1.000 11.22000 451 PRO A O 1
ATOM 5530 N N . VAL D 1 35 ? 4.23940 5.60907 58.66497 1.000 11.01000 452 VAL A N 1
ATOM 5531 C CA . VAL D 1 35 ? 4.16034 4.16007 58.51701 1.000 9.74000 452 VAL A CA 1
ATOM 5532 C C . VAL D 1 35 ? 4.00821 3.49912 59.88002 1.000 10.03000 452 VAL A C 1
ATOM 5533 O O . VAL D 1 35 ? 3.22115 2.56016 60.05100 1.000 8.84000 452 VAL A O 1
ATOM 5537 N N . ALA D 1 36 ? 4.74316 3.99012 60.87306 1.000 10.01000 453 ALA A N 1
ATOM 5538 C CA . ALA D 1 36 ? 4.70604 3.46417 62.22708 1.000 8.48000 453 ALA A CA 1
ATOM 5539 C C . ALA D 1 36 ? 4.87402 4.62919 63.18905 1.000 9.67000 453 ALA A C 1
ATOM 5540 O O . ALA D 1 36 ? 5.75207 5.47414 62.98709 1.000 8.55000 453 ALA A O 1
ATOM 5542 N N . ALA D 1 37 ? 4.03895 4.68626 64.22199 1.000 7.93000 454 ALA A N 1
ATOM 5543 C CA . ALA D 1 37 ? 4.10393 5.79429 65.17196 1.000 7.19000 454 ALA A CA 1
ATOM 5544 C C . ALA D 1 37 ? 3.27182 5.44037 66.39091 1.000 7.89000 454 ALA A C 1
ATOM 5545 O O . ALA D 1 37 ? 2.48378 4.49041 66.36988 1.000 7.96000 454 ALA A O 1
ATOM 5547 N N . VAL D 1 38 ? 3.45678 6.21740 67.46189 1.000 6.40000 455 VAL A N 1
ATOM 5548 C CA . VAL D 1 38 ? 2.53369 6.13448 68.58383 1.000 6.75000 455 VAL A CA 1
ATOM 5549 C C . VAL D 1 38 ? 1.25776 6.86852 68.19871 1.000 7.61000 455 VAL A C 1
ATOM 5550 O O . VAL D 1 38 ? 1.30385 7.98950 67.67768 1.000 7.44000 455 VAL A O 1
ATOM 5554 N N . CYS D 1 39 ? 0.11971 6.21658 68.41565 1.000 5.86000 456 CYS A N 1
ATOM 5555 C CA . CYS D 1 39 ? -1.17223 6.71763 67.97454 1.000 6.51000 456 CYS A CA 1
ATOM 5556 C C . CYS D 1 39 ? -2.12031 6.85371 69.15046 1.000 8.88000 456 CYS A C 1
ATOM 5557 O O . CYS D 1 39 ? -2.17542 5.98074 70.01549 1.000 8.03000 456 CYS A O 1
ATOM 5560 N N . MET D 1 40 ? -2.89126 7.93275 69.15337 1.000 9.79000 457 MET A N 1
ATOM 5561 C CA . MET D 1 40 ? -3.99832 8.08683 70.07929 1.000 10.78000 457 MET A CA 1
ATOM 5562 C C . MET D 1 40 ? -5.29726 8.15187 69.29819 1.000 12.08000 457 MET A C 1
ATOM 5563 O O . MET D 1 40 ? -5.41616 8.92284 68.34115 1.000 10.32000 457 MET A O 1
ATOM 5568 N N . GLN D 1 41 ? -6.26633 7.34493 69.71314 1.000 11.88000 458 GLN A N 1
ATOM 5569 C CA . GLN D 1 41 ? -7.56629 7.28297 69.06905 1.000 13.96000 458 GLN A CA 1
ATOM 5570 C C . GLN D 1 41 ? -8.61232 7.96004 69.94295 1.000 14.90000 458 GLN A C 1
ATOM 5571 O O . GLN D 1 41 ? -8.47841 8.03308 71.16696 1.000 13.13000 458 GLN A O 1
ATOM 5577 N N . ALA D 1 42 ? -9.66025 8.45607 69.29486 1.000 15.99000 459 ALA A N 1
ATOM 5578 C CA . ALA D 1 42 ? -10.77327 9.05515 70.01276 1.000 17.59000 459 ALA A CA 1
ATOM 5579 C C . ALA D 1 42 ? -11.55338 7.98421 70.76273 1.000 19.01000 459 ALA A C 1
ATOM 5580 O O . ALA D 1 42 ? -11.85439 6.91821 70.21775 1.000 16.62000 459 ALA A O 1
ATOM 5582 N N . VAL D 1 43 ? -11.86946 8.26427 72.02570 1.000 15.71000 460 VAL A N 1
ATOM 5583 C CA . VAL D 1 43 ? -12.78055 7.39833 72.76666 1.000 18.60000 460 VAL A CA 1
ATOM 5584 C C . VAL D 1 43 ? -14.13850 7.44838 72.08456 1.000 19.24000 460 VAL A C 1
ATOM 5585 O O . VAL D 1 43 ? -14.72844 8.52340 71.92348 1.000 20.53000 460 VAL A O 1
ATOM 5589 N N . GLY D 1 44 ? -14.63353 6.28638 71.66356 1.000 22.04000 461 GLY A N 1
ATOM 5590 C CA . GLY D 1 44 ? -15.87947 6.24142 70.92447 1.000 23.15000 461 GLY A CA 1
ATOM 5591 C C . GLY D 1 44 ? -15.83634 6.92437 69.57345 1.000 23.28000 461 GLY A C 1
ATOM 5592 O O . GLY D 1 44 ? -16.88329 7.33641 69.06236 1.000 26.30000 461 GLY A O 1
ATOM 5593 N N . GLY D 1 45 ? -14.64729 7.06630 68.97954 1.000 23.20000 462 GLY A N 1
ATOM 5594 C CA . GLY D 1 45 ? -14.53517 7.65625 67.65952 1.000 19.15000 462 GLY A CA 1
ATOM 5595 C C . GLY D 1 45 ? -13.50514 6.93617 66.81762 1.000 17.88000 462 GLY A C 1
ATOM 5596 O O . GLY D 1 45 ? -12.77821 6.06415 67.29371 1.000 19.25000 462 GLY A O 1
ATOM 5597 N N . ALA D 1 46 ? -13.45003 7.32613 65.54161 1.000 19.83000 463 ALA A N 1
ATOM 5598 C CA . ALA D 1 46 ? -12.47698 6.79605 64.59670 1.000 19.49000 463 ALA A CA 1
ATOM 5599 C C . ALA D 1 46 ? -11.32192 7.75199 64.31576 1.000 17.13000 463 ALA A C 1
ATOM 5600 O O . ALA D 1 46 ? -10.37988 7.36592 63.61484 1.000 16.57000 463 ALA A O 1
ATOM 5602 N N . GLN D 1 47 ? -11.36990 8.97501 64.83571 1.000 19.52000 464 GLN A N 1
ATOM 5603 C CA . GLN D 1 47 ? -10.30383 9.93595 64.57476 1.000 17.79000 464 GLN A CA 1
ATOM 5604 C C . GLN D 1 47 ? -9.04891 9.55792 65.35487 1.000 16.69000 464 GLN A C 1
ATOM 5605 O O . GLN D 1 47 ? -9.12801 9.00896 66.45688 1.000 15.38000 464 GLN A O 1
ATOM 5611 N N . LYS D 1 48 ? -7.88185 9.83384 64.76894 1.000 12.01000 465 LYS A N 1
ATOM 5612 C CA . LYS D 1 48 ? -6.61391 9.48780 65.39505 1.000 11.68000 465 LYS A CA 1
ATOM 5613 C C . LYS D 1 48 ? -5.60884 10.60975 65.16808 1.000 11.22000 465 LYS A C 1
ATOM 5614 O O . LYS D 1 48 ? -5.63274 11.28572 64.13706 1.000 10.43000 465 LYS A O 1
ATOM 5620 N N . VAL D 1 49 ? -4.71891 10.79274 66.13914 1.000 9.02000 466 VAL A N 1
ATOM 5621 C CA . VAL D 1 49 ? -3.56185 11.65968 65.97820 1.000 9.45000 466 VAL A CA 1
ATOM 5622 C C . VAL D 1 49 ? -2.31691 10.79362 66.13032 1.000 8.86000 466 VAL A C 1
ATOM 5623 O O . VAL D 1 49 ? -2.38000 9.65864 66.60635 1.000 9.13000 466 VAL A O 1
ATOM 5627 N N . TYR D 1 50 ? -1.17885 11.32656 65.68939 1.000 8.86000 467 TYR A N 1
ATOM 5628 C CA . TYR D 1 50 ? 0.06112 10.56250 65.64050 1.000 8.62000 467 TYR A CA 1
ATOM 5629 C C . TYR D 1 50 ? 1.18210 11.31947 66.34256 1.000 7.92000 467 TYR A C 1
ATOM 5630 O O . TYR D 1 50 ? 1.13015 12.54047 66.48952 1.000 6.45000 467 TYR A O 1
ATOM 5639 N N . THR D 1 51 ? 2.18303 10.57043 66.80866 1.000 5.61000 468 THR A N 1
ATOM 5640 C CA . THR D 1 51 ? 3.37102 11.17140 67.39473 1.000 5.93000 468 THR A CA 1
ATOM 5641 C C . THR D 1 51 ? 4.49997 10.15634 67.41084 1.000 4.98000 468 THR A C 1
ATOM 5642 O O . THR D 1 51 ? 4.27891 8.94435 67.37887 1.000 7.34000 468 THR A O 1
ATOM 5646 N N . TYR D 1 52 ? 5.71999 10.68429 67.44891 1.000 6.76000 469 TYR A N 1
ATOM 5647 C CA . TYR D 1 52 ? 6.92493 9.93924 67.76803 1.000 5.81000 469 TYR A CA 1
ATOM 5648 C C . TYR D 1 52 ? 7.41384 10.23026 69.18005 1.000 5.95000 469 TYR A C 1
ATOM 5649 O O . TYR D 1 52 ? 8.42178 9.66023 69.60615 1.000 6.92000 469 TYR A O 1
ATOM 5658 N N . SER D 1 53 ? 6.74083 11.11732 69.89898 1.000 5.38000 470 SER A N 1
ATOM 5659 C CA . SER D 1 53 ? 7.20075 11.53534 71.22200 1.000 7.97000 470 SER A CA 1
ATOM 5660 C C . SER D 1 53 ? 6.90363 10.43239 72.23201 1.000 9.21000 470 SER A C 1
ATOM 5661 O O . SER D 1 53 ? 5.73960 10.06845 72.43494 1.000 7.11000 470 SER A O 1
ATOM 5664 N N . LEU D 1 54 ? 7.95556 9.87836 72.83711 1.000 13.66000 471 LEU A N 1
ATOM 5665 C CA . LEU D 1 54 ? 7.82943 8.81040 73.83213 1.000 12.41000 471 LEU A CA 1
ATOM 5666 C C . LEU D 1 54 ? 8.93737 9.01138 74.85721 1.000 14.30000 471 LEU A C 1
ATOM 5667 O O . LEU D 1 54 ? 10.10638 8.76431 74.54530 1.000 20.38000 471 LEU A O 1
ATOM 5672 N N . ARG D 1 55 ? 8.59230 9.44143 76.07417 1.000 13.37000 472 ARG A N 1
ATOM 5673 C CA . ARG D 1 55 ? 9.60324 9.80042 77.06723 1.000 13.55000 472 ARG A CA 1
ATOM 5674 C C . ARG D 1 55 ? 9.36411 9.05547 78.37124 1.000 12.49000 472 ARG A C 1
ATOM 5675 O O . ARG D 1 55 ? 8.34007 9.26154 79.02915 1.000 9.71000 472 ARG A O 1
ATOM 5683 N N . GLU D 1 56 ? 10.34004 8.24344 78.76533 1.000 13.59000 473 GLU A N 1
ATOM 5684 C CA . GLU D 1 56 ? 10.23292 7.45248 79.98035 1.000 12.27000 473 GLU A CA 1
ATOM 5685 C C . GLU D 1 56 ? 10.28387 8.35352 81.20733 1.000 14.19000 473 GLU A C 1
ATOM 5686 O O . GLU D 1 56 ? 11.11291 9.26549 81.29336 1.000 11.50000 473 GLU A O 1
ATOM 5692 N N . LEU D 1 57 ? 9.38079 8.10560 82.15227 1.000 12.45000 474 LEU A N 1
ATOM 5693 C CA . LEU D 1 57 ? 9.42872 8.73664 83.46925 1.000 11.38000 474 LEU A CA 1
ATOM 5694 C C . LEU D 1 57 ? 9.97060 7.67264 84.41233 1.000 12.94000 474 LEU A C 1
ATOM 5695 O O . LEU D 1 57 ? 9.23353 6.81169 84.89430 1.000 15.34000 474 LEU A O 1
ATOM 5700 N N . LEU D 1 58 ? 11.27459 7.70759 84.65342 1.000 15.08000 475 LEU A N 1
ATOM 5701 C CA . LEU D 1 58 ? 11.89048 6.71459 85.52350 1.000 16.29000 475 LEU A CA 1
ATOM 5702 C C . LEU D 1 58 ? 11.47038 6.99365 86.95846 1.000 16.14000 475 LEU A C 1
ATOM 5703 O O . LEU D 1 58 ? 11.93738 7.95765 87.57046 1.000 19.82000 475 LEU A O 1
ATOM 5708 N N . ASP D 1 59 ? 10.57131 6.16771 87.48542 1.000 18.05000 476 ASP A N 1
ATOM 5709 C CA . ASP D 1 59 ? 10.07821 6.30078 88.85038 1.000 16.75000 476 ASP A CA 1
ATOM 5710 C C . ASP D 1 59 ? 9.55726 7.70981 89.11229 1.000 16.48000 476 ASP A C 1
ATOM 5711 O O . ASP D 1 59 ? 10.24525 8.52580 89.74232 1.000 20.11000 476 ASP A O 1
ATOM 5716 N N . PRO D 1 60 ? 8.36531 8.04285 88.62820 1.000 15.34000 477 PRO A N 1
ATOM 5717 C CA . PRO D 1 60 ? 7.77935 9.35289 88.92011 1.000 14.66000 477 PRO A CA 1
ATOM 5718 C C . PRO D 1 60 ? 7.10525 9.36397 90.28606 1.000 18.50000 477 PRO A C 1
ATOM 5719 O O . PRO D 1 60 ? 7.02715 8.35399 90.98909 1.000 18.79000 477 PRO A O 1
ATOM 5723 N N . VAL D 1 61 ? 6.63228 10.54800 90.66799 1.000 16.95000 478 VAL A N 1
ATOM 5724 C CA . VAL D 1 61 ? 5.75920 10.69208 91.82392 1.000 19.61000 478 VAL A CA 1
ATOM 5725 C C . VAL D 1 61 ? 4.60727 11.59312 91.41380 1.000 17.98000 478 VAL A C 1
ATOM 5726 O O . VAL D 1 61 ? 4.73938 12.44609 90.52979 1.000 13.71000 478 VAL A O 1
ATOM 5730 N N . PHE D 1 62 ? 3.46422 11.38920 92.05673 1.000 14.56000 479 PHE A N 1
ATOM 5731 C CA . PHE D 1 62 ? 2.23927 12.09724 91.71861 1.000 14.14000 479 PHE A CA 1
ATOM 5732 C C . PHE D 1 62 ? 1.73521 12.77431 92.98055 1.000 18.26000 479 PHE A C 1
ATOM 5733 O O . PHE D 1 62 ? 1.53911 12.11235 94.00656 1.000 15.36000 479 PHE A O 1
ATOM 5741 N N . VAL D 1 63 ? 1.55128 14.08832 92.91550 1.000 15.03000 480 VAL A N 1
ATOM 5742 C CA . VAL D 1 63 ? 1.11923 14.86937 94.06444 1.000 17.04000 480 VAL A CA 1
ATOM 5743 C C . VAL D 1 63 ? -0.22271 15.49142 93.71532 1.000 19.70000 480 VAL A C 1
ATOM 5744 O O . VAL D 1 63 ? -0.36361 16.12940 92.66429 1.000 16.40000 480 VAL A O 1
ATOM 5748 N N . GLN D 1 64 ? -1.21479 15.26750 94.57126 1.000 19.78000 481 GLN A N 1
ATOM 5749 C CA . GLN D 1 64 ? -2.56175 15.78356 94.37914 1.000 19.28000 481 GLN A CA 1
ATOM 5750 C C . GLN D 1 64 ? -2.95680 16.58662 95.60908 1.000 23.57000 481 GLN A C 1
ATOM 5751 O O . GLN D 1 64 ? -2.92991 16.06565 96.73010 1.000 20.05000 481 GLN A O 1
ATOM 5757 N N . ASN D 1 65 ? -3.29873 17.85662 95.39502 1.000 24.75000 482 ASN A N 1
ATOM 5758 C CA . ASN D 1 65 ? -3.77376 18.76868 96.43395 1.000 25.72000 482 ASN A CA 1
ATOM 5759 C C . ASN D 1 65 ? -2.82884 18.85168 97.63202 1.000 26.66000 482 ASN A C 1
ATOM 5760 O O . ASN D 1 65 ? -3.22690 19.31173 98.70898 1.000 27.03000 482 ASN A O 1
ATOM 5765 N N . GLY D 1 66 ? -1.57785 18.42661 97.47313 1.000 26.17000 483 GLY A N 1
ATOM 5766 C CA . GLY D 1 66 ? -0.59193 18.51260 98.53620 1.000 25.27000 483 GLY A CA 1
ATOM 5767 C C . GLY D 1 66 ? -0.02202 17.18759 99.00328 1.000 22.37000 483 GLY A C 1
ATOM 5768 O O . GLY D 1 66 ? 0.93592 17.19557 99.78835 1.000 20.60000 483 GLY A O 1
ATOM 5769 N N . ASN D 1 67 ? -0.53904 16.04160 98.56628 1.000 22.44000 484 ASN A N 1
ATOM 5770 C CA . ASN D 1 67 ? -0.08914 14.75659 99.07835 1.000 19.38000 484 ASN A CA 1
ATOM 5771 C C . ASN D 1 67 ? 0.29990 13.83454 97.93341 1.000 16.87000 484 ASN A C 1
ATOM 5772 O O . ASN D 1 67 ? -0.35203 13.81653 96.88837 1.000 14.89000 484 ASN A O 1
ATOM 5777 N N . ILE D 1 68 ? 1.36685 13.06249 98.15352 1.000 14.95000 485 ILE A N 1
ATOM 5778 C CA . ILE D 1 68 ? 1.72386 11.98745 97.24158 1.000 11.16000 485 ILE A CA 1
ATOM 5779 C C . ILE D 1 68 ? 0.57782 10.98850 97.17553 1.000 18.47000 485 ILE A C 1
ATOM 5780 O O . ILE D 1 68 ? -0.01627 10.62456 98.19850 1.000 12.48000 485 ILE A O 1
ATOM 5785 N N . ILE D 1 69 ? 0.24189 10.55648 95.95952 1.000 15.38000 486 ILE A N 1
ATOM 5786 C CA . ILE D 1 69 ? -0.83814 9.60552 95.74847 1.000 19.78000 486 ILE A CA 1
ATOM 5787 C C . ILE D 1 69 ? -0.35612 8.50647 94.81154 1.000 18.57000 486 ILE A C 1
ATOM 5788 O O . ILE D 1 69 ? 0.59994 8.67540 94.05260 1.000 19.57000 486 ILE A O 1
ATOM 5793 N N . ASP D 1 70 ? -1.03218 7.36650 94.88453 1.000 18.73000 487 ASP A N 1
ATOM 5794 C CA . ASP D 1 70 ? -0.86316 6.28046 93.92557 1.000 21.71000 487 ASP A CA 1
ATOM 5795 C C . ASP D 1 70 ? -1.96008 6.46148 92.88349 1.000 22.76000 487 ASP A C 1
ATOM 5796 O O . ASP D 1 70 ? -3.12911 6.16154 93.13741 1.000 19.83000 487 ASP A O 1
ATOM 5801 N N . ILE D 1 71 ? -1.57997 6.95942 91.70350 1.000 21.38000 488 ILE A N 1
ATOM 5802 C CA . ILE D 1 71 ? -2.56288 7.26444 90.67342 1.000 19.04000 488 ILE A CA 1
ATOM 5803 C C . ILE D 1 71 ? -3.29290 6.01245 90.19140 1.000 21.02000 488 ILE A C 1
ATOM 5804 O O . ILE D 1 71 ? -4.36985 6.11549 89.59432 1.000 20.88000 488 ILE A O 1
ATOM 5809 N N . THR D 1 72 ? -2.74798 4.82244 90.45848 1.000 21.23000 489 THR A N 1
ATOM 5810 C CA . THR D 1 72 ? -3.33200 3.57545 89.97448 1.000 22.47000 489 THR A CA 1
ATOM 5811 C C . THR D 1 72 ? -4.36210 2.96553 90.92243 1.000 23.11000 489 THR A C 1
ATOM 5812 O O . THR D 1 72 ? -4.90613 1.89954 90.60942 1.000 25.32000 489 THR A O 1
ATOM 5816 N N . VAL D 1 73 ? -4.64915 3.59758 92.06038 1.000 20.83000 490 VAL A N 1
ATOM 5817 C CA . VAL D 1 73 ? -5.70524 3.13066 92.95532 1.000 23.63000 490 VAL A CA 1
ATOM 5818 C C . VAL D 1 73 ? -6.90920 4.05071 92.94520 1.000 24.66000 490 VAL A C 1
ATOM 5819 O O . VAL D 1 73 ? -7.89326 3.76978 93.64114 1.000 24.93000 490 VAL A O 1
ATOM 5823 N N . ILE D 1 74 ? -6.86009 5.14669 92.19217 1.000 23.06000 491 ILE A N 1
ATOM 5824 C CA . ILE D 1 74 ? -8.02504 6.00874 92.02906 1.000 24.21000 491 ILE A CA 1
ATOM 5825 C C . ILE D 1 74 ? -9.05501 5.27976 91.17700 1.000 26.77000 491 ILE A C 1
ATOM 5826 O O . ILE D 1 74 ? -8.77394 4.88471 90.03904 1.000 21.21000 491 ILE A O 1
ATOM 5831 N N . ASP D 1 75 ? -10.25106 5.09183 91.72892 1.000 25.38000 492 ASP A N 1
ATOM 5832 C CA . ASP D 1 75 ? -11.33203 4.43986 90.99686 1.000 25.29000 492 ASP A CA 1
ATOM 5833 C C . ASP D 1 75 ? -11.86291 5.40985 89.94679 1.000 26.38000 492 ASP A C 1
ATOM 5834 O O . ASP D 1 75 ? -12.92489 6.01891 90.08370 1.000 25.85000 492 ASP A O 1
ATOM 5839 N N . LEU D 1 76 ? -11.09983 5.54378 88.86585 1.000 26.53000 493 LEU A N 1
ATOM 5840 C CA . LEU D 1 76 ? -11.42770 6.46076 87.78779 1.000 19.47000 493 LEU A CA 1
ATOM 5841 C C . LEU D 1 76 ? -10.98264 5.81670 86.48185 1.000 17.03000 493 LEU A C 1
ATOM 5842 O O . LEU D 1 76 ? -10.02867 5.02865 86.47794 1.000 15.45000 493 LEU A O 1
ATOM 5847 N N . PRO D 1 77 ? -11.66054 6.09769 85.37279 1.000 13.68000 494 PRO A N 1
ATOM 5848 C CA . PRO D 1 77 ? -11.37548 5.37864 84.12883 1.000 18.56000 494 PRO A CA 1
ATOM 5849 C C . PRO D 1 77 ? -10.10041 5.85756 83.44991 1.000 18.11000 494 PRO A C 1
ATOM 5850 O O . PRO D 1 77 ? -9.57538 6.93754 83.72191 1.000 17.25000 494 PRO A O 1
ATOM 5854 N N . THR D 1 78 ? -9.62338 5.02450 82.52697 1.000 18.71000 495 THR A N 1
ATOM 5855 C CA . THR D 1 78 ? -8.48531 5.33042 81.67805 1.000 15.36000 495 THR A CA 1
ATOM 5856 C C . THR D 1 78 ? -8.88821 5.09939 80.22802 1.000 16.05000 495 THR A C 1
ATOM 5857 O O . THR D 1 78 ? -9.95022 4.54543 79.93896 1.000 15.42000 495 THR A O 1
ATOM 5861 N N . TYR D 1 79 ? -8.04212 5.54632 79.30607 1.000 13.56000 496 TYR A N 1
ATOM 5862 C CA . TYR D 1 79 ? -8.25503 5.24129 77.90006 1.000 13.45000 496 TYR A CA 1
ATOM 5863 C C . TYR D 1 79 ? -6.94501 4.81920 77.25917 1.000 12.05000 496 TYR A C 1
ATOM 5864 O O . TYR D 1 79 ? -5.87501 5.30217 77.63424 1.000 12.49000 496 TYR A O 1
ATOM 5873 N N . PRO D 1 80 ? -7.00098 3.91118 76.28920 1.000 14.53000 497 PRO A N 1
ATOM 5874 C CA . PRO D 1 80 ? -5.76797 3.31210 75.77431 1.000 11.84000 497 PRO A CA 1
ATOM 5875 C C . PRO D 1 80 ? -4.93786 4.31204 74.98334 1.000 9.90000 497 PRO A C 1
ATOM 5876 O O . PRO D 1 80 ? -5.41778 5.35904 74.54527 1.000 7.18000 497 PRO A O 1
ATOM 5880 N N . ILE D 1 81 ? -3.65987 3.97597 74.83644 1.000 8.14000 498 ILE A N 1
ATOM 5881 C CA . ILE D 1 81 ? -2.77977 4.59390 73.85349 1.000 11.19000 498 ILE A CA 1
ATOM 5882 C C . ILE D 1 81 ? -2.27475 3.48084 72.94456 1.000 10.22000 498 ILE A C 1
ATOM 5883 O O . ILE D 1 81 ? -2.04884 2.35385 73.39762 1.000 12.01000 498 ILE A O 1
ATOM 5888 N N . TYR D 1 82 ? -2.15464 3.78180 71.65756 1.000 8.43000 499 TYR A N 1
ATOM 5889 C CA . TYR D 1 82 ? -1.91461 2.79575 70.61661 1.000 11.09000 499 TYR A CA 1
ATOM 5890 C C . TYR D 1 82 ? -0.55955 3.01967 69.96470 1.000 8.36000 499 TYR A C 1
ATOM 5891 O O . TYR D 1 82 ? 0.04049 4.09264 70.06971 1.000 7.20000 499 TYR A O 1
ATOM 5900 N N . GLN D 1 83 ? -0.10155 1.98762 69.25977 1.000 8.99000 500 GLN A N 1
ATOM 5901 C CA . GLN D 1 83 ? 0.86653 2.14654 68.18884 1.000 7.91000 500 GLN A CA 1
ATOM 5902 C C . GLN D 1 83 ? 0.15162 1.91153 66.87279 1.000 10.31000 500 GLN A C 1
ATOM 5903 O O . GLN D 1 83 ? -0.74741 1.06657 66.78675 1.000 7.79000 500 GLN A O 1
ATOM 5909 N N . LYS D 1 84 ? 0.53173 2.67948 65.86379 1.000 7.64000 501 LYS A N 1
ATOM 5910 C CA . LYS D 1 84 ? 0.25582 2.33745 64.47579 1.000 9.30000 501 LYS A CA 1
ATOM 5911 C C . LYS D 1 84 ? 1.50083 1.66337 63.92190 1.000 10.11000 501 LYS A C 1
ATOM 5912 O O . LYS D 1 84 ? 2.59984 2.20932 64.04396 1.000 8.99000 501 LYS A O 1
ATOM 5918 N N . ASP D 1 85 ? 1.33581 0.48336 63.32393 1.000 10.52000 502 ASP A N 1
ATOM 5919 C CA . ASP D 1 85 ? 2.47281 -0.30471 62.83303 1.000 9.16000 502 ASP A CA 1
ATOM 5920 C C . ASP D 1 85 ? 2.08489 -0.86574 61.46602 1.000 11.10000 502 ASP A C 1
ATOM 5921 O O . ASP D 1 85 ? 1.48384 -1.93971 61.36902 1.000 7.24000 502 ASP A O 1
ATOM 5926 N N . GLY D 1 86 ? 2.45300 -0.13979 60.41303 1.000 9.99000 503 GLY A N 1
ATOM 5927 C CA . GLY D 1 86 ? 1.95108 -0.44081 59.08700 1.000 8.11000 503 GLY A CA 1
ATOM 5928 C C . GLY D 1 86 ? 0.47510 -0.12074 59.03688 1.000 12.52000 503 GLY A C 1
ATOM 5929 O O . GLY D 1 86 ? 0.05813 0.99329 59.37881 1.000 11.21000 503 GLY A O 1
ATOM 5930 N N . SER D 1 87 ? -0.32892 -1.11171 58.66285 1.000 13.64000 504 SER A N 1
ATOM 5931 C CA . SER D 1 87 ? -1.77991 -0.99965 58.66574 1.000 13.67000 504 SER A CA 1
ATOM 5932 C C . SER D 1 87 ? -2.40703 -1.42557 59.98771 1.000 14.56000 504 SER A C 1
ATOM 5933 O O . SER D 1 87 ? -3.62704 -1.31151 60.14362 1.000 14.05000 504 SER A O 1
ATOM 5936 N N . ASP D 1 88 ? -1.61212 -1.89858 60.94179 1.000 13.69000 505 ASP A N 1
ATOM 5937 C CA . ASP D 1 88 ? -2.11724 -2.51752 62.15777 1.000 11.14000 505 ASP A CA 1
ATOM 5938 C C . ASP D 1 88 ? -1.95728 -1.54348 63.31975 1.000 10.43000 505 ASP A C 1
ATOM 5939 O O . ASP D 1 88 ? -0.87727 -0.97653 63.51181 1.000 13.31000 505 ASP A O 1
ATOM 5944 N N . TYR D 1 89 ? -3.04332 -1.31141 64.05466 1.000 10.26000 506 TYR A N 1
ATOM 5945 C CA . TYR D 1 89 ? -3.02838 -0.55037 65.30164 1.000 9.31000 506 TYR A CA 1
ATOM 5946 C C . TYR D 1 89 ? -3.17451 -1.51932 66.46366 1.000 12.04000 506 TYR A C 1
ATOM 5947 O O . TYR D 1 89 ? -3.97955 -2.45629 66.39263 1.000 13.49000 506 TYR A O 1
ATOM 5956 N N . SER D 1 90 ? -2.42258 -1.28433 67.54371 1.000 12.07000 507 SER A N 1
ATOM 5957 C CA . SER D 1 90 ? -2.48271 -2.14028 68.72473 1.000 10.09000 507 SER A CA 1
ATOM 5958 C C . SER D 1 90 ? -2.25876 -1.33525 69.99872 1.000 9.47000 507 SER A C 1
ATOM 5959 O O . SER D 1 90 ? -1.42072 -0.42029 70.01875 1.000 10.09000 507 SER A O 1
ATOM 5962 N N . PRO D 1 91 ? -2.96486 -1.66718 71.07568 1.000 11.50000 508 PRO A N 1
ATOM 5963 C CA . PRO D 1 91 ? -2.78691 -0.92915 72.33267 1.000 8.94000 508 PRO A CA 1
ATOM 5964 C C . PRO D 1 91 ? -1.43397 -1.21920 72.95978 1.000 10.80000 508 PRO A C 1
ATOM 5965 O O . PRO D 1 91 ? -0.93503 -2.34822 72.91985 1.000 10.36000 508 PRO A O 1
ATOM 5969 N N . ILE D 1 92 ? -0.84597 -0.18220 73.55179 1.000 11.53000 509 ILE A N 1
ATOM 5970 C CA . ILE D 1 92 ? 0.44198 -0.30224 74.22089 1.000 10.83000 509 ILE A CA 1
ATOM 5971 C C . ILE D 1 92 ? 0.41189 0.16381 75.66987 1.000 11.24000 509 ILE A C 1
ATOM 5972 O O . ILE D 1 92 ? 1.30982 -0.21021 76.43995 1.000 13.15000 509 ILE A O 1
ATOM 5977 N N . GLY D 1 93 ? -0.56610 0.96087 76.07477 1.000 9.52000 510 GLY A N 1
ATOM 5978 C CA . GLY D 1 93 ? -0.67319 1.33392 77.47075 1.000 13.42000 510 GLY A CA 1
ATOM 5979 C C . GLY D 1 93 ? -1.99017 2.02799 77.71863 1.000 11.79000 510 GLY A C 1
ATOM 5980 O O . GLY D 1 93 ? -2.85910 2.09600 76.84656 1.000 10.55000 510 GLY A O 1
ATOM 5981 N N . ASP D 1 94 ? -2.13724 2.54803 78.93160 1.000 14.00000 511 ASP A N 1
ATOM 5982 C CA . ASP D 1 94 ? -3.36223 3.24410 79.29149 1.000 14.20000 511 ASP A CA 1
ATOM 5983 C C . ASP D 1 94 ? -3.02920 4.63210 79.80747 1.000 10.83000 511 ASP A C 1
ATOM 5984 O O . ASP D 1 94 ? -2.04325 4.81008 80.53154 1.000 12.79000 511 ASP A O 1
ATOM 5989 N N . VAL D 1 95 ? -3.85713 5.60613 79.44238 1.000 9.80000 512 VAL A N 1
ATOM 5990 C CA . VAL D 1 95 ? -3.62409 6.99513 79.80735 1.000 12.60000 512 VAL A CA 1
ATOM 5991 C C . VAL D 1 95 ? -4.32318 7.27021 81.12729 1.000 12.81000 512 VAL A C 1
ATOM 5992 O O . VAL D 1 95 ? -5.50520 6.95127 81.29321 1.000 10.89000 512 VAL A O 1
ATOM 5996 N N . TYR D 1 96 ? -3.59522 7.86920 82.06132 1.000 11.93000 513 TYR A N 1
ATOM 5997 C CA . TYR D 1 96 ? -4.14929 8.23827 83.35527 1.000 13.48000 513 TYR A CA 1
ATOM 5998 C C . TYR D 1 96 ? -4.42723 9.72529 83.47920 1.000 13.67000 513 TYR A C 1
ATOM 5999 O O . TYR D 1 96 ? -5.30427 10.11336 84.25212 1.000 13.54000 513 TYR A O 1
ATOM 6008 N N . ALA D 1 97 ? -3.71214 10.56323 82.73323 1.000 12.48000 514 ALA A N 1
ATOM 6009 C CA . ALA D 1 97 ? -3.89308 12.00224 82.83017 1.000 13.36000 514 ALA A CA 1
ATOM 6010 C C . ALA D 1 97 ? -3.42595 12.66618 81.54118 1.000 10.47000 514 ALA A C 1
ATOM 6011 O O . ALA D 1 97 ? -2.58392 12.13312 80.81226 1.000 12.07000 514 ALA A O 1
ATOM 6013 N N . ALA D 1 98 ? -3.99888 13.83420 81.26510 1.000 9.75000 515 ALA A N 1
ATOM 6014 C CA . ALA D 1 98 ? -3.60775 14.63114 80.11210 1.000 12.71000 515 ALA A CA 1
ATOM 6015 C C . ALA D 1 98 ? -4.01870 16.07617 80.34302 1.000 13.45000 515 ALA A C 1
ATOM 6016 O O . ALA D 1 98 ? -4.80975 16.38223 81.23595 1.000 14.78000 515 ALA A O 1
ATOM 6018 N N . HIS D 1 99 ? -3.47260 16.96311 79.51103 1.000 10.89000 516 HIS A N 1
ATOM 6019 C CA . HIS D 1 99 ? -3.79854 18.38313 79.54796 1.000 15.12000 516 HIS A CA 1
ATOM 6020 C C . HIS D 1 99 ? -3.35641 19.04507 78.25197 1.000 12.62000 516 HIS A C 1
ATOM 6021 O O . HIS D 1 99 ? -2.41138 18.60500 77.59206 1.000 11.44000 516 HIS A O 1
ATOM 6028 N N . PHE D 1 100 ? -4.05033 20.12909 77.91689 1.000 12.75000 517 PHE A N 1
ATOM 6029 C CA . PHE D 1 100 ? -3.90021 20.83704 76.65788 1.000 17.59000 517 PHE A CA 1
ATOM 6030 C C . PHE D 1 100 ? -3.70215 22.32704 76.90284 1.000 18.21000 517 PHE A C 1
ATOM 6031 O O . PHE D 1 100 ? -4.15320 22.87409 77.91479 1.000 19.14000 517 PHE A O 1
ATOM 6039 N N . THR D 1 101 ? -3.01006 22.97198 75.96287 1.000 18.60000 518 THR A N 1
ATOM 6040 C CA . THR D 1 101 ? -2.94598 24.42597 75.89183 1.000 18.75000 518 THR A CA 1
ATOM 6041 C C . THR D 1 101 ? -2.50486 24.84591 74.49885 1.000 19.86000 518 THR A C 1
ATOM 6042 O O . THR D 1 101 ? -1.90784 24.06785 73.74792 1.000 19.07000 518 THR A O 1
ATOM 6046 N N . THR D 1 102 ? -2.81578 26.09491 74.16378 1.000 20.52000 519 THR A N 1
ATOM 6047 C CA . THR D 1 102 ? -2.39866 26.70085 72.90980 1.000 21.04000 519 THR A CA 1
ATOM 6048 C C . THR D 1 102 ? -1.28963 27.70381 73.18784 1.000 20.24000 519 THR A C 1
ATOM 6049 O O . THR D 1 102 ? -1.43965 28.58484 74.03980 1.000 20.73000 519 THR A O 1
ATOM 6053 N N . ILE D 1 103 ? -0.17958 27.56373 72.47693 1.000 18.99000 520 ILE A N 1
ATOM 6054 C CA . ILE D 1 103 ? 0.94145 28.48868 72.57498 1.000 19.22000 520 ILE A CA 1
ATOM 6055 C C . ILE D 1 103 ? 0.94359 29.34264 71.31695 1.000 20.79000 520 ILE A C 1
ATOM 6056 O O . ILE D 1 103 ? 1.13164 28.82959 70.20799 1.000 21.01000 520 ILE A O 1
ATOM 6061 N N . GLY D 1 104 ? 0.73264 30.64165 71.48790 1.000 22.38000 521 GLY A N 1
ATOM 6062 C CA . GLY D 1 104 ? 0.74076 31.57662 70.38387 1.000 23.95000 521 GLY A CA 1
ATOM 6063 C C . GLY D 1 104 ? -0.66019 31.88767 69.88375 1.000 26.57000 521 GLY A C 1
ATOM 6064 O O . GLY D 1 104 ? -1.65024 31.24273 70.24070 1.000 25.22000 521 GLY A O 1
ATOM 6065 N N . SER D 1 105 ? -0.73108 32.90364 69.02472 1.000 24.44000 522 SER A N 1
ATOM 6066 C CA . SER D 1 105 ? -2.00502 33.33569 68.46561 1.000 23.53000 522 SER A CA 1
ATOM 6067 C C . SER D 1 105 ? -1.90189 33.58863 66.96761 1.000 25.95000 522 SER A C 1
ATOM 6068 O O . SER D 1 105 ? -2.77686 33.17365 66.20156 1.000 29.94000 522 SER A O 1
ATOM 6071 N N . SER D 1 106 ? -0.84683 34.28857 66.54466 1.000 24.69000 523 SER A N 1
ATOM 6072 C CA . SER D 1 106 ? -0.62472 34.49151 65.11867 1.000 27.22000 523 SER A CA 1
ATOM 6073 C C . SER D 1 106 ? -0.18773 33.19447 64.44975 1.000 25.42000 523 SER A C 1
ATOM 6074 O O . SER D 1 106 ? -0.62666 32.88245 63.33772 1.000 27.84000 523 SER A O 1
ATOM 6077 N N . ARG D 1 107 ? 0.65819 32.41445 65.12383 1.000 25.43000 524 ARG A N 1
ATOM 6078 C CA . ARG D 1 107 ? 1.11116 31.10641 64.64891 1.000 25.30000 524 ARG A CA 1
ATOM 6079 C C . ARG D 1 107 ? 0.87403 30.07846 65.74993 1.000 23.04000 524 ARG A C 1
ATOM 6080 O O . ARG D 1 107 ? 1.81996 29.60244 66.39101 1.000 24.13000 524 ARG A O 1
ATOM 6088 N N . PRO D 1 108 ? -0.38300 29.69453 65.97885 1.000 24.15000 525 PRO A N 1
ATOM 6089 C CA . PRO D 1 108 ? -0.71313 28.92958 67.19085 1.000 23.20000 525 PRO A CA 1
ATOM 6090 C C . PRO D 1 108 ? -0.11020 27.53455 67.18494 1.000 20.80000 525 PRO A C 1
ATOM 6091 O O . PRO D 1 108 ? -0.04515 26.86652 66.14996 1.000 17.81000 525 PRO A O 1
ATOM 6095 N N . VAL D 1 109 ? 0.32370 27.09957 68.36598 1.000 17.54000 526 VAL A N 1
ATOM 6096 C CA . VAL D 1 109 ? 0.84462 25.75555 68.58706 1.000 15.05000 526 VAL A CA 1
ATOM 6097 C C . VAL D 1 109 ? -0.06849 25.07063 69.59502 1.000 18.67000 526 VAL A C 1
ATOM 6098 O O . VAL D 1 109 ? -0.14555 25.48667 70.75700 1.000 18.42000 526 VAL A O 1
ATOM 6102 N N . GLN D 1 110 ? -0.76150 24.02865 69.15300 1.000 16.73000 527 GLN A N 1
ATOM 6103 C CA . GLN D 1 110 ? -1.60561 23.22272 70.02497 1.000 15.95000 527 GLN A CA 1
ATOM 6104 C C . GLN D 1 110 ? -0.75970 22.08970 70.58807 1.000 14.03000 527 GLN A C 1
ATOM 6105 O O . GLN D 1 110 ? -0.21468 21.28565 69.82813 1.000 11.30000 527 GLN A O 1
ATOM 6111 N N . TRP D 1 111 ? -0.64780 22.03073 71.91308 1.000 12.75000 528 TRP A N 1
ATOM 6112 C CA . TRP D 1 111 ? 0.17510 21.04272 72.60317 1.000 13.66000 528 TRP A CA 1
ATOM 6113 C C . TRP D 1 111 ? -0.68301 20.21779 73.55313 1.000 13.12000 528 TRP A C 1
ATOM 6114 O O . TRP D 1 111 ? -1.28205 20.76285 74.48607 1.000 14.27000 528 TRP A O 1
ATOM 6125 N N . THR D 1 112 ? -0.72005 18.90578 73.33017 1.000 11.50000 529 THR A N 1
ATOM 6126 C CA . THR D 1 112 ? -1.40616 17.97684 74.22115 1.000 9.21000 529 THR A CA 1
ATOM 6127 C C . THR D 1 112 ? -0.39225 16.99282 74.78326 1.000 7.47000 529 THR A C 1
ATOM 6128 O O . THR D 1 112 ? 0.27677 16.28676 74.02533 1.000 8.08000 529 THR A O 1
ATOM 6132 N N . THR D 1 113 ? -0.27335 16.95685 76.10427 1.000 6.36000 530 THR A N 1
ATOM 6133 C CA . THR D 1 113 ? 0.53555 15.95684 76.78536 1.000 6.17000 530 THR A CA 1
ATOM 6134 C C . THR D 1 113 ? -0.36554 14.90690 77.41033 1.000 8.02000 530 THR A C 1
ATOM 6135 O O . THR D 1 113 ? -1.49956 15.20097 77.79724 1.000 9.47000 530 THR A O 1
ATOM 6139 N N . VAL D 1 114 ? 0.12740 13.67388 77.45941 1.000 6.30000 531 VAL A N 1
ATOM 6140 C CA . VAL D 1 114 ? -0.59270 12.56893 78.06939 1.000 9.02000 531 VAL A CA 1
ATOM 6141 C C . VAL D 1 114 ? 0.39220 11.74991 78.88449 1.000 10.22000 531 VAL A C 1
ATOM 6142 O O . VAL D 1 114 ? 1.52822 11.50684 78.46058 1.000 8.69000 531 VAL A O 1
ATOM 6146 N N . LEU D 1 115 ? -0.03690 11.36297 80.07347 1.000 9.48000 532 LEU A N 1
ATOM 6147 C CA . LEU D 1 115 ? 0.69999 10.45396 80.92955 1.000 9.94000 532 LEU A CA 1
ATOM 6148 C C . LEU D 1 115 ? 0.06194 9.07799 80.78455 1.000 9.20000 532 LEU A C 1
ATOM 6149 O O . LEU D 1 115 ? -1.16807 8.95805 80.79746 1.000 10.39000 532 LEU A O 1
ATOM 6154 N N . TRP D 1 116 ? 0.88890 8.04595 80.61865 1.000 9.39000 533 TRP A N 1
ATOM 6155 C CA . TRP D 1 116 ? 0.36786 6.71296 80.35865 1.000 10.47000 533 TRP A CA 1
ATOM 6156 C C . TRP D 1 116 ? 1.33877 5.66493 80.87776 1.000 11.83000 533 TRP A C 1
ATOM 6157 O O . TRP D 1 116 ? 2.54777 5.89688 80.94784 1.000 10.14000 533 TRP A O 1
ATOM 6168 N N . ARG D 1 117 ? 0.78969 4.51397 81.25875 1.000 11.60000 534 ARG A N 1
ATOM 6169 C CA . ARG D 1 117 ? 1.57460 3.39295 81.75785 1.000 15.41000 534 ARG A CA 1
ATOM 6170 C C . ARG D 1 117 ? 1.52362 2.26092 80.74188 1.000 15.65000 534 ARG A C 1
ATOM 6171 O O . ARG D 1 117 ? 0.43963 1.87496 80.29181 1.000 16.03000 534 ARG A O 1
ATOM 6179 N N . ALA D 1 118 ? 2.69162 1.74185 80.37698 1.000 16.16000 535 ALA A N 1
ATOM 6180 C CA . ALA D 1 118 ? 2.75464 0.63182 79.44002 1.000 15.80000 535 ALA A CA 1
ATOM 6181 C C . ALA D 1 118 ? 2.14753 -0.61913 80.06302 1.000 16.85000 535 ALA A C 1
ATOM 6182 O O . ALA D 1 118 ? 2.36643 -0.91910 81.24105 1.000 15.98000 535 ALA A O 1
ATOM 6184 N N . ASN D 1 119 ? 1.36756 -1.34312 79.26599 1.000 17.15000 536 ASN A N 1
ATOM 6185 C CA . ASN D 1 119 ? 0.77847 -2.60408 79.68798 1.000 17.72000 536 ASN A CA 1
ATOM 6186 C C . ASN D 1 119 ? 1.36546 -3.79113 78.93907 1.000 18.37000 536 ASN A C 1
ATOM 6187 O O . ASN D 1 119 ? 0.87440 -4.91510 79.08507 1.000 19.41000 536 ASN A O 1
ATOM 6192 N N . ILE D 1 120 ? 2.41053 -3.57021 78.15114 1.000 15.66000 537 ILE A N 1
ATOM 6193 C CA . ILE D 1 120 ? 3.12153 -4.64926 77.48022 1.000 19.56000 537 ILE A CA 1
ATOM 6194 C C . ILE D 1 120 ? 4.53857 -4.16534 77.21531 1.000 19.93000 537 ILE A C 1
ATOM 6195 O O . ILE D 1 120 ? 4.75965 -2.99536 76.88329 1.000 17.64000 537 ILE A O 1
ATOM 6200 N N . SER D 1 121 ? 5.50552 -5.06238 77.41641 1.000 22.19000 538 SER A N 1
ATOM 6201 C CA . SER D 1 121 ? 6.90555 -4.79545 77.10351 1.000 18.05000 538 SER A CA 1
ATOM 6202 C C . SER D 1 121 ? 7.15364 -5.20551 75.65754 1.000 20.07000 538 SER A C 1
ATOM 6203 O O . SER D 1 121 ? 7.06161 -6.39052 75.31857 1.000 23.90000 538 SER A O 1
ATOM 6206 N N . LYS D 1 122 ? 7.47475 -4.23355 74.81053 1.000 16.43000 539 LYS A N 1
ATOM 6207 C CA . LYS D 1 122 ? 7.62484 -4.49861 73.38955 1.000 17.64000 539 LYS A CA 1
ATOM 6208 C C . LYS D 1 122 ? 8.62193 -3.51167 72.79159 1.000 18.49000 539 LYS A C 1
ATOM 6209 O O . LYS D 1 122 ? 8.92894 -2.46867 73.37658 1.000 18.53000 539 LYS A O 1
ATOM 6215 N N . GLN D 1 123 ? 9.15800 -3.88474 71.62864 1.000 20.80000 540 GLN A N 1
ATOM 6216 C CA . GLN D 1 123 ? 9.89910 -2.98280 70.75467 1.000 16.81000 540 GLN A CA 1
ATOM 6217 C C . GLN D 1 123 ? 8.88120 -2.21778 69.91357 1.000 15.64000 540 GLN A C 1
ATOM 6218 O O . GLN D 1 123 ? 8.20524 -2.80978 69.06554 1.000 17.80000 540 GLN A O 1
ATOM 6224 N N . ILE D 1 124 ? 8.75125 -0.91277 70.14652 1.000 14.26000 541 ILE A N 1
ATOM 6225 C CA . ILE D 1 124 ? 7.80734 -0.07775 69.40142 1.000 12.11000 541 ILE A CA 1
ATOM 6226 C C . ILE D 1 124 ? 8.52046 0.53718 68.19945 1.000 14.22000 541 ILE A C 1
ATOM 6227 O O . ILE D 1 124 ? 9.43748 1.35114 68.36249 1.000 12.55000 541 ILE A O 1
ATOM 6232 N N . ARG D 1 125 ? 8.07053 0.18116 66.99543 1.000 14.71000 542 ARG A N 1
ATOM 6233 C CA . ARG D 1 125 ? 8.67564 0.69309 65.77146 1.000 9.88000 542 ARG A CA 1
ATOM 6234 C C . ARG D 1 125 ? 8.13973 2.07911 65.43937 1.000 8.80000 542 ARG A C 1
ATOM 6235 O O . ARG D 1 125 ? 6.92974 2.31817 65.47228 1.000 6.90000 542 ARG A O 1
ATOM 6243 N N . LEU D 1 126 ? 9.04680 2.98905 65.09041 1.000 10.23000 543 LEU A N 1
ATOM 6244 C CA . LEU D 1 126 ? 8.68390 4.29205 64.55034 1.000 9.63000 543 LEU A CA 1
ATOM 6245 C C . LEU D 1 126 ? 9.30901 4.43498 63.17038 1.000 9.39000 543 LEU A C 1
ATOM 6246 O O . LEU D 1 126 ? 10.46301 4.03892 62.95548 1.000 9.53000 543 LEU A O 1
ATOM 6251 N N . ARG D 1 127 ? 8.53311 4.98999 62.24131 1.000 8.75000 544 ARG A N 1
ATOM 6252 C CA . ARG D 1 127 ? 8.96521 5.13692 60.85433 1.000 8.28000 544 ARG A CA 1
ATOM 6253 C C . ARG D 1 127 ? 7.97531 6.04294 60.14223 1.000 8.27000 544 ARG A C 1
ATOM 6254 O O . ARG D 1 127 ? 6.78430 5.73300 60.08015 1.000 8.30000 544 ARG A O 1
ATOM 6262 N N . GLY D 1 128 ? 8.46040 7.15190 59.59823 1.000 6.34000 545 GLY A N 1
ATOM 6263 C CA . GLY D 1 128 ? 7.58350 8.04692 58.88214 1.000 5.57000 545 GLY A CA 1
ATOM 6264 C C . GLY D 1 128 ? 7.34758 7.58589 57.45914 1.000 7.12000 545 GLY A C 1
ATOM 6265 O O . GLY D 1 128 ? 7.98557 6.65684 56.96021 1.000 7.71000 545 GLY A O 1
ATOM 6266 N N . HIS D 1 129 ? 6.39666 8.25491 56.81404 1.000 6.96000 546 HIS A N 1
ATOM 6267 C CA . HIS D 1 129 ? 6.09875 8.01088 55.40903 1.000 6.54000 546 HIS A CA 1
ATOM 6268 C C . HIS D 1 129 ? 7.34482 8.16079 54.54012 1.000 10.10000 546 HIS A C 1
ATOM 6269 O O . HIS D 1 129 ? 8.24684 8.95576 54.82716 1.000 7.59000 546 HIS A O 1
ATOM 6276 N N . ALA D 1 130 ? 7.38886 7.36675 53.46415 1.000 9.96000 547 ALA A N 1
ATOM 6277 C CA . ALA D 1 130 ? 8.54993 7.36067 52.58123 1.000 9.86000 547 ALA A CA 1
ATOM 6278 C C . ALA D 1 130 ? 8.82303 8.74964 52.01621 1.000 7.81000 547 ALA A C 1
ATOM 6279 O O . ALA D 1 130 ? 9.98306 9.15158 51.86828 1.000 9.43000 547 ALA A O 1
ATOM 6281 N N . THR D 1 131 ? 7.76909 9.49068 51.69010 1.000 7.42000 548 THR A N 1
ATOM 6282 C CA . THR D 1 131 ? 7.88519 10.89466 51.32707 1.000 9.20000 548 THR A CA 1
ATOM 6283 C C . THR D 1 131 ? 8.09513 11.72169 52.58506 1.000 9.55000 548 THR A C 1
ATOM 6284 O O . THR D 1 131 ? 7.32006 11.58476 53.53300 1.000 8.54000 548 THR A O 1
ATOM 6288 N N . PRO D 1 132 ? 9.12717 12.58664 52.62910 1.000 8.68000 549 PRO A N 1
ATOM 6289 C CA . PRO D 1 132 ? 9.39712 13.35267 53.85410 1.000 8.41000 549 PRO A CA 1
ATOM 6290 C C . PRO D 1 132 ? 8.16311 14.07975 54.36398 1.000 9.56000 549 PRO A C 1
ATOM 6291 O O . PRO D 1 132 ? 7.61820 14.95075 53.67892 1.000 8.08000 549 PRO A O 1
ATOM 6295 N N . THR D 1 133 ? 7.69601 13.70481 55.55896 1.000 9.33000 550 THR A N 1
ATOM 6296 C CA . THR D 1 133 ? 6.52599 14.31388 56.17686 1.000 7.69000 550 THR A CA 1
ATOM 6297 C C . THR D 1 133 ? 6.78391 14.76392 57.60886 1.000 7.72000 550 THR A C 1
ATOM 6298 O O . THR D 1 133 ? 6.03091 15.59897 58.11878 1.000 7.87000 550 THR A O 1
ATOM 6302 N N . ASP D 1 134 ? 7.85584 14.28589 58.23695 1.000 6.76000 551 ASP A N 1
ATOM 6303 C CA . ASP D 1 134 ? 8.06774 14.40792 59.67397 1.000 8.84000 551 ASP A CA 1
ATOM 6304 C C . ASP D 1 134 ? 8.78977 15.69890 60.03198 1.000 10.80000 551 ASP A C 1
ATOM 6305 O O . ASP D 1 134 ? 9.81983 16.02683 59.43804 1.000 10.92000 551 ASP A O 1
ATOM 6310 N N . GLN D 1 135 ? 8.25473 16.40896 61.02691 1.000 10.02000 552 GLN A N 1
ATOM 6311 C CA . GLN D 1 135 ? 8.87375 17.60695 61.56692 1.000 10.93000 552 GLN A CA 1
ATOM 6312 C C . GLN D 1 135 ? 8.75764 17.56700 63.08591 1.000 10.73000 552 GLN A C 1
ATOM 6313 O O . GLN D 1 135 ? 7.81057 16.99907 63.64086 1.000 7.83000 552 GLN A O 1
ATOM 6319 N N . PHE D 1 136 ? 9.74162 18.15598 63.74997 1.000 9.09000 553 PHE A N 1
ATOM 6320 C CA . PHE D 1 136 ? 9.84151 18.14802 65.20197 1.000 7.10000 553 PHE A CA 1
ATOM 6321 C C . PHE D 1 136 ? 9.84254 19.57704 65.72193 1.000 10.49000 553 PHE A C 1
ATOM 6322 O O . PHE D 1 136 ? 10.42563 20.47299 65.10294 1.000 8.02000 553 PHE A O 1
ATOM 6330 N N . LEU D 1 137 ? 9.20646 19.78910 66.87087 1.000 8.50000 554 LEU A N 1
ATOM 6331 C CA . LEU D 1 137 ? 9.00849 21.12613 67.40482 1.000 7.32000 554 LEU A CA 1
ATOM 6332 C C . LEU D 1 137 ? 9.50638 21.17915 68.84185 1.000 8.17000 554 LEU A C 1
ATOM 6333 O O . LEU D 1 137 ? 9.30128 20.23719 69.61787 1.000 8.28000 554 LEU A O 1
ATOM 6338 N N . PHE D 1 138 ? 10.16841 22.27514 69.19086 1.000 6.68000 555 PHE A N 1
ATOM 6339 C CA . PHE D 1 138 ? 10.65632 22.44316 70.55089 1.000 6.43000 555 PHE A CA 1
ATOM 6340 C C . PHE D 1 138 ? 10.75037 23.92816 70.84185 1.000 10.74000 555 PHE A C 1
ATOM 6341 O O . PHE D 1 138 ? 11.24146 24.69211 70.00586 1.000 10.14000 555 PHE A O 1
ATOM 6349 N N . PHE D 1 139 ? 10.26330 24.33622 72.00880 1.000 9.17000 556 PHE A N 1
ATOM 6350 C CA . PHE D 1 139 ? 10.41833 25.71623 72.44677 1.000 10.97000 556 PHE A CA 1
ATOM 6351 C C . PHE D 1 139 ? 11.72228 25.78919 73.22686 1.000 12.23000 556 PHE A C 1
ATOM 6352 O O . PHE D 1 139 ? 11.79417 25.35823 74.37888 1.000 11.77000 556 PHE A O 1
ATOM 6360 N N . ASN D 1 140 ? 12.75735 26.33012 72.59392 1.000 12.83000 557 ASN A N 1
ATOM 6361 C CA . ASN D 1 140 ? 14.08231 26.35108 73.20102 1.000 11.08000 557 ASN A CA 1
ATOM 6362 C C . ASN D 1 140 ? 14.21429 27.52811 74.15999 1.000 11.76000 557 ASN A C 1
ATOM 6363 O O . ASN D 1 140 ? 14.15238 28.68410 73.71995 1.000 9.51000 557 ASN A O 1
ATOM 6368 N N . PRO D 1 141 ? 14.37218 27.28614 75.46301 1.000 11.46000 558 PRO A N 1
ATOM 6369 C CA . PRO D 1 141 ? 14.54017 28.39416 76.41099 1.000 10.60000 558 PRO A CA 1
ATOM 6370 C C . PRO D 1 141 ? 15.77823 29.21010 76.07805 1.000 7.80000 558 PRO A C 1
ATOM 6371 O O . PRO D 1 141 ? 16.86222 28.66604 75.85915 1.000 8.11000 558 PRO A O 1
ATOM 6375 N N . GLN D 1 142 ? 15.61629 30.52110 76.06400 1.000 9.00000 559 GLN A N 1
ATOM 6376 C CA . GLN D 1 142 ? 16.68737 31.41504 75.64504 1.000 9.77000 559 GLN A CA 1
ATOM 6377 C C . GLN D 1 142 ? 16.96633 32.44506 76.72803 1.000 10.70000 559 GLN A C 1
ATOM 6378 O O . GLN D 1 142 ? 16.04131 32.96512 77.35695 1.000 11.41000 559 GLN A O 1
ATOM 6384 N N . LEU D 1 143 ? 18.25133 32.73101 76.93812 1.000 13.20000 560 LEU A N 1
ATOM 6385 C CA . LEU D 1 143 ? 18.70431 33.77502 77.85712 1.000 11.78000 560 LEU A CA 1
ATOM 6386 C C . LEU D 1 143 ? 18.66443 35.10699 77.12407 1.000 13.53000 560 LEU A C 1
ATOM 6387 O O . LEU D 1 143 ? 19.55550 35.41293 76.32713 1.000 16.32000 560 LEU A O 1
ATOM 6392 N N . SER D 1 144 ? 17.63645 35.90405 77.39697 1.000 13.73000 561 SER A N 1
ATOM 6393 C CA . SER D 1 144 ? 17.46556 37.20704 76.77491 1.000 15.75000 561 SER A CA 1
ATOM 6394 C C . SER D 1 144 ? 17.94054 38.31405 77.70591 1.000 16.78000 561 SER A C 1
ATOM 6395 O O . SER D 1 144 ? 17.79945 38.23009 78.92890 1.000 17.10000 561 SER A O 1
ATOM 6398 N N . MET D 1 145 ? 18.47763 39.37500 77.10792 1.000 18.92000 562 MET A N 1
ATOM 6399 C CA . MET D 1 145 ? 19.01263 40.48600 77.87992 1.000 17.04000 562 MET A CA 1
ATOM 6400 C C . MET D 1 145 ? 18.74474 41.78899 77.14686 1.000 20.69000 562 MET A C 1
ATOM 6401 O O . MET D 1 145 ? 19.03784 41.90694 75.95188 1.000 18.16000 562 MET A O 1
ATOM 6406 N N . SER D 1 146 ? 18.19474 42.76004 77.86279 1.000 18.99000 563 SER A N 1
ATOM 6407 C CA . SER D 1 146 ? 17.87884 44.07304 77.30972 1.000 21.48000 563 SER A CA 1
ATOM 6408 C C . SER D 1 146 ? 18.91685 45.05401 77.84976 1.000 20.91000 563 SER A C 1
ATOM 6409 O O . SER D 1 146 ? 18.70980 45.69405 78.88173 1.000 22.99000 563 SER A O 1
ATOM 6412 N N . GLY D 1 147 ? 20.04590 45.14893 77.15484 1.000 21.61000 564 GLY A N 1
ATOM 6413 C CA . GLY D 1 147 ? 21.07292 46.09689 77.56589 1.000 21.68000 564 GLY A CA 1
ATOM 6414 C C . GLY D 1 147 ? 21.80080 45.61590 78.80696 1.000 21.14000 564 GLY A C 1
ATOM 6415 O O . GLY D 1 147 ? 22.27074 44.47388 78.87203 1.000 21.95000 564 GLY A O 1
ATOM 6416 N N . SER D 1 148 ? 21.90177 46.49093 79.80894 1.000 18.04000 565 SER A N 1
ATOM 6417 C CA . SER D 1 148 ? 22.57766 46.13294 81.04900 1.000 15.84000 565 SER A CA 1
ATOM 6418 C C . SER D 1 148 ? 21.57957 45.94602 82.18293 1.000 16.19000 565 SER A C 1
ATOM 6419 O O . SER D 1 148 ? 21.73552 46.54105 83.25292 1.000 17.81000 565 SER A O 1
ATOM 6422 N N . ASN D 1 149 ? 20.55955 45.12806 81.96888 1.000 16.79000 566 ASN A N 1
ATOM 6423 C CA . ASN D 1 149 ? 19.59945 44.78214 83.00582 1.000 16.88000 566 ASN A CA 1
ATOM 6424 C C . ASN D 1 149 ? 19.69336 43.29615 83.32588 1.000 14.06000 566 ASN A C 1
ATOM 6425 O O . ASN D 1 149 ? 20.48037 42.55109 82.73296 1.000 13.16000 566 ASN A O 1
ATOM 6430 N N . LEU D 1 150 ? 18.89527 42.86822 84.29683 1.000 14.69000 567 LEU A N 1
ATOM 6431 C CA . LEU D 1 150 ? 18.86918 41.45723 84.63388 1.000 13.27000 567 LEU A CA 1
ATOM 6432 C C . LEU D 1 150 ? 18.29323 40.66622 83.46686 1.000 9.56000 567 LEU A C 1
ATOM 6433 O O . LEU D 1 150 ? 17.30729 41.09024 82.85677 1.000 11.73000 567 LEU A O 1
ATOM 6438 N N . PRO D 1 151 ? 18.88520 39.52918 83.12494 1.000 9.73000 568 PRO A N 1
ATOM 6439 C CA . PRO D 1 151 ? 18.34124 38.72517 82.03093 1.000 10.86000 568 PRO A CA 1
ATOM 6440 C C . PRO D 1 151 ? 17.03918 38.04224 82.42285 1.000 14.96000 568 PRO A C 1
ATOM 6441 O O . PRO D 1 151 ? 16.68509 37.92830 83.59983 1.000 12.05000 568 PRO A O 1
ATOM 6445 N N . THR D 1 152 ? 16.31424 37.61324 81.39082 1.000 14.72000 569 THR A N 1
ATOM 6446 C CA . THR D 1 152 ? 15.06319 36.87431 81.49975 1.000 15.48000 569 THR A CA 1
ATOM 6447 C C . THR D 1 152 ? 15.14520 35.63927 80.61079 1.000 15.49000 569 THR A C 1
ATOM 6448 O O . THR D 1 152 ? 16.07925 35.48420 79.82187 1.000 10.87000 569 THR A O 1
ATOM 6452 N N . THR D 1 153 ? 14.13815 34.76432 80.72475 1.000 12.32000 570 THR A N 1
ATOM 6453 C CA . THR D 1 153 ? 14.05315 33.54930 79.91678 1.000 13.95000 570 THR A CA 1
ATOM 6454 C C . THR D 1 153 ? 13.06325 33.76531 78.77570 1.000 14.86000 570 THR A C 1
ATOM 6455 O O . THR D 1 153 ? 11.86124 33.92038 79.01161 1.000 15.74000 570 THR A O 1
ATOM 6459 N N . THR D 1 154 ? 13.56634 33.73025 77.54674 1.000 14.67000 571 THR A N 1
ATOM 6460 C CA . THR D 1 154 ? 12.76343 33.77925 76.33168 1.000 13.58000 571 THR A CA 1
ATOM 6461 C C . THR D 1 154 ? 12.67541 32.38323 75.71772 1.000 11.63000 571 THR A C 1
ATOM 6462 O O . THR D 1 154 ? 13.57735 31.55819 75.89081 1.000 9.73000 571 THR A O 1
ATOM 6466 N N . TYR D 1 155 ? 11.56844 32.10226 75.02565 1.000 13.22000 572 TYR A N 1
ATOM 6467 C CA . TYR D 1 155 ? 11.42244 30.84624 74.29468 1.000 13.27000 572 TYR A CA 1
ATOM 6468 C C . TYR D 1 155 ? 11.24156 31.12820 72.80965 1.000 10.27000 572 TYR A C 1
ATOM 6469 O O . TYR D 1 155 ? 10.35163 31.88823 72.41856 1.000 12.21000 572 TYR A O 1
ATOM 6478 N N . GLY D 1 156 ? 12.09359 30.53014 71.98974 1.000 10.80000 573 GLY A N 1
ATOM 6479 C CA . GLY D 1 156 ? 11.89370 30.48910 70.55672 1.000 13.29000 573 GLY A CA 1
ATOM 6480 C C . GLY D 1 156 ? 11.25566 29.16912 70.15472 1.000 14.44000 573 GLY A C 1
ATOM 6481 O O . GLY D 1 156 ? 11.21656 28.21714 70.92375 1.000 15.77000 573 GLY A O 1
ATOM 6482 N N . LEU D 1 157 ? 10.72275 29.13210 68.93768 1.000 12.97000 574 LEU A N 1
ATOM 6483 C CA . LEU D 1 157 ? 10.13073 27.91811 68.38668 1.000 10.93000 574 LEU A CA 1
ATOM 6484 C C . LEU D 1 157 ? 11.11678 27.30703 67.40077 1.000 10.77000 574 LEU A C 1
ATOM 6485 O O . LEU D 1 157 ? 11.37088 27.87699 66.33477 1.000 10.83000 574 LEU A O 1
ATOM 6490 N N . THR D 1 158 ? 11.68570 26.16502 67.76885 1.000 9.63000 575 THR A N 1
ATOM 6491 C CA . THR D 1 158 ? 12.58873 25.42195 66.89894 1.000 13.17000 575 THR A CA 1
ATOM 6492 C C . THR D 1 158 ? 11.78373 24.38696 66.12191 1.000 11.50000 575 THR A C 1
ATOM 6493 O O . THR D 1 158 ? 11.18065 23.48301 66.71690 1.000 11.46000 575 THR A O 1
ATOM 6497 N N . VAL D 1 159 ? 11.77584 24.51192 64.79891 1.000 12.20000 576 VAL A N 1
ATOM 6498 C CA . VAL D 1 159 ? 11.06286 23.58792 63.92789 1.000 10.52000 576 VAL A CA 1
ATOM 6499 C C . VAL D 1 159 ? 12.09390 22.95884 63.00198 1.000 12.52000 576 VAL A C 1
ATOM 6500 O O . VAL D 1 159 ? 12.75599 23.66779 62.23401 1.000 11.79000 576 VAL A O 1
ATOM 6504 N N . SER D 1 160 ? 12.24783 21.64084 63.08304 1.000 8.73000 577 SER A N 1
ATOM 6505 C CA . SER D 1 160 ? 13.25886 20.97876 62.27513 1.000 10.50000 577 SER A CA 1
ATOM 6506 C C . SER D 1 160 ? 12.80196 20.89574 60.81810 1.000 10.21000 577 SER A C 1
ATOM 6507 O O . SER D 1 160 ? 11.65200 21.18578 60.47601 1.000 11.83000 577 SER A O 1
ATOM 6510 N N . SER D 1 161 ? 13.73201 20.50567 59.95118 1.000 14.25000 578 SER A N 1
ATOM 6511 C CA . SER D 1 161 ? 13.43011 20.41863 58.53116 1.000 12.97000 578 SER A CA 1
ATOM 6512 C C . SER D 1 161 ? 12.54007 19.21567 58.24614 1.000 12.95000 578 SER A C 1
ATOM 6513 O O . SER D 1 161 ? 12.43597 18.27870 59.03916 1.000 14.57000 578 SER A O 1
ATOM 6516 N N . LEU D 1 162 ? 11.89416 19.25466 57.08809 1.000 13.32000 579 LEU A N 1
ATOM 6517 C CA . LEU D 1 162 ? 11.06014 18.14768 56.64806 1.000 13.96000 579 LEU A CA 1
ATOM 6518 C C . LEU D 1 162 ? 11.94710 16.93963 56.38217 1.000 14.12000 579 LEU A C 1
ATOM 6519 O O . LEU D 1 162 ? 12.89816 17.02256 55.59724 1.000 13.11000 579 LEU A O 1
ATOM 6524 N N . VAL D 1 163 ? 11.66700 15.82267 57.05818 1.000 11.54000 580 VAL A N 1
ATOM 6525 C CA . VAL D 1 163 ? 12.45595 14.60863 56.89128 1.000 10.70000 580 VAL A CA 1
ATOM 6526 C C . VAL D 1 163 ? 11.53290 13.40067 56.87925 1.000 11.50000 580 VAL A C 1
ATOM 6527 O O . VAL D 1 163 ? 10.37187 13.46374 57.29017 1.000 13.36000 580 VAL A O 1
ATOM 6531 N N . SER D 1 164 ? 12.07788 12.28663 56.40133 1.000 10.78000 581 SER A N 1
ATOM 6532 C CA . SER D 1 164 ? 11.43881 10.97666 56.48033 1.000 8.86000 581 SER A CA 1
ATOM 6533 C C . SER D 1 164 ? 12.14169 10.19566 57.58340 1.000 8.43000 581 SER A C 1
ATOM 6534 O O . SER D 1 164 ? 13.23268 9.65761 57.37250 1.000 9.45000 581 SER A O 1
ATOM 6537 N N . LEU D 1 165 ? 11.51860 10.15073 58.76636 1.000 10.49000 582 LEU A N 1
ATOM 6538 C CA . LEU D 1 165 ? 12.10149 9.47874 59.92042 1.000 8.96000 582 LEU A CA 1
ATOM 6539 C C . LEU D 1 165 ? 12.53745 8.06671 59.57050 1.000 9.57000 582 LEU A C 1
ATOM 6540 O O . LEU D 1 165 ? 11.72044 7.23773 59.16147 1.000 11.14000 582 LEU A O 1
ATOM 6545 N N . THR D 1 166 ? 13.82842 7.79265 59.74461 1.000 9.14000 583 THR A N 1
ATOM 6546 C CA . THR D 1 166 ? 14.35338 6.45862 59.49069 1.000 9.27000 583 THR A CA 1
ATOM 6547 C C . THR D 1 166 ? 13.72426 5.45668 60.44967 1.000 13.22000 583 THR A C 1
ATOM 6548 O O . THR D 1 166 ? 13.49419 5.76473 61.62465 1.000 11.76000 583 THR A O 1
ATOM 6552 N N . GLU D 1 167 ? 13.43124 4.25968 59.94069 1.000 13.14000 584 GLU A N 1
ATOM 6553 C CA . GLU D 1 167 ? 12.90213 3.20273 60.78969 1.000 14.02000 584 GLU A CA 1
ATOM 6554 C C . GLU D 1 167 ? 13.69403 3.09374 62.08175 1.000 15.11000 584 GLU A C 1
ATOM 6555 O O . GLU D 1 167 ? 14.91903 3.24868 62.09883 1.000 17.38000 584 GLU A O 1
ATOM 6561 N N . ARG D 1 168 ? 12.98294 2.81681 63.16771 1.000 16.20000 585 ARG A N 1
ATOM 6562 C CA . ARG D 1 168 ? 13.61384 2.71882 64.46975 1.000 14.94000 585 ARG A CA 1
ATOM 6563 C C . ARG D 1 168 ? 12.66573 2.00089 65.41571 1.000 14.88000 585 ARG A C 1
ATOM 6564 O O . ARG D 1 168 ? 11.46075 1.91394 65.16862 1.000 12.47000 585 ARG A O 1
ATOM 6572 N N . GLN D 1 169 ? 13.23663 1.45790 66.48277 1.000 14.04000 586 GLN A N 1
ATOM 6573 C CA . GLN D 1 169 ? 12.48052 0.72297 67.48374 1.000 16.47000 586 GLN A CA 1
ATOM 6574 C C . GLN D 1 169 ? 12.78545 1.33300 68.84174 1.000 16.94000 586 GLN A C 1
ATOM 6575 O O . GLN D 1 169 ? 13.95044 1.58096 69.16782 1.000 17.39000 586 GLN A O 1
ATOM 6581 N N . GLU D 1 170 ? 11.74040 1.59907 69.61365 1.000 15.61000 587 GLU A N 1
ATOM 6582 C CA . GLU D 1 170 ? 11.86733 2.16511 70.94864 1.000 15.23000 587 GLU A CA 1
ATOM 6583 C C . GLU D 1 170 ? 11.26721 1.17517 71.93363 1.000 17.20000 587 GLU A C 1
ATOM 6584 O O . GLU D 1 170 ? 10.06620 0.88523 71.87555 1.000 16.04000 587 GLU A O 1
ATOM 6590 N N . GLU D 1 171 ? 12.10912 0.63316 72.80871 1.000 18.30000 588 GLU A N 1
ATOM 6591 C CA . GLU D 1 171 ? 11.65901 -0.35979 73.77371 1.000 18.99000 588 GLU A CA 1
ATOM 6592 C C . GLU D 1 171 ? 10.81496 0.28229 74.86263 1.000 18.52000 588 GLU A C 1
ATOM 6593 O O . GLU D 1 171 ? 11.19096 1.31429 75.42262 1.000 15.06000 588 GLU A O 1
ATOM 6599 N N . ILE D 1 172 ? 9.67490 -0.33665 75.16956 1.000 17.65000 589 ILE A N 1
ATOM 6600 C CA . ILE D 1 172 ? 8.85584 0.03943 76.31349 1.000 16.64000 589 ILE A CA 1
ATOM 6601 C C . ILE D 1 172 ? 8.72771 -1.17754 77.22052 1.000 18.93000 589 ILE A C 1
ATOM 6602 O O . ILE D 1 172 ? 8.74169 -2.32255 76.75956 1.000 18.43000 589 ILE A O 1
ATOM 6607 N N . ASN D 1 173 ? 8.62063 -0.92349 78.52151 1.000 18.65000 590 ASN A N 1
ATOM 6608 C CA . ASN D 1 173 ? 8.50751 -1.97745 79.51753 1.000 20.80000 590 ASN A CA 1
ATOM 6609 C C . ASN D 1 173 ? 7.21146 -1.80436 80.29343 1.000 20.10000 590 ASN A C 1
ATOM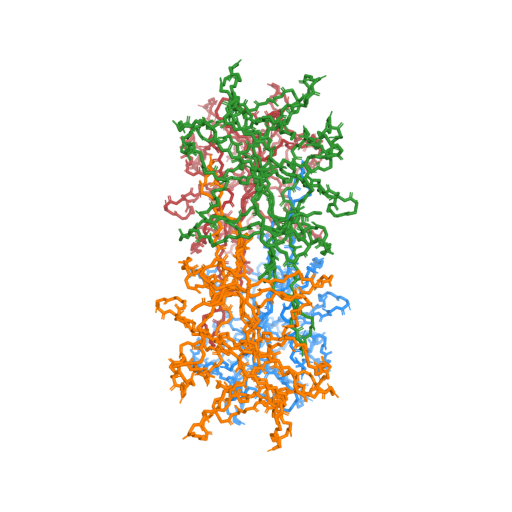 6610 O O . ASN D 1 173 ? 6.91348 -0.70433 80.77237 1.000 18.21000 590 ASN A O 1
ATOM 6615 N N . ALA D 1 174 ? 6.44740 -2.89032 80.40541 1.000 18.51000 591 ALA A N 1
ATOM 6616 C CA . ALA D 1 174 ? 5.15235 -2.83724 81.06631 1.000 18.35000 591 ALA A CA 1
ATOM 6617 C C . ALA D 1 174 ? 5.29427 -2.31720 82.48931 1.000 16.26000 591 ALA A C 1
ATOM 6618 O O . ALA D 1 174 ? 6.20420 -2.70922 83.22339 1.000 14.84000 591 ALA A O 1
ATOM 6620 N N . GLY D 1 175 ? 4.38529 -1.42415 82.87321 1.000 16.39000 592 GLY A N 1
ATOM 6621 C CA . GLY D 1 175 ? 4.39122 -0.83110 84.18519 1.000 18.37000 592 GLY A CA 1
ATOM 6622 C C . GLY D 1 175 ? 5.14527 0.47786 84.28621 1.000 18.13000 592 GLY A C 1
ATOM 6623 O O . GLY D 1 175 ? 4.89124 1.25291 85.21916 1.000 18.82000 592 GLY A O 1
ATOM 6624 N N . LYS D 1 176 ? 6.06735 0.74679 83.36426 1.000 18.47000 593 LYS A N 1
ATOM 6625 C CA . LYS D 1 176 ? 6.79441 2.00676 83.38328 1.000 17.36000 593 LYS A CA 1
ATOM 6626 C C . LYS D 1 176 ? 5.91450 3.13378 82.85618 1.000 15.06000 593 LYS A C 1
ATOM 6627 O O . LYS D 1 176 ? 4.99055 2.91880 82.06711 1.000 17.92000 593 LYS A O 1
ATOM 6633 N N . TRP D 1 177 ? 6.21553 4.34278 83.30516 1.000 16.79000 594 TRP A N 1
ATOM 6634 C CA . TRP D 1 177 ? 5.43361 5.51881 82.96306 1.000 14.61000 594 TRP A CA 1
ATOM 6635 C C . TRP D 1 177 ? 6.11573 6.28474 81.83909 1.000 13.32000 594 TRP A C 1
ATOM 6636 O O . TRP D 1 177 ? 7.34573 6.32168 81.74418 1.000 15.11000 594 TRP A O 1
ATOM 6647 N N . TYR D 1 178 ? 5.30182 6.88675 80.97501 1.000 12.32000 595 TYR A N 1
ATOM 6648 C CA . TYR D 1 178 ? 5.80894 7.54969 79.78602 1.000 10.27000 595 TYR A CA 1
ATOM 6649 C C . TYR D 1 178 ? 5.00801 8.81872 79.54192 1.000 9.12000 595 TYR A C 1
ATOM 6650 O O . TYR D 1 178 ? 3.81500 8.89078 79.85183 1.000 8.96000 595 TYR A O 1
ATOM 6659 N N . LEU D 1 179 ? 5.69010 9.82867 79.00794 1.000 6.61000 596 LEU A N 1
ATOM 6660 C CA . LEU D 1 179 ? 5.03820 11.00968 78.46785 1.000 6.29000 596 LEU A CA 1
ATOM 6661 C C . LEU D 1 179 ? 4.97330 10.88863 76.95185 1.000 7.53000 596 LEU A C 1
ATOM 6662 O O . LEU D 1 179 ? 5.89732 10.36357 76.32594 1.000 7.55000 596 LEU A O 1
ATOM 6667 N N . SER D 1 180 ? 3.86237 11.34867 76.37876 1.000 5.88000 597 SER A N 1
ATOM 6668 C CA . SER D 1 180 ? 3.69448 11.44463 74.93474 1.000 7.02000 597 SER A CA 1
ATOM 6669 C C . SER D 1 180 ? 2.94456 12.72465 74.61064 1.000 8.05000 597 SER A C 1
ATOM 6670 O O . SER D 1 180 ? 1.82854 12.93172 75.09656 1.000 8.28000 597 SER A O 1
ATOM 6673 N N . THR D 1 181 ? 3.53666 13.55060 73.75766 1.000 7.18000 598 THR A N 1
ATOM 6674 C CA . THR D 1 181 ? 2.89775 14.76261 73.28357 1.000 7.24000 598 THR A CA 1
ATOM 6675 C C . THR D 1 181 ? 2.20284 14.51460 71.95053 1.000 7.11000 598 THR A C 1
ATOM 6676 O O . THR D 1 181 ? 2.64386 13.69355 71.14359 1.000 6.53000 598 THR A O 1
ATOM 6680 N N . PHE D 1 182 ? 1.12189 15.25864 71.71443 1.000 6.60000 599 PHE A N 1
ATOM 6681 C CA . PHE D 1 182 ? 0.43199 15.28463 70.43138 1.000 7.00000 599 PHE A CA 1
ATOM 6682 C C . PHE D 1 182 ? 0.22308 16.74963 70.08131 1.000 11.09000 599 PHE A C 1
ATOM 6683 O O . PHE D 1 182 ? -0.56093 17.43969 70.74423 1.000 10.79000 599 PHE A O 1
ATOM 6691 N N . VAL D 1 183 ? 0.94218 17.23057 69.06035 1.000 7.32000 600 VAL A N 1
ATOM 6692 C CA . VAL D 1 183 ? 1.02127 18.65555 68.76231 1.000 11.74000 600 VAL A CA 1
ATOM 6693 C C . VAL D 1 183 ? 0.68539 18.91552 67.29828 1.000 13.93000 600 VAL A C 1
ATOM 6694 O O . VAL D 1 183 ? 0.72641 18.02449 66.44331 1.000 10.16000 600 VAL A O 1
ATOM 6698 N N . ALA D 1 184 ? 0.37347 20.17753 67.01921 1.000 12.17000 601 ALA A N 1
ATOM 6699 C CA . ALA D 1 184 ? -0.00041 20.60950 65.68617 1.000 15.32000 601 ALA A CA 1
ATOM 6700 C C . ALA D 1 184 ? 0.36267 22.08048 65.54515 1.000 15.16000 601 ALA A C 1
ATOM 6701 O O . ALA D 1 184 ? 0.37263 22.82851 66.52713 1.000 14.93000 601 ALA A O 1
ATOM 6703 N N . PHE D 1 185 ? 0.68378 22.47742 64.32216 1.000 14.43000 602 PHE A N 1
ATOM 6704 C CA . PHE D 1 185 ? 1.00587 23.86440 63.99814 1.000 13.04000 602 PHE A CA 1
ATOM 6705 C C . PHE D 1 185 ? -0.20305 24.43843 63.27303 1.000 13.87000 602 PHE A C 1
ATOM 6706 O O . PHE D 1 185 ? -0.43598 24.13240 62.10202 1.000 14.57000 602 PHE A O 1
ATOM 6714 N N . ASN D 1 186 ? -0.97207 25.26349 63.97795 1.000 14.69000 603 ASN A N 1
ATOM 6715 C CA . ASN D 1 186 ? -2.23800 25.79653 63.48384 1.000 19.02000 603 ASN A CA 1
ATOM 6716 C C . ASN D 1 186 ? -3.06901 24.68755 62.83681 1.000 17.30000 603 ASN A C 1
ATOM 6717 O O . ASN D 1 186 ? -3.30692 24.66252 61.62680 1.000 17.50000 603 ASN A O 1
ATOM 6722 N N . GLY D 1 187 ? -3.49412 23.74160 63.67481 1.000 18.03000 604 GLY A N 1
ATOM 6723 C CA . GLY D 1 187 ? -4.14514 22.54262 63.22280 1.000 14.27000 604 GLY A CA 1
ATOM 6724 C C . GLY D 1 187 ? -5.64016 22.54369 63.46269 1.000 17.08000 604 GLY A C 1
ATOM 6725 O O . GLY D 1 187 ? -6.25913 23.57673 63.74961 1.000 20.06000 604 GLY A O 1
ATOM 6726 N N . ARG D 1 188 ? -6.23320 21.35772 63.33769 1.000 15.07000 605 ARG A N 1
ATOM 6727 C CA . ARG D 1 188 ? -7.66323 21.14679 63.50859 1.000 19.88000 605 ARG A CA 1
ATOM 6728 C C . ARG D 1 188 ? -7.91136 20.24284 64.70760 1.000 15.33000 605 ARG A C 1
ATOM 6729 O O . ARG D 1 188 ? -7.11042 19.34881 64.99569 1.000 14.19000 605 ARG A O 1
ATOM 6737 N N . ARG D 1 189 ? -9.01140 20.48992 65.41651 1.000 19.62000 606 ARG A N 1
ATOM 6738 C CA . ARG D 1 189 ? -9.39152 19.65297 66.54951 1.000 20.51000 606 ARG A CA 1
ATOM 6739 C C . ARG D 1 189 ? -9.98654 18.35998 66.01951 1.000 21.10000 606 ARG A C 1
ATOM 6740 O O . ARG D 1 189 ? -11.11251 18.35302 65.51443 1.000 22.32000 606 ARG A O 1
ATOM 6748 N N . GLU D 1 190 ? -9.23560 17.26395 66.14360 1.000 20.21000 607 GLU A N 1
ATOM 6749 C CA . GLU D 1 190 ? -9.72163 15.98696 65.64161 1.000 19.14000 607 GLU A CA 1
ATOM 6750 C C . GLU D 1 190 ? -10.72073 15.35604 66.60055 1.000 19.36000 607 GLU A C 1
ATOM 6751 O O . GLU D 1 190 ? -11.73172 14.80207 66.15950 1.000 20.13000 607 GLU A O 1
ATOM 6757 N N . PHE D 1 191 ? -10.47382 15.43907 67.90857 1.000 21.13000 608 PHE A N 1
ATOM 6758 C CA . PHE D 1 191 ? -11.34292 14.77314 68.87153 1.000 18.31000 608 PHE A CA 1
ATOM 6759 C C . PHE D 1 191 ? -11.02700 15.24317 70.28653 1.000 20.09000 608 PHE A C 1
ATOM 6760 O O . PHE D 1 191 ? -10.05099 15.95913 70.53158 1.000 16.62000 608 PHE A O 1
ATOM 6768 N N . ASP D 1 192 ? -11.87009 14.79324 71.22049 1.000 17.63000 609 ASP A N 1
ATOM 6769 C CA . ASP D 1 192 ? -11.80018 15.12128 72.63948 1.000 19.55000 609 ASP A CA 1
ATOM 6770 C C . ASP D 1 192 ? -11.85430 13.83831 73.45552 1.000 20.66000 609 ASP A C 1
ATOM 6771 O O . ASP D 1 192 ? -12.74033 13.00535 73.24048 1.000 19.20000 609 ASP A O 1
ATOM 6776 N N . ASN D 1 193 ? -10.92838 13.68230 74.40059 1.000 17.25000 610 ASN A N 1
ATOM 6777 C CA . ASN D 1 193 ? -10.94850 12.53633 75.30763 1.000 19.51000 610 ASN A CA 1
ATOM 6778 C C . ASN D 1 193 ? -10.97358 13.04038 76.74161 1.000 20.15000 610 ASN A C 1
ATOM 6779 O O . ASN D 1 193 ? -9.96159 13.53735 77.24867 1.000 17.17000 610 ASN A O 1
ATOM 6784 N N . TYR D 1 194 ? -12.13264 12.89945 77.38953 1.000 20.94000 611 TYR A N 1
ATOM 6785 C CA . TYR D 1 194 ? -12.33172 13.30151 78.78050 1.000 19.78000 611 TYR A CA 1
ATOM 6786 C C . TYR D 1 194 ? -12.04466 14.78450 78.99748 1.000 20.02000 611 TYR A C 1
ATOM 6787 O O . TYR D 1 194 ? -11.64873 15.19752 80.08949 1.000 21.64000 611 TYR A O 1
ATOM 6796 N N . GLY D 1 195 ? -12.24855 15.59648 77.96343 1.000 22.61000 612 GLY A N 1
ATOM 6797 C CA . GLY D 1 195 ? -12.11549 17.03247 78.06740 1.000 21.98000 612 GLY A CA 1
ATOM 6798 C C . GLY D 1 195 ? -10.81842 17.59740 77.53447 1.000 21.16000 612 GLY A C 1
ATOM 6799 O O . GLY D 1 195 ? -10.67236 18.82339 77.49344 1.000 21.46000 612 GLY A O 1
ATOM 6800 N N . ILE D 1 196 ? -9.88043 16.75434 77.12457 1.000 22.06000 613 ILE A N 1
ATOM 6801 C CA . ILE D 1 196 ? -8.58938 17.19826 76.61065 1.000 17.05000 613 ILE A CA 1
ATOM 6802 C C . ILE D 1 196 ? -8.63227 17.08421 75.08665 1.000 18.15000 613 ILE A C 1
ATOM 6803 O O . ILE D 1 196 ? -8.77028 15.96620 74.57168 1.000 16.44000 613 ILE A O 1
ATOM 6808 N N . PRO D 1 197 ? -8.52816 18.18218 74.35062 1.000 19.07000 614 PRO A N 1
ATOM 6809 C CA . PRO D 1 197 ? -8.53706 18.07814 72.89163 1.000 17.11000 614 PRO A CA 1
ATOM 6810 C C . PRO D 1 197 ? -7.21404 17.61206 72.32174 1.000 14.83000 614 PRO A C 1
ATOM 6811 O O . PRO D 1 197 ? -6.16008 17.72603 72.94481 1.000 14.27000 614 PRO A O 1
ATOM 6815 N N . PHE D 1 198 ? -7.30198 17.04202 71.12175 1.000 16.78000 615 PHE A N 1
ATOM 6816 C CA . PHE D 1 198 ? -6.15295 16.53194 70.38385 1.000 14.97000 615 PHE A CA 1
ATOM 6817 C C . PHE D 1 198 ? -6.20782 17.14790 68.99783 1.000 15.09000 615 PHE A C 1
ATOM 6818 O O . PHE D 1 198 ? -7.15177 16.89492 68.24277 1.000 14.76000 615 PHE A O 1
ATOM 6826 N N . TYR D 1 199 ? -5.21975 17.96884 68.66587 1.000 14.82000 616 TYR A N 1
ATOM 6827 C CA . TYR D 1 199 ? -5.20963 18.66580 67.38985 1.000 15.75000 616 TYR A CA 1
ATOM 6828 C C . TYR D 1 199 ? -4.27259 17.97972 66.40094 1.000 12.33000 616 TYR A C 1
ATOM 6829 O O . TYR D 1 199 ? -3.36165 17.23569 66.77203 1.000 10.20000 616 TYR A O 1
ATOM 6838 N N . LEU D 1 200 ? -4.51748 18.23869 65.12092 1.000 15.28000 617 LEU A N 1
ATOM 6839 C CA . LEU D 1 200 ? -3.69643 17.70962 64.04499 1.000 15.07000 617 LEU A CA 1
ATOM 6840 C C . LEU D 1 200 ? -3.47930 18.79558 63.00197 1.000 13.48000 617 LEU A C 1
ATOM 6841 O O . LEU D 1 200 ? -4.40924 19.53661 62.67688 1.000 14.55000 617 LEU A O 1
ATOM 6846 N N . SER D 1 201 ? -2.25126 18.89950 62.49106 1.000 12.95000 618 SER A N 1
ATOM 6847 C CA . SER D 1 201 ? -1.95113 19.78145 61.37005 1.000 13.63000 618 SER A CA 1
ATOM 6848 C C . SER D 1 201 ? -1.52608 18.95439 60.16111 1.000 13.80000 618 SER A C 1
ATOM 6849 O O . SER D 1 201 ? -0.89414 17.90337 60.29719 1.000 14.64000 618 SER A O 1
ATOM 6852 N N . LEU D 1 202 ? -1.87497 19.44937 58.96807 1.000 16.41000 619 LEU A N 1
ATOM 6853 C CA . LEU D 1 202 ? -1.68391 18.71432 57.72011 1.000 16.47000 619 LEU A CA 1
ATOM 6854 C C . LEU D 1 202 ? -0.82481 19.46425 56.70815 1.000 17.24000 619 LEU A C 1
ATOM 6855 O O . LEU D 1 202 ? -0.84973 19.13221 55.51716 1.000 16.32000 619 LEU A O 1
ATOM 6860 N N . GLN D 1 203 ? -0.06479 20.46222 57.13917 1.000 15.74000 620 GLN A N 1
ATOM 6861 C CA . GLN D 1 203 ? 0.76331 21.24016 56.23021 1.000 18.65000 620 GLN A CA 1
ATOM 6862 C C . GLN D 1 203 ? 2.19828 21.25710 56.72631 1.000 16.03000 620 GLN A C 1
ATOM 6863 O O . GLN D 1 203 ? 2.46818 21.12413 57.92134 1.000 18.16000 620 GLN A O 1
ATOM 6869 N N . GLN D 1 204 ? 3.12236 21.43703 55.79337 1.000 17.72000 621 GLN A N 1
ATOM 6870 C CA . GLN D 1 204 ? 4.51334 21.64098 56.16847 1.000 15.32000 621 GLN A CA 1
ATOM 6871 C C . GLN D 1 204 ? 4.62533 22.90200 57.02044 1.000 14.97000 621 GLN A C 1
ATOM 6872 O O . GLN D 1 204 ? 3.86939 23.86203 56.83435 1.000 12.79000 621 GLN A O 1
ATOM 6878 N N . ILE D 1 205 ? 5.52326 22.86399 58.00650 1.000 12.10000 622 ILE A N 1
ATOM 6879 C CA . ILE D 1 205 ? 5.74224 23.97201 58.92648 1.000 13.93000 622 ILE A CA 1
ATOM 6880 C C . ILE D 1 205 ? 7.01031 24.70894 58.51655 1.000 9.71000 622 ILE A C 1
ATOM 6881 O O . ILE D 1 205 ? 8.07429 24.09588 58.37665 1.000 10.25000 622 ILE A O 1
ATOM 6886 N N . ASP D 1 206 ? 6.90538 26.02294 58.35750 1.000 11.96000 623 ASP A N 1
ATOM 6887 C CA . ASP D 1 206 ? 8.07344 26.85087 58.06056 1.000 14.61000 623 ASP A CA 1
ATOM 6888 C C . ASP D 1 206 ? 9.05136 26.86086 59.23563 1.000 15.88000 623 ASP A C 1
ATOM 6889 O O . ASP D 1 206 ? 8.66429 27.11592 60.37860 1.000 16.44000 623 ASP A O 1
ATOM 6894 N N . THR D 1 207 ? 10.32637 26.58379 58.94373 1.000 16.40000 624 THR A N 1
ATOM 6895 C CA . THR D 1 207 ? 11.35429 26.51378 59.98581 1.000 16.98000 624 THR A CA 1
ATOM 6896 C C . THR D 1 207 ? 11.61930 27.87679 60.62379 1.000 18.83000 624 THR A C 1
ATOM 6897 O O . THR D 1 207 ? 11.92422 27.95781 61.81981 1.000 18.45000 624 THR A O 1
ATOM 6901 N N . GLN D 1 208 ? 11.51341 28.95477 59.85374 1.000 20.82000 625 GLN A N 1
ATOM 6902 C CA . GLN D 1 208 ? 11.70943 30.29678 60.40272 1.000 19.84000 625 GLN A CA 1
ATOM 6903 C C . GLN D 1 208 ? 10.50539 30.64986 61.27062 1.000 20.06000 625 GLN A C 1
ATOM 6904 O O . GLN D 1 208 ? 9.43844 30.99989 60.76253 1.000 20.56000 625 GLN A O 1
ATOM 6910 N N . GLN D 1 209 ? 10.67128 30.54690 62.59063 1.000 16.69000 626 GLN A N 1
ATOM 6911 C CA . GLN D 1 209 ? 9.61623 30.85498 63.54354 1.000 14.90000 626 GLN A CA 1
ATOM 6912 C C . GLN D 1 209 ? 10.19318 31.66199 64.69456 1.000 14.66000 626 GLN A C 1
ATOM 6913 O O . GLN D 1 209 ? 11.23412 31.30296 65.25465 1.000 11.04000 626 GLN A O 1
ATOM 6919 N N . GLY D 1 210 ? 9.50121 32.73603 65.05747 1.000 11.68000 627 GLY A N 1
ATOM 6920 C CA . GLY D 1 210 ? 9.97818 33.65004 66.07148 1.000 18.45000 627 GLY A CA 1
ATOM 6921 C C . GLY D 1 210 ? 9.72505 33.16210 67.48248 1.000 16.51000 627 GLY A C 1
ATOM 6922 O O . GLY D 1 210 ? 9.48097 31.97912 67.73650 1.000 16.09000 627 GLY A O 1
ATOM 6923 N N . ASN D 1 211 ? 9.78202 34.11113 68.41745 1.000 12.82000 628 ASN A N 1
ATOM 6924 C CA . ASN D 1 211 ? 9.64591 33.84518 69.84245 1.000 16.90000 628 ASN A CA 1
ATOM 6925 C C . ASN D 1 211 ? 8.17187 33.69826 70.22734 1.000 16.17000 628 ASN A C 1
ATOM 6926 O O . ASN D 1 211 ? 7.27495 34.22228 69.56126 1.000 19.80000 628 ASN A O 1
ATOM 6931 N N . TYR D 1 212 ? 7.92676 32.98031 71.33035 1.000 17.66000 629 TYR A N 1
ATOM 6932 C CA . TYR D 1 212 ? 6.58071 32.73039 71.83326 1.000 19.96000 629 TYR A CA 1
ATOM 6933 C C . TYR D 1 212 ? 6.48462 33.11344 73.30224 1.000 20.42000 629 TYR A C 1
ATOM 6934 O O . TYR D 1 212 ? 7.35654 32.76043 74.10231 1.000 18.61000 629 TYR A O 1
ATOM 6943 N N . GLU D 1 213 ? 5.40763 33.80551 73.65114 1.000 20.37000 630 GLU A N 1
ATOM 6944 C CA . GLU D 1 213 ? 5.22155 34.25556 75.02711 1.000 23.26000 630 GLU A CA 1
ATOM 6945 C C . GLU D 1 213 ? 4.89942 33.06260 75.92312 1.000 25.65000 630 GLU A C 1
ATOM 6946 O O . GLU D 1 213 ? 4.07241 32.22163 75.55109 1.000 26.22000 630 GLU A O 1
ATOM 6952 N N . PRO D 1 214 ? 5.54033 32.93261 77.08218 1.000 23.74000 631 PRO A N 1
ATOM 6953 C CA . PRO D 1 214 ? 5.21821 31.81966 77.97819 1.000 25.00000 631 PRO A CA 1
ATOM 6954 C C . PRO D 1 214 ? 3.86217 31.99674 78.64008 1.000 24.52000 631 PRO A C 1
ATOM 6955 O O . PRO D 1 214 ? 3.32022 33.09977 78.74001 1.000 26.06000 631 PRO A O 1
ATOM 6959 N N . THR D 1 215 ? 3.30809 30.86778 79.07608 1.000 26.67000 632 THR A N 1
ATOM 6960 C CA . THR D 1 215 ? 2.09203 30.83586 79.87399 1.000 21.92000 632 THR A CA 1
ATOM 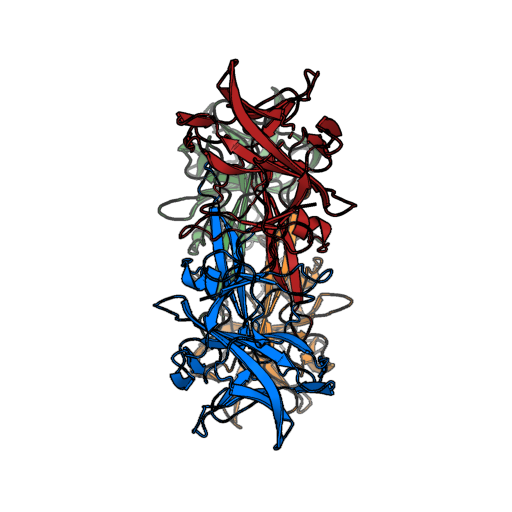6961 C C . THR D 1 215 ? 2.25390 29.78889 80.96704 1.000 22.22000 632 THR A C 1
ATOM 6962 O O . THR D 1 215 ? 3.12886 28.92085 80.89913 1.000 21.59000 632 THR A O 1
ATOM 6966 N N . THR D 1 216 ? 1.38883 29.87497 81.98497 1.000 20.57000 633 THR A N 1
ATOM 6967 C CA . THR D 1 216 ? 1.43570 28.90100 83.07201 1.000 20.51000 633 THR A CA 1
ATOM 6968 C C . THR D 1 216 ? 0.99467 27.51901 82.60402 1.000 20.06000 633 THR A C 1
ATOM 6969 O O . THR D 1 216 ? 1.54859 26.50499 83.04409 1.000 18.02000 633 THR A O 1
ATOM 6973 N N . GLU D 1 217 ? -0.00327 27.45302 81.71895 1.000 19.89000 634 GLU A N 1
ATOM 6974 C CA . GLU D 1 217 ? -0.39229 26.15902 81.16396 1.000 18.84000 634 GLU A CA 1
ATOM 6975 C C . GLU D 1 217 ? 0.72275 25.55594 80.31506 1.000 18.28000 634 GLU A C 1
ATOM 6976 O O . GLU D 1 217 ? 0.85869 24.32793 80.25711 1.000 17.51000 634 GLU A O 1
ATOM 6982 N N . ALA D 1 218 ? 1.53283 26.39588 79.65709 1.000 16.19000 635 ALA A N 1
ATOM 6983 C CA . ALA D 1 218 ? 2.66387 25.87281 78.89719 1.000 16.08000 635 ALA A CA 1
ATOM 6984 C C . ALA D 1 218 ? 3.66977 25.19279 79.81529 1.000 12.52000 635 ALA A C 1
ATOM 6985 O O . ALA D 1 218 ? 4.22974 24.14675 79.47237 1.000 10.59000 635 ALA A O 1
ATOM 6987 N N . TYR D 1 219 ? 3.91671 25.78181 80.98829 1.000 14.74000 636 TYR A N 1
ATOM 6988 C CA . TYR D 1 219 ? 4.73060 25.11381 81.99737 1.000 13.68000 636 TYR A CA 1
ATOM 6989 C C . TYR D 1 219 ? 4.09551 23.79585 82.42037 1.000 13.25000 636 TYR A C 1
ATOM 6990 O O . TYR D 1 219 ? 4.79544 22.80483 82.65645 1.000 12.18000 636 TYR A O 1
ATOM 6999 N N . ASN D 1 220 ? 2.76650 23.77092 82.52527 1.000 13.91000 637 ASN A N 1
ATOM 7000 C CA . ASN D 1 220 ? 2.06041 22.58397 83.00926 1.000 14.99000 637 ASN A CA 1
ATOM 7001 C C . ASN D 1 220 ? 2.18543 21.42893 82.02730 1.000 13.40000 637 ASN A C 1
ATOM 7002 O O . ASN D 1 220 ? 2.70335 20.36192 82.37238 1.000 16.34000 637 ASN A O 1
ATOM 7007 N N . VAL D 1 221 ? 1.72753 21.63091 80.79126 1.000 14.94000 638 VAL A N 1
ATOM 7008 C CA . VAL D 1 221 ? 1.76955 20.57888 79.78630 1.000 11.43000 638 VAL A CA 1
ATOM 7009 C C . VAL D 1 221 ? 3.18556 20.17280 79.42142 1.000 13.45000 638 VAL A C 1
ATOM 7010 O O . VAL D 1 221 ? 3.37956 19.17477 78.71647 1.000 12.43000 638 VAL A O 1
ATOM 7014 N N . GLY D 1 222 ? 4.18156 20.91977 79.88047 1.000 14.24000 639 GLY A N 1
ATOM 7015 C CA . GLY D 1 222 ? 5.55457 20.62969 79.55458 1.000 11.08000 639 GLY A CA 1
ATOM 7016 C C . GLY D 1 222 ? 6.02569 21.18363 78.22959 1.000 9.28000 639 GLY A C 1
ATOM 7017 O O . GLY D 1 222 ? 7.09471 20.78156 77.75769 1.000 7.51000 639 GLY A O 1
ATOM 7018 N N . ALA D 1 223 ? 5.27978 22.10664 77.62051 1.000 5.91000 640 ALA A N 1
ATOM 7019 C CA . ALA D 1 223 ? 5.73090 22.64258 76.34553 1.000 10.17000 640 ALA A CA 1
ATOM 7020 C C . ALA D 1 223 ? 6.93593 23.55653 76.52658 1.000 9.85000 640 ALA A C 1
ATOM 7021 O O . ALA D 1 223 ? 7.80700 23.59346 75.65665 1.000 9.24000 640 ALA A O 1
ATOM 7023 N N . MET D 1 224 ? 7.02388 24.27556 77.65057 1.000 8.43000 641 MET A N 1
ATOM 7024 C CA . MET D 1 224 ? 8.14591 25.16751 77.90862 1.000 11.47000 641 MET A CA 1
ATOM 7025 C C . MET D 1 224 ? 8.81979 24.79853 79.21868 1.000 11.87000 641 MET A C 1
ATOM 7026 O O . MET D 1 224 ? 8.16071 24.71159 80.25864 1.000 11.43000 641 MET A O 1
ATOM 7031 N N . LEU D 1 225 ? 10.12979 24.59146 79.16079 1.000 12.88000 642 LEU A N 1
ATOM 7032 C CA . LEU D 1 225 ? 10.88868 24.22446 80.34185 1.000 13.58000 642 LEU A CA 1
ATOM 7033 C C . LEU D 1 225 ? 10.96566 25.38549 81.32682 1.000 11.89000 642 LEU A C 1
ATOM 7034 O O . LEU D 1 225 ? 10.98375 26.56148 80.94778 1.000 9.93000 642 LEU A O 1
ATOM 7039 N N . ASN D 1 226 ? 10.98055 25.04353 82.60683 1.000 9.60000 643 ASN A N 1
ATOM 7040 C CA . ASN D 1 226 ? 11.32352 26.00955 83.63483 1.000 12.73000 643 ASN A CA 1
ATOM 7041 C C . ASN D 1 226 ? 11.94340 25.26756 84.80590 1.000 13.34000 643 ASN A C 1
ATOM 7042 O O . ASN D 1 226 ? 11.88334 24.03857 84.89793 1.000 14.62000 643 ASN A O 1
ATOM 7047 N N . THR D 1 227 ? 12.54537 26.03656 85.70492 1.000 12.86000 644 THR A N 1
ATOM 7048 C CA . THR D 1 227 ? 13.32227 25.45356 86.78799 1.000 12.80000 644 THR A CA 1
ATOM 7049 C C . THR D 1 227 ? 12.40616 24.81364 87.82595 1.000 12.32000 644 THR A C 1
ATOM 7050 O O . THR D 1 227 ? 11.42516 25.42070 88.26785 1.000 11.57000 644 THR A O 1
ATOM 7054 N N . ALA D 1 228 ? 12.72307 23.56463 88.17601 1.000 9.16000 645 ALA A N 1
ATOM 7055 C CA . ALA D 1 228 ? 12.03596 22.81070 89.22298 1.000 13.82000 645 ALA A CA 1
ATOM 7056 C C . ALA D 1 228 ? 10.52098 22.78577 89.02987 1.000 13.89000 645 ALA A C 1
ATOM 7057 O O . ALA D 1 228 ? 9.76590 22.70383 90.00082 1.000 11.71000 645 ALA A O 1
ATOM 7059 N N . THR D 1 229 ? 10.05007 22.83775 87.78084 1.000 10.85000 646 THR A N 1
ATOM 7060 C CA . THR D 1 229 ? 8.62910 23.03381 87.54973 1.000 11.11000 646 THR A CA 1
ATOM 7061 C C . THR D 1 229 ? 7.98306 21.71582 87.16472 1.000 11.88000 646 THR A C 1
ATOM 7062 O O . THR D 1 229 ? 8.34211 21.13677 86.12777 1.000 12.36000 646 THR A O 1
ATOM 7066 N N . PRO D 1 230 ? 7.02598 21.21389 87.93067 1.000 13.82000 647 PRO A N 1
ATOM 7067 C CA . PRO D 1 230 ? 6.41295 19.92891 87.58966 1.000 13.39000 647 PRO A CA 1
ATOM 7068 C C . PRO D 1 230 ? 5.43304 20.08592 86.43959 1.000 14.08000 647 PRO A C 1
ATOM 7069 O O . PRO D 1 230 ? 4.99612 21.18593 86.09352 1.000 13.83000 647 PRO A O 1
ATOM 7073 N N . LEU D 1 231 ? 5.07403 18.95492 85.84960 1.000 15.65000 648 LEU A N 1
ATOM 7074 C CA . LEU D 1 231 ? 3.84308 18.91095 85.07951 1.000 16.46000 648 LEU A CA 1
ATOM 7075 C C . LEU D 1 231 ? 2.65901 18.93604 86.03142 1.000 18.54000 648 LEU A C 1
ATOM 7076 O O . LEU D 1 231 ? 2.74491 18.48407 87.17444 1.000 18.73000 648 LEU A O 1
ATOM 7081 N N . LYS D 1 232 ? 1.56008 19.51607 85.56332 1.000 21.40000 649 LYS A N 1
ATOM 7082 C CA . LYS D 1 232 ? 0.26502 19.38216 86.21623 1.000 17.29000 649 LYS A CA 1
ATOM 7083 C C . LYS D 1 232 ? -0.69992 18.91317 85.13817 1.000 17.70000 649 LYS A C 1
ATOM 7084 O O . LYS D 1 232 ? -0.93182 19.62515 84.15613 1.000 18.83000 649 LYS A O 1
ATOM 7090 N N . LEU D 1 233 ? -1.22899 17.71120 85.30217 1.000 14.31000 650 LEU A N 1
ATOM 7091 C CA . LEU D 1 233 ? -2.06094 17.09020 84.29113 1.000 14.99000 650 LEU A CA 1
ATOM 7092 C C . LEU D 1 233 ? -3.39801 16.72429 84.91705 1.000 19.03000 650 LEU A C 1
ATOM 7093 O O . LEU D 1 233 ? -3.47911 16.42733 86.11405 1.000 16.61000 650 LEU A O 1
ATOM 7098 N N . HIS D 1 234 ? -4.44795 16.75731 84.10397 1.000 16.09000 651 HIS A N 1
ATOM 7099 C CA . HIS D 1 234 ? -5.80299 16.56739 84.59588 1.000 18.91000 651 HIS A CA 1
ATOM 7100 C C . HIS D 1 234 ? -6.20605 15.10540 84.45889 1.000 16.96000 651 HIS A C 1
ATOM 7101 O O . HIS D 1 234 ? -5.96700 14.48136 83.41793 1.000 13.95000 651 HIS A O 1
ATOM 7108 N N . LEU D 1 235 ? -6.81015 14.56447 85.51587 1.000 18.99000 652 LEU A N 1
ATOM 7109 C CA . LEU D 1 235 ? -7.25522 13.17849 85.50988 1.000 17.40000 652 LEU A CA 1
ATOM 7110 C C . LEU D 1 235 ? -8.45616 13.00952 84.58580 1.000 17.87000 652 LEU A C 1
ATOM 7111 O O . LEU D 1 235 ? -9.14709 13.96954 84.23271 1.000 19.01000 652 LEU A O 1
ATOM 7116 N N . ASN D 1 236 ? -8.70619 11.76151 84.20282 1.000 20.32000 653 ASN A N 1
ATOM 7117 C CA . ASN D 1 236 ? -9.84514 11.43754 83.34875 1.000 17.91000 653 ASN A CA 1
ATOM 7118 C C . ASN D 1 236 ? -11.10620 11.47163 84.20465 1.000 20.17000 653 ASN A C 1
ATOM 7119 O O . ASN D 1 236 ? -11.42030 10.51167 84.91466 1.000 17.75000 653 ASN A O 1
ATOM 7124 N N . ALA D 1 237 ? -11.83815 12.57866 84.13856 1.000 18.93000 654 ALA A N 1
ATOM 7125 C CA . ALA D 1 237 ? -13.06320 12.72174 84.91347 1.000 19.11000 654 ALA A CA 1
ATOM 7126 C C . ALA D 1 237 ? -14.09310 13.55177 84.15936 1.000 17.62000 654 ALA A C 1
ATOM 7127 O O . ALA D 1 237 ? -15.28812 13.24882 84.19029 1.000 21.95000 654 ALA A O 1
#

Radius of gyration: 30.95 Å; Cα contacts (8 Å, |Δi|>4): 2715; chains: 4; bounding box: 74×76×91 Å

Foldseek 3Di:
DKWKDADADVVFDADWWKAFAADPFHFQKFKWDAAPPDGFIFGTNAKGFRPDMFIHDPHHTDDLVVPWDFIWMHHGPDIDTFWTWFWKAWDWFDDPKIKIKMKTKIFTAAWDWGKGWGDPPFRMKMWAFDWDWDDDPPDHTDTWTWIAIDATDTDHIDTDTDHGGTMIMTMAMETPFDFRHAALRHTGTHYHHGDDRDTGIIDDDPQCLQSRRDDDPPGTHNTGGRD/DKWKDADADDVFDADWFKAFAADNFGFQKFKWDAAVVDDFIFGFNAKGFRPDMWIDDPRHTDDLPVPWDFIWMRHGPDIGTFWIWFWKAWDWFADPWIKIKIKTKIFGAAWDWGKGWGDPPFRMKMWAFDWDWADDPPDHTDTWTWIAIDATDTDDIDIDTDHGGTMIMTMQMETPFDFRDAYLNHTHTHYHHGDDRDTGITDDDPRCLQNSRDDDPPRTHHTGGRD/DKWKDADADVPFDAFWWKAFAADNFHFQKFKKDAADVGGFIFTTNAKGFRDDMFIDDPHDTDDLVVDWAFIWIHHGPDIGTFWTWWWKAWDWFADPWIKIKMKTKTFTQAWDKGKGWGDPPFRMKMWAFDWDWADDDPDDTDIWTWIQMGDGGTDDIDIDTDHGGTMIMTMAMETPFDFRHDQQRHTHTHYHHDDDRDTGITDDDVSCLQNSRDDDPPGTHNTGGRD/DKWKDADADDVFDAFWFKAFAADHFHFQKFKKDAADVDGFIFGGNAKGFRDDMWIGDPHRTDDLVPPPFDWAFIWMRHHPDIDTFWTWFWKAWDWWDDVWIKIKIKTKTFGAAWDWGKGWGDPPQRMKMWAFDWDFDDDPPDHTDTWTWIAIDDGGTDDIDTDTDHGGTMIMTMAMETPFAFRHDALHHTHTHYHHDDDRDTGTIDDDPQCLQNRRDDDPPGTHDTGGRD

Nearest PDB structures (foldseek):
  9cp0-assembly1_B  TM=1.003E+00  e=2.505E-39  Porcine astrovirus 4
  9cp0-assembly2_A  TM=1.003E+00  e=2.583E-38  Porcine astrovirus 4
  9cn2-assembly1_A  TM=5.691E-01  e=5.156E-06  Human astrovirus 2
  5kov-assembly4_S  TM=6.047E-01  e=3.972E-05  Human astrovirus 2
  9cbn-assembly1_D  TM=4.860E-01  e=7.986E-06  Human astrovirus 1

B-factor: mean 15.29, std 5.23, range [3.91, 43.82]

Solvent-accessible surface area: 33073 Å² total; per-residue (Å²): 95,0,35,0,1,0,38,5,62,153,26,21,40,2,2,19,0,1,12,2,4,28,49,185,51,57,0,45,0,0,0,0,0,56,10,86,80,30,76,78,49,1,19,0,1,3,33,17,47,1,79,92,24,24,15,2,67,145,38,96,62,50,96,29,64,155,124,57,2,49,0,52,3,15,51,27,113,85,84,36,80,0,0,40,0,29,0,1,12,31,14,64,2,30,94,104,135,23,0,13,0,0,0,0,0,0,76,3,70,82,72,76,79,0,54,0,98,1,54,86,38,16,2,0,3,0,0,2,0,19,0,58,25,35,22,94,28,34,53,23,3,66,8,40,1,6,10,48,10,12,19,0,14,31,2,71,83,72,99,42,112,0,66,52,38,52,25,5,0,0,0,2,5,0,35,103,25,144,114,38,15,61,0,85,52,18,16,0,40,19,4,48,146,60,3,46,49,117,25,46,98,14,111,28,48,64,68,0,8,16,0,7,0,3,8,7,2,4,12,3,3,80,0,72,54,17,116,92,0,33,0,1,0,38,5,79,140,29,19,44,2,4,18,0,0,11,4,4,29,47,184,59,55,1,47,0,0,0,0,0,54,8,77,96,23,77,84,45,2,27,1,0,2,36,13,45,3,91,91,26,26,17,1,58,145,41,96,64,53,84,20,58,161,126,57,3,44,0,52,6,17,46,25,114,86,82,34,79,0,0,40,0,34,0,0,13,34,14,64,0,38,105,99,103,22,0,14,0,0,0,0,0,0,84,1,81,75,69,83,78,0,53,0,101,1,56,84,36,17,0,0,0,0,0,2,0,22,0,47,22,33,24,96,38,29,63,25,2,65,10,39,2,4,8,48,9,15,15,2,8,32,1,69,79,70,100,36,114,1,33,56,35,85,26,4,0,0,0,1,9,0,30,98,23,126,119,35,10,58,0,89,59,16,22,0,38,17,7,45,146,67,1,59,47,131,26,38,92,16,142,19,38,67,65,0,6,20,0,7,1,3,9,8,4,4,15,5,3,67,0,74,62,14,114,83,0,31,0,1,1,44,9,69,144,31,19,42,1,2,19,0,1,12,3,9,32,44,181,62,55,1,45,0,0,0,1,0,52,10,67,95,24,82,79,45,2,25,0,0,2,33,16,40,3,74,102,27,25,14,0,56,152,39,92,67,55,91,25,65,161,135,46,2,48,0,53,6,14,48,24,114,86,75,36,81,0,0,39,0,34,0,0,23,34,13,63,3,23,96,113,120,18,0,16,0,0,0,0,0,0,73,2,77,78,72,76,89,0,56,0,94,2,56,90,34,20,2,0,2,0,0,2,0,20,0,63,29,41,32,85,35,33,62,23,2,67,11,32,0,6,9,45,12,11,20,2,7,33,3,72,80,68,98,36,110,1,38,53,40,82,28,5,0,0,0,0,7,0,36,95,18,134,120,38,8,57,0,82,57,17,27,0,40,14,6,39,120,63,2,52,38,80,34,44,98,14,111,20,36,50,65,0,6,14,0,5,2,2,7,6,4,2,12,5,2,81,0,74,62,15,118,90,0,32,0,2,2,44,6,60,136,25,18,43,4,3,18,0,1,9,3,3,32,48,183,60,54,0,46,0,0,0,0,0,41,10,79,90,32,80,85,39,1,26,1,0,2,34,15,41,2,74,107,18,24,14,1,70,153,38,96,62,38,78,2,60,116,58,147,76,66,48,3,51,0,43,6,18,46,26,112,88,74,36,76,0,0,42,0,29,0,0,21,34,16,59,0,34,102,106,117,23,0,12,0,0,0,0,0,0,78,0,76,85,59,87,100,0,54,0,97,1,55,83,34,13,2,0,4,0,0,4,0,19,0,62,22,38,40,90,30,31,57,23,3,65,11,31,1,6,8,44,4,15,10,1,5,31,2,74,67,65,90,45,106,0,48,54,34,73,23,9,0,0,0,1,7,0,32,100,24,127,110,34,9,66,1,91,61,17,20,0,49,16,4,52,145,65,3,56,54,100,26,52,103,19,136,10,50,57,65,0,8,19,0,6,1,2,7,7,2,4,13,5,2,80,0,63,36,4,109

Sequence (911 aa):
PVQIYSPSLFGEPALYGSTATIGQRVPVAAVCMQAVGGAQKVYTYSLRELLDPVFVQNGNIIDITVPTYPIYQKDGSDYSPIGDVYAAHFTTIGSSRPVQWTTVLWRANISKQIRLRGHATPTDQFLFFNPQLSMSGSNLPTTTYGLTVSSLVSLTERQEEINAGKWYLSTFVAFNGRREFDNYGIPFYLSLQQIDTQQGNYEPTTEAYNVGAMLNTATPLKLHLNAPVQIYSPSLFGEPALYGSTATIGQRVPVAAVCMQAVGGAQKVYTYSLRELLDPVFVQNGNIIDITVPTYPIYQKDGSDYSPIGDVYAAHFTTIGSSRPVQWTTVLWRANISKQIRLRGHATPTDQFLFFNPQLSMSGSNLPTTTYGLTVSSLVSLTERQEEINAGKWYLSTFVAFNGRREFDNYGIPFYLSLQQIDTQQGNYEPTTEAYNVGAMLNTATPLKLHLNAPVQIYSPSLFGEPALYGSTATIGQRVPVAAVCMQAVGGAQKVYTYSLRELLDPVFVQNGNIIDITVPTYPIYQKDGSDYSPIGDVYAAHFTTIGSSRPVQWTTVLWRANISKQIRLRGHATPTDQFLFFNPQLSMSGSNLPTTTYGLTVSSLVSLTERQEEINAGKWYLSTFVAFNGRREFDNYGIPFYLSLQQIDTQQGNYEPTTEAYNVGAMLNTATPLKLHLNAPVQIYSPSLFGEPALYGSTATIGQRVPVAAVCMQAVGGAQKVYTYSLRELLDPVFVQNGNIIDITVIDLPTYPIYQKDGSDYSPIGDVYAAHFTTIGSSRPVQWTTVLWRANISKQIRLRGHATPTDQFLFFNPQLSMSGSNLPTTTYGLTVSSLVSLTERQEEINAGKWYLSTFVAFNGRREFDNYGIPFYLSLQQIDTQQGNYEPTTEAYNVGAMLNTATPLKLHLNA